Protein AF-A0A1C7NAQ9-F1 (afdb_monomer)

Nearest PDB structures (foldseek):
  7ekw-assembly1_B  TM=9.244E-01  e=1.077E-103  Nakaseomyces glabratus CBS 138
  7ekw-assembly1_A  TM=8.991E-01  e=0.000E+00  Nakaseomyces glabratus CBS 138
  7eku-assembly1_A  TM=9.060E-01  e=5.925E-103  Nakaseomyces glabratus CBS 138
  7ejt-assembly2_B  TM=9.050E-01  e=9.085E-104  Nakaseomyces glabratus CBS 138
  5d0f-assembly2_B  TM=9.076E-01  e=2.237E-102  Nakaseomyces glabratus CBS 138

Solvent-accessible surface area (backbone atoms only — not comparable to full-atom values): 63876 Å² total; per-residue (Å²): 105,74,68,57,46,44,55,68,70,42,53,60,76,63,50,65,54,38,53,68,26,61,59,57,73,63,51,35,50,55,47,39,52,43,57,73,65,58,72,69,74,63,56,18,76,85,32,66,64,48,59,80,43,54,73,67,60,37,37,54,50,43,48,72,67,22,48,43,83,54,61,85,89,32,73,41,27,39,44,73,41,66,46,45,41,51,11,45,50,29,15,48,69,77,35,86,50,64,89,76,57,49,84,85,44,40,62,59,51,32,52,51,48,46,49,52,51,48,63,55,30,43,64,44,50,52,50,43,53,51,41,52,49,45,21,53,51,37,52,51,52,50,45,41,35,39,52,65,38,87,93,32,79,48,68,68,72,82,44,91,92,43,52,89,67,80,53,58,48,52,76,56,85,66,92,75,68,84,63,65,92,76,68,46,56,41,51,32,31,66,50,53,85,94,56,71,52,77,56,59,52,86,38,96,92,40,59,35,75,75,29,42,50,51,54,63,37,68,90,41,73,53,82,77,54,71,96,45,56,84,71,28,52,65,61,48,50,53,52,40,58,49,38,34,52,49,30,70,74,42,69,54,48,77,37,75,61,39,43,62,49,60,63,74,58,55,34,55,40,48,55,49,16,35,73,64,24,81,80,56,42,31,36,30,41,64,76,72,89,40,74,70,55,46,49,52,51,31,68,69,56,59,51,59,25,37,55,40,58,53,63,73,41,89,44,61,67,51,40,47,52,50,40,44,75,44,16,40,44,53,64,51,66,37,37,71,87,71,55,46,50,81,49,83,49,96,50,101,86,51,92,67,51,82,61,59,62,84,77,57,84,82,77,84,44,43,31,38,17,40,37,52,81,86,41,68,23,41,48,70,75,49,30,59,33,21,49,48,22,51,44,49,51,44,38,60,26,51,49,48,67,48,71,32,94,45,60,46,33,39,30,64,58,60,70,50,91,84,76,64,77,62,45,71,53,91,74,80,57,63,66,35,27,41,37,54,62,49,52,56,42,48,56,49,31,54,49,37,59,77,74,51,34,39,21,25,46,69,49,76,37,58,30,33,42,34,44,36,35,20,21,84,56,52,48,37,30,39,38,38,43,22,26,43,30,55,83,91,61,57,80,64,73,77,86,47,70,39,61,60,38,49,79,43,84,74,54,31,39,32,44,43,72,79,39,94,66,65,72,92,60,81,40,54,65,33,31,48,34,37,65,44,79,52,75,75,58,48,77,45,84,48,73,57,99,92,42,49,26,31,37,56,43,74,55,92,82,70,47,63,3,11,38,38,37,29,42,32,36,57,52,84,60,40,49,55,50,51,55,57,38,71,52,80,62,68,78,41,54,67,63,51,52,58,54,50,41,20,61,53,34,28,42,36,43,68,48,32,29,59,69,33,82,90,56,46,36,59,65,38,64,97,76,46,64,36,71,17,49,16,44,46,21,54,46,52,56,42,54,58,33,36,69,66,53,44,72,82,38,48,62,33,51,47,39,44,72,42,64,60,68,65,49,50,63,48,54,58,53,58,73,43,31,86,84,37,63,48,47,51,49,45,45,52,54,48,52,65,46,50,60,55,50,69,71,48,52,48,75,43,31,38,34,56,50,51,41,38,48,48,44,51,40,56,50,50,52,53,51,49,41,70,74,38,21,69,68,36,58,72,36,56,73,60,49,34,45,40,48,51,40,30,35,69,33,31,42,67,34,72,68,28,26,58,38,71,87,46,68,30,70,34,58,25,39,22,37,80,79,17,54,50,39,56,56,11,40,33,33,44,47,43,27,59,14,36,51,22,43,18,47,64,32,60,38,48,68,64,41,50,51,52,53,39,36,48,62,12,48,41,47,77,52,32,23,30,29,36,30,33,15,67,62,70,54,37,79,62,29,67,40,21,38,36,38,41,49,49,40,52,52,51,42,38,73,68,36,98,68,14,71,54,52,46,67,36,79,22,60,23,44,45,59,94,85,55,53,87,64,57,75,90,72,25,55,83,52,67,45,32,42,49,53,52,54,48,45,30,54,46,31,44,63,57,43,32,79,51,62,50,86,72,65,49,62,89,76,39,77,41,59,37,84,72,27,40,47,45,41,34,35,54,43,84,92,36,49,42,53,35,25,55,38,78,38,23,37,38,44,94,50,41,44,63,8,58,26,68,79,24,69,23,47,23,38,33,52,43,45,65,19,17,22,36,37,35,52,44,16,34,47,46,31,47,32,54,49,50,50,53,31,37,76,70,68,75,41,90,71,70,53,38,74,73,23,85,93,43,93,89,23,61,48,37,41,65,54,48,38,47,37,32,59,72,29,42,48,33,56,32,44,38,56,72,50,78,88,50,36,88,76,29,73,61,66,79,92,53,57,76,67,60,40,39,58,33,39,25,39,78,25,89,58,67,54,61,17,40,40,55,46,55,55,50,24,50,11,43,53,61,28,48,86,49,51,57,64,67,60,49,25,50,29,53,50,52,37,56,78,60,26,54,43,55,63,14,28,19,36,28,34,77,86,44,93,72,44,39,28,69,54,39,59,83,40,84,47,66,46,53,59,44,18,38,19,15,18,60,57,22,18,18,12,31,22,35,51,36,18,31,39,53,40,24,26,54,75,51,69,52,51,53,73,70,54,53,54,58,54,46,47,50,49,54,52,45,31,72,71,37,68,75,45,30,40,36,42,39,24,16,56,82,53,34,88,35,86,84,35,35,52,23,21,39,32,28,34,7,25,44,41,45,36,51,43,48,71,71,64,48,74,82,78,124

Secondary structure (DSSP, 8-state):
-HHHHHIIIIIHHHTGGGGTS--HHHHHHHHHHHHHH--S---GGGGTTGGGS-HHHHHHHHHHHHEEE--TTSTT-EEE-HHHHHHHHHHHTT---GGG--HHHHHHHHHHHHHHHHHHHHHHHHHHHHHHHHHHHHHHHHHHHHHT-TTS----S--SSS-SS--SEEE---TT--S-TTTTEEEEEEEETT--TTS-TTSTT--TTTTT-EEEEEEEEPP---SSGGGSHHHHHHHHHHHHHHHHH-SEEEETTGGGS-HHHHHHHHHHHHHH-TT-EEEE----S-HHHHHHHHHHHT--EEEEEGGG-SSHHHHHHHHHHTT-EETT--HHHHT--EE----TT-S-EE---SS-PPPPPEEEESS-TTSPPHHHHS-GGGHHHHHHHHHTSSSEEE--TTTTTT-SS---TTT--PEEPSS--TTSTTHHHHHHHHHHHHHHHHTT--EEEEEEETTEEEEEEE-TTT--EEEEEEE---TT-------EEEET-EEEEEEEEEEEES-SSPP--SEE---SEEEEEPPPPEEEEEEETTEEEEEEE--TT--TTEEEEEEEE--THHHHHHHHHS---HHHHTT--HHHHHHHH---HHHHHHHSTT----EETTTEE-S-SSHHHHHHHHHHHHHHT-TTSHHHHHHHH-SHHHHHHHHHHHHHTTT-TTHHHHHHHHHHHHHHHHHS-GGGHHHHHHHHHHHHHHHHHHHHHHTS-HHHHHS-HHHHHHHHHHHHHEEE-SS--SSSSS--EEE-SEETTB-SGGGS-BHHHHHHHHIIIIITTT-HHHHHHHHHHHHHT-BTTB--SB-GGGTS-B---SSHHHHHHHHHHHHHHHSTTGGGGGG-EEE-SS-TT-----GGG--S-EEEHHHHHHHHHHHHHH-EEEEPTT-STTT-SSS-GGGGEEEEEEETTTTEEEE--TT---SS---B---TTTT-TT-BSS---BEEHHHHHHHHHHHHHHHHHHHTT-----EEE--TTSTTSEEEHHHHHHHHHHHHHHHHEE-SSGGGGGGTT--GGG-S-SSEE-SEES-SSTTGGG---TTHHHHHHH-GGGS-HHHHHHHHHHHHHHTB-SSSEESS-TTSTT------TT---S-TTTGGGTTTTSS-EESHHHHHHHHHHHHTT-S-HHHHHHHTHHHHHHHHHSTT-S--SEESGGG---TTS-SEEHHHHHHHHHHHHHHHTGGG--

Mean predicted aligned error: 11.7 Å

Structure (mmCIF, N/CA/C/O backbone):
data_AF-A0A1C7NAQ9-F1
#
_entry.id   AF-A0A1C7NAQ9-F1
#
loop_
_atom_site.group_PDB
_atom_site.id
_atom_site.type_symbol
_atom_site.label_atom_id
_atom_site.label_alt_id
_atom_site.label_comp_id
_atom_site.label_asym_id
_atom_site.label_entity_id
_atom_site.label_seq_id
_atom_site.pdbx_PDB_ins_code
_atom_site.Cartn_x
_atom_site.Cartn_y
_atom_site.Cartn_z
_atom_site.occupancy
_atom_site.B_iso_or_equiv
_atom_site.auth_seq_id
_atom_site.auth_comp_id
_atom_site.auth_asym_id
_atom_site.auth_atom_id
_atom_site.pdbx_PDB_model_num
ATOM 1 N N . LYS A 1 1 ? -1.066 -25.299 -63.319 1.00 85.12 1 LYS A N 1
ATOM 2 C CA . LYS A 1 1 ? -0.375 -26.464 -63.927 1.00 85.12 1 LYS A CA 1
ATOM 3 C C . LYS A 1 1 ? 0.331 -27.367 -62.909 1.00 85.12 1 LYS A C 1
ATOM 5 O O . LYS A 1 1 ? -0.214 -28.422 -62.642 1.00 85.12 1 LYS A O 1
ATOM 10 N N . VAL A 1 2 ? 1.477 -27.005 -62.300 1.00 88.88 2 VAL A N 1
ATOM 11 C CA . VAL A 1 2 ? 2.178 -27.903 -61.335 1.00 88.88 2 VAL A CA 1
ATOM 12 C C . VAL A 1 2 ? 1.311 -28.236 -60.111 1.00 88.88 2 VAL A C 1
ATOM 14 O O . VAL A 1 2 ? 1.132 -29.403 -59.788 1.00 88.88 2 VAL A O 1
ATOM 17 N N . ILE A 1 3 ? 0.702 -27.227 -59.480 1.00 92.00 3 ILE A N 1
ATOM 18 C CA . ILE A 1 3 ? -0.188 -27.429 -58.320 1.00 92.00 3 ILE A CA 1
ATOM 19 C C . ILE A 1 3 ? -1.430 -28.252 -58.690 1.00 92.00 3 ILE A C 1
ATOM 21 O O . ILE A 1 3 ? -1.800 -29.175 -57.972 1.00 92.00 3 ILE A O 1
ATOM 25 N N . GLU A 1 4 ? -2.040 -27.979 -59.847 1.00 90.62 4 GLU A N 1
ATOM 26 C CA . GLU A 1 4 ? -3.172 -28.770 -60.352 1.00 90.62 4 GLU A CA 1
ATOM 27 C C . GLU A 1 4 ? -2.780 -30.226 -60.615 1.00 90.62 4 GLU A C 1
ATOM 29 O O . GLU A 1 4 ? -3.566 -31.124 -60.328 1.00 90.62 4 GLU A O 1
ATOM 34 N N . TYR A 1 5 ? -1.567 -30.472 -61.119 1.00 91.06 5 TYR A N 1
ATOM 35 C CA . TYR A 1 5 ? -1.054 -31.824 -61.307 1.00 91.06 5 TYR A CA 1
ATOM 36 C C . TYR A 1 5 ? -0.926 -32.557 -59.967 1.00 91.06 5 TYR A C 1
ATOM 38 O O . TYR A 1 5 ? -1.415 -33.678 -59.855 1.00 91.06 5 TYR A O 1
ATOM 46 N N . ILE A 1 6 ? -0.344 -31.917 -58.944 1.00 91.44 6 ILE A N 1
ATOM 47 C CA . ILE A 1 6 ? -0.217 -32.486 -57.590 1.00 91.44 6 ILE A CA 1
ATOM 48 C C . ILE A 1 6 ? -1.599 -32.801 -56.999 1.00 91.44 6 ILE A C 1
ATOM 50 O O . ILE A 1 6 ? -1.815 -33.900 -56.486 1.00 91.44 6 ILE A O 1
ATOM 54 N N . LYS A 1 7 ? -2.558 -31.876 -57.123 1.00 90.56 7 LYS A N 1
ATOM 55 C CA . LYS A 1 7 ? -3.928 -32.066 -56.627 1.00 90.56 7 LYS A CA 1
ATOM 56 C C . LYS A 1 7 ? -4.593 -33.309 -57.235 1.00 90.56 7 LYS A C 1
ATOM 58 O O . LYS A 1 7 ? -5.139 -34.126 -56.501 1.00 90.56 7 LYS A O 1
ATOM 63 N N . HIS A 1 8 ? -4.534 -33.470 -58.558 1.00 90.44 8 HIS A N 1
ATOM 64 C CA . HIS A 1 8 ? -5.289 -34.522 -59.251 1.00 90.44 8 HIS A CA 1
ATOM 65 C C . HIS A 1 8 ? -4.555 -35.864 -59.379 1.00 90.44 8 HIS A C 1
ATOM 67 O O . HIS A 1 8 ? -5.232 -36.879 -59.498 1.00 90.44 8 HIS A O 1
ATOM 73 N N . ASN A 1 9 ? -3.215 -35.881 -59.353 1.00 90.06 9 ASN A N 1
ATOM 74 C CA . ASN A 1 9 ? -2.400 -37.083 -59.611 1.00 90.06 9 ASN A CA 1
ATOM 75 C C . ASN A 1 9 ? -1.552 -37.536 -58.410 1.00 90.06 9 ASN A C 1
ATOM 77 O O . ASN A 1 9 ? -0.847 -38.529 -58.510 1.00 90.06 9 ASN A O 1
ATOM 81 N N . VAL A 1 10 ? -1.540 -36.793 -57.297 1.00 90.00 10 VAL A N 1
ATOM 82 C CA . VAL A 1 10 ? -0.815 -37.201 -56.080 1.00 90.00 10 VAL A CA 1
ATOM 83 C C . VAL A 1 10 ? -1.780 -37.305 -54.908 1.00 90.00 10 VAL A C 1
ATOM 85 O O . VAL A 1 10 ? -1.942 -38.378 -54.341 1.00 90.00 10 VAL A O 1
ATOM 88 N N . PHE A 1 11 ? -2.470 -36.217 -54.554 1.00 88.50 11 PHE A N 1
ATOM 89 C CA . PHE A 1 11 ? -3.344 -36.199 -53.370 1.00 88.50 11 PHE A CA 1
ATOM 90 C C . PHE A 1 11 ? -4.510 -37.183 -53.501 1.00 88.50 11 PHE A C 1
ATOM 92 O O . PHE A 1 11 ? -4.816 -37.905 -52.551 1.00 88.50 11 PHE A O 1
ATOM 99 N N . LYS A 1 12 ? -5.103 -37.250 -54.698 1.00 84.88 12 LYS A N 1
ATOM 100 C CA . LYS A 1 12 ? -6.169 -38.198 -55.032 1.00 84.88 12 LYS A CA 1
ATOM 101 C C . LYS A 1 12 ? -5.742 -39.657 -54.813 1.00 84.88 12 LYS A C 1
ATOM 103 O O . LYS A 1 12 ? -6.486 -40.418 -54.203 1.00 84.88 12 LYS A O 1
ATOM 108 N N . ASP A 1 13 ? -4.540 -40.022 -55.253 1.00 89.88 13 ASP A N 1
ATOM 109 C CA . ASP A 1 13 ? -4.046 -41.405 -55.197 1.00 89.88 13 ASP A CA 1
ATOM 110 C C . ASP A 1 13 ? -3.583 -41.808 -53.790 1.00 89.88 13 ASP A C 1
ATOM 112 O O . ASP A 1 13 ? -3.651 -42.978 -53.416 1.00 89.88 13 ASP A O 1
ATOM 116 N N . LEU A 1 14 ? -3.150 -40.839 -52.974 1.00 89.50 14 LEU A N 1
ATOM 117 C CA . LEU A 1 14 ? -2.731 -41.083 -51.594 1.00 89.50 14 LEU A CA 1
ATOM 118 C C . LEU A 1 14 ? -3.899 -41.396 -50.652 1.00 89.50 14 LEU A C 1
ATOM 120 O O . LEU A 1 14 ? -3.657 -41.987 -49.599 1.00 89.50 14 LEU A O 1
ATOM 124 N N . LYS A 1 15 ? -5.136 -41.005 -50.993 1.00 90.62 15 LYS A N 1
ATOM 125 C CA . LYS A 1 15 ? -6.344 -41.214 -50.173 1.00 90.62 15 LYS A CA 1
ATOM 126 C C . LYS A 1 15 ? -6.127 -40.876 -48.689 1.00 90.62 15 LYS A C 1
ATOM 128 O O . LYS A 1 15 ? -6.330 -41.711 -47.812 1.00 90.62 15 LYS A O 1
ATOM 133 N N . LEU A 1 16 ? -5.618 -39.677 -48.396 1.00 89.62 16 LEU A N 1
ATOM 134 C CA . LEU A 1 16 ? -5.225 -39.316 -47.024 1.00 89.62 16 LEU A CA 1
ATOM 135 C C . LEU A 1 16 ? -6.424 -39.184 -46.067 1.00 89.62 16 LEU A C 1
ATOM 137 O O . LEU A 1 16 ? -6.244 -39.332 -44.862 1.00 89.62 16 LEU A O 1
ATOM 141 N N . TYR A 1 17 ? -7.639 -38.984 -46.589 1.00 90.88 17 TYR A N 1
ATOM 142 C CA . TYR A 1 17 ? -8.873 -38.970 -45.797 1.00 90.88 17 TYR A CA 1
ATOM 143 C C . TYR A 1 17 ? -9.083 -40.277 -45.014 1.00 90.88 17 TYR A C 1
ATOM 145 O O . TYR A 1 17 ? -9.626 -40.245 -43.912 1.00 90.88 17 TYR A O 1
ATOM 153 N N . GLU A 1 18 ? -8.580 -41.414 -45.521 1.00 93.81 18 GLU A N 1
ATOM 154 C CA . GLU A 1 18 ? -8.672 -42.717 -44.848 1.00 93.81 18 GLU A CA 1
ATOM 155 C C . GLU A 1 18 ? -7.995 -42.694 -43.469 1.00 93.81 18 GLU A C 1
ATOM 157 O O . GLU A 1 18 ? -8.361 -43.466 -42.598 1.00 93.81 18 GLU A O 1
ATOM 162 N N . PHE A 1 19 ? -7.041 -41.794 -43.209 1.00 90.88 19 PHE A N 1
ATOM 163 C CA . PHE A 1 19 ? -6.423 -41.661 -41.884 1.00 90.88 19 PHE A CA 1
ATOM 164 C C . PHE A 1 19 ? -7.305 -40.932 -40.859 1.00 90.88 19 PHE A C 1
ATOM 166 O O . PHE A 1 19 ? -6.960 -40.946 -39.681 1.00 90.88 19 PHE A O 1
ATOM 173 N N . LYS A 1 20 ? -8.422 -40.312 -41.268 1.00 89.44 20 LYS A N 1
ATOM 174 C CA . LYS A 1 20 ? -9.328 -39.559 -40.380 1.00 89.44 20 LYS A CA 1
ATOM 175 C C . LYS A 1 20 ? -10.726 -40.171 -40.262 1.00 89.44 20 LYS A C 1
ATOM 177 O O . LYS A 1 20 ? -11.314 -40.093 -39.182 1.00 89.44 20 LYS A O 1
ATOM 182 N N . VAL A 1 21 ? -11.253 -40.746 -41.343 1.00 93.56 21 VAL A N 1
ATOM 183 C CA . VAL A 1 21 ? -12.646 -41.220 -41.424 1.00 93.56 21 VAL A CA 1
ATOM 184 C C . VAL A 1 21 ? -12.797 -42.703 -41.068 1.00 93.56 21 VAL A C 1
ATOM 186 O O . VAL A 1 21 ? -11.819 -43.451 -41.023 1.00 93.56 21 VAL A O 1
ATOM 189 N N . ILE A 1 22 ? -14.041 -43.130 -40.848 1.00 93.81 22 ILE A N 1
ATOM 190 C CA . ILE A 1 22 ? -14.442 -44.540 -40.750 1.00 93.81 22 ILE A CA 1
ATOM 191 C C . ILE A 1 22 ? -14.696 -45.111 -42.154 1.00 93.81 22 ILE A C 1
ATOM 193 O O . ILE A 1 22 ? -15.258 -44.423 -43.008 1.00 93.81 22 ILE A O 1
ATOM 197 N N . ASP A 1 23 ? -14.326 -46.376 -42.376 1.00 94.50 23 ASP A N 1
ATOM 198 C CA . ASP A 1 23 ? -14.634 -47.123 -43.605 1.00 94.50 23 ASP A CA 1
ATOM 199 C C . ASP A 1 23 ? -16.137 -47.447 -43.685 1.00 94.50 23 ASP A C 1
ATOM 201 O O . ASP A 1 23 ? -16.631 -48.378 -43.042 1.00 94.50 23 ASP A O 1
ATOM 205 N N . VAL A 1 24 ? -16.872 -46.634 -44.448 1.00 93.75 24 VAL A N 1
ATOM 206 C CA . VAL A 1 24 ? -18.333 -46.725 -44.553 1.00 93.75 24 VAL A CA 1
ATOM 207 C C . VAL A 1 24 ? -18.761 -48.040 -45.198 1.00 93.75 24 VAL A C 1
ATOM 209 O O . VAL A 1 24 ? -19.607 -48.732 -44.637 1.00 93.75 24 VAL A O 1
ATOM 212 N N . ASP A 1 25 ? -18.170 -48.417 -46.332 1.00 92.50 25 ASP A N 1
ATOM 213 C CA . ASP A 1 25 ? -18.601 -49.592 -47.099 1.00 92.50 25 ASP A CA 1
ATOM 214 C C . ASP A 1 25 ? -18.408 -50.878 -46.293 1.00 92.50 25 ASP A C 1
ATOM 216 O O . ASP A 1 25 ? -19.312 -51.716 -46.214 1.00 92.50 25 ASP A O 1
ATOM 220 N N . LYS A 1 26 ? -17.254 -51.000 -45.625 1.00 93.94 26 LYS A N 1
ATOM 221 C CA . LYS A 1 26 ? -16.957 -52.135 -44.750 1.00 93.94 26 LYS A CA 1
ATOM 222 C C . LYS A 1 26 ? -17.977 -52.256 -43.618 1.00 93.94 26 LYS A C 1
ATOM 224 O O . LYS A 1 26 ? -18.533 -53.332 -43.406 1.00 93.94 26 LYS A O 1
ATOM 229 N N . HIS A 1 27 ? -18.224 -51.173 -42.883 1.00 94.25 27 HIS A N 1
ATOM 230 C CA . HIS A 1 27 ? -19.084 -51.235 -41.702 1.00 94.25 27 HIS A CA 1
ATOM 231 C C . HIS A 1 27 ? -20.578 -51.299 -42.049 1.00 94.25 27 HIS A C 1
ATOM 233 O O . HIS A 1 27 ? -21.340 -51.926 -41.317 1.00 94.25 27 HIS A O 1
ATOM 239 N N . VAL A 1 28 ? -21.012 -50.738 -43.182 1.00 93.06 28 VAL A N 1
ATOM 240 C CA . VAL A 1 28 ? -22.377 -50.937 -43.699 1.00 93.06 28 VAL A CA 1
ATOM 241 C C . VAL A 1 28 ? -22.607 -52.406 -44.046 1.00 93.06 28 VAL A C 1
ATOM 243 O O . VAL A 1 28 ? -23.659 -52.946 -43.712 1.00 93.06 28 VAL A O 1
ATOM 246 N N . GLU A 1 29 ? -21.626 -53.081 -44.650 1.00 92.25 29 GLU A N 1
ATOM 247 C CA . GLU A 1 29 ? -21.720 -54.514 -44.941 1.00 92.25 29 GLU A CA 1
ATOM 248 C C . GLU A 1 29 ? -21.736 -55.364 -43.659 1.00 92.25 29 GLU A C 1
ATOM 250 O O . GLU A 1 29 ? -22.528 -56.299 -43.539 1.00 92.25 29 GLU A O 1
ATOM 255 N N . GLU A 1 30 ? -20.929 -55.020 -42.653 1.00 92.62 30 GLU A N 1
ATOM 256 C CA . GLU A 1 30 ? -20.971 -55.677 -41.338 1.00 92.62 30 GLU A CA 1
ATOM 257 C C . GLU A 1 30 ? -22.348 -55.531 -40.664 1.00 92.62 30 GLU A C 1
ATOM 259 O O . GLU A 1 30 ? -22.886 -56.508 -40.135 1.00 92.62 30 GLU A O 1
ATOM 264 N N . ILE A 1 31 ? -22.958 -54.343 -40.735 1.00 92.69 31 ILE A N 1
ATOM 265 C CA . ILE A 1 31 ? -24.303 -54.091 -40.199 1.00 92.69 31 ILE A CA 1
ATOM 266 C C . ILE A 1 31 ? -25.378 -54.806 -41.014 1.00 92.69 31 ILE A C 1
ATOM 268 O O . ILE A 1 31 ? -26.271 -55.415 -40.427 1.00 92.69 31 ILE A O 1
ATOM 272 N N . ARG A 1 32 ? -25.281 -54.810 -42.348 1.00 91.75 32 ARG A N 1
ATOM 273 C CA . ARG A 1 32 ? -26.192 -55.554 -43.231 1.00 91.75 32 ARG A CA 1
ATOM 274 C C . ARG A 1 32 ? -26.200 -57.038 -42.863 1.00 91.75 32 ARG A C 1
ATOM 276 O O . ARG A 1 32 ? -27.267 -57.602 -42.624 1.00 91.75 32 ARG A O 1
ATOM 283 N N . ASN A 1 33 ? -25.023 -57.643 -42.715 1.00 90.62 33 ASN A N 1
ATOM 284 C CA . ASN A 1 33 ? -24.880 -59.038 -42.293 1.00 90.62 33 ASN A CA 1
ATOM 285 C C . ASN A 1 33 ? -25.435 -59.280 -40.878 1.00 90.62 33 ASN A C 1
ATOM 287 O O . ASN A 1 33 ? -26.120 -60.279 -40.634 1.00 90.62 33 ASN A O 1
ATOM 291 N N . ALA A 1 34 ? -25.199 -58.354 -39.944 1.00 89.19 34 ALA A N 1
ATOM 292 C CA . ALA A 1 34 ? -25.739 -58.444 -38.591 1.00 89.19 34 ALA A CA 1
ATOM 293 C C . ALA A 1 34 ? -27.278 -58.410 -38.570 1.00 89.19 34 ALA A C 1
ATOM 295 O O . ALA A 1 34 ? -27.893 -59.269 -37.927 1.00 89.19 34 ALA A O 1
ATOM 296 N N . LEU A 1 35 ? -27.891 -57.485 -39.317 1.00 88.81 35 LEU A N 1
ATOM 297 C CA . LEU A 1 35 ? -29.344 -57.343 -39.456 1.00 88.81 35 LEU A CA 1
ATOM 298 C C . LEU A 1 35 ? -29.980 -58.576 -40.120 1.00 88.81 35 LEU A C 1
ATOM 300 O O . LEU A 1 35 ? -30.990 -59.069 -39.624 1.00 88.81 35 LEU A O 1
ATOM 304 N N . GLN A 1 36 ? -29.367 -59.128 -41.178 1.00 87.44 36 GLN A N 1
ATOM 305 C CA . GLN A 1 36 ? -29.843 -60.354 -41.845 1.00 87.44 36 GLN A CA 1
ATOM 306 C C . GLN A 1 36 ? -29.771 -61.581 -40.936 1.00 87.44 36 GLN A C 1
ATOM 308 O O . GLN A 1 36 ? -30.671 -62.420 -40.932 1.00 87.44 36 GLN A O 1
ATOM 313 N N . SER A 1 37 ? -28.697 -61.699 -40.149 1.00 85.56 37 SER A N 1
ATOM 314 C CA . SER A 1 37 ? -28.503 -62.854 -39.273 1.00 85.56 37 SER A CA 1
ATOM 315 C C . SER A 1 37 ? -29.524 -62.918 -38.133 1.00 85.56 37 SER A C 1
ATOM 317 O O . SER A 1 37 ? -29.806 -64.015 -37.651 1.00 85.56 37 SER A O 1
ATOM 319 N N . ARG A 1 38 ? -30.029 -61.757 -37.673 1.00 82.75 38 ARG A N 1
ATOM 320 C CA . ARG A 1 38 ? -30.905 -61.573 -36.495 1.00 82.75 38 ARG A CA 1
ATOM 321 C C . ARG A 1 38 ? -30.403 -62.251 -35.206 1.00 82.75 38 ARG A C 1
ATOM 323 O O . ARG A 1 38 ? -31.178 -62.506 -34.291 1.00 82.75 38 ARG A O 1
ATOM 330 N N . LYS A 1 39 ? -29.107 -62.570 -35.130 1.00 81.75 39 LYS A N 1
ATOM 331 C CA . LYS A 1 39 ? -28.481 -63.299 -34.007 1.00 81.75 39 LYS A CA 1
ATOM 332 C C . LYS A 1 39 ? -27.676 -62.402 -33.071 1.00 81.75 39 LYS A C 1
ATOM 334 O O . LYS A 1 39 ? -27.201 -62.873 -32.039 1.00 81.75 39 LYS A O 1
ATOM 339 N N . LEU A 1 40 ? -27.473 -61.140 -33.442 1.00 86.75 40 LEU A N 1
ATOM 340 C CA . LEU A 1 40 ? -26.683 -60.204 -32.655 1.00 86.75 40 LEU A CA 1
ATOM 341 C C . LEU A 1 40 ? -27.434 -59.819 -31.375 1.00 86.75 40 LEU A C 1
ATOM 343 O O . LEU A 1 40 ? -28.630 -59.550 -31.405 1.00 86.75 40 LEU A O 1
ATOM 347 N N . LYS A 1 41 ? -26.729 -59.752 -30.246 1.00 85.31 41 LYS A N 1
ATOM 348 C CA . LYS A 1 41 ? -27.289 -59.182 -29.019 1.00 85.31 41 LYS A CA 1
ATOM 349 C C . LYS A 1 41 ? -27.289 -57.655 -29.148 1.00 85.31 41 LYS A C 1
ATOM 351 O O . LYS A 1 41 ? -26.224 -57.067 -29.332 1.00 85.31 41 LYS A O 1
ATOM 356 N N . CYS A 1 42 ? -28.460 -57.037 -29.055 1.00 85.69 42 CYS A N 1
ATOM 357 C CA . CYS A 1 42 ? -28.648 -55.587 -29.100 1.00 85.69 42 CYS A CA 1
ATOM 358 C C . CYS A 1 42 ? -29.655 -55.147 -28.031 1.00 85.69 42 CYS A C 1
ATOM 360 O O . CYS A 1 42 ? -30.513 -55.935 -27.633 1.00 85.69 42 CYS A O 1
ATOM 362 N N . ASP A 1 43 ? -29.566 -53.893 -27.603 1.00 88.75 43 ASP A N 1
ATOM 363 C CA . ASP A 1 43 ? -30.478 -53.281 -26.638 1.00 88.75 43 ASP A CA 1
ATOM 364 C C . ASP A 1 43 ? -30.875 -51.864 -27.094 1.00 88.75 43 ASP A C 1
ATOM 366 O O . ASP A 1 43 ? -30.238 -50.882 -26.708 1.00 88.75 43 ASP A O 1
ATOM 370 N N . PRO A 1 44 ? -31.920 -51.730 -27.934 1.00 86.19 44 PRO A N 1
ATOM 371 C CA . PRO A 1 44 ? -32.413 -50.425 -28.381 1.00 86.19 44 PRO A CA 1
ATOM 372 C C . PRO A 1 44 ? -32.926 -49.548 -27.230 1.00 86.19 44 PRO A C 1
ATOM 374 O O . PRO A 1 44 ? -33.005 -48.329 -27.377 1.00 86.19 44 PRO A O 1
ATOM 377 N N . SER A 1 45 ? -33.251 -50.133 -26.067 1.00 85.00 45 SER A N 1
ATOM 378 C CA . SER A 1 45 ? -33.756 -49.365 -24.925 1.00 85.00 45 SER A CA 1
ATOM 379 C C . SER A 1 45 ? -32.712 -48.414 -24.330 1.00 85.00 45 SER A C 1
ATOM 381 O O . SER A 1 45 ? -33.072 -47.388 -23.759 1.00 85.00 45 SER A O 1
ATOM 383 N N . ALA A 1 46 ? -31.425 -48.691 -24.555 1.00 85.88 46 ALA A N 1
ATOM 384 C CA . ALA A 1 46 ? -30.323 -47.821 -24.160 1.00 85.88 46 ALA A CA 1
ATOM 385 C C . ALA A 1 46 ? -30.304 -46.466 -24.903 1.00 85.88 46 ALA A C 1
ATOM 387 O O . ALA A 1 46 ? -29.588 -45.559 -24.484 1.00 85.88 46 ALA A O 1
ATOM 388 N N . TYR A 1 47 ? -31.082 -46.313 -25.986 1.00 88.62 47 TYR A N 1
ATOM 389 C CA . TYR A 1 47 ? -31.055 -45.145 -26.876 1.00 88.62 47 TYR A CA 1
ATOM 390 C C . TYR A 1 47 ? -32.454 -44.569 -27.187 1.00 88.62 47 TYR A C 1
ATOM 392 O O . TYR A 1 47 ? -32.633 -43.954 -28.235 1.00 88.62 47 TYR A O 1
ATOM 400 N N . GLN A 1 48 ? -33.455 -44.755 -26.314 1.00 76.44 48 GLN A N 1
ATOM 401 C CA . GLN A 1 48 ? -34.872 -44.424 -26.595 1.00 76.44 48 GLN A CA 1
ATOM 402 C C . GLN A 1 48 ? -35.124 -42.986 -27.088 1.00 76.44 48 GLN A C 1
ATOM 404 O O . GLN A 1 48 ? -36.008 -42.776 -27.917 1.00 76.44 48 GLN A O 1
ATOM 409 N N . ASP A 1 49 ? -34.317 -42.015 -26.658 1.00 81.12 49 ASP A N 1
ATOM 410 C CA . ASP A 1 49 ? -34.503 -40.601 -27.006 1.00 81.12 49 ASP A CA 1
ATOM 411 C C . ASP A 1 49 ? -33.771 -40.163 -28.295 1.00 81.12 49 ASP A C 1
ATOM 413 O O . ASP A 1 49 ? -33.938 -39.028 -28.748 1.00 81.12 49 ASP A O 1
ATOM 417 N N . VAL A 1 50 ? -32.988 -41.044 -28.941 1.00 86.75 50 VAL A N 1
ATOM 418 C CA . VAL A 1 50 ? -32.123 -40.707 -30.099 1.00 86.75 50 VAL A CA 1
ATOM 419 C C . VAL A 1 50 ? -32.880 -40.108 -31.286 1.00 86.75 50 VAL A C 1
ATOM 421 O O . VAL A 1 50 ? -32.337 -39.273 -32.018 1.00 86.75 50 VAL A O 1
ATOM 424 N N . HIS A 1 51 ? -34.131 -40.517 -31.492 1.00 81.19 51 HIS A N 1
ATOM 425 C CA . HIS A 1 51 ? -34.951 -39.999 -32.583 1.00 81.19 51 HIS A CA 1
ATOM 426 C C . HIS A 1 51 ? -35.282 -38.507 -32.413 1.00 81.19 51 HIS A C 1
ATOM 428 O O . HIS A 1 51 ? -35.369 -37.782 -33.404 1.00 81.19 51 HIS A O 1
ATOM 434 N N . GLY A 1 52 ? -35.459 -38.042 -31.170 1.00 81.25 52 GLY A N 1
ATOM 435 C CA . GLY A 1 52 ? -35.787 -36.647 -30.860 1.00 81.25 52 GLY A CA 1
ATOM 436 C C . GLY A 1 52 ? -34.590 -35.694 -30.913 1.00 81.25 52 GLY A C 1
ATOM 437 O O . GLY A 1 52 ? -34.786 -34.482 -30.932 1.00 81.25 52 GLY A O 1
ATOM 438 N N . LEU A 1 53 ? -33.366 -36.229 -30.957 1.00 89.31 53 LEU A N 1
ATOM 439 C CA . LEU A 1 53 ? -32.138 -35.438 -30.986 1.00 89.31 53 LEU A CA 1
ATOM 440 C C . LEU A 1 53 ? -31.955 -34.722 -32.326 1.00 89.31 53 LEU A C 1
ATOM 442 O O . LEU A 1 53 ? -32.265 -35.273 -33.391 1.00 89.31 53 LEU A O 1
ATOM 446 N N . SER A 1 54 ? -31.369 -33.522 -32.281 1.00 90.19 54 SER A N 1
ATOM 447 C CA . SER A 1 54 ? -30.855 -32.864 -33.485 1.00 90.19 54 SER A CA 1
ATOM 448 C C . SER A 1 54 ? -29.765 -33.717 -34.150 1.00 90.19 54 SER A C 1
ATOM 450 O O . SER A 1 54 ? -29.155 -34.578 -33.514 1.00 90.19 54 SER A O 1
ATOM 452 N N . VAL A 1 55 ? -29.477 -33.473 -35.436 1.00 86.31 55 VAL A N 1
ATOM 453 C CA . VAL A 1 55 ? -28.420 -34.206 -36.170 1.00 86.31 55 VAL A CA 1
ATOM 454 C C . VAL A 1 55 ? -27.087 -34.144 -35.420 1.00 86.31 55 VAL A C 1
ATOM 456 O O . VAL A 1 55 ? -26.422 -35.163 -35.263 1.00 86.31 55 VAL A O 1
ATOM 459 N N . LYS A 1 56 ? -26.736 -32.973 -34.878 1.00 87.56 56 LYS A N 1
ATOM 460 C CA . LYS A 1 56 ? -25.492 -32.769 -34.133 1.00 87.56 56 LYS A CA 1
ATOM 461 C C . LYS A 1 56 ? -25.437 -33.603 -32.849 1.00 87.56 56 LYS A C 1
ATOM 463 O O . LYS A 1 56 ? -24.499 -34.368 -32.663 1.00 87.56 56 LYS A O 1
ATOM 468 N N . GLU A 1 57 ? -26.457 -33.504 -31.998 1.00 89.81 57 GLU A N 1
ATOM 469 C CA . GLU A 1 57 ? -26.519 -34.261 -30.735 1.00 89.81 57 GLU A CA 1
ATOM 470 C C . GLU A 1 57 ? -26.530 -35.774 -30.980 1.00 89.81 57 GLU A C 1
ATOM 472 O O . GLU A 1 57 ? -25.927 -36.543 -30.229 1.00 89.81 57 GLU A O 1
ATOM 477 N N . ARG A 1 58 ? -27.179 -36.204 -32.067 1.00 92.31 58 ARG A N 1
ATOM 478 C CA . ARG A 1 58 ? -27.218 -37.604 -32.485 1.00 92.31 58 ARG A CA 1
ATOM 479 C C . ARG A 1 58 ? -25.848 -38.111 -32.919 1.00 92.31 58 ARG A C 1
ATOM 481 O O . ARG A 1 58 ? -25.457 -39.191 -32.490 1.00 92.31 58 ARG A O 1
ATOM 488 N N . VAL A 1 59 ? -25.128 -37.352 -33.744 1.00 90.25 59 VAL A N 1
ATOM 489 C CA . VAL A 1 59 ? -23.774 -37.702 -34.202 1.00 90.25 59 VAL A CA 1
ATOM 490 C C . VAL A 1 59 ? -22.785 -37.722 -33.034 1.00 90.25 59 VAL A C 1
ATOM 492 O O . VAL A 1 59 ? -21.965 -38.635 -32.956 1.00 90.25 59 VAL A O 1
ATOM 495 N N . ASP A 1 60 ? -22.898 -36.785 -32.089 1.00 89.69 60 ASP A N 1
ATOM 496 C CA . ASP A 1 60 ? -22.056 -36.750 -30.887 1.00 89.69 60 ASP A CA 1
ATOM 497 C C . ASP A 1 60 ? -22.278 -37.986 -30.001 1.00 89.69 60 ASP A C 1
ATOM 499 O O . ASP A 1 60 ? -21.320 -38.608 -29.529 1.00 89.69 60 ASP A O 1
ATOM 503 N N . LEU A 1 61 ? -23.540 -38.374 -29.787 1.00 91.25 61 LEU A N 1
ATOM 504 C CA . LEU A 1 61 ? -23.876 -39.584 -29.039 1.00 91.25 61 LEU A CA 1
ATOM 505 C C . LEU A 1 61 ? -23.432 -40.846 -29.790 1.00 91.25 61 LEU A C 1
ATOM 507 O O . LEU A 1 61 ? -22.846 -41.743 -29.188 1.00 91.25 61 LEU A O 1
ATOM 511 N N . PHE A 1 62 ? -23.644 -40.892 -31.107 1.00 91.62 62 PHE A N 1
ATOM 512 C CA . PHE A 1 62 ? -23.185 -41.982 -31.965 1.00 91.62 62 PHE A CA 1
ATOM 513 C C . PHE A 1 62 ? -21.662 -42.151 -31.879 1.00 91.62 62 PHE A C 1
ATOM 515 O O . PHE A 1 62 ? -21.174 -43.249 -31.629 1.00 91.62 62 PHE A O 1
ATOM 522 N N . GLY A 1 63 ? -20.900 -41.061 -31.977 1.00 91.19 63 GLY A N 1
ATOM 523 C CA . GLY A 1 63 ? -19.448 -41.076 -31.816 1.00 91.19 63 GLY A CA 1
ATOM 524 C C . GLY A 1 63 ? -18.999 -41.645 -30.470 1.00 91.19 63 GLY A C 1
ATOM 525 O O . GLY A 1 63 ? -18.125 -42.503 -30.432 1.00 91.19 63 GLY A O 1
ATOM 526 N N . LYS A 1 64 ? -19.623 -41.217 -29.366 1.00 91.44 64 LYS A N 1
ATOM 527 C CA . LYS A 1 64 ? -19.266 -41.672 -28.009 1.00 91.44 64 LYS A CA 1
ATOM 528 C C . LYS A 1 64 ? -19.629 -43.129 -27.733 1.00 91.44 64 LYS A C 1
ATOM 530 O O . LYS A 1 64 ? -18.904 -43.812 -27.016 1.00 91.44 64 LYS A O 1
ATOM 535 N N . SER A 1 65 ? -20.774 -43.575 -28.238 1.00 89.31 65 SER A N 1
ATOM 536 C CA . SER A 1 65 ? -21.359 -44.866 -27.868 1.00 89.31 65 SER A CA 1
ATOM 537 C C . SER A 1 65 ? -21.051 -45.986 -28.861 1.00 89.31 65 SER A C 1
ATOM 539 O O . SER A 1 65 ? -21.068 -47.157 -28.482 1.00 89.31 65 SER A O 1
ATOM 541 N N . VAL A 1 66 ? -20.781 -45.648 -30.125 1.00 92.44 66 VAL A N 1
ATOM 542 C CA . VAL A 1 66 ? -20.666 -46.616 -31.227 1.00 92.44 66 VAL A CA 1
ATOM 543 C C . VAL A 1 66 ? -19.250 -46.687 -31.804 1.00 92.44 66 VAL A C 1
ATOM 545 O O . VAL A 1 66 ? -18.824 -47.765 -32.225 1.00 92.44 66 VAL A O 1
ATOM 548 N N . VAL A 1 67 ? -18.501 -45.583 -31.828 1.00 93.25 67 VAL A N 1
ATOM 549 C CA . VAL A 1 67 ? -17.173 -45.529 -32.461 1.00 93.25 67 VAL A CA 1
ATOM 550 C C . VAL A 1 67 ? -16.068 -45.871 -31.458 1.00 93.25 67 VAL A C 1
ATOM 552 O O . VAL A 1 67 ? -16.099 -45.460 -30.302 1.00 93.25 67 VAL A O 1
ATOM 555 N N . LYS A 1 68 ? -15.066 -46.632 -31.911 1.00 90.69 68 LYS A N 1
ATOM 556 C CA . LYS A 1 68 ? -13.845 -46.959 -31.163 1.00 90.69 68 LYS A CA 1
ATOM 557 C C . LYS A 1 68 ? -12.617 -46.472 -31.919 1.00 90.69 68 LYS A C 1
ATOM 559 O O . LYS A 1 68 ? -12.384 -46.893 -33.057 1.00 90.69 68 LYS A O 1
ATOM 564 N N . ASP A 1 69 ? -11.814 -45.647 -31.259 1.00 87.44 69 ASP A N 1
ATOM 565 C CA . ASP A 1 69 ? -10.544 -45.166 -31.796 1.00 87.44 69 ASP A CA 1
ATOM 566 C C . ASP A 1 69 ? -9.453 -46.246 -31.713 1.00 87.44 69 ASP A C 1
ATOM 568 O O . ASP A 1 69 ? -9.269 -46.909 -30.691 1.00 87.44 69 ASP A O 1
ATOM 572 N N . GLY A 1 70 ? -8.723 -46.426 -32.811 1.00 85.50 70 GLY A N 1
ATOM 573 C CA . GLY A 1 70 ? -7.541 -47.280 -32.914 1.00 85.50 70 GLY A CA 1
ATOM 574 C C . GLY A 1 70 ? -6.236 -46.480 -32.915 1.00 85.50 70 GLY A C 1
ATOM 575 O O . GLY A 1 70 ? -6.148 -45.379 -32.377 1.00 85.50 70 GLY A O 1
ATOM 576 N N . HIS A 1 71 ? -5.183 -47.036 -33.521 1.00 81.56 71 HIS A N 1
ATOM 577 C CA . HIS A 1 71 ? -3.864 -46.398 -33.520 1.00 81.56 71 HIS A CA 1
ATOM 578 C C . HIS A 1 71 ? -3.783 -45.237 -34.524 1.00 81.56 71 HIS A C 1
ATOM 580 O O . HIS A 1 71 ? -3.838 -45.451 -35.741 1.00 81.56 71 HIS A O 1
ATOM 586 N N . LEU A 1 72 ? -3.611 -44.017 -34.007 1.00 78.00 72 LEU A N 1
ATOM 587 C CA . LEU A 1 72 ? -3.416 -42.803 -34.801 1.00 78.00 72 LEU A CA 1
ATOM 588 C C . LEU A 1 72 ? -2.255 -42.984 -35.798 1.00 78.00 72 LEU A C 1
ATOM 590 O O . LEU A 1 72 ? -1.197 -43.502 -35.446 1.00 78.00 72 LEU A O 1
ATOM 594 N N . GLY A 1 73 ? -2.449 -42.565 -37.051 1.00 78.38 73 GLY A N 1
ATOM 595 C CA . GLY A 1 73 ? -1.454 -42.739 -38.118 1.00 78.38 73 GLY A CA 1
ATOM 596 C C . GLY A 1 73 ? -1.593 -44.035 -38.925 1.00 78.38 73 GLY A C 1
ATOM 597 O O . GLY A 1 73 ? -0.751 -44.309 -39.777 1.00 78.38 73 GLY A O 1
ATOM 598 N N . THR A 1 74 ? -2.663 -44.809 -38.717 1.00 85.88 74 THR A N 1
ATOM 599 C CA . THR A 1 74 ? -3.061 -45.927 -39.591 1.00 85.88 74 THR A CA 1
ATOM 600 C C . THR A 1 74 ? -4.311 -45.580 -40.413 1.00 85.88 74 THR A C 1
ATOM 602 O O . THR A 1 74 ? -5.116 -44.737 -40.010 1.00 85.88 74 THR A O 1
ATOM 605 N N . ARG A 1 75 ? -4.461 -46.185 -41.602 1.00 90.69 75 ARG A N 1
ATOM 606 C CA . ARG A 1 75 ? -5.667 -46.021 -42.437 1.00 90.69 75 ARG A CA 1
ATOM 607 C C . ARG A 1 75 ? -6.854 -46.689 -41.746 1.00 90.69 75 ARG A C 1
ATOM 609 O O . ARG A 1 75 ? -6.716 -47.809 -41.263 1.00 90.69 75 ARG A O 1
ATOM 616 N N . PHE A 1 76 ? -7.986 -45.997 -41.727 1.00 92.50 76 PHE A N 1
ATOM 617 C CA . PHE A 1 76 ? -9.228 -46.363 -41.052 1.00 92.50 76 PHE A CA 1
ATOM 618 C C . PHE A 1 76 ? -8.991 -46.798 -39.604 1.00 92.50 76 PHE A C 1
ATOM 620 O O . PHE A 1 76 ? -9.437 -47.857 -39.170 1.00 92.50 76 PHE A O 1
ATOM 627 N N . HIS A 1 77 ? -8.244 -45.981 -38.853 1.00 90.38 77 HIS A N 1
ATOM 628 C CA . HIS A 1 77 ? -7.943 -46.277 -37.453 1.00 90.38 77 HIS A CA 1
ATOM 629 C C . HIS A 1 77 ? -9.196 -46.276 -36.566 1.00 90.38 77 HIS A C 1
ATOM 631 O O . HIS A 1 77 ? -9.171 -46.878 -35.501 1.00 90.38 77 HIS A O 1
ATOM 637 N N . LYS A 1 78 ? -10.285 -45.624 -36.987 1.00 92.12 78 LYS A N 1
ATOM 638 C CA . LYS A 1 78 ? -11.577 -45.641 -36.293 1.00 92.12 78 LYS A CA 1
ATOM 639 C C . LYS A 1 78 ? -12.411 -46.834 -36.750 1.00 92.12 78 LYS A C 1
ATOM 641 O O . LYS A 1 78 ? -12.492 -47.119 -37.943 1.00 92.12 78 LYS A O 1
ATOM 646 N N . SER A 1 79 ? -13.055 -47.501 -35.800 1.00 91.50 79 SER A N 1
ATOM 647 C CA . SER A 1 79 ? -13.893 -48.682 -36.034 1.00 91.50 79 SER A CA 1
ATOM 648 C C . SER A 1 79 ? -15.257 -48.552 -35.358 1.00 91.50 79 SER A C 1
ATOM 650 O O . SER A 1 79 ? -15.445 -47.703 -34.489 1.00 91.50 79 SER A O 1
ATOM 652 N N . VAL A 1 80 ? -16.211 -49.391 -35.756 1.00 93.19 80 VAL A N 1
ATOM 653 C CA . VAL A 1 80 ? -17.578 -49.412 -35.217 1.00 93.19 80 VAL A CA 1
ATOM 654 C C . VAL A 1 80 ? -17.788 -50.629 -34.315 1.00 93.19 80 VAL A C 1
ATOM 656 O O . VAL A 1 80 ? -17.468 -51.756 -34.691 1.00 93.19 80 VAL A O 1
ATOM 659 N N . ASP A 1 81 ? -18.388 -50.427 -33.141 1.00 93.19 81 ASP A N 1
ATOM 660 C CA . ASP A 1 81 ? -18.966 -51.517 -32.356 1.00 93.19 81 ASP A CA 1
ATOM 661 C C . ASP A 1 81 ? -20.317 -51.928 -32.951 1.00 93.19 81 ASP A C 1
ATOM 663 O O . ASP A 1 81 ? -21.328 -51.247 -32.782 1.00 93.19 81 ASP A O 1
ATOM 667 N N . VAL A 1 82 ? -20.335 -53.066 -33.646 1.00 91.19 82 VAL A N 1
ATOM 668 C CA . VAL A 1 82 ? -21.513 -53.580 -34.360 1.00 91.19 82 VAL A CA 1
ATOM 669 C C . VAL A 1 82 ? -22.724 -53.770 -33.429 1.00 91.19 82 VAL A C 1
ATOM 671 O O . VAL A 1 82 ? -23.854 -53.522 -33.843 1.00 91.19 82 VAL A O 1
ATOM 674 N N . SER A 1 83 ? -22.524 -54.165 -32.164 1.00 91.38 83 SER A N 1
ATOM 675 C CA . SER A 1 83 ? -23.627 -54.364 -31.203 1.00 91.38 83 SER A CA 1
ATOM 676 C C . SER A 1 83 ? -24.277 -53.039 -30.813 1.00 91.38 83 SER A C 1
ATOM 678 O O . SER A 1 83 ? -25.508 -52.909 -30.840 1.00 91.38 83 SER A O 1
ATOM 680 N N . GLN A 1 84 ? -23.454 -52.038 -30.503 1.00 93.31 84 GLN A N 1
ATOM 681 C CA . GLN A 1 84 ? -23.939 -50.705 -30.150 1.00 93.31 84 GLN A CA 1
ATOM 682 C C . GLN A 1 84 ? -24.539 -49.995 -31.364 1.00 93.31 84 GLN A C 1
ATOM 684 O O . GLN A 1 84 ? -25.607 -49.404 -31.251 1.00 93.31 84 GLN A O 1
ATOM 689 N N . ALA A 1 85 ? -23.924 -50.139 -32.540 1.00 92.25 85 ALA A N 1
ATOM 690 C CA . ALA A 1 85 ? -24.421 -49.598 -33.800 1.00 92.25 85 ALA A CA 1
ATOM 691 C C . ALA A 1 85 ? -25.826 -50.103 -34.142 1.00 92.25 85 ALA A C 1
ATOM 693 O O . ALA A 1 85 ? -26.698 -49.296 -34.448 1.00 92.25 85 ALA A O 1
ATOM 694 N N . VAL A 1 86 ? -26.070 -51.418 -34.055 1.00 91.81 86 VAL A N 1
ATOM 695 C CA . VAL A 1 86 ? -27.406 -51.988 -34.299 1.00 91.81 86 VAL A CA 1
ATOM 696 C C . VAL A 1 86 ? -28.405 -51.498 -33.250 1.00 91.81 86 VAL A C 1
ATOM 698 O O . VAL A 1 86 ? -29.512 -51.112 -33.606 1.00 91.81 86 VAL A O 1
ATOM 701 N N . SER A 1 87 ? -28.020 -51.452 -31.972 1.00 92.38 87 SER A N 1
ATOM 702 C CA . SER A 1 87 ? -28.889 -50.950 -30.895 1.00 92.38 87 SER A CA 1
ATOM 703 C C . SER A 1 87 ? -29.308 -49.493 -31.134 1.00 92.38 87 SER A C 1
ATOM 705 O O . SER A 1 87 ? -30.493 -49.167 -31.074 1.00 92.38 87 SER A O 1
ATOM 707 N N . PHE A 1 88 ? -28.341 -48.641 -31.484 1.00 93.38 88 PHE A N 1
ATOM 708 C CA . PHE A 1 88 ? -28.547 -47.234 -31.813 1.00 93.38 88 PHE A CA 1
ATOM 709 C C . PHE A 1 88 ? -29.414 -47.068 -33.068 1.00 93.38 88 PHE A C 1
ATOM 711 O O . PHE A 1 88 ? -30.349 -46.273 -33.078 1.00 93.38 88 PHE A O 1
ATOM 718 N N . LEU A 1 89 ? -29.136 -47.845 -34.120 1.00 92.25 89 LEU A N 1
ATOM 719 C CA . LEU A 1 89 ? -29.858 -47.811 -35.393 1.00 92.25 89 LEU A CA 1
ATOM 720 C C . LEU A 1 89 ? -31.329 -48.210 -35.238 1.00 92.25 89 LEU A C 1
ATOM 722 O O . LEU A 1 89 ? -32.201 -47.576 -35.830 1.00 92.25 89 LEU A O 1
ATOM 726 N N . LEU A 1 90 ? -31.611 -49.249 -34.449 1.00 90.88 90 LEU A N 1
ATOM 727 C CA . LEU A 1 90 ? -32.977 -49.697 -34.185 1.00 90.88 90 LEU A CA 1
ATOM 728 C C . LEU A 1 90 ? -33.755 -48.650 -33.387 1.00 90.88 90 LEU A C 1
ATOM 730 O O . LEU A 1 90 ? -34.857 -48.288 -33.793 1.00 90.88 90 LEU A O 1
ATOM 734 N N . ALA A 1 91 ? -33.159 -48.095 -32.328 1.00 89.88 91 ALA A N 1
ATOM 735 C CA . ALA A 1 91 ? -33.776 -47.025 -31.548 1.00 89.88 91 ALA A CA 1
ATOM 736 C C . ALA A 1 91 ? -34.040 -45.772 -32.399 1.00 89.88 91 ALA A C 1
ATOM 738 O O . ALA A 1 91 ? -35.129 -45.204 -32.353 1.00 89.88 91 ALA A O 1
ATOM 739 N N . PHE A 1 92 ? -33.081 -45.394 -33.251 1.00 90.25 92 PHE A N 1
ATOM 740 C CA . PHE A 1 92 ? -33.218 -44.274 -34.182 1.00 90.25 92 PHE A CA 1
ATOM 741 C C . PHE A 1 92 ? -34.387 -44.444 -35.164 1.00 90.25 92 PHE A C 1
ATOM 743 O O . PHE A 1 92 ? -35.025 -43.461 -35.532 1.00 90.25 92 PHE A O 1
ATOM 750 N N . ASN A 1 93 ? -34.702 -45.684 -35.545 1.00 88.44 93 ASN A N 1
ATOM 751 C CA . ASN A 1 93 ? -35.789 -46.014 -36.467 1.00 88.44 93 ASN A CA 1
ATOM 752 C C . ASN A 1 93 ? -37.081 -46.485 -35.759 1.00 88.44 93 ASN A C 1
ATOM 754 O O . ASN A 1 93 ? -37.960 -47.035 -36.423 1.00 88.44 93 ASN A O 1
ATOM 758 N N . HIS A 1 94 ? -37.222 -46.274 -34.440 1.00 87.38 94 HIS A N 1
ATOM 759 C CA . HIS A 1 94 ? -38.373 -46.712 -33.619 1.00 87.38 94 HIS A CA 1
ATOM 760 C C . HIS A 1 94 ? -38.650 -48.222 -33.649 1.00 87.38 94 HIS A C 1
ATOM 762 O O . HIS A 1 94 ? -39.800 -48.664 -33.639 1.00 87.38 94 HIS A O 1
ATOM 768 N N . ILE A 1 95 ? -37.597 -49.034 -33.692 1.00 86.69 95 ILE A N 1
ATOM 769 C CA . ILE A 1 95 ? -37.687 -50.494 -33.684 1.00 86.69 95 ILE A CA 1
ATOM 770 C C . ILE A 1 95 ? -37.224 -51.008 -32.320 1.00 86.69 95 ILE A C 1
ATOM 772 O O . ILE A 1 95 ? -36.101 -50.742 -31.896 1.00 86.69 95 ILE A O 1
ATOM 776 N N . SER A 1 96 ? -38.076 -51.765 -31.623 1.00 82.25 96 SER A N 1
ATOM 777 C CA . SER A 1 96 ? -37.793 -52.196 -30.245 1.00 82.25 96 SER A CA 1
ATOM 778 C C . SER A 1 96 ? -36.916 -53.452 -30.147 1.00 82.25 96 SER A C 1
ATOM 780 O O . SER A 1 96 ? -36.470 -53.792 -29.055 1.00 82.25 96 SER A O 1
ATOM 782 N N . GLY A 1 97 ? -36.655 -54.142 -31.262 1.00 83.00 97 GLY A N 1
ATOM 783 C CA . GLY A 1 97 ? -35.837 -55.357 -31.297 1.00 83.00 97 GLY A CA 1
ATOM 784 C C . GLY A 1 97 ? -35.567 -55.883 -32.711 1.00 83.00 97 GLY A C 1
ATOM 785 O O . GLY A 1 97 ? -36.263 -55.542 -33.667 1.00 83.00 97 GLY A O 1
ATOM 786 N N . LEU A 1 98 ? -34.532 -56.720 -32.856 1.00 83.81 98 LEU A N 1
ATOM 787 C CA . LEU A 1 98 ? -34.134 -57.330 -34.139 1.00 83.81 98 LEU A CA 1
ATOM 788 C C . LEU A 1 98 ? -35.204 -58.259 -34.736 1.00 83.81 98 LEU A C 1
ATOM 790 O O . LEU A 1 98 ? -35.232 -58.467 -35.947 1.00 83.81 98 LEU A O 1
ATOM 794 N N . ASP A 1 99 ? -36.089 -58.804 -33.905 1.00 80.25 99 ASP A N 1
ATOM 795 C CA . ASP A 1 99 ? -37.226 -59.640 -34.300 1.00 80.25 99 ASP A CA 1
ATOM 796 C C . ASP A 1 99 ? -38.248 -58.889 -35.172 1.00 80.25 99 ASP A C 1
ATOM 798 O O . ASP A 1 99 ? -38.953 -59.508 -35.967 1.00 80.25 99 ASP A O 1
ATOM 802 N N . GLN A 1 100 ? -38.282 -57.556 -35.087 1.00 80.69 100 GLN A N 1
ATOM 803 C CA . GLN A 1 100 ? -39.169 -56.691 -35.874 1.00 80.69 100 GLN A CA 1
ATOM 804 C C . GLN A 1 100 ? -38.562 -56.236 -37.213 1.00 80.69 100 GLN A C 1
ATOM 806 O O . GLN A 1 100 ? -39.210 -55.517 -37.985 1.00 80.69 100 GLN A O 1
ATOM 811 N N . VAL A 1 101 ? -37.319 -56.635 -37.505 1.00 85.12 101 VAL A N 1
ATOM 812 C CA . VAL A 1 101 ? -36.629 -56.314 -38.760 1.00 85.12 101 VAL A CA 1
ATOM 813 C C . VAL A 1 101 ? -36.921 -57.399 -39.793 1.00 85.12 101 VAL A C 1
ATOM 815 O O . VAL A 1 101 ? -36.315 -58.471 -39.781 1.00 85.12 101 VAL A O 1
ATOM 818 N N . SER A 1 102 ? -37.848 -57.129 -40.708 1.00 83.19 102 SER A N 1
ATOM 819 C CA . SER A 1 102 ? -38.159 -57.986 -41.857 1.00 83.19 102 SER A CA 1
ATOM 820 C C . SER A 1 102 ? -37.110 -57.850 -42.976 1.00 83.19 102 SER A C 1
ATOM 822 O O . SER A 1 102 ? -36.356 -56.877 -43.008 1.00 83.19 102 SER A O 1
ATOM 824 N N . ASP A 1 103 ? -37.014 -58.839 -43.874 1.00 81.38 103 ASP A N 1
ATOM 825 C CA . ASP A 1 103 ? -35.965 -58.879 -44.915 1.00 81.38 103 ASP A CA 1
ATOM 826 C C . ASP A 1 103 ? -36.022 -57.660 -45.856 1.00 81.38 103 ASP A C 1
ATOM 828 O O . ASP A 1 103 ? -34.988 -57.162 -46.296 1.00 81.38 103 ASP A O 1
ATOM 832 N N . ASP A 1 104 ? -37.217 -57.117 -46.097 1.00 82.75 104 ASP A N 1
ATOM 833 C CA . ASP A 1 104 ? -37.461 -55.893 -46.868 1.00 82.75 104 ASP A CA 1
ATOM 834 C C . ASP A 1 104 ? -36.973 -54.609 -46.166 1.00 82.75 104 ASP A C 1
ATOM 836 O O . ASP A 1 104 ? -36.700 -53.614 -46.837 1.00 82.75 104 ASP A O 1
ATOM 840 N N . LYS A 1 105 ? -36.800 -54.620 -44.834 1.00 84.00 105 LYS A N 1
ATOM 841 C CA . LYS A 1 105 ? -36.306 -53.468 -44.053 1.00 84.00 105 LYS A CA 1
ATOM 842 C C . LYS A 1 105 ? -34.791 -53.428 -43.893 1.00 84.00 105 LYS A C 1
ATOM 844 O O . LYS A 1 105 ? -34.254 -52.366 -43.582 1.00 84.00 105 LYS A O 1
ATOM 849 N N . VAL A 1 106 ? -34.099 -54.552 -44.092 1.00 87.56 106 VAL A N 1
ATOM 850 C CA . VAL A 1 106 ? -32.643 -54.655 -43.894 1.00 87.56 106 VAL A CA 1
ATOM 851 C C . VAL A 1 106 ? -31.901 -53.601 -44.710 1.00 87.56 106 VAL A C 1
ATOM 853 O O . VAL A 1 106 ? -31.060 -52.890 -44.165 1.00 87.56 106 VAL A O 1
ATOM 856 N N . GLU A 1 107 ? -32.237 -53.459 -45.993 1.00 88.94 107 GLU A N 1
ATOM 857 C CA . GLU A 1 107 ? -31.530 -52.519 -46.866 1.00 88.94 107 GLU A CA 1
ATOM 858 C C . GLU A 1 107 ? -31.840 -51.059 -46.505 1.00 88.94 107 GLU A C 1
ATOM 860 O O . GLU A 1 107 ? -30.943 -50.221 -46.496 1.00 88.94 107 GLU A O 1
ATOM 865 N N . SER A 1 108 ? -33.080 -50.758 -46.101 1.00 89.19 108 SER A N 1
ATOM 866 C CA . SER A 1 108 ? -33.452 -49.423 -45.613 1.00 89.19 108 SER A CA 1
ATOM 867 C C . SER A 1 108 ? -32.706 -49.048 -44.327 1.00 89.19 108 SER A C 1
ATOM 869 O O . SER A 1 108 ? -32.312 -47.895 -44.159 1.00 89.19 108 SER A O 1
ATOM 871 N N . LEU A 1 109 ? -32.499 -50.002 -43.415 1.00 90.12 109 LEU A N 1
ATOM 872 C CA . LEU A 1 109 ? -31.740 -49.782 -42.182 1.00 90.12 109 LEU A CA 1
ATOM 873 C C . LEU A 1 109 ? -30.235 -49.670 -42.457 1.00 90.12 109 LEU A C 1
ATOM 875 O O . LEU A 1 109 ? -29.580 -48.815 -41.868 1.00 90.12 109 LEU A O 1
ATOM 879 N N . ALA A 1 110 ? -29.693 -50.460 -43.387 1.00 90.19 110 ALA A N 1
ATOM 880 C CA . ALA A 1 110 ? -28.308 -50.324 -43.836 1.00 90.19 110 ALA A CA 1
ATOM 881 C C . ALA A 1 110 ? -28.049 -48.939 -44.462 1.00 90.19 110 ALA A C 1
ATOM 883 O O . ALA A 1 110 ? -27.043 -48.307 -44.147 1.00 90.19 110 ALA A O 1
ATOM 884 N N . GLN A 1 111 ? -28.988 -48.419 -45.262 1.00 90.25 111 GLN A N 1
ATOM 885 C CA . GLN A 1 111 ? -28.935 -47.052 -45.800 1.00 90.25 111 GLN A CA 1
ATOM 886 C C . GLN A 1 111 ? -29.057 -45.982 -44.704 1.00 90.25 111 GLN A C 1
ATOM 888 O O . GLN A 1 111 ? -28.340 -44.983 -44.734 1.00 90.25 111 GLN A O 1
ATOM 893 N N . SER A 1 112 ? -29.917 -46.191 -43.701 1.00 90.88 112 SER A N 1
ATOM 894 C CA . SER A 1 112 ? -30.026 -45.297 -42.537 1.00 90.88 112 SER A CA 1
ATOM 895 C C . SER A 1 112 ? -28.716 -45.249 -41.735 1.00 90.88 112 SER A C 1
ATOM 897 O O . SER A 1 112 ? -28.244 -44.169 -41.377 1.00 90.88 112 SER A O 1
ATOM 899 N N . PHE A 1 113 ? -28.068 -46.399 -41.532 1.00 93.31 113 PHE A N 1
ATOM 900 C CA . PHE A 1 113 ? -26.757 -46.490 -40.888 1.00 93.31 113 PHE A CA 1
ATOM 901 C C . PHE A 1 113 ? -25.646 -45.835 -41.716 1.00 93.31 113 PHE A C 1
ATOM 903 O O . PHE A 1 113 ? -24.807 -45.123 -41.167 1.00 93.31 113 PHE A O 1
ATOM 910 N N . GLN A 1 114 ? -25.669 -46.017 -43.039 1.00 94.00 114 GLN A N 1
ATOM 911 C CA . GLN A 1 114 ? -24.776 -45.311 -43.955 1.00 94.00 114 GLN A CA 1
ATOM 912 C C . GLN A 1 114 ? -24.924 -43.788 -43.807 1.00 94.00 114 GLN A C 1
ATOM 914 O O . GLN A 1 114 ? -23.918 -43.085 -43.764 1.00 94.00 114 GLN A O 1
ATOM 919 N N . GLY A 1 115 ? -26.156 -43.286 -43.666 1.00 91.31 115 GLY A N 1
ATOM 920 C CA . GLY A 1 115 ? -26.436 -41.880 -43.359 1.00 91.31 115 GLY A CA 1
ATOM 921 C C . GLY A 1 115 ? -25.771 -41.410 -42.062 1.00 91.31 115 GLY A C 1
ATOM 922 O O . GLY A 1 115 ? -25.043 -40.424 -42.083 1.00 91.31 115 GLY A O 1
ATOM 923 N N . LEU A 1 116 ? -25.925 -42.160 -40.965 1.00 91.50 116 LEU A N 1
ATOM 924 C CA . LEU A 1 116 ? -25.297 -41.836 -39.673 1.00 91.50 116 LEU A CA 1
ATOM 925 C C . LEU A 1 116 ? -23.762 -41.816 -39.744 1.00 91.50 116 LEU A C 1
ATOM 927 O O . LEU A 1 116 ? -23.128 -40.921 -39.185 1.00 91.50 116 LEU A O 1
ATOM 931 N N . LEU A 1 117 ? -23.153 -42.778 -40.446 1.00 93.12 117 LEU A N 1
ATOM 932 C CA . LEU A 1 117 ? -21.703 -42.795 -40.655 1.00 93.12 117 LEU A CA 1
ATOM 933 C C . LEU A 1 117 ? -21.226 -41.642 -41.541 1.00 93.12 117 LEU A C 1
ATOM 935 O O . LEU A 1 117 ? -20.156 -41.094 -41.287 1.00 93.12 117 LEU A O 1
ATOM 939 N N . ASN A 1 118 ? -21.999 -41.264 -42.560 1.00 93.94 118 ASN A N 1
ATOM 940 C CA . ASN A 1 118 ? -21.689 -40.110 -43.399 1.00 93.94 118 ASN A CA 1
ATOM 941 C C . ASN A 1 118 ? -21.764 -38.807 -42.595 1.00 93.94 118 ASN A C 1
ATOM 943 O O . ASN A 1 118 ? -20.839 -38.005 -42.687 1.00 93.94 118 ASN A O 1
ATOM 947 N N . ASP A 1 119 ? -22.796 -38.636 -41.764 1.00 92.75 119 ASP A N 1
ATOM 948 C CA . ASP A 1 119 ? -22.943 -37.471 -40.884 1.00 92.75 119 ASP A CA 1
ATOM 949 C C . ASP A 1 119 ? -21.796 -37.392 -39.858 1.00 92.75 119 ASP A C 1
ATOM 951 O O . ASP A 1 119 ? -21.260 -36.313 -39.610 1.00 92.75 119 ASP A O 1
ATOM 955 N N . TYR A 1 120 ? -21.352 -38.533 -39.311 1.00 93.44 120 TYR A N 1
ATOM 956 C CA . TYR A 1 120 ? -20.180 -38.603 -38.427 1.00 93.44 120 TYR A CA 1
ATOM 957 C C . TYR A 1 120 ? -18.859 -38.314 -39.155 1.00 93.44 120 TYR A C 1
ATOM 959 O O . TYR A 1 120 ? -17.977 -37.649 -38.610 1.00 93.44 120 TYR A O 1
ATOM 967 N N . ASN A 1 121 ? -18.703 -38.798 -40.389 1.00 94.94 121 ASN A N 1
ATOM 968 C CA . ASN A 1 121 ? -17.498 -38.585 -41.190 1.00 94.94 121 ASN A CA 1
ATOM 969 C C . ASN A 1 121 ? -17.405 -37.171 -41.783 1.00 94.94 121 ASN A C 1
ATOM 971 O O . ASN A 1 121 ? -16.296 -36.726 -42.078 1.00 94.94 121 ASN A O 1
ATOM 975 N N . LEU A 1 122 ? -18.528 -36.467 -41.961 1.00 93.94 122 LEU A N 1
ATOM 976 C CA . LEU A 1 122 ? -18.590 -35.136 -42.568 1.00 93.94 122 LEU A CA 1
ATOM 977 C C . LEU A 1 122 ? -17.580 -34.134 -41.974 1.00 93.94 122 LEU A C 1
ATOM 979 O O . LEU A 1 122 ? -16.773 -33.622 -42.751 1.00 93.94 122 LEU A O 1
ATOM 983 N N . PRO A 1 123 ? -17.520 -33.894 -40.646 1.00 92.94 123 PRO A N 1
ATOM 984 C CA . PRO A 1 123 ? -16.539 -32.964 -40.080 1.00 92.94 123 PRO A CA 1
ATOM 985 C C . PRO A 1 123 ? -15.085 -33.383 -40.355 1.00 92.94 123 PRO A C 1
ATOM 987 O O . PRO A 1 123 ? -14.221 -32.531 -40.540 1.00 92.94 123 PRO A O 1
ATOM 990 N N . PHE A 1 124 ? -14.797 -34.686 -40.444 1.00 92.94 124 PHE A N 1
ATOM 991 C CA . PHE A 1 124 ? -13.455 -35.186 -40.761 1.00 92.94 124 PHE A CA 1
ATOM 992 C C . PHE A 1 124 ? -13.102 -35.040 -42.248 1.00 92.94 124 PHE A C 1
ATOM 994 O O . PHE A 1 124 ? -11.928 -34.862 -42.581 1.00 92.94 124 PHE A O 1
ATOM 1001 N N . TYR A 1 125 ? -14.092 -35.099 -43.144 1.00 93.81 125 TYR A N 1
ATOM 1002 C CA . TYR A 1 125 ? -13.908 -34.749 -44.553 1.00 93.81 125 TYR A CA 1
ATOM 1003 C C . TYR A 1 125 ? -13.662 -33.250 -44.727 1.00 93.81 125 TYR A C 1
ATOM 1005 O O . TYR A 1 125 ? -12.739 -32.878 -45.448 1.00 93.81 125 TYR A O 1
ATOM 1013 N N . GLU A 1 126 ? -14.415 -32.399 -44.026 1.00 93.81 126 GLU A N 1
ATOM 1014 C CA . GLU A 1 126 ? -14.191 -30.947 -44.023 1.00 93.81 126 GLU A CA 1
ATOM 1015 C C . GLU A 1 126 ? -12.790 -30.596 -43.500 1.00 93.81 126 GLU A C 1
ATOM 1017 O O . GLU A 1 126 ? -12.075 -29.794 -44.106 1.00 93.81 126 GLU A O 1
ATOM 1022 N N . GLU A 1 127 ? -12.356 -31.246 -42.415 1.00 92.38 127 GLU A N 1
ATOM 1023 C CA . GLU A 1 127 ? -11.004 -31.110 -41.871 1.00 92.38 127 GLU A CA 1
ATOM 1024 C C . GLU A 1 127 ? -9.937 -31.552 -42.888 1.00 92.38 127 GLU A C 1
ATOM 1026 O O . GLU A 1 127 ? -8.963 -30.835 -43.124 1.00 92.38 127 GLU A O 1
ATOM 1031 N N . TYR A 1 128 ? -10.127 -32.707 -43.533 1.00 92.25 128 TYR A N 1
ATOM 1032 C CA . TYR A 1 128 ? -9.242 -33.207 -44.588 1.00 92.25 128 TYR A CA 1
ATOM 1033 C C . TYR A 1 128 ? -9.137 -32.236 -45.775 1.00 92.25 128 TYR A C 1
ATOM 1035 O O . TYR A 1 128 ? -8.029 -31.966 -46.255 1.00 92.25 128 TYR A O 1
ATOM 1043 N N . ASP A 1 129 ? -10.264 -31.699 -46.243 1.00 92.06 129 ASP A N 1
ATOM 1044 C CA . ASP A 1 129 ? -10.309 -30.755 -47.359 1.00 92.06 129 ASP A CA 1
ATOM 1045 C C . ASP A 1 129 ? -9.587 -29.451 -47.005 1.00 92.06 129 ASP A C 1
ATOM 1047 O O . ASP A 1 129 ? -8.807 -28.925 -47.812 1.00 92.06 129 ASP A O 1
ATOM 1051 N N . ALA A 1 130 ? -9.787 -28.956 -45.780 1.00 94.12 130 ALA A N 1
ATOM 1052 C CA . ALA A 1 130 ? -9.086 -27.791 -45.260 1.00 94.12 130 ALA A CA 1
ATOM 1053 C C . ALA A 1 130 ? -7.567 -28.027 -45.183 1.00 94.12 130 ALA A C 1
ATOM 1055 O O . ALA A 1 130 ? -6.795 -27.216 -45.699 1.00 94.12 130 ALA A O 1
ATOM 1056 N N . GLU A 1 131 ? -7.119 -29.151 -44.618 1.00 93.25 131 GLU A N 1
ATOM 1057 C CA . GLU A 1 131 ? -5.695 -29.505 -44.540 1.00 93.25 131 GLU A CA 1
ATOM 1058 C C . GLU A 1 131 ? -5.056 -29.653 -45.925 1.00 93.25 131 GLU A C 1
ATOM 1060 O O . GLU A 1 131 ? -3.947 -29.164 -46.158 1.00 93.25 131 GLU A O 1
ATOM 1065 N N . CYS A 1 132 ? -5.755 -30.287 -46.870 1.00 92.38 132 CYS A N 1
ATOM 1066 C CA . CYS A 1 132 ? -5.267 -30.436 -48.237 1.00 92.38 132 CYS A CA 1
ATOM 1067 C C . CYS A 1 132 ? -5.124 -29.090 -48.941 1.00 92.38 132 CYS A C 1
ATOM 1069 O O . CYS A 1 132 ? -4.140 -28.869 -49.653 1.00 92.38 132 CYS A O 1
ATOM 1071 N N . LYS A 1 133 ? -6.091 -28.190 -48.742 1.00 93.94 133 LYS A N 1
ATOM 1072 C CA . LYS A 1 133 ? -6.031 -26.827 -49.269 1.00 93.94 133 LYS A CA 1
ATOM 1073 C C . LYS A 1 133 ? -4.813 -26.087 -48.713 1.00 93.94 133 LYS A C 1
ATOM 1075 O O . LYS A 1 133 ? -4.022 -25.582 -49.505 1.00 93.94 133 LYS A O 1
ATOM 1080 N N . ILE A 1 134 ? -4.614 -26.114 -47.393 1.00 95.12 134 ILE A N 1
ATOM 1081 C CA . ILE A 1 134 ? -3.459 -25.487 -46.727 1.00 95.12 134 ILE A CA 1
ATOM 1082 C C . ILE A 1 134 ? -2.141 -26.050 -47.278 1.00 95.12 134 ILE A C 1
ATOM 1084 O O . ILE A 1 134 ? -1.256 -25.288 -47.664 1.00 95.12 134 ILE A O 1
ATOM 1088 N N . ALA A 1 135 ? -2.023 -27.375 -47.406 1.00 94.06 135 ALA A N 1
ATOM 1089 C CA . ALA A 1 135 ? -0.824 -28.008 -47.952 1.00 94.06 135 ALA A CA 1
ATOM 1090 C C . ALA A 1 135 ? -0.519 -27.566 -49.390 1.00 94.06 135 ALA A C 1
ATOM 1092 O O . ALA A 1 135 ? 0.635 -27.282 -49.722 1.00 94.06 135 ALA A O 1
ATOM 1093 N N . LEU A 1 136 ? -1.536 -27.488 -50.252 1.00 94.06 136 LEU A N 1
ATOM 1094 C CA . LEU A 1 136 ? -1.375 -27.030 -51.634 1.00 94.06 136 LEU A CA 1
ATOM 1095 C C . LEU A 1 136 ? -0.988 -25.548 -51.707 1.00 94.06 136 LEU A C 1
ATOM 1097 O O . LEU A 1 136 ? -0.130 -25.188 -52.520 1.00 94.06 136 LEU A O 1
ATOM 1101 N N . ASP A 1 137 ? -1.582 -24.708 -50.860 1.00 94.69 137 ASP A N 1
ATOM 1102 C CA . ASP A 1 137 ? -1.281 -23.278 -50.785 1.00 94.69 137 ASP A CA 1
ATOM 1103 C C . ASP A 1 137 ? 0.156 -23.038 -50.297 1.00 94.69 137 ASP A C 1
ATOM 1105 O O . ASP A 1 137 ? 0.890 -22.266 -50.920 1.00 94.69 137 ASP A O 1
ATOM 1109 N N . ASN A 1 138 ? 0.614 -23.779 -49.286 1.00 94.06 138 ASN A N 1
ATOM 1110 C CA . ASN A 1 138 ? 1.994 -23.715 -48.798 1.00 94.06 138 ASN A CA 1
ATOM 1111 C C . ASN A 1 138 ? 3.011 -24.186 -49.849 1.00 94.06 138 ASN A C 1
ATOM 1113 O O . ASN A 1 138 ? 4.011 -23.507 -50.092 1.00 94.06 138 ASN A O 1
ATOM 1117 N N . ILE A 1 139 ? 2.741 -25.297 -50.551 1.00 93.44 139 ILE A N 1
ATOM 1118 C CA . ILE A 1 139 ? 3.594 -25.759 -51.663 1.00 93.44 139 ILE A CA 1
ATOM 1119 C C . ILE A 1 139 ? 3.673 -24.685 -52.756 1.00 93.44 139 ILE A C 1
ATOM 1121 O O . ILE A 1 139 ? 4.753 -24.403 -53.283 1.00 93.44 139 ILE A O 1
ATOM 1125 N N . LYS A 1 140 ? 2.540 -24.060 -53.100 1.00 93.62 140 LYS A N 1
ATOM 1126 C CA . LYS A 1 140 ? 2.487 -22.975 -54.086 1.00 93.62 140 LYS A CA 1
ATOM 1127 C C . LYS A 1 140 ? 3.311 -21.771 -53.633 1.00 93.62 140 LYS A C 1
ATOM 1129 O O . LYS A 1 140 ? 4.130 -21.291 -54.416 1.00 93.62 140 LYS A O 1
ATOM 1134 N N . GLY A 1 141 ? 3.116 -21.304 -52.401 1.00 91.94 141 GLY A N 1
ATOM 1135 C CA . GLY A 1 141 ? 3.858 -20.182 -51.827 1.00 91.94 141 GLY A CA 1
ATOM 1136 C C . GLY A 1 141 ? 5.365 -20.436 -51.822 1.00 91.94 141 GLY A C 1
ATOM 1137 O O . GLY A 1 141 ? 6.133 -19.615 -52.324 1.00 91.94 141 GLY A O 1
ATOM 1138 N N . ARG A 1 142 ? 5.793 -21.621 -51.370 1.00 90.75 142 ARG A N 1
ATOM 1139 C CA . ARG A 1 142 ? 7.212 -22.003 -51.334 1.00 90.75 142 ARG A CA 1
ATOM 1140 C C . ARG A 1 142 ? 7.837 -22.091 -52.727 1.00 90.75 142 ARG A C 1
ATOM 1142 O O . ARG A 1 142 ? 8.968 -21.646 -52.914 1.00 90.75 142 ARG A O 1
ATOM 1149 N N . LEU A 1 143 ? 7.123 -22.613 -53.725 1.00 91.00 143 LEU A N 1
ATOM 1150 C CA . LEU A 1 143 ? 7.603 -22.647 -55.113 1.00 91.00 143 LEU A CA 1
ATOM 1151 C C . LEU A 1 143 ? 7.733 -21.252 -55.724 1.00 91.00 143 LEU A C 1
ATOM 1153 O O . LEU A 1 143 ? 8.711 -20.976 -56.420 1.00 91.00 143 LEU A O 1
ATOM 1157 N N . LEU A 1 144 ? 6.759 -20.374 -55.463 1.00 91.44 144 LEU A N 1
ATOM 1158 C CA . LEU A 1 144 ? 6.823 -18.978 -55.889 1.00 91.44 144 LEU A CA 1
ATOM 1159 C C . LEU A 1 144 ? 8.051 -18.302 -55.279 1.00 91.44 144 LEU A C 1
ATOM 1161 O O . LEU A 1 144 ? 8.834 -17.711 -56.017 1.00 91.44 144 LEU A O 1
ATOM 1165 N N . PHE A 1 145 ? 8.271 -18.465 -53.974 1.00 88.81 145 PHE A N 1
ATOM 1166 C CA . PHE A 1 145 ? 9.435 -17.912 -53.288 1.00 88.81 145 PHE A CA 1
ATOM 1167 C C . PHE A 1 145 ? 10.756 -18.465 -53.842 1.00 88.81 145 PHE A C 1
ATOM 1169 O O . PHE A 1 145 ? 11.589 -17.715 -54.334 1.00 88.81 145 PHE A O 1
ATOM 1176 N N . THR A 1 146 ? 10.936 -19.786 -53.851 1.00 88.25 146 THR A N 1
ATOM 1177 C CA . THR A 1 146 ? 12.228 -20.412 -54.193 1.00 88.25 146 THR A CA 1
ATOM 1178 C C . THR A 1 146 ? 12.652 -20.252 -55.652 1.00 88.25 146 THR A C 1
ATOM 1180 O O . THR A 1 146 ? 13.837 -20.393 -55.965 1.00 88.25 146 THR A O 1
ATOM 1183 N N . ARG A 1 147 ? 11.713 -19.972 -56.566 1.00 88.38 147 ARG A N 1
ATOM 1184 C CA . ARG A 1 147 ? 11.983 -19.927 -58.013 1.00 88.38 147 ARG A CA 1
ATOM 1185 C C . ARG A 1 147 ? 11.717 -18.569 -58.654 1.00 88.38 147 ARG A C 1
ATOM 1187 O O . ARG A 1 147 ? 12.431 -18.216 -59.589 1.00 88.38 147 ARG A O 1
ATOM 1194 N N . LEU A 1 148 ? 10.699 -17.833 -58.203 1.00 88.94 148 LEU A N 1
ATOM 1195 C CA . LEU A 1 148 ? 10.171 -16.666 -58.920 1.00 88.94 148 LEU A CA 1
ATOM 1196 C C . LEU A 1 148 ? 10.288 -15.350 -58.148 1.00 88.94 148 LEU A C 1
ATOM 1198 O O . LEU A 1 148 ? 10.563 -14.337 -58.785 1.00 88.94 148 LEU A O 1
ATOM 1202 N N . ALA A 1 149 ? 10.141 -15.337 -56.823 1.00 86.94 149 ALA A N 1
ATOM 1203 C CA . ALA A 1 149 ? 10.220 -14.112 -56.023 1.00 86.94 149 ALA A CA 1
ATOM 1204 C C . ALA A 1 149 ? 11.596 -13.449 -56.161 1.00 86.94 149 ALA A C 1
ATOM 1206 O O . ALA A 1 149 ? 12.606 -14.150 -56.216 1.00 86.94 149 ALA A O 1
ATOM 1207 N N . GLU A 1 150 ? 11.648 -12.122 -56.298 1.00 81.62 150 GLU A N 1
ATOM 1208 C CA . GLU A 1 150 ? 12.902 -11.370 -56.485 1.00 81.62 150 GLU A CA 1
ATOM 1209 C C . GLU A 1 150 ? 13.876 -11.564 -55.325 1.00 81.62 150 GLU A C 1
ATOM 1211 O O . GLU A 1 150 ? 15.054 -11.807 -55.563 1.00 81.62 150 GLU A O 1
ATOM 1216 N N . ASN A 1 151 ? 13.354 -11.582 -54.101 1.00 77.94 151 ASN A N 1
ATOM 1217 C CA . ASN A 1 151 ? 14.079 -11.839 -52.858 1.00 77.94 151 ASN A CA 1
ATOM 1218 C C . ASN A 1 151 ? 14.240 -13.337 -52.518 1.00 77.94 151 ASN A C 1
ATOM 1220 O O . ASN A 1 151 ? 14.629 -13.678 -51.405 1.00 77.94 151 ASN A O 1
ATOM 1224 N N . GLY A 1 152 ? 13.891 -14.243 -53.432 1.00 80.94 152 GLY A N 1
ATOM 1225 C CA . GLY A 1 152 ? 14.020 -15.684 -53.231 1.00 80.94 152 GLY A CA 1
ATOM 1226 C C . GLY A 1 152 ? 15.323 -16.263 -53.798 1.00 80.94 152 GLY A C 1
ATOM 1227 O O . GLY A 1 152 ? 15.960 -15.636 -54.639 1.00 80.94 152 GLY A O 1
ATOM 1228 N N . PRO A 1 153 ? 15.700 -17.505 -53.439 1.00 80.56 153 PRO A N 1
ATOM 1229 C CA . PRO A 1 153 ? 16.984 -18.125 -53.809 1.00 80.56 153 PRO A CA 1
ATOM 1230 C C . PRO A 1 153 ? 17.166 -18.462 -55.302 1.00 80.56 153 PRO A C 1
ATOM 1232 O O . PRO A 1 153 ? 18.216 -18.964 -55.690 1.00 80.56 153 PRO A O 1
ATOM 1235 N N . LYS A 1 154 ? 16.154 -18.233 -56.151 1.00 85.56 154 LYS A N 1
ATOM 1236 C CA . LYS A 1 154 ? 16.190 -18.468 -57.609 1.00 85.56 154 LYS A CA 1
ATOM 1237 C C . LYS A 1 154 ? 16.818 -19.812 -58.006 1.00 85.56 154 LYS A C 1
ATOM 1239 O O . LYS A 1 154 ? 17.651 -19.869 -58.908 1.00 85.56 154 LYS A O 1
ATOM 1244 N N . LEU A 1 155 ? 16.371 -20.917 -57.404 1.00 82.56 155 LEU A N 1
ATOM 1245 C CA . LEU A 1 155 ? 17.020 -22.236 -57.527 1.00 82.56 155 LEU A CA 1
ATOM 1246 C C . LEU A 1 155 ? 17.070 -22.822 -58.963 1.00 82.56 155 LEU A C 1
ATOM 1248 O O . LEU A 1 155 ? 17.557 -23.928 -59.162 1.00 82.56 155 LEU A O 1
ATOM 1252 N N . GLY A 1 156 ? 16.569 -22.142 -59.996 1.00 84.50 156 GLY A N 1
ATOM 1253 C CA . GLY A 1 156 ? 16.692 -22.585 -61.388 1.00 84.50 156 GLY A CA 1
ATOM 1254 C C . GLY A 1 156 ? 15.695 -23.683 -61.772 1.00 84.50 156 GLY A C 1
ATOM 1255 O O . GLY A 1 156 ? 14.532 -23.638 -61.367 1.00 84.50 156 GLY A O 1
ATOM 1256 N N . LYS A 1 157 ? 16.114 -24.657 -62.596 1.00 87.94 157 LYS A N 1
ATOM 1257 C CA . LYS A 1 157 ? 15.250 -25.745 -63.108 1.00 87.94 157 LYS A CA 1
ATOM 1258 C C . LYS A 1 157 ? 14.950 -26.801 -62.033 1.00 87.94 157 LYS A C 1
ATOM 1260 O O . LYS A 1 157 ? 15.727 -26.987 -61.101 1.00 87.94 157 LYS A O 1
ATOM 1265 N N . ILE A 1 158 ? 13.821 -27.498 -62.171 1.00 89.38 158 ILE A N 1
ATOM 1266 C CA . ILE A 1 158 ? 13.439 -28.614 -61.291 1.00 89.38 158 ILE A CA 1
ATOM 1267 C C . ILE A 1 158 ? 14.224 -29.864 -61.715 1.00 89.38 158 ILE A C 1
ATOM 1269 O O . ILE A 1 158 ? 14.105 -30.298 -62.861 1.00 89.38 158 ILE A O 1
ATOM 1273 N N . THR A 1 159 ? 15.006 -30.435 -60.797 1.00 88.81 159 THR A N 1
ATOM 1274 C CA . THR A 1 159 ? 15.785 -31.674 -60.996 1.00 88.81 159 THR A CA 1
ATOM 1275 C C . THR A 1 159 ? 15.618 -32.610 -59.796 1.00 88.81 159 THR A C 1
ATOM 1277 O O . THR A 1 159 ? 14.839 -32.325 -58.885 1.00 88.81 159 THR A O 1
ATOM 1280 N N . ARG A 1 160 ? 16.325 -33.747 -59.782 1.00 83.56 160 ARG A N 1
ATOM 1281 C CA . ARG A 1 160 ? 16.314 -34.667 -58.636 1.00 83.56 160 ARG A CA 1
ATOM 1282 C C . ARG A 1 160 ? 17.019 -34.064 -57.417 1.00 83.56 160 ARG A C 1
ATOM 1284 O O . ARG A 1 160 ? 16.574 -34.272 -56.296 1.00 83.56 160 ARG A O 1
ATOM 1291 N N . GLU A 1 161 ? 18.084 -33.311 -57.656 1.00 81.38 161 GLU A N 1
ATOM 1292 C CA . GLU A 1 161 ? 18.888 -32.604 -56.655 1.00 81.38 161 GLU A CA 1
ATOM 1293 C C . GLU A 1 161 ? 18.191 -31.323 -56.182 1.00 81.38 161 GLU A C 1
ATOM 1295 O O . GLU A 1 161 ? 18.429 -30.860 -55.073 1.00 81.38 161 GLU A O 1
ATOM 1300 N N . ASN A 1 162 ? 17.299 -30.772 -57.009 1.00 85.06 162 ASN A N 1
ATOM 1301 C CA . ASN A 1 162 ? 16.550 -29.558 -56.721 1.00 85.06 162 ASN A CA 1
ATOM 1302 C C . ASN A 1 162 ? 15.045 -29.746 -57.003 1.00 85.06 162 ASN A C 1
ATOM 1304 O O . ASN A 1 162 ? 14.524 -29.242 -58.016 1.00 85.06 162 ASN A O 1
ATOM 1308 N N . PRO A 1 163 ? 14.353 -30.519 -56.145 1.00 89.44 163 PRO A N 1
ATOM 1309 C CA . PRO A 1 163 ? 12.979 -30.955 -56.366 1.00 89.44 163 PRO A CA 1
ATOM 1310 C C . PRO A 1 163 ? 11.945 -29.828 -56.204 1.00 89.44 163 PRO A C 1
ATOM 1312 O O . PRO A 1 163 ? 12.243 -28.699 -55.819 1.00 89.44 163 PRO A O 1
ATOM 1315 N N . VAL A 1 164 ? 10.686 -30.158 -56.514 1.00 87.38 164 VAL A N 1
ATOM 1316 C CA . VAL A 1 164 ? 9.516 -29.279 -56.314 1.00 87.38 164 VAL A CA 1
ATOM 1317 C C . VAL A 1 164 ? 9.247 -29.027 -54.826 1.00 87.38 164 VAL A C 1
ATOM 1319 O O . VAL A 1 164 ? 8.801 -27.948 -54.453 1.00 87.38 164 VAL A O 1
ATOM 1322 N N . ILE A 1 165 ? 9.495 -30.033 -53.987 1.00 88.19 165 ILE A N 1
ATOM 1323 C CA . ILE A 1 165 ? 9.284 -29.999 -52.538 1.00 88.19 165 ILE A CA 1
ATOM 1324 C C . ILE A 1 165 ? 10.594 -30.440 -51.892 1.00 88.19 165 ILE A C 1
ATOM 1326 O O . ILE A 1 165 ? 11.133 -31.484 -52.263 1.00 88.19 165 ILE A O 1
ATOM 1330 N N . GLU A 1 166 ? 11.088 -29.644 -50.948 1.00 87.44 166 GLU A N 1
ATOM 1331 C CA . GLU A 1 166 ? 12.311 -29.911 -50.185 1.00 87.44 166 GLU A CA 1
ATOM 1332 C C . GLU A 1 166 ? 12.191 -31.195 -49.339 1.00 87.44 166 GLU A C 1
ATOM 1334 O O . GLU A 1 166 ? 11.111 -31.767 -49.160 1.00 87.44 166 GLU A O 1
ATOM 1339 N N . THR A 1 167 ? 13.311 -31.698 -48.826 1.00 90.62 167 THR A N 1
ATOM 1340 C CA . THR A 1 167 ? 13.335 -32.957 -48.069 1.00 90.62 167 THR A CA 1
ATOM 1341 C C . THR A 1 167 ? 12.828 -32.744 -46.639 1.00 90.62 167 THR A C 1
ATOM 1343 O O . THR A 1 167 ? 13.583 -32.333 -45.768 1.00 90.62 167 THR A O 1
ATOM 1346 N N . TYR A 1 168 ? 11.554 -33.075 -46.390 1.00 93.12 168 TYR A N 1
ATOM 1347 C CA . TYR A 1 168 ? 10.942 -33.065 -45.044 1.00 93.12 168 TYR A CA 1
ATOM 1348 C C . TYR A 1 168 ? 11.368 -34.239 -44.160 1.00 93.12 168 TYR A C 1
ATOM 1350 O O . TYR A 1 168 ? 11.283 -34.152 -42.939 1.00 93.12 168 TYR A O 1
ATOM 1358 N N . PHE A 1 169 ? 11.786 -35.346 -44.776 1.00 93.00 169 PHE A N 1
ATOM 1359 C CA . PHE A 1 169 ? 12.201 -36.546 -44.063 1.00 93.00 169 PHE A CA 1
ATOM 1360 C C . PHE A 1 169 ? 13.485 -37.098 -44.665 1.00 93.00 169 PHE A C 1
ATOM 1362 O O . PHE A 1 169 ? 13.513 -37.445 -45.853 1.00 93.00 169 PHE A O 1
ATOM 1369 N N . THR A 1 170 ? 14.519 -37.232 -43.842 1.00 92.25 170 THR A N 1
ATOM 1370 C CA . THR A 1 170 ? 15.740 -37.950 -44.198 1.00 92.25 170 THR A CA 1
ATOM 1371 C C . THR A 1 170 ? 15.448 -39.445 -44.220 1.00 92.25 170 THR A C 1
ATOM 1373 O O . THR A 1 170 ? 14.969 -40.021 -43.242 1.00 92.25 170 THR A O 1
ATOM 1376 N N . ARG A 1 171 ? 15.706 -40.080 -45.367 1.00 90.00 171 ARG A N 1
ATOM 1377 C CA . ARG A 1 171 ? 15.423 -41.500 -45.600 1.00 90.00 171 ARG A CA 1
ATOM 1378 C C . ARG A 1 171 ? 16.715 -42.296 -45.512 1.00 90.00 171 ARG A C 1
ATOM 1380 O O . ARG A 1 171 ? 17.607 -42.101 -46.333 1.00 90.00 171 ARG A O 1
ATOM 1387 N N . LEU A 1 172 ? 16.792 -43.187 -44.534 1.00 89.12 172 LEU A N 1
ATOM 1388 C CA . LEU A 1 172 ? 17.948 -44.042 -44.292 1.00 89.12 172 LEU A CA 1
ATOM 1389 C C . LEU A 1 172 ? 17.667 -45.479 -44.746 1.00 89.12 172 LEU A C 1
ATOM 1391 O O . LEU A 1 172 ? 16.527 -45.947 -44.730 1.00 89.12 172 LEU A O 1
ATOM 1395 N N . GLU A 1 173 ? 18.718 -46.194 -45.136 1.00 84.31 173 GLU A N 1
ATOM 1396 C CA . GLU A 1 173 ? 18.634 -47.621 -45.447 1.00 84.31 173 GLU A CA 1
ATOM 1397 C C . GLU A 1 173 ? 18.846 -48.446 -44.170 1.00 84.31 173 GLU A C 1
ATOM 1399 O O . GLU A 1 173 ? 19.889 -48.334 -43.529 1.00 84.31 173 GLU A O 1
ATOM 1404 N N . ASP A 1 174 ? 17.903 -49.325 -43.819 1.00 81.50 174 ASP A N 1
ATOM 1405 C CA . ASP A 1 174 ? 18.119 -50.362 -42.800 1.00 81.50 174 ASP A CA 1
ATOM 1406 C C . ASP A 1 174 ? 18.424 -51.696 -43.476 1.00 81.50 174 ASP A C 1
ATOM 1408 O O . ASP A 1 174 ? 17.586 -52.592 -43.576 1.00 81.50 174 ASP A O 1
ATOM 1412 N N . LYS A 1 175 ? 19.662 -51.829 -43.961 1.00 77.62 175 LYS A N 1
ATOM 1413 C CA . LYS A 1 175 ? 20.136 -53.053 -44.630 1.00 77.62 175 LYS A CA 1
ATOM 1414 C C . LYS A 1 175 ? 20.066 -54.294 -43.735 1.00 77.62 175 LYS A C 1
ATOM 1416 O O . LYS A 1 175 ? 20.148 -55.409 -44.240 1.00 77.62 175 LYS A O 1
ATOM 1421 N N . SER A 1 176 ? 19.952 -54.107 -42.421 1.00 79.81 176 SER A N 1
ATOM 1422 C CA . SER A 1 176 ? 19.958 -55.173 -41.422 1.00 79.81 176 SER A CA 1
ATOM 1423 C C . SER A 1 176 ? 18.575 -55.543 -40.875 1.00 79.81 176 SER A C 1
ATOM 1425 O O . SER A 1 176 ? 18.507 -56.457 -40.057 1.00 79.81 176 SER A O 1
ATOM 1427 N N . ASN A 1 177 ? 17.500 -54.864 -41.307 1.00 77.69 177 ASN A N 1
ATOM 1428 C CA . ASN A 1 177 ? 16.138 -54.994 -40.765 1.00 77.69 177 ASN A CA 1
ATOM 1429 C C . ASN A 1 177 ? 16.095 -54.974 -39.221 1.00 77.69 177 ASN A C 1
ATOM 1431 O O . ASN A 1 177 ? 15.337 -55.718 -38.597 1.00 77.69 177 ASN A O 1
ATOM 1435 N N . LYS A 1 178 ? 16.949 -54.155 -38.594 1.00 82.06 178 LYS A N 1
ATOM 1436 C CA . LYS A 1 178 ? 17.031 -54.021 -37.130 1.00 82.06 178 LYS A CA 1
ATOM 1437 C C . LYS A 1 178 ? 15.954 -53.099 -36.567 1.00 82.06 178 LYS A C 1
ATOM 1439 O O . LYS A 1 178 ? 15.734 -53.107 -35.358 1.00 82.06 178 LYS A O 1
ATOM 1444 N N . HIS A 1 179 ? 15.298 -52.314 -37.416 1.00 79.94 179 HIS A N 1
ATOM 1445 C CA . HIS A 1 179 ? 14.320 -51.318 -37.018 1.00 79.94 179 HIS A CA 1
ATOM 1446 C C . HIS A 1 179 ? 12.915 -51.632 -37.563 1.00 79.94 179 HIS A C 1
ATOM 1448 O O . HIS A 1 179 ? 12.774 -52.276 -38.608 1.00 79.94 179 HIS A O 1
ATOM 1454 N N . PRO A 1 180 ? 11.845 -51.189 -36.873 1.00 78.81 180 PRO A N 1
ATOM 1455 C CA . PRO A 1 180 ? 10.483 -51.340 -37.367 1.00 78.81 180 PRO A CA 1
ATOM 1456 C C . PRO A 1 180 ? 10.293 -50.762 -38.776 1.00 78.81 180 PRO A C 1
ATOM 1458 O O . PRO A 1 180 ? 10.821 -49.707 -39.132 1.00 78.81 180 PRO A O 1
ATOM 1461 N N . LYS A 1 181 ? 9.481 -51.434 -39.595 1.00 73.06 181 LYS A N 1
ATOM 1462 C CA . LYS A 1 181 ? 9.208 -50.998 -40.968 1.00 73.06 181 LYS A CA 1
ATOM 1463 C C . LYS A 1 181 ? 8.645 -49.570 -40.966 1.00 73.06 181 LYS A C 1
ATOM 1465 O O . LYS A 1 181 ? 7.603 -49.317 -40.374 1.00 73.06 181 LYS A O 1
ATOM 1470 N N . GLY A 1 182 ? 9.332 -48.657 -41.653 1.00 71.81 182 GLY A N 1
ATOM 1471 C CA . GLY A 1 182 ? 8.950 -47.242 -41.754 1.00 71.81 182 GLY A CA 1
ATOM 1472 C C . GLY A 1 182 ? 9.659 -46.298 -40.775 1.00 71.81 182 GLY A C 1
ATOM 1473 O O . GLY A 1 182 ? 9.605 -45.091 -40.985 1.00 71.81 182 GLY A O 1
ATOM 1474 N N . SER A 1 183 ? 10.396 -46.799 -39.774 1.00 77.44 183 SER A N 1
ATOM 1475 C CA . SER A 1 183 ? 11.074 -45.944 -38.782 1.00 77.44 183 SER A CA 1
ATOM 1476 C C . SER A 1 183 ? 12.351 -45.262 -39.289 1.00 77.44 183 SER A C 1
ATOM 1478 O O . SER A 1 183 ? 12.920 -44.432 -38.589 1.00 77.44 183 SER A O 1
ATOM 1480 N N . MET A 1 184 ? 12.816 -45.598 -40.495 1.00 88.06 184 MET A N 1
ATOM 1481 C CA . MET A 1 184 ? 14.016 -45.010 -41.114 1.00 88.06 184 MET A CA 1
ATOM 1482 C C . MET A 1 184 ? 13.722 -43.723 -41.901 1.00 88.06 184 MET A C 1
ATOM 1484 O O . MET A 1 184 ? 14.514 -43.310 -42.748 1.00 88.06 184 MET A O 1
ATOM 1488 N N . MET A 1 185 ? 12.562 -43.111 -41.660 1.00 90.06 185 MET A N 1
ATOM 1489 C CA . MET A 1 185 ? 12.166 -41.818 -42.214 1.00 90.06 185 MET A CA 1
ATOM 1490 C C . MET A 1 185 ? 12.161 -40.796 -41.079 1.00 90.06 185 MET A C 1
ATOM 1492 O O . MET A 1 185 ? 11.168 -40.642 -40.373 1.00 90.06 185 MET A O 1
ATOM 1496 N N . LEU A 1 186 ? 13.298 -40.139 -40.871 1.00 91.31 186 LEU A N 1
ATOM 1497 C CA . LEU A 1 186 ? 13.490 -39.204 -39.766 1.00 91.31 186 LEU A CA 1
ATOM 1498 C C . LEU A 1 186 ? 13.018 -37.814 -40.183 1.00 91.31 186 LEU A C 1
ATOM 1500 O O . LEU A 1 186 ? 13.383 -37.352 -41.261 1.00 91.31 186 LEU A O 1
ATOM 1504 N N . ALA A 1 187 ? 12.211 -37.153 -39.355 1.00 92.94 187 ALA A N 1
ATOM 1505 C CA . ALA A 1 187 ? 11.753 -35.795 -39.632 1.00 92.94 187 ALA A CA 1
ATOM 1506 C C . ALA A 1 187 ? 12.927 -34.806 -39.574 1.00 92.94 187 ALA A C 1
ATOM 1508 O O . ALA A 1 187 ? 13.716 -34.818 -38.626 1.00 92.94 187 ALA A O 1
ATOM 1509 N N . ASN A 1 188 ? 13.030 -33.948 -40.584 1.00 94.31 188 ASN A N 1
ATOM 1510 C CA . ASN A 1 188 ? 14.006 -32.864 -40.607 1.00 94.31 188 ASN A CA 1
ATOM 1511 C C . ASN A 1 188 ? 13.473 -31.658 -39.834 1.00 94.31 188 ASN A C 1
ATOM 1513 O O . ASN A 1 188 ? 12.266 -31.444 -39.809 1.00 94.31 188 ASN A O 1
ATOM 1517 N N . ASN A 1 189 ? 14.343 -30.893 -39.176 1.00 91.62 189 ASN A N 1
ATOM 1518 C CA . ASN A 1 189 ? 13.899 -29.738 -38.395 1.00 91.62 189 ASN A CA 1
ATOM 1519 C C . ASN A 1 189 ? 13.576 -28.532 -39.296 1.00 91.62 189 ASN A C 1
ATOM 1521 O O . ASN A 1 189 ? 13.800 -28.553 -40.506 1.00 91.62 189 ASN A O 1
ATOM 1525 N N . GLY A 1 190 ? 13.036 -27.477 -38.700 1.00 90.56 190 GLY A N 1
ATOM 1526 C CA . GLY A 1 190 ? 12.713 -26.229 -39.375 1.00 90.56 190 GLY A CA 1
ATOM 1527 C C . GLY A 1 190 ? 12.015 -25.275 -38.420 1.00 90.56 190 GLY A C 1
ATOM 1528 O O . GLY A 1 190 ? 12.136 -25.407 -37.203 1.00 90.56 190 GLY A O 1
ATOM 1529 N N . TRP A 1 191 ? 11.226 -24.364 -38.973 1.00 88.00 191 TRP A N 1
ATOM 1530 C CA . TRP A 1 191 ? 10.387 -23.447 -38.204 1.00 88.00 191 TRP A CA 1
ATOM 1531 C C . TRP A 1 191 ? 9.056 -23.206 -38.919 1.00 88.00 191 TRP A C 1
ATOM 1533 O O . TRP A 1 191 ? 8.890 -23.556 -40.090 1.00 88.00 191 TRP A O 1
ATOM 1543 N N . ILE A 1 192 ? 8.085 -22.638 -38.206 1.00 87.81 192 ILE A N 1
ATOM 1544 C CA . ILE A 1 192 ? 6.762 -22.314 -38.747 1.00 87.81 192 ILE A CA 1
ATOM 1545 C C . ILE A 1 192 ? 6.552 -20.809 -38.659 1.00 87.81 192 ILE A C 1
ATOM 1547 O O . ILE A 1 192 ? 6.820 -20.191 -37.629 1.00 87.81 192 ILE A O 1
ATOM 1551 N N . TRP A 1 193 ? 6.044 -20.225 -39.742 1.00 80.12 193 TRP A N 1
ATOM 1552 C CA . TRP A 1 193 ? 5.695 -18.811 -39.777 1.00 80.12 193 TRP A CA 1
ATOM 1553 C C . TRP A 1 193 ? 4.603 -18.485 -38.749 1.00 80.12 193 TRP A C 1
ATOM 1555 O O . TRP A 1 193 ? 3.509 -19.042 -38.816 1.00 80.12 193 TRP A O 1
ATOM 1565 N N . ASN A 1 194 ? 4.890 -17.549 -37.836 1.00 77.06 194 ASN A N 1
ATOM 1566 C CA . ASN A 1 194 ? 3.943 -17.016 -36.848 1.00 77.06 194 ASN A CA 1
ATOM 1567 C C . ASN A 1 194 ? 3.274 -18.083 -35.947 1.00 77.06 194 ASN A C 1
ATOM 1569 O O . ASN A 1 194 ? 2.093 -17.972 -35.615 1.00 77.06 194 ASN A O 1
ATOM 1573 N N . ALA A 1 195 ? 4.009 -19.136 -35.579 1.00 77.50 195 ALA A N 1
ATOM 1574 C CA . ALA A 1 195 ? 3.546 -20.165 -34.647 1.00 77.50 195 ALA A CA 1
ATOM 1575 C C . ALA A 1 195 ? 4.118 -19.962 -33.238 1.00 77.50 195 ALA A C 1
ATOM 1577 O O . ALA A 1 195 ? 5.185 -19.375 -33.079 1.00 77.50 195 ALA A O 1
ATOM 1578 N N . ASP A 1 196 ? 3.430 -20.500 -32.224 1.00 78.25 196 ASP A N 1
ATOM 1579 C CA . ASP A 1 196 ? 3.990 -20.607 -30.873 1.00 78.25 196 ASP A CA 1
ATOM 1580 C C . ASP A 1 196 ? 5.176 -21.592 -30.899 1.00 78.25 196 ASP A C 1
ATOM 1582 O O . ASP A 1 196 ? 4.957 -22.785 -31.148 1.00 78.25 196 ASP A O 1
ATOM 1586 N N . PRO A 1 197 ? 6.418 -21.132 -30.660 1.00 72.62 197 PRO A N 1
ATOM 1587 C CA . PRO A 1 197 ? 7.602 -21.975 -30.787 1.00 72.62 197 PRO A CA 1
ATOM 1588 C C . PRO A 1 197 ? 7.714 -23.051 -29.703 1.00 72.62 197 PRO A C 1
ATOM 1590 O O . PRO A 1 197 ? 8.486 -23.996 -29.856 1.00 72.62 197 PRO A O 1
ATOM 1593 N N . LEU A 1 198 ? 6.933 -22.940 -28.622 1.00 74.94 198 LEU A N 1
ATOM 1594 C CA . LEU A 1 198 ? 6.904 -23.933 -27.547 1.00 74.94 198 LEU A CA 1
ATOM 1595 C C . LEU A 1 198 ? 6.160 -25.205 -27.947 1.00 74.94 198 LEU A C 1
ATOM 1597 O O . LEU A 1 198 ? 6.362 -26.261 -27.343 1.00 74.94 198 LEU A O 1
ATOM 1601 N N . ASN A 1 199 ? 5.301 -25.118 -28.962 1.00 81.56 199 ASN A N 1
ATOM 1602 C CA . ASN A 1 199 ? 4.620 -26.282 -29.490 1.00 81.56 199 ASN A CA 1
ATOM 1603 C C . ASN A 1 199 ? 5.590 -27.065 -30.370 1.00 81.56 199 ASN A C 1
ATOM 1605 O O . ASN A 1 199 ? 5.949 -26.627 -31.465 1.00 81.56 199 ASN A O 1
ATOM 1609 N N . ASP A 1 200 ? 5.975 -28.260 -29.915 1.00 84.19 200 ASP A N 1
ATOM 1610 C CA . ASP A 1 200 ? 6.729 -29.180 -30.757 1.00 84.19 200 ASP A CA 1
ATOM 1611 C C . ASP A 1 200 ? 5.879 -29.567 -31.971 1.00 84.19 200 ASP A C 1
ATOM 1613 O O . ASP A 1 200 ? 5.003 -30.433 -31.918 1.00 84.19 200 ASP A O 1
ATOM 1617 N N . PHE A 1 201 ? 6.161 -28.920 -33.098 1.00 88.12 201 PHE A N 1
ATOM 1618 C CA . PHE A 1 201 ? 5.435 -29.120 -34.341 1.00 88.12 201 PHE A CA 1
ATOM 1619 C C . PHE A 1 201 ? 5.676 -30.496 -34.979 1.00 88.12 201 PHE A C 1
ATOM 1621 O O . PHE A 1 201 ? 4.982 -30.838 -35.939 1.00 88.12 201 PHE A O 1
ATOM 1628 N N . ALA A 1 202 ? 6.633 -31.281 -34.469 1.00 88.44 202 ALA A N 1
ATOM 1629 C CA . ALA A 1 202 ? 6.810 -32.693 -34.812 1.00 88.44 202 ALA A CA 1
ATOM 1630 C C . ALA A 1 202 ? 6.129 -33.647 -33.813 1.00 88.44 202 ALA A C 1
ATOM 1632 O O . ALA A 1 202 ? 6.123 -34.861 -34.034 1.00 88.44 202 ALA A O 1
ATOM 1633 N N . GLY A 1 203 ? 5.578 -33.118 -32.718 1.00 85.06 203 GLY A N 1
ATOM 1634 C CA . GLY A 1 203 ? 4.858 -33.880 -31.710 1.00 85.06 203 GLY A CA 1
ATOM 1635 C C . GLY A 1 203 ? 3.510 -34.412 -32.217 1.00 85.06 203 GLY A C 1
ATOM 1636 O O . GLY A 1 203 ? 2.972 -33.927 -33.214 1.00 85.06 203 GLY A O 1
ATOM 1637 N N . PRO A 1 204 ? 2.913 -35.392 -31.514 1.00 79.12 204 PRO A N 1
ATOM 1638 C CA . PRO A 1 204 ? 1.686 -36.067 -31.952 1.00 79.12 204 PRO A CA 1
ATOM 1639 C C . PRO A 1 204 ? 0.452 -35.150 -32.033 1.00 79.12 204 PRO A C 1
ATOM 1641 O O . PRO A 1 204 ? -0.515 -35.502 -32.699 1.00 79.12 204 PRO A O 1
ATOM 1644 N N . GLY A 1 205 ? 0.476 -33.985 -31.377 1.00 79.62 205 GLY A N 1
ATOM 1645 C CA . GLY A 1 205 ? -0.598 -32.985 -31.428 1.00 79.62 205 GLY A CA 1
ATOM 1646 C C . GLY A 1 205 ? -0.528 -32.021 -32.619 1.00 79.62 205 GLY A C 1
ATOM 1647 O O . GLY A 1 205 ? -1.356 -31.121 -32.706 1.00 79.62 205 GLY A O 1
ATOM 1648 N N . SER A 1 206 ? 0.451 -32.169 -33.518 1.00 87.62 206 SER A N 1
ATOM 1649 C CA . SER A 1 206 ? 0.677 -31.260 -34.645 1.00 87.62 206 SER A CA 1
ATOM 1650 C C . SER A 1 206 ? 0.505 -31.960 -35.992 1.00 87.62 206 SER A C 1
ATOM 1652 O O . SER A 1 206 ? 1.051 -33.037 -36.229 1.00 87.62 206 SER A O 1
ATOM 1654 N N . THR A 1 207 ? -0.184 -31.301 -36.928 1.00 90.19 207 THR A N 1
ATOM 1655 C CA . THR A 1 207 ? -0.271 -31.725 -38.335 1.00 90.19 207 THR A CA 1
ATOM 1656 C C . THR A 1 207 ? 0.589 -30.864 -39.268 1.00 90.19 207 THR A C 1
ATOM 1658 O O . THR A 1 207 ? 0.472 -30.970 -40.488 1.00 90.19 207 THR A O 1
ATOM 1661 N N . ALA A 1 208 ? 1.517 -30.055 -38.740 1.00 92.38 208 ALA A N 1
ATOM 1662 C CA . ALA A 1 208 ? 2.317 -29.099 -39.520 1.00 92.38 208 ALA A CA 1
ATOM 1663 C C . ALA A 1 208 ? 3.095 -29.729 -40.694 1.00 92.38 208 ALA A C 1
ATOM 1665 O O . ALA A 1 208 ? 3.148 -29.162 -41.789 1.00 92.38 208 ALA A O 1
ATOM 1666 N N . TYR A 1 209 ? 3.659 -30.932 -40.513 1.00 92.25 209 TYR A N 1
ATOM 1667 C CA . TYR A 1 209 ? 4.340 -31.665 -41.593 1.00 92.25 209 TYR A CA 1
ATOM 1668 C C . TYR A 1 209 ? 3.374 -32.127 -42.692 1.00 92.25 209 TYR A C 1
ATOM 1670 O O . TYR A 1 209 ? 3.737 -32.123 -43.871 1.00 92.25 209 TYR A O 1
ATOM 1678 N N . LEU A 1 210 ? 2.146 -32.505 -42.320 1.00 90.38 210 LEU A N 1
ATOM 1679 C CA . LEU A 1 210 ? 1.092 -32.901 -43.254 1.00 90.38 210 LEU A CA 1
ATOM 1680 C C . LEU A 1 210 ? 0.586 -31.682 -44.039 1.00 90.38 210 LEU A C 1
ATOM 1682 O O . LEU A 1 210 ? 0.511 -31.726 -45.266 1.00 90.38 210 LEU A O 1
ATOM 1686 N N . ARG A 1 211 ? 0.341 -30.573 -43.328 1.00 93.00 211 ARG A N 1
ATOM 1687 C CA . ARG A 1 211 ? -0.111 -29.279 -43.864 1.00 93.00 211 ARG A CA 1
ATOM 1688 C C . ARG A 1 211 ? 0.980 -28.480 -44.586 1.00 93.00 211 ARG A C 1
ATOM 1690 O O . ARG A 1 211 ? 0.696 -27.421 -45.137 1.00 93.00 211 ARG A O 1
ATOM 1697 N N . ARG A 1 212 ? 2.224 -28.975 -44.614 1.00 93.19 212 ARG A N 1
ATOM 1698 C CA . ARG A 1 212 ? 3.386 -28.320 -45.251 1.00 93.19 212 ARG A CA 1
ATOM 1699 C C . ARG A 1 212 ? 3.682 -26.916 -44.721 1.00 93.19 212 ARG A C 1
ATOM 1701 O O . ARG A 1 212 ? 4.177 -26.075 -45.457 1.00 93.19 212 ARG A O 1
ATOM 1708 N N . GLU A 1 213 ? 3.411 -26.684 -43.444 1.00 92.69 213 GLU A N 1
ATOM 1709 C CA . GLU A 1 213 ? 3.625 -25.384 -42.788 1.00 92.69 213 GLU A CA 1
ATOM 1710 C C . GLU A 1 213 ? 5.075 -25.173 -42.341 1.00 92.69 213 GLU A C 1
ATOM 1712 O O . GLU A 1 213 ? 5.497 -24.043 -42.115 1.00 92.69 213 GLU A O 1
ATOM 1717 N N . VAL A 1 214 ? 5.843 -26.260 -42.219 1.00 92.75 214 VAL A N 1
ATOM 1718 C CA . VAL A 1 214 ? 7.247 -26.203 -41.805 1.00 92.75 214 VAL A CA 1
ATOM 1719 C C . VAL A 1 214 ? 8.106 -25.699 -42.964 1.00 92.75 214 VAL A C 1
ATOM 1721 O O . VAL A 1 214 ? 8.155 -26.329 -44.028 1.00 92.75 214 VAL A O 1
ATOM 1724 N N . ILE A 1 215 ? 8.813 -24.594 -42.731 1.00 90.94 215 ILE A N 1
ATOM 1725 C CA . ILE A 1 215 ? 9.938 -24.136 -43.546 1.00 90.94 215 ILE A CA 1
ATOM 1726 C C . ILE A 1 215 ? 11.133 -24.993 -43.138 1.00 90.94 215 ILE A C 1
ATOM 1728 O O . ILE A 1 215 ? 11.655 -24.867 -42.032 1.00 90.94 215 ILE A O 1
ATOM 1732 N N . ILE A 1 216 ? 11.488 -25.937 -44.006 1.00 91.00 216 ILE A N 1
ATOM 1733 C CA . ILE A 1 216 ? 12.328 -27.079 -43.649 1.00 91.00 216 ILE A CA 1
ATOM 1734 C C . ILE A 1 216 ? 13.820 -26.806 -43.863 1.00 91.00 216 ILE A C 1
ATOM 1736 O O . ILE A 1 216 ? 14.223 -26.257 -44.889 1.00 91.00 216 ILE A O 1
ATOM 1740 N N . TRP A 1 217 ? 14.640 -27.285 -42.934 1.00 89.06 217 TRP A N 1
ATOM 1741 C CA . TRP A 1 217 ? 16.089 -27.387 -43.069 1.00 89.06 217 TRP A CA 1
ATOM 1742 C C . TRP A 1 217 ? 16.448 -28.813 -43.487 1.00 89.06 217 TRP A C 1
ATOM 1744 O O . TRP A 1 217 ? 16.486 -29.739 -42.679 1.00 89.06 217 TRP A O 1
ATOM 1754 N N . GLY A 1 218 ? 16.624 -29.020 -44.794 1.00 85.19 218 GLY A N 1
ATOM 1755 C CA . GLY A 1 218 ? 16.846 -30.353 -45.370 1.00 85.19 218 GLY A CA 1
ATOM 1756 C C . GLY A 1 218 ? 18.175 -31.013 -44.977 1.00 85.19 218 GLY A C 1
ATOM 1757 O O . GLY A 1 218 ? 18.342 -32.210 -45.202 1.00 85.19 218 GLY A O 1
ATOM 1758 N N . ASP A 1 219 ? 19.096 -30.240 -44.414 1.00 85.44 219 ASP A N 1
ATOM 1759 C CA . ASP A 1 219 ? 20.419 -30.624 -43.924 1.00 85.44 219 ASP A CA 1
ATOM 1760 C C . ASP A 1 219 ? 20.409 -31.141 -42.471 1.00 85.44 219 ASP A C 1
ATOM 1762 O O . ASP A 1 219 ? 21.318 -31.877 -42.086 1.00 85.44 219 ASP A O 1
ATOM 1766 N N . CYS A 1 220 ? 19.374 -30.820 -41.683 1.00 90.00 220 CYS A N 1
ATOM 1767 C CA . CYS A 1 220 ? 19.307 -31.119 -40.251 1.00 90.00 220 CYS A CA 1
ATOM 1768 C C . CYS A 1 220 ? 18.147 -32.061 -39.885 1.00 90.00 220 CYS A C 1
ATOM 1770 O O . CYS A 1 220 ? 16.976 -31.779 -40.145 1.00 90.00 220 CYS A O 1
ATOM 1772 N N . VAL A 1 221 ? 18.448 -33.158 -39.180 1.00 92.75 221 VAL A N 1
ATOM 1773 C CA . VAL A 1 221 ? 17.435 -34.061 -38.598 1.00 92.75 221 VAL A CA 1
ATOM 1774 C C . VAL A 1 221 ? 17.000 -33.549 -37.220 1.00 92.75 221 VAL A C 1
ATOM 1776 O O . VAL A 1 221 ? 17.844 -33.236 -36.382 1.00 92.75 221 VAL A O 1
ATOM 1779 N N . LYS A 1 222 ? 15.688 -33.500 -36.946 1.00 92.31 222 LYS A N 1
ATOM 1780 C CA . LYS A 1 222 ? 15.157 -33.085 -35.638 1.00 92.31 222 LYS A CA 1
ATOM 1781 C C . LYS A 1 222 ? 15.381 -34.174 -34.584 1.00 92.31 222 LYS A C 1
ATOM 1783 O O . LYS A 1 222 ? 15.014 -35.333 -34.778 1.00 92.31 222 LYS A O 1
ATOM 1788 N N . LEU A 1 223 ? 15.937 -33.793 -33.436 1.00 93.50 223 LEU A N 1
ATOM 1789 C CA . LEU A 1 223 ? 16.206 -34.702 -32.321 1.00 93.50 223 LEU A CA 1
ATOM 1790 C C . LEU A 1 223 ? 14.964 -34.864 -31.428 1.00 93.50 223 LEU A C 1
ATOM 1792 O O . LEU A 1 223 ? 14.433 -33.891 -30.899 1.00 93.50 223 LEU A O 1
ATOM 1796 N N . ARG A 1 224 ? 14.503 -36.109 -31.243 1.00 92.19 224 ARG A N 1
ATOM 1797 C CA . ARG A 1 224 ? 13.340 -36.442 -30.402 1.00 92.19 224 ARG A CA 1
ATOM 1798 C C . ARG A 1 224 ? 13.790 -36.886 -29.009 1.00 92.19 224 ARG A C 1
ATOM 1800 O O . ARG A 1 224 ? 14.081 -38.069 -28.808 1.00 92.19 224 ARG A O 1
ATOM 1807 N N . TYR A 1 225 ? 13.834 -35.946 -28.066 1.00 91.62 225 TYR A N 1
ATOM 1808 C CA . TYR A 1 225 ? 14.221 -36.202 -26.673 1.00 91.62 225 TYR A CA 1
ATOM 1809 C C . TYR A 1 225 ? 13.147 -36.964 -25.881 1.00 91.62 225 TYR A C 1
ATOM 1811 O O . TYR A 1 225 ? 13.492 -37.860 -25.116 1.00 91.62 225 TYR A O 1
ATOM 1819 N N . GLY A 1 226 ? 11.863 -36.668 -26.102 1.00 90.25 226 GLY A N 1
ATOM 1820 C CA . GLY A 1 226 ? 10.773 -37.146 -25.240 1.00 90.25 226 GLY A CA 1
ATOM 1821 C C . GLY A 1 226 ? 10.603 -36.264 -24.002 1.00 90.25 226 GLY A C 1
ATOM 1822 O O . GLY A 1 226 ? 11.167 -35.177 -23.953 1.00 90.25 226 GLY A O 1
ATOM 1823 N N . ASN A 1 227 ? 9.833 -36.725 -23.020 1.00 89.50 227 ASN A N 1
ATOM 1824 C CA . ASN A 1 227 ? 9.573 -36.004 -21.772 1.00 89.50 227 ASN A CA 1
ATOM 1825 C C . ASN A 1 227 ? 10.684 -36.227 -20.735 1.00 89.50 227 ASN A C 1
ATOM 1827 O O . ASN A 1 227 ? 10.895 -35.385 -19.864 1.00 89.50 227 ASN A O 1
ATOM 1831 N N . ALA A 1 228 ? 11.402 -37.350 -20.820 1.00 93.06 228 ALA A N 1
ATOM 1832 C CA . ALA A 1 228 ? 12.463 -37.698 -19.882 1.00 93.06 228 ALA A CA 1
ATOM 1833 C C . ALA A 1 228 ? 13.577 -38.535 -20.543 1.00 93.06 228 ALA A C 1
ATOM 1835 O O . ALA A 1 228 ? 13.367 -39.103 -21.620 1.00 93.06 228 ALA A O 1
ATOM 1836 N N . PRO A 1 229 ? 14.757 -38.680 -19.902 1.00 94.19 229 PRO A N 1
ATOM 1837 C CA . PRO A 1 229 ? 15.856 -39.484 -20.435 1.00 94.19 229 PRO A CA 1
ATOM 1838 C C . PRO A 1 229 ? 15.480 -40.917 -20.830 1.00 94.19 229 PRO A C 1
ATOM 1840 O O . PRO A 1 229 ? 16.084 -41.482 -21.736 1.00 94.19 229 PRO A O 1
ATOM 1843 N N . GLN A 1 230 ? 14.473 -41.508 -20.185 1.00 95.62 230 GLN A N 1
ATOM 1844 C CA . GLN A 1 230 ? 14.007 -42.870 -20.449 1.00 95.62 230 GLN A CA 1
ATOM 1845 C C . GLN A 1 230 ? 13.356 -43.029 -21.833 1.00 95.62 230 GLN A C 1
ATOM 1847 O O . GLN A 1 230 ? 13.389 -44.128 -22.384 1.00 95.62 230 GLN A O 1
ATOM 1852 N N . ASP A 1 231 ? 12.817 -41.956 -22.416 1.00 92.62 231 ASP A N 1
ATOM 1853 C CA . ASP A 1 231 ? 12.144 -41.998 -23.720 1.00 92.62 231 ASP A CA 1
ATOM 1854 C C . ASP A 1 231 ? 13.135 -42.137 -24.888 1.00 92.62 231 ASP A C 1
ATOM 1856 O O . ASP A 1 231 ? 12.790 -42.665 -25.952 1.00 92.62 231 ASP A O 1
ATOM 1860 N N . ASN A 1 232 ? 14.375 -41.665 -24.698 1.00 94.12 232 ASN A N 1
ATOM 1861 C CA . ASN A 1 232 ? 15.470 -41.827 -25.655 1.00 94.12 232 ASN A CA 1
ATOM 1862 C C . ASN A 1 232 ? 16.857 -41.854 -24.968 1.00 94.12 232 ASN A C 1
ATOM 1864 O O . ASN A 1 232 ? 17.652 -40.922 -25.129 1.00 94.12 232 ASN A O 1
ATOM 1868 N N . PRO A 1 233 ? 17.196 -42.925 -24.224 1.00 94.88 233 PRO A N 1
ATOM 1869 C CA . PRO A 1 233 ? 18.357 -42.935 -23.325 1.00 94.88 233 PRO A CA 1
ATOM 1870 C C . PRO A 1 233 ? 19.690 -42.650 -24.014 1.00 94.88 233 PRO A C 1
ATOM 1872 O O . PRO A 1 233 ? 20.564 -41.993 -23.448 1.00 94.88 233 PRO A O 1
ATOM 1875 N N . TRP A 1 234 ? 19.844 -43.124 -25.252 1.00 95.94 234 TRP A N 1
ATOM 1876 C CA . TRP A 1 234 ? 21.060 -42.901 -26.025 1.00 95.94 234 TRP A CA 1
ATOM 1877 C C . TRP A 1 234 ? 21.251 -41.422 -26.367 1.00 95.94 234 TRP A C 1
ATOM 1879 O O . TRP A 1 234 ? 22.335 -40.889 -26.140 1.00 95.94 234 TRP A O 1
ATOM 1889 N N . LEU A 1 235 ? 20.202 -40.753 -26.861 1.00 96.50 235 LEU A N 1
ATOM 1890 C CA . LEU A 1 235 ? 20.273 -39.348 -27.261 1.00 96.50 235 LEU A CA 1
ATOM 1891 C C . LEU A 1 235 ? 20.607 -38.447 -26.071 1.00 96.50 235 LEU A C 1
ATOM 1893 O O . LEU A 1 235 ? 21.499 -37.609 -26.169 1.00 96.50 235 LEU A O 1
ATOM 1897 N N . TRP A 1 236 ? 19.922 -38.647 -24.943 1.00 97.44 236 TRP A N 1
ATOM 1898 C CA . TRP A 1 236 ? 20.166 -37.867 -23.730 1.00 97.44 236 TRP A CA 1
ATOM 1899 C C . TRP A 1 236 ? 21.590 -38.050 -23.212 1.00 97.44 236 TRP A C 1
ATOM 1901 O O . TRP A 1 236 ? 22.249 -37.066 -22.891 1.00 97.44 236 TRP A O 1
ATOM 1911 N N . LYS A 1 237 ? 22.098 -39.288 -23.185 1.00 97.50 237 LYS A N 1
ATOM 1912 C CA . LYS A 1 237 ? 23.489 -39.544 -22.800 1.00 97.50 237 LYS A CA 1
ATOM 1913 C C . LYS A 1 237 ? 24.468 -38.874 -23.765 1.00 97.50 237 LYS A C 1
ATOM 1915 O O . LYS A 1 237 ? 25.385 -38.198 -23.322 1.00 97.50 237 LYS A O 1
ATOM 1920 N N . HIS A 1 238 ? 24.267 -39.044 -25.070 1.00 97.75 238 HIS A N 1
ATOM 1921 C CA . HIS A 1 238 ? 25.161 -38.492 -26.083 1.00 97.75 238 HIS A CA 1
ATOM 1922 C C . HIS A 1 238 ? 25.237 -36.960 -26.017 1.00 97.75 238 HIS A C 1
ATOM 1924 O O . HIS A 1 238 ? 26.328 -36.398 -26.050 1.00 97.75 238 HIS A O 1
ATOM 1930 N N . MET A 1 239 ? 24.089 -36.293 -25.870 1.00 97.69 239 MET A N 1
ATOM 1931 C CA . MET A 1 239 ? 24.021 -34.836 -25.751 1.00 97.69 239 MET A CA 1
ATOM 1932 C C . MET A 1 239 ? 24.569 -34.337 -24.417 1.00 97.69 239 MET A C 1
ATOM 1934 O O . MET A 1 239 ? 25.224 -33.305 -24.390 1.00 97.69 239 MET A O 1
ATOM 1938 N N . ARG A 1 240 ? 24.389 -35.092 -23.327 1.00 97.31 240 ARG A N 1
ATOM 1939 C CA . ARG A 1 240 ? 25.023 -34.771 -22.047 1.00 97.31 240 ARG A CA 1
ATOM 1940 C C . ARG A 1 240 ? 26.545 -34.819 -22.147 1.00 97.31 240 ARG A C 1
ATOM 1942 O O . ARG A 1 240 ? 27.187 -33.848 -21.768 1.00 97.31 240 ARG A O 1
ATOM 1949 N N . ASP A 1 241 ? 27.096 -35.908 -22.685 1.00 97.69 241 ASP A N 1
ATOM 1950 C CA . ASP A 1 241 ? 28.544 -36.072 -22.864 1.00 97.69 241 ASP A CA 1
ATOM 1951 C C . ASP A 1 241 ? 29.107 -34.926 -23.740 1.00 97.69 241 ASP A C 1
ATOM 1953 O O . ASP A 1 241 ? 30.153 -34.355 -23.432 1.00 97.69 241 ASP A O 1
ATOM 1957 N N . TYR A 1 242 ? 28.378 -34.535 -24.796 1.00 97.50 242 TYR A N 1
ATOM 1958 C CA . TYR A 1 242 ? 28.705 -33.377 -25.637 1.00 97.50 242 TYR A CA 1
ATOM 1959 C C . TYR A 1 242 ? 28.693 -32.059 -24.851 1.00 97.50 242 TYR A C 1
ATOM 1961 O O . TYR A 1 242 ? 29.672 -31.314 -24.878 1.00 97.50 242 TYR A O 1
ATOM 1969 N N . THR A 1 243 ? 27.613 -31.762 -24.129 1.00 96.44 243 THR A N 1
ATOM 1970 C CA . THR A 1 243 ? 27.485 -30.510 -23.378 1.00 96.44 243 THR A CA 1
ATOM 1971 C C . THR A 1 243 ? 28.524 -30.404 -22.257 1.00 96.44 243 THR A C 1
ATOM 1973 O O . THR A 1 243 ? 29.119 -29.341 -22.084 1.00 96.44 243 THR A O 1
ATOM 1976 N N . GLU A 1 244 ? 28.797 -31.493 -21.533 1.00 97.25 244 GLU A N 1
ATOM 1977 C CA . GLU A 1 244 ? 29.848 -31.550 -20.509 1.00 97.25 244 GLU A CA 1
ATOM 1978 C C . GLU A 1 244 ? 31.241 -31.314 -21.126 1.00 97.25 244 GLU A C 1
ATOM 1980 O O . GLU A 1 244 ? 32.043 -30.559 -20.573 1.00 97.25 244 GLU A O 1
ATOM 1985 N N . GLN A 1 245 ? 31.514 -31.877 -22.311 1.00 97.12 245 GLN A N 1
ATOM 1986 C CA . GLN A 1 245 ? 32.760 -31.626 -23.041 1.00 97.12 245 GLN A CA 1
ATOM 1987 C C . GLN A 1 245 ? 32.908 -30.151 -23.448 1.00 97.12 245 GLN A C 1
ATOM 1989 O O . GLN A 1 245 ? 33.975 -29.569 -23.242 1.00 97.12 245 GLN A O 1
ATOM 1994 N N . ILE A 1 246 ? 31.853 -29.534 -23.992 1.00 96.69 246 ILE A N 1
ATOM 1995 C CA . ILE A 1 246 ? 31.850 -28.109 -24.359 1.00 96.69 246 ILE A CA 1
ATOM 1996 C C . ILE A 1 246 ? 32.081 -27.228 -23.126 1.00 96.69 246 ILE A C 1
ATOM 1998 O O . ILE A 1 246 ? 32.925 -26.333 -23.170 1.00 96.69 246 ILE A O 1
ATOM 2002 N N . ALA A 1 247 ? 31.408 -27.511 -22.010 1.00 95.50 247 ALA A N 1
ATOM 2003 C CA . ALA A 1 247 ? 31.596 -26.775 -20.760 1.00 95.50 247 ALA A CA 1
ATOM 2004 C C . ALA A 1 247 ? 33.034 -26.888 -20.220 1.00 95.50 247 ALA A C 1
ATOM 2006 O O . ALA A 1 247 ? 33.578 -25.924 -19.677 1.00 95.50 247 ALA A O 1
ATOM 2007 N N . GLY A 1 248 ? 33.691 -28.034 -20.424 1.00 95.50 248 GLY A N 1
ATOM 2008 C CA . GLY A 1 248 ? 35.107 -28.212 -20.099 1.00 95.50 248 GLY A CA 1
ATOM 2009 C C . GLY A 1 248 ? 36.051 -27.337 -20.935 1.00 95.50 248 GLY A C 1
ATOM 2010 O O . GLY A 1 248 ? 37.121 -26.969 -20.457 1.00 95.50 248 GLY A O 1
ATOM 2011 N N . MET A 1 249 ? 35.658 -26.953 -22.155 1.00 96.69 249 MET A N 1
ATOM 2012 C CA . MET A 1 249 ? 36.507 -26.210 -23.099 1.00 96.69 249 MET A CA 1
ATOM 2013 C C . MET A 1 249 ? 36.253 -24.695 -23.114 1.00 96.69 249 MET A C 1
ATOM 2015 O O . MET A 1 249 ? 37.196 -23.929 -23.308 1.00 96.69 249 MET A O 1
ATOM 2019 N N . PHE A 1 250 ? 35.011 -24.245 -22.911 1.00 96.69 250 PHE A N 1
ATOM 2020 C CA . PHE A 1 250 ? 34.603 -22.851 -23.132 1.00 96.69 250 PHE A CA 1
ATOM 2021 C C . PHE A 1 250 ? 34.032 -22.187 -21.878 1.00 96.69 250 PHE A C 1
ATOM 2023 O O . PHE A 1 250 ? 33.355 -22.827 -21.083 1.00 96.69 250 PHE A O 1
ATOM 2030 N N . HIS A 1 251 ? 34.249 -20.874 -21.740 1.00 95.62 251 HIS A N 1
ATOM 2031 C CA . HIS A 1 251 ? 33.701 -20.056 -20.645 1.00 95.62 251 HIS A CA 1
ATOM 2032 C C . HIS A 1 251 ? 32.189 -19.832 -20.744 1.00 95.62 251 HIS A C 1
ATOM 2034 O O . HIS A 1 251 ? 31.549 -19.483 -19.756 1.00 95.62 251 HIS A O 1
ATOM 2040 N N . GLY A 1 252 ? 31.607 -20.034 -21.925 1.00 94.69 252 GLY A N 1
ATOM 2041 C CA . GLY A 1 252 ? 30.185 -19.843 -22.124 1.00 94.69 252 GLY A CA 1
ATOM 2042 C C . GLY A 1 252 ? 29.636 -20.549 -23.351 1.00 94.69 252 GLY A C 1
ATOM 2043 O O . GLY A 1 252 ? 30.386 -21.035 -24.198 1.00 94.69 252 GLY A O 1
ATOM 2044 N N . ILE A 1 253 ? 28.309 -20.605 -23.423 1.00 95.38 253 ILE A N 1
ATOM 2045 C CA . ILE A 1 253 ? 27.547 -21.257 -24.490 1.00 95.38 253 ILE A CA 1
ATOM 2046 C C . ILE A 1 253 ? 26.506 -20.272 -25.027 1.00 95.38 253 ILE A C 1
ATOM 2048 O O . ILE A 1 253 ? 25.768 -19.662 -24.253 1.00 95.38 253 ILE A O 1
ATOM 2052 N N . ARG A 1 254 ? 26.426 -20.149 -26.358 1.00 95.50 254 ARG A N 1
ATOM 2053 C CA . ARG A 1 254 ? 25.300 -19.525 -27.067 1.00 95.50 254 ARG A CA 1
ATOM 2054 C C . ARG A 1 254 ? 24.297 -20.611 -27.440 1.00 95.50 254 ARG A C 1
ATOM 2056 O O . ARG A 1 254 ? 24.644 -21.532 -28.173 1.00 95.50 254 ARG A O 1
ATOM 2063 N N . ILE A 1 255 ? 23.068 -20.487 -26.955 1.00 94.81 255 ILE A N 1
ATOM 2064 C CA . ILE A 1 255 ? 21.955 -21.362 -27.312 1.00 94.81 255 ILE A CA 1
ATOM 2065 C C . ILE A 1 255 ? 21.223 -20.733 -28.487 1.00 94.81 255 ILE A C 1
ATOM 2067 O O . ILE A 1 255 ? 20.534 -19.718 -28.346 1.00 94.81 255 ILE A O 1
ATOM 2071 N N . ASP A 1 256 ? 21.411 -21.353 -29.641 1.00 91.06 256 ASP A N 1
ATOM 2072 C CA . ASP A 1 256 ? 20.698 -21.028 -30.863 1.00 91.06 256 ASP A CA 1
ATOM 2073 C C . ASP A 1 256 ? 19.223 -21.428 -30.750 1.00 91.06 256 ASP A C 1
ATOM 2075 O O . ASP A 1 256 ? 18.915 -22.492 -30.205 1.00 91.06 256 ASP A O 1
ATOM 2079 N N . ASN A 1 257 ? 18.313 -20.575 -31.232 1.00 88.38 257 ASN A N 1
ATOM 2080 C CA . ASN A 1 257 ? 16.872 -20.852 -31.255 1.00 88.38 257 ASN A CA 1
ATOM 2081 C C . ASN A 1 257 ? 16.314 -21.430 -29.931 1.00 88.38 257 ASN A C 1
ATOM 2083 O O . ASN A 1 257 ? 15.506 -22.366 -29.917 1.00 88.38 257 ASN A O 1
ATOM 2087 N N . CYS A 1 258 ? 16.736 -20.866 -28.793 1.00 91.75 258 CYS A N 1
ATOM 2088 C CA . CYS A 1 258 ? 16.443 -21.385 -27.450 1.00 91.75 258 CYS A CA 1
ATOM 2089 C C . CYS A 1 258 ? 14.934 -21.547 -27.194 1.00 91.75 258 CYS A C 1
ATOM 2091 O O . CYS A 1 258 ? 14.497 -22.522 -26.589 1.00 91.75 258 CYS A O 1
ATOM 2093 N N . HIS A 1 259 ? 14.131 -20.636 -27.746 1.00 87.69 259 HIS A N 1
ATOM 2094 C CA . HIS A 1 259 ? 12.670 -20.624 -27.650 1.00 87.69 259 HIS A CA 1
ATOM 2095 C C . HIS A 1 259 ? 12.000 -21.874 -28.252 1.00 87.69 259 HIS A C 1
ATOM 2097 O O . HIS A 1 259 ? 10.888 -22.207 -27.857 1.00 87.69 259 HIS A O 1
ATOM 2103 N N . SER A 1 260 ? 12.671 -22.574 -29.173 1.00 86.81 260 SER A N 1
ATOM 2104 C CA . SER A 1 260 ? 12.193 -23.820 -29.790 1.00 86.81 260 SER A CA 1
ATOM 2105 C C . SER A 1 260 ? 12.746 -25.083 -29.109 1.00 86.81 260 SER A C 1
ATOM 2107 O O . SER A 1 260 ? 12.450 -26.206 -29.530 1.00 86.81 260 SER A O 1
ATOM 2109 N N . THR A 1 261 ? 13.568 -24.924 -28.067 1.00 89.56 261 THR A N 1
ATOM 2110 C CA . THR A 1 261 ? 14.082 -26.034 -27.258 1.00 89.56 261 THR A CA 1
ATOM 2111 C C . THR A 1 261 ? 13.167 -26.244 -26.051 1.00 89.56 261 THR A C 1
ATOM 2113 O O . THR A 1 261 ? 12.961 -25.304 -25.281 1.00 89.56 261 THR A O 1
ATOM 2116 N N . PRO A 1 262 ? 12.632 -27.459 -25.821 1.00 89.75 262 PRO A N 1
ATOM 2117 C CA . PRO A 1 262 ? 11.829 -27.722 -24.633 1.00 89.75 262 PRO A CA 1
ATOM 2118 C C . PRO A 1 262 ? 12.613 -27.392 -23.358 1.00 89.75 262 PRO A C 1
ATOM 2120 O O . PRO A 1 262 ? 13.729 -27.881 -23.170 1.00 89.75 262 PRO A O 1
ATOM 2123 N N . ILE A 1 263 ? 12.022 -26.589 -22.466 1.00 91.56 263 ILE A N 1
ATOM 2124 C CA . ILE A 1 263 ? 12.718 -26.042 -21.286 1.00 91.56 263 ILE A CA 1
ATOM 2125 C C . ILE A 1 263 ? 13.388 -27.150 -20.464 1.00 91.56 263 ILE A C 1
ATOM 2127 O O . ILE A 1 263 ? 14.555 -27.029 -20.117 1.00 91.56 263 ILE A O 1
ATOM 2131 N N . HIS A 1 264 ? 12.687 -28.258 -20.212 1.00 92.31 264 HIS A N 1
ATOM 2132 C CA . HIS A 1 264 ? 13.213 -29.367 -19.406 1.00 92.31 264 HIS A CA 1
ATOM 2133 C C . HIS A 1 264 ? 14.440 -30.061 -20.033 1.00 92.31 264 HIS A C 1
ATOM 2135 O O . HIS A 1 264 ? 15.251 -30.648 -19.320 1.00 92.31 264 HIS A O 1
ATOM 2141 N N . VAL A 1 265 ? 14.587 -30.002 -21.361 1.00 94.62 265 VAL A N 1
ATOM 2142 C CA . VAL A 1 265 ? 15.755 -30.534 -22.075 1.00 94.62 265 VAL A CA 1
ATOM 2143 C C . VAL A 1 265 ? 16.947 -29.602 -21.874 1.00 94.62 265 VAL A C 1
ATOM 2145 O O . VAL A 1 265 ? 18.018 -30.054 -21.473 1.00 94.62 265 VAL A O 1
ATOM 2148 N N . ALA A 1 266 ? 16.754 -28.301 -22.114 1.00 95.19 266 ALA A N 1
ATOM 2149 C CA . ALA A 1 266 ? 17.803 -27.300 -21.929 1.00 95.19 266 ALA A CA 1
ATOM 2150 C C . ALA A 1 266 ? 18.276 -27.237 -20.467 1.00 95.19 266 ALA A C 1
ATOM 2152 O O . ALA A 1 266 ? 19.477 -27.217 -20.217 1.00 95.19 266 ALA A O 1
ATOM 2153 N N . GLU A 1 267 ? 17.344 -27.274 -19.514 1.00 96.38 267 GLU A N 1
ATOM 2154 C CA . GLU A 1 267 ? 17.607 -27.250 -18.070 1.00 96.38 267 GLU A CA 1
ATOM 2155 C C . GLU A 1 267 ? 18.531 -28.402 -17.662 1.00 96.38 267 GLU A C 1
ATOM 2157 O O . GLU A 1 267 ? 19.603 -28.172 -17.108 1.00 96.38 267 GLU A O 1
ATOM 2162 N N . TYR A 1 268 ? 18.201 -29.635 -18.059 1.00 96.94 268 TYR A N 1
ATOM 2163 C CA . TYR A 1 268 ? 19.018 -30.811 -17.754 1.00 96.94 268 TYR A CA 1
ATOM 2164 C C . TYR A 1 268 ? 20.459 -30.699 -18.277 1.00 96.94 268 TYR A C 1
ATOM 2166 O O . TYR A 1 268 ? 21.409 -31.054 -17.573 1.00 96.94 268 TYR A O 1
ATOM 2174 N N . PHE A 1 269 ? 20.637 -30.235 -19.518 1.00 97.38 269 PHE A N 1
ATOM 2175 C CA . PHE A 1 269 ? 21.968 -30.135 -20.117 1.00 97.38 269 PHE A CA 1
ATOM 2176 C C . PHE A 1 269 ? 22.775 -28.972 -19.550 1.00 97.38 269 PHE A C 1
ATOM 2178 O O . PHE A 1 269 ? 23.967 -29.141 -19.305 1.00 97.38 269 PHE A O 1
ATOM 2185 N N . LEU A 1 270 ? 22.150 -27.824 -19.285 1.00 97.31 270 LEU A N 1
ATOM 2186 C CA . LEU A 1 270 ? 22.823 -26.695 -18.646 1.00 97.31 270 LEU A CA 1
ATOM 2187 C C . LEU A 1 270 ? 23.217 -27.014 -17.202 1.00 97.31 270 LEU A C 1
ATOM 2189 O O . LEU A 1 270 ? 24.312 -26.647 -16.785 1.00 97.31 270 LEU A O 1
ATOM 2193 N N . ASP A 1 271 ? 22.401 -27.765 -16.465 1.00 96.75 271 ASP A N 1
ATOM 2194 C CA . ASP A 1 271 ? 22.758 -28.235 -15.126 1.00 96.75 271 ASP A CA 1
ATOM 2195 C C . ASP A 1 271 ? 23.941 -29.208 -15.157 1.00 96.75 271 ASP A C 1
ATOM 2197 O O . ASP A 1 271 ? 24.822 -29.155 -14.296 1.00 96.75 271 ASP A O 1
ATOM 2201 N N . ALA A 1 272 ? 23.999 -30.093 -16.156 1.00 96.56 272 ALA A N 1
ATOM 2202 C CA . ALA A 1 272 ? 25.164 -30.947 -16.371 1.00 96.56 272 ALA A CA 1
ATOM 2203 C C . ALA A 1 272 ? 26.411 -30.116 -16.726 1.00 96.56 272 ALA A C 1
ATOM 2205 O O . ALA A 1 272 ? 27.474 -30.323 -16.142 1.00 96.56 272 ALA A O 1
ATOM 2206 N N . ALA A 1 273 ? 26.265 -29.123 -17.607 1.00 97.06 273 ALA A N 1
ATOM 2207 C CA . ALA A 1 273 ? 27.324 -28.192 -17.984 1.00 97.06 273 ALA A CA 1
ATOM 2208 C C . ALA A 1 273 ? 27.884 -27.440 -16.764 1.00 97.06 273 ALA A C 1
ATOM 2210 O O . ALA A 1 273 ? 29.097 -27.376 -16.572 1.00 97.06 273 ALA A O 1
ATOM 2211 N N . ARG A 1 274 ? 27.000 -26.927 -15.899 1.00 97.19 274 ARG A N 1
ATOM 2212 C CA . ARG A 1 274 ? 27.369 -26.166 -14.697 1.00 97.19 274 ARG A CA 1
ATOM 2213 C C . ARG A 1 274 ? 28.060 -26.996 -13.626 1.00 97.19 274 ARG A C 1
ATOM 2215 O O . ARG A 1 274 ? 28.827 -26.454 -12.840 1.00 97.19 274 ARG A O 1
ATOM 2222 N N . LYS A 1 275 ? 27.847 -28.314 -13.604 1.00 96.31 275 LYS A N 1
ATOM 2223 C CA . LYS A 1 275 ? 28.633 -29.217 -12.745 1.00 96.31 275 LYS A CA 1
ATOM 2224 C C . LYS A 1 275 ? 30.091 -29.310 -13.188 1.00 96.31 275 LYS A C 1
ATOM 2226 O O . LYS A 1 275 ? 30.955 -29.524 -12.346 1.00 96.31 275 LYS A O 1
ATOM 2231 N N . ILE A 1 276 ? 30.355 -29.165 -14.486 1.00 96.75 276 ILE A N 1
ATOM 2232 C CA . ILE A 1 276 ? 31.716 -29.120 -15.033 1.00 96.75 276 ILE A CA 1
ATOM 2233 C C . ILE A 1 276 ? 32.314 -27.720 -14.879 1.00 96.75 276 ILE A C 1
ATOM 2235 O O . ILE A 1 276 ? 33.479 -27.592 -14.509 1.00 96.75 276 ILE A O 1
ATOM 2239 N N . ARG A 1 277 ? 31.516 -26.678 -15.138 1.00 95.06 277 ARG A N 1
ATOM 2240 C CA . ARG A 1 277 ? 31.917 -25.273 -15.043 1.00 95.06 277 ARG A CA 1
ATOM 2241 C C . ARG A 1 277 ? 30.887 -24.458 -14.248 1.00 95.06 277 ARG A C 1
ATOM 2243 O O . ARG A 1 277 ? 29.905 -24.001 -14.835 1.00 95.06 277 ARG A O 1
ATOM 2250 N N . PRO A 1 278 ? 31.087 -24.259 -12.935 1.00 94.19 278 PRO A N 1
ATOM 2251 C CA . PRO A 1 278 ? 30.133 -23.530 -12.096 1.00 94.19 278 PRO A CA 1
ATOM 2252 C C . PRO A 1 278 ? 29.870 -22.081 -12.537 1.00 94.19 278 PRO A C 1
ATOM 2254 O O . PRO A 1 278 ? 28.762 -21.586 -12.358 1.00 94.19 278 PRO A O 1
ATOM 2257 N N . ASP A 1 279 ? 30.853 -21.426 -13.160 1.00 92.31 279 ASP A N 1
ATOM 2258 C CA . ASP A 1 279 ? 30.812 -20.050 -13.676 1.00 92.31 279 ASP A CA 1
ATOM 2259 C C . ASP A 1 279 ? 30.417 -19.960 -15.167 1.00 92.31 279 ASP A C 1
ATOM 2261 O O . ASP A 1 279 ? 30.726 -18.983 -15.848 1.00 92.31 279 ASP A O 1
ATOM 2265 N N . LEU A 1 280 ? 29.745 -20.984 -15.708 1.00 95.62 280 LEU A N 1
ATOM 2266 C CA . LEU A 1 280 ? 29.368 -21.041 -17.123 1.00 95.62 280 LEU A CA 1
ATOM 2267 C C . LEU A 1 280 ? 28.441 -19.883 -17.531 1.00 95.62 280 LEU A C 1
ATOM 2269 O O . LEU A 1 280 ? 27.278 -19.823 -17.119 1.00 95.62 280 LEU A O 1
ATOM 2273 N N . TYR A 1 281 ? 28.919 -19.034 -18.443 1.00 95.56 281 TYR A N 1
ATOM 2274 C CA . TYR A 1 281 ? 28.147 -17.928 -19.004 1.00 95.56 281 TYR A CA 1
ATOM 2275 C C . TYR A 1 281 ? 27.208 -18.406 -20.122 1.00 95.56 281 TYR A C 1
ATOM 2277 O O . TYR A 1 281 ? 27.633 -19.044 -21.084 1.00 95.56 281 TYR A O 1
ATOM 2285 N N . VAL A 1 282 ? 25.913 -18.100 -20.027 1.00 96.06 282 VAL A N 1
ATOM 2286 C CA . VAL A 1 282 ? 24.902 -18.601 -20.978 1.00 96.06 282 VAL A CA 1
ATOM 2287 C C . VAL A 1 282 ? 24.249 -17.446 -21.725 1.00 96.06 282 VAL A C 1
ATOM 2289 O O . VAL A 1 282 ? 23.615 -16.585 -21.116 1.00 96.06 282 VAL A O 1
ATOM 2292 N N . LEU A 1 283 ? 24.372 -17.472 -23.049 1.00 95.19 283 LEU A N 1
ATOM 2293 C CA . LEU A 1 283 ? 23.731 -16.558 -23.988 1.00 95.19 283 LEU A CA 1
ATOM 2294 C C . LEU A 1 283 ? 22.599 -17.287 -24.704 1.00 95.19 283 LEU A C 1
ATOM 2296 O O . LEU A 1 283 ? 22.774 -18.438 -25.097 1.00 95.19 283 LEU A O 1
ATOM 2300 N N . ALA A 1 284 ? 21.464 -16.631 -24.923 1.00 94.94 284 ALA A N 1
ATOM 2301 C CA . ALA A 1 284 ? 20.368 -17.243 -25.667 1.00 94.94 284 ALA A CA 1
ATOM 2302 C C . ALA A 1 284 ? 19.797 -16.311 -26.729 1.00 94.94 284 ALA A C 1
ATOM 2304 O O . ALA A 1 284 ? 19.481 -15.148 -26.467 1.00 94.94 284 ALA A O 1
ATOM 2305 N N . GLU A 1 285 ? 19.597 -16.868 -27.917 1.00 91.88 285 GLU A N 1
ATOM 2306 C CA . GLU A 1 285 ? 18.685 -16.303 -28.897 1.00 91.88 285 GLU A CA 1
ATOM 2307 C C . GLU A 1 285 ? 17.253 -16.725 -28.541 1.00 91.88 285 GLU A C 1
ATOM 2309 O O . GLU A 1 285 ? 16.832 -17.872 -28.738 1.00 91.88 285 GLU A O 1
ATOM 2314 N N . LEU A 1 286 ? 16.512 -15.798 -27.935 1.00 90.06 286 LEU A N 1
ATOM 2315 C CA . LEU A 1 286 ? 15.209 -16.063 -27.341 1.00 90.06 286 LEU A CA 1
ATOM 2316 C C . LEU A 1 286 ? 14.212 -14.968 -27.723 1.00 90.06 286 LEU A C 1
ATOM 2318 O O . LEU A 1 286 ? 14.387 -13.802 -27.351 1.00 90.06 286 LEU A O 1
ATOM 2322 N N . PHE A 1 287 ? 13.164 -15.390 -28.433 1.00 84.56 287 PHE A N 1
ATOM 2323 C CA . PHE A 1 287 ? 12.053 -14.559 -28.880 1.00 84.56 287 PHE A CA 1
ATOM 2324 C C . PHE A 1 287 ? 10.744 -15.330 -28.683 1.00 84.56 287 PHE A C 1
ATOM 2326 O O . PHE A 1 287 ? 10.250 -15.991 -29.592 1.00 84.56 287 PHE A O 1
ATOM 2333 N N . THR A 1 288 ? 10.186 -15.298 -27.473 1.00 81.19 288 THR A N 1
ATOM 2334 C CA . THR A 1 288 ? 8.937 -16.030 -27.179 1.00 81.19 288 THR A CA 1
ATOM 2335 C C . THR A 1 288 ? 7.668 -15.242 -27.525 1.00 81.19 288 THR A C 1
ATOM 2337 O O . THR A 1 288 ? 6.566 -15.783 -27.443 1.00 81.19 288 THR A O 1
ATOM 2340 N N . GLY A 1 289 ? 7.807 -13.957 -27.876 1.00 76.25 289 GLY A N 1
ATOM 2341 C CA . GLY A 1 289 ? 6.692 -13.031 -28.099 1.00 76.25 289 GLY A CA 1
ATOM 2342 C C . GLY A 1 289 ? 6.055 -12.478 -26.815 1.00 76.25 289 GLY A C 1
ATOM 2343 O O . GLY A 1 289 ? 5.163 -11.640 -26.912 1.00 76.25 289 GLY A O 1
ATOM 2344 N N . SER A 1 290 ? 6.511 -12.899 -25.626 1.00 81.25 290 SER A N 1
ATOM 2345 C CA . SER A 1 290 ? 6.019 -12.428 -24.320 1.00 81.25 290 SER A CA 1
ATOM 2346 C C . SER A 1 290 ? 7.186 -12.227 -23.338 1.00 81.25 290 SER A C 1
ATOM 2348 O O . SER A 1 290 ? 7.948 -13.166 -23.101 1.00 81.25 290 SER A O 1
ATOM 2350 N N . PRO A 1 291 ? 7.330 -11.039 -22.719 1.00 82.50 291 PRO A N 1
ATOM 2351 C CA . PRO A 1 291 ? 8.336 -10.807 -21.679 1.00 82.50 291 PRO A CA 1
ATOM 2352 C C . PRO A 1 291 ? 8.228 -11.781 -20.495 1.00 82.50 291 PRO A C 1
ATOM 2354 O O . PRO A 1 291 ? 9.238 -12.211 -19.944 1.00 82.50 291 PRO A O 1
ATOM 2357 N N . GLU A 1 292 ? 7.010 -12.177 -20.122 1.00 84.12 292 GLU A N 1
ATOM 2358 C CA . GLU A 1 292 ? 6.750 -13.127 -19.036 1.00 84.12 292 GLU A CA 1
ATOM 2359 C C . GLU A 1 292 ? 7.307 -14.515 -19.367 1.00 84.12 292 GLU A C 1
ATOM 2361 O O . GLU A 1 292 ? 7.906 -15.178 -18.516 1.00 84.12 292 GLU A O 1
ATOM 2366 N N . ARG A 1 293 ? 7.149 -14.949 -20.622 1.00 84.94 293 ARG A N 1
ATOM 2367 C CA . ARG A 1 293 ? 7.717 -16.210 -21.110 1.00 84.94 293 ARG A CA 1
ATOM 2368 C C . ARG A 1 293 ? 9.238 -16.136 -21.209 1.00 84.94 293 ARG A C 1
ATOM 2370 O O . ARG A 1 293 ? 9.905 -17.078 -20.785 1.00 84.94 293 ARG A O 1
ATOM 2377 N N . ASP A 1 294 ? 9.795 -15.023 -21.683 1.00 88.19 294 ASP A N 1
ATOM 2378 C CA . ASP A 1 294 ? 11.248 -14.810 -21.672 1.00 88.19 294 ASP A CA 1
ATOM 2379 C C . ASP A 1 294 ? 11.808 -14.936 -20.241 1.00 88.19 294 ASP A C 1
ATOM 2381 O O . ASP A 1 294 ? 12.791 -15.646 -20.018 1.00 88.19 294 ASP A O 1
ATOM 2385 N N . ASN A 1 295 ? 11.128 -14.350 -19.248 1.00 87.25 295 ASN A N 1
ATOM 2386 C CA . ASN A 1 295 ? 11.492 -14.469 -17.832 1.00 87.25 295 ASN A CA 1
ATOM 2387 C C . ASN A 1 295 ? 11.427 -15.914 -17.317 1.00 87.25 295 ASN A C 1
ATOM 2389 O O . ASN A 1 295 ? 12.267 -16.322 -16.509 1.00 87.25 295 ASN A O 1
ATOM 2393 N N . GLN A 1 296 ? 10.470 -16.718 -17.785 1.00 88.00 296 GLN A N 1
ATOM 2394 C CA . GLN A 1 296 ? 10.381 -18.133 -17.420 1.00 88.00 296 GLN A CA 1
ATOM 2395 C C . GLN A 1 296 ? 11.597 -18.926 -17.921 1.00 88.00 296 GLN A C 1
ATOM 2397 O O . GLN A 1 296 ? 12.161 -19.723 -17.172 1.00 88.00 296 GLN A O 1
ATOM 2402 N N . PHE A 1 297 ? 12.025 -18.699 -19.165 1.00 92.06 297 PHE A N 1
ATOM 2403 C CA . PHE A 1 297 ? 13.237 -19.320 -19.709 1.00 92.06 297 PHE A CA 1
ATOM 2404 C C . PHE A 1 297 ? 14.480 -18.849 -18.960 1.00 92.06 297 PHE A C 1
ATOM 2406 O O . PHE A 1 297 ? 15.293 -19.669 -18.546 1.00 92.06 297 PHE A O 1
ATOM 2413 N N . VAL A 1 298 ? 14.616 -17.540 -18.749 1.00 92.19 298 VAL A N 1
ATOM 2414 C CA . VAL A 1 298 ? 15.785 -16.950 -18.086 1.00 92.19 298 VAL A CA 1
ATOM 2415 C C . VAL A 1 298 ? 15.938 -17.473 -16.660 1.00 92.19 298 VAL A C 1
ATOM 2417 O O . VAL A 1 298 ? 17.023 -17.926 -16.300 1.00 92.19 298 VAL A O 1
ATOM 2420 N N . SER A 1 299 ? 14.855 -17.477 -15.878 1.00 89.75 299 SER A N 1
ATOM 2421 C CA . SER A 1 299 ? 14.871 -17.919 -14.478 1.00 89.75 299 SER A CA 1
ATOM 2422 C C . SER A 1 299 ? 15.142 -19.414 -14.326 1.00 89.75 299 SER A C 1
ATOM 2424 O O . SER A 1 299 ? 15.935 -19.798 -13.471 1.00 89.75 299 SER A O 1
ATOM 2426 N N . ARG A 1 300 ? 14.536 -20.264 -15.166 1.00 93.19 300 ARG A N 1
ATOM 2427 C CA . ARG A 1 300 ? 14.735 -21.721 -15.089 1.00 93.19 300 ARG A CA 1
ATOM 2428 C C . ARG A 1 300 ? 16.076 -22.171 -15.645 1.00 93.19 300 ARG A C 1
ATOM 2430 O O . ARG A 1 300 ? 16.740 -23.011 -15.055 1.00 93.19 300 ARG A O 1
ATOM 2437 N N . LEU A 1 301 ? 16.487 -21.613 -16.780 1.00 94.88 301 LEU A N 1
ATOM 2438 C CA . LEU A 1 301 ? 17.715 -22.026 -17.458 1.00 94.88 301 LEU A CA 1
ATOM 2439 C C . LEU A 1 301 ? 18.952 -21.292 -16.925 1.00 94.88 301 LEU A C 1
ATOM 2441 O O . LEU A 1 301 ? 20.076 -21.668 -17.249 1.00 94.88 301 LEU A O 1
ATOM 2445 N N . GLY A 1 302 ? 18.785 -20.244 -16.113 1.00 92.81 302 GLY A N 1
ATOM 2446 C CA . GLY A 1 302 ? 19.869 -19.370 -15.654 1.00 92.81 302 GLY A CA 1
ATOM 2447 C C . GLY A 1 302 ? 20.596 -18.685 -16.819 1.00 92.81 302 GLY A C 1
ATOM 2448 O O . GLY A 1 302 ? 21.827 -18.687 -16.894 1.00 92.81 302 GLY A O 1
ATOM 2449 N N . ILE A 1 303 ? 19.838 -18.171 -17.788 1.00 94.56 303 ILE A N 1
ATOM 2450 C CA . ILE A 1 303 ? 20.419 -17.440 -18.921 1.00 94.56 303 ILE A CA 1
ATOM 2451 C C . ILE A 1 303 ? 20.962 -16.103 -18.414 1.00 94.56 303 ILE A C 1
ATOM 2453 O O . ILE A 1 303 ? 20.274 -15.381 -17.698 1.00 94.56 303 ILE A O 1
ATOM 2457 N N . HIS A 1 304 ? 22.192 -15.765 -18.798 1.00 93.62 304 HIS A N 1
ATOM 2458 C CA . HIS A 1 304 ? 22.855 -14.553 -18.327 1.00 93.62 304 HIS A CA 1
ATOM 2459 C C . HIS A 1 304 ? 22.551 -13.343 -19.200 1.00 93.62 304 HIS A C 1
ATOM 2461 O O . HIS A 1 304 ? 22.433 -12.243 -18.668 1.00 93.62 304 HIS A O 1
ATOM 2467 N N . ALA A 1 305 ? 22.435 -13.525 -20.518 1.00 93.12 305 ALA A N 1
ATOM 2468 C CA . ALA A 1 305 ? 22.007 -12.457 -21.408 1.00 93.12 305 ALA A CA 1
ATOM 2469 C C . ALA A 1 305 ? 21.251 -12.975 -22.637 1.00 93.12 305 ALA A C 1
ATOM 2471 O O . ALA A 1 305 ? 21.569 -14.020 -23.212 1.00 93.12 305 ALA A O 1
ATOM 2472 N N . LEU A 1 306 ? 20.239 -12.210 -23.038 1.00 94.25 306 LEU A N 1
ATOM 2473 C CA . LEU A 1 306 ? 19.458 -12.441 -24.244 1.00 94.25 306 LEU A CA 1
ATOM 2474 C C . LEU A 1 306 ? 20.051 -11.652 -25.406 1.00 94.25 306 LEU A C 1
ATOM 2476 O O . LEU A 1 306 ? 20.341 -10.465 -25.272 1.00 94.25 306 LEU A O 1
ATOM 2480 N N . ILE A 1 307 ? 20.205 -12.299 -26.555 1.00 94.44 307 ILE A N 1
ATOM 2481 C CA . ILE A 1 307 ? 20.729 -11.647 -27.755 1.00 94.44 307 ILE A CA 1
ATOM 2482 C C . ILE A 1 307 ? 19.689 -10.655 -28.286 1.00 94.44 307 ILE A C 1
ATOM 2484 O O . ILE A 1 307 ? 18.497 -10.968 -28.387 1.00 94.44 307 ILE A O 1
ATOM 2488 N N . ARG A 1 308 ? 20.139 -9.437 -28.588 1.00 93.38 308 ARG A N 1
ATOM 2489 C CA . ARG A 1 308 ? 19.347 -8.341 -29.156 1.00 93.38 308 ARG A CA 1
ATOM 2490 C C . ARG A 1 308 ? 20.104 -7.759 -30.338 1.00 93.38 308 ARG A C 1
ATOM 2492 O O . ARG A 1 308 ? 21.327 -7.719 -30.313 1.00 93.38 308 ARG A O 1
ATOM 2499 N N . GLU A 1 309 ? 19.391 -7.315 -31.364 1.00 95.00 309 GLU A N 1
ATOM 2500 C CA . GLU A 1 309 ? 19.992 -7.008 -32.665 1.00 95.00 309 GLU A CA 1
ATOM 2501 C C . GLU A 1 309 ? 19.672 -5.576 -33.099 1.00 95.00 309 GLU A C 1
ATOM 2503 O O . GLU A 1 309 ? 18.516 -5.246 -33.372 1.00 95.00 309 GLU A O 1
ATOM 2508 N N . ALA A 1 310 ? 20.688 -4.717 -33.200 1.00 96.31 310 ALA A N 1
ATOM 2509 C CA . ALA A 1 310 ? 20.505 -3.329 -33.626 1.00 96.31 310 ALA A CA 1
ATOM 2510 C C . ALA A 1 310 ? 20.119 -3.232 -35.108 1.00 96.31 310 ALA A C 1
ATOM 2512 O O . ALA A 1 310 ? 19.342 -2.352 -35.491 1.00 96.31 310 ALA A O 1
ATOM 2513 N N . MET A 1 311 ? 20.579 -4.177 -35.940 1.00 96.31 311 MET A N 1
ATOM 2514 C CA . MET A 1 311 ? 20.187 -4.248 -37.348 1.00 96.31 311 MET A CA 1
ATOM 2515 C C . MET A 1 311 ? 18.684 -4.452 -37.555 1.00 96.31 311 MET A C 1
ATOM 2517 O O . MET A 1 311 ? 18.209 -4.189 -38.657 1.00 96.31 311 MET A O 1
ATOM 2521 N N . GLN A 1 312 ? 17.903 -4.877 -36.554 1.00 94.44 312 GLN A N 1
ATOM 2522 C CA . GLN A 1 312 ? 16.447 -5.017 -36.702 1.00 94.44 312 GLN A CA 1
ATOM 2523 C C . GLN A 1 312 ? 15.689 -3.687 -36.696 1.00 94.44 312 GLN A C 1
ATOM 2525 O O . GLN A 1 312 ? 14.566 -3.643 -37.194 1.00 94.44 312 GLN A O 1
ATOM 2530 N N . ALA A 1 313 ? 16.308 -2.595 -36.237 1.00 94.69 313 ALA A N 1
ATOM 2531 C CA . ALA A 1 313 ? 15.715 -1.269 -36.360 1.00 94.69 313 ALA A CA 1
ATOM 2532 C C . ALA A 1 313 ? 15.558 -0.868 -37.837 1.00 94.69 313 ALA A C 1
ATOM 2534 O O . ALA A 1 313 ? 16.515 -0.959 -38.619 1.00 94.69 313 ALA A O 1
ATOM 2535 N N . TRP A 1 314 ? 14.352 -0.430 -38.206 1.00 92.75 314 TRP A N 1
ATOM 2536 C CA . TRP A 1 314 ? 14.006 0.004 -39.565 1.00 92.75 314 TRP A CA 1
ATOM 2537 C C . TRP A 1 314 ? 14.189 1.513 -39.786 1.00 92.75 314 TRP A C 1
ATOM 2539 O O . TRP A 1 314 ? 14.284 1.945 -40.932 1.00 92.75 314 TRP A O 1
ATOM 2549 N N . ASP A 1 315 ? 14.279 2.304 -38.716 1.00 93.94 315 ASP A N 1
ATOM 2550 C CA . ASP A 1 315 ? 14.571 3.737 -38.738 1.00 93.94 315 ASP A CA 1
ATOM 2551 C C . ASP A 1 315 ? 15.345 4.188 -37.479 1.00 93.94 315 ASP A C 1
ATOM 2553 O O . ASP A 1 315 ? 15.620 3.401 -36.566 1.00 93.94 315 ASP A O 1
ATOM 2557 N N . THR A 1 316 ? 15.709 5.473 -37.439 1.00 94.31 316 THR A N 1
ATOM 2558 C CA . THR A 1 316 ? 16.429 6.107 -36.324 1.00 94.31 316 THR A CA 1
ATOM 2559 C C . THR A 1 316 ? 15.632 6.074 -35.017 1.00 94.31 316 THR A C 1
ATOM 2561 O O . THR A 1 316 ? 16.217 5.930 -33.943 1.00 94.31 316 THR A O 1
ATOM 2564 N N . HIS A 1 317 ? 14.303 6.176 -35.089 1.00 94.56 317 HIS A N 1
ATOM 2565 C CA . HIS A 1 317 ? 13.427 6.137 -33.920 1.00 94.56 317 HIS A CA 1
ATOM 2566 C C . HIS A 1 317 ? 13.385 4.735 -33.292 1.00 94.56 317 HIS A C 1
ATOM 2568 O O . HIS A 1 317 ? 13.507 4.581 -32.080 1.00 94.56 317 HIS A O 1
ATOM 2574 N N . GLU A 1 318 ? 13.282 3.678 -34.091 1.00 95.44 318 GLU A N 1
ATOM 2575 C CA . GLU A 1 318 ? 13.316 2.312 -33.577 1.00 95.44 318 GLU A CA 1
ATOM 2576 C C . GLU A 1 318 ? 14.695 1.962 -32.996 1.00 95.44 318 GLU A C 1
ATOM 2578 O O . GLU A 1 318 ? 14.786 1.303 -31.956 1.00 95.44 318 GLU A O 1
ATOM 2583 N N . LEU A 1 319 ? 15.778 2.464 -33.602 1.00 95.75 319 LEU A N 1
ATOM 2584 C CA . LEU A 1 319 ? 17.122 2.326 -33.039 1.00 95.75 319 LEU A CA 1
ATOM 2585 C C . LEU A 1 319 ? 17.240 3.048 -31.687 1.00 95.75 319 LEU A C 1
ATOM 2587 O O . LEU A 1 319 ? 17.816 2.490 -30.752 1.00 95.75 319 LEU A O 1
ATOM 2591 N N . SER A 1 320 ? 16.654 4.244 -31.548 1.00 95.38 320 SER A N 1
ATOM 2592 C CA . SER A 1 320 ? 16.634 4.977 -30.275 1.00 95.38 320 SER A CA 1
ATOM 2593 C C . SER A 1 320 ? 15.832 4.237 -29.200 1.00 95.38 320 SER A C 1
ATOM 2595 O O . SER A 1 320 ? 16.263 4.168 -28.051 1.00 95.38 320 SER A O 1
ATOM 2597 N N . ARG A 1 321 ? 14.722 3.586 -29.569 1.00 95.00 321 ARG A N 1
ATOM 2598 C CA . ARG A 1 321 ? 13.920 2.753 -28.662 1.00 95.00 321 ARG A CA 1
ATOM 2599 C C . ARG A 1 321 ? 14.706 1.548 -28.140 1.00 95.00 321 ARG A C 1
ATOM 2601 O O . ARG A 1 321 ? 14.612 1.223 -26.953 1.00 95.00 321 ARG A O 1
ATOM 2608 N N . LEU A 1 322 ? 15.482 0.884 -29.001 1.00 93.50 322 LEU A N 1
ATOM 2609 C CA . LEU A 1 322 ? 16.377 -0.207 -28.595 1.00 93.50 322 LEU A CA 1
ATOM 2610 C C . LEU A 1 322 ? 17.510 0.305 -27.700 1.00 93.50 322 LEU A C 1
ATOM 2612 O O . LEU A 1 322 ? 17.780 -0.295 -26.660 1.00 93.50 322 LEU A O 1
ATOM 2616 N N . ALA A 1 323 ? 18.114 1.439 -28.062 1.00 92.12 323 ALA A N 1
ATOM 2617 C CA . ALA A 1 323 ? 19.142 2.097 -27.264 1.00 92.12 323 ALA A CA 1
ATOM 2618 C C . ALA A 1 323 ? 18.624 2.508 -25.884 1.00 92.12 323 ALA A C 1
ATOM 2620 O O . ALA A 1 323 ? 19.340 2.358 -24.910 1.00 92.12 323 ALA A O 1
ATOM 2621 N N . HIS A 1 324 ? 17.379 2.973 -25.772 1.00 91.62 324 HIS A N 1
ATOM 2622 C CA . HIS A 1 324 ? 16.759 3.299 -24.491 1.00 91.62 324 HIS A CA 1
ATOM 2623 C C . HIS A 1 324 ? 16.504 2.040 -23.656 1.00 91.62 324 HIS A C 1
ATOM 2625 O O . HIS A 1 324 ? 16.900 1.972 -22.497 1.00 91.62 324 HIS A O 1
ATOM 2631 N N . ARG A 1 325 ? 15.912 0.999 -24.258 1.00 89.19 325 ARG A N 1
ATOM 2632 C CA . ARG A 1 325 ? 15.596 -0.265 -23.570 1.00 89.19 325 ARG A CA 1
ATOM 2633 C C . ARG A 1 325 ? 16.833 -0.985 -23.026 1.00 89.19 325 ARG A C 1
ATOM 2635 O O . ARG A 1 325 ? 16.742 -1.646 -21.997 1.00 89.19 325 ARG A O 1
ATOM 2642 N N . HIS A 1 326 ? 17.948 -0.916 -23.746 1.00 89.75 326 HIS A N 1
ATOM 2643 C CA . HIS A 1 326 ? 19.211 -1.562 -23.373 1.00 89.75 326 HIS A CA 1
ATOM 2644 C C . HIS A 1 326 ? 20.241 -0.567 -22.827 1.00 89.75 326 HIS A C 1
ATOM 2646 O O . HIS A 1 326 ? 21.362 -0.952 -22.514 1.00 89.75 326 HIS A O 1
ATOM 2652 N N . GLY A 1 327 ? 19.863 0.708 -22.729 1.00 83.69 327 GLY A N 1
ATOM 2653 C CA . GLY A 1 327 ? 20.748 1.814 -22.397 1.00 83.69 327 GLY A CA 1
ATOM 2654 C C . GLY A 1 327 ? 21.155 1.814 -20.943 1.00 83.69 327 GLY A C 1
ATOM 2655 O O . GLY A 1 327 ? 22.299 2.119 -20.663 1.00 83.69 327 GLY A O 1
ATOM 2656 N N . GLY A 1 328 ? 20.254 1.430 -20.047 1.00 86.38 328 GLY A N 1
ATOM 2657 C CA . GLY A 1 328 ? 20.452 1.501 -18.606 1.00 86.38 328 GLY A CA 1
ATOM 2658 C C . GLY A 1 328 ? 19.217 2.093 -17.943 1.00 86.38 328 GLY A C 1
ATOM 2659 O O . GLY A 1 328 ? 18.122 2.085 -18.514 1.00 86.38 328 GLY A O 1
ATOM 2660 N N . LYS A 1 329 ? 19.386 2.614 -16.733 1.00 87.69 329 LYS A N 1
ATOM 2661 C CA . LYS A 1 329 ? 18.313 3.300 -16.010 1.00 87.69 329 LYS A CA 1
ATOM 2662 C C . LYS A 1 329 ? 18.194 4.756 -16.454 1.00 87.69 329 LYS A C 1
ATOM 2664 O O . LYS A 1 329 ? 19.191 5.324 -16.871 1.00 87.69 329 LYS A O 1
ATOM 2669 N N . PRO A 1 330 ? 17.027 5.406 -16.356 1.00 89.94 330 PRO A N 1
ATOM 2670 C CA . PRO A 1 330 ? 16.933 6.846 -16.582 1.00 89.94 330 PRO A CA 1
ATOM 2671 C C . PRO A 1 330 ? 17.894 7.653 -15.693 1.00 89.94 330 PRO A C 1
ATOM 2673 O O . PRO A 1 330 ? 18.147 7.284 -14.547 1.00 89.94 330 PRO A O 1
ATOM 2676 N N . VAL A 1 331 ? 18.396 8.781 -16.190 1.00 88.81 331 VAL A N 1
ATOM 2677 C CA . VAL A 1 331 ? 19.179 9.723 -15.372 1.00 88.81 331 VAL A CA 1
ATOM 2678 C C . VAL A 1 331 ? 18.333 10.270 -14.223 1.00 88.81 331 VAL A C 1
ATOM 2680 O O . VAL A 1 331 ? 17.196 10.696 -14.438 1.00 88.81 331 VAL A O 1
ATOM 2683 N N . GLY A 1 332 ? 18.892 10.275 -13.011 1.00 86.50 332 GLY A N 1
ATOM 2684 C CA . GLY A 1 332 ? 18.189 10.679 -11.795 1.00 86.50 332 GLY A CA 1
ATOM 2685 C C . GLY A 1 332 ? 17.287 9.587 -11.215 1.00 86.50 332 GLY A C 1
ATOM 2686 O O . GLY A 1 332 ? 16.301 9.909 -10.550 1.00 86.50 332 GLY A O 1
ATOM 2687 N N . SER A 1 333 ? 17.607 8.311 -11.451 1.00 88.31 333 SER A N 1
ATOM 2688 C CA . SER A 1 333 ? 16.823 7.191 -10.921 1.00 88.31 333 SER A CA 1
ATOM 2689 C C . SER A 1 333 ? 16.924 7.091 -9.397 1.00 88.31 333 SER A C 1
ATOM 2691 O O . SER A 1 333 ? 17.967 7.382 -8.807 1.00 88.31 333 SER A O 1
ATOM 2693 N N . MET A 1 334 ? 15.824 6.695 -8.750 1.00 85.44 334 MET A N 1
ATOM 2694 C CA . MET A 1 334 ? 15.682 6.743 -7.284 1.00 85.44 334 MET A CA 1
ATOM 2695 C C . MET A 1 334 ? 15.815 5.386 -6.581 1.00 85.44 334 MET A C 1
ATOM 2697 O O . MET A 1 334 ? 16.085 5.341 -5.383 1.00 85.44 334 MET A O 1
ATOM 2701 N N . ASP A 1 335 ? 15.580 4.286 -7.290 1.00 71.81 335 ASP A N 1
ATOM 2702 C CA . ASP A 1 335 ? 15.311 2.977 -6.693 1.00 71.81 335 ASP A CA 1
ATOM 2703 C C . ASP A 1 335 ? 16.526 2.360 -5.981 1.00 71.81 335 ASP A C 1
ATOM 2705 O O . ASP A 1 335 ? 16.394 1.900 -4.847 1.00 71.81 335 ASP A O 1
ATOM 2709 N N . GLU A 1 336 ? 17.712 2.389 -6.593 1.00 73.69 336 GLU A N 1
ATOM 2710 C CA . GLU A 1 336 ? 18.942 1.823 -6.010 1.00 73.69 336 GLU A CA 1
ATOM 2711 C C . GLU A 1 336 ? 19.338 2.460 -4.682 1.00 73.69 336 GLU A C 1
ATOM 2713 O O . GLU A 1 336 ? 19.708 1.754 -3.748 1.00 73.69 336 GLU A O 1
ATOM 2718 N N . ASP A 1 337 ? 19.195 3.776 -4.561 1.00 75.75 337 ASP A N 1
ATOM 2719 C CA . ASP A 1 337 ? 19.604 4.492 -3.353 1.00 75.75 337 ASP A CA 1
ATOM 2720 C C . ASP A 1 337 ? 18.585 4.370 -2.208 1.00 75.75 337 ASP A C 1
ATOM 2722 O O . ASP A 1 337 ? 18.901 4.681 -1.059 1.00 75.75 337 ASP A O 1
ATOM 2726 N N . MET A 1 338 ? 17.346 3.958 -2.504 1.00 77.88 338 MET A N 1
ATOM 2727 C CA . MET A 1 338 ? 16.227 4.045 -1.556 1.00 77.88 338 MET A CA 1
ATOM 2728 C C . MET A 1 338 ? 15.559 2.713 -1.220 1.00 77.88 338 MET A C 1
ATOM 2730 O O . MET A 1 338 ? 14.969 2.603 -0.144 1.00 77.88 338 MET A O 1
ATOM 2734 N N . ILE A 1 339 ? 15.601 1.733 -2.121 1.00 74.25 339 ILE A N 1
ATOM 2735 C CA . ILE A 1 339 ? 14.897 0.447 -1.976 1.00 74.25 339 ILE A CA 1
ATOM 2736 C C . ILE A 1 339 ? 15.875 -0.691 -1.705 1.00 74.25 339 ILE A C 1
ATOM 2738 O O . ILE A 1 339 ? 15.517 -1.669 -1.052 1.00 74.25 339 ILE A O 1
ATOM 2742 N N . TRP A 1 340 ? 17.096 -0.594 -2.223 1.00 67.38 340 TRP A N 1
ATOM 2743 C CA . TRP A 1 340 ? 18.056 -1.678 -2.118 1.00 67.38 340 TRP A CA 1
ATOM 2744 C C . TRP A 1 340 ? 18.697 -1.670 -0.734 1.00 67.38 340 TRP A C 1
ATOM 2746 O O . TRP A 1 340 ? 19.276 -0.675 -0.301 1.00 67.38 340 TRP A O 1
ATOM 2756 N N . GLU A 1 341 ? 18.617 -2.803 -0.045 1.00 60.94 341 GLU A N 1
ATOM 2757 C CA . GLU A 1 341 ? 19.341 -3.020 1.199 1.00 60.94 341 GLU A CA 1
ATOM 2758 C C . GLU A 1 341 ? 20.720 -3.613 0.883 1.00 60.94 341 GLU A C 1
ATOM 2760 O O . GLU A 1 341 ? 20.844 -4.588 0.136 1.00 60.94 341 GLU A O 1
ATOM 2765 N N . LYS A 1 342 ? 21.778 -3.007 1.432 1.00 56.25 342 LYS A N 1
ATOM 2766 C CA . LYS A 1 342 ? 23.123 -3.589 1.405 1.00 56.25 342 LYS A CA 1
ATOM 2767 C C . LYS A 1 342 ? 23.291 -4.409 2.676 1.00 56.25 342 LYS A C 1
ATOM 2769 O O . LYS A 1 342 ? 23.336 -3.834 3.759 1.00 56.25 342 LYS A O 1
ATOM 2774 N N . VAL A 1 343 ? 23.361 -5.729 2.543 1.00 56.66 343 VAL A N 1
ATOM 2775 C CA . VAL A 1 343 ? 23.652 -6.630 3.662 1.00 56.66 343 VAL A CA 1
ATOM 2776 C C . VAL A 1 343 ? 25.064 -7.163 3.474 1.00 56.66 343 VAL A C 1
ATOM 2778 O O . VAL A 1 343 ? 25.383 -7.714 2.419 1.00 56.66 343 VAL A O 1
ATOM 2781 N N . ASP A 1 344 ? 25.905 -6.986 4.488 1.00 49.97 344 ASP A N 1
ATOM 2782 C CA . ASP A 1 344 ? 27.252 -7.546 4.491 1.00 49.97 344 ASP A CA 1
ATOM 2783 C C . ASP A 1 344 ? 27.157 -9.080 4.469 1.00 49.97 344 ASP A C 1
ATOM 2785 O O . ASP A 1 344 ? 26.441 -9.692 5.265 1.00 49.97 344 ASP A O 1
ATOM 2789 N N . TYR A 1 345 ? 27.839 -9.712 3.514 1.00 48.50 345 TYR A N 1
ATOM 2790 C CA . TYR A 1 345 ? 27.900 -11.166 3.418 1.00 48.50 345 TYR A CA 1
ATOM 2791 C C . TYR A 1 345 ? 29.111 -11.662 4.211 1.00 48.50 345 TYR A C 1
ATOM 2793 O O . TYR A 1 345 ? 30.246 -11.337 3.875 1.00 48.50 345 TYR A O 1
ATOM 2801 N N . GLU A 1 346 ? 28.883 -12.465 5.251 1.00 47.31 346 GLU A N 1
ATOM 2802 C CA . GLU A 1 346 ? 29.953 -13.143 5.992 1.00 47.31 346 GLU A CA 1
ATOM 2803 C C . GLU A 1 346 ? 30.522 -14.302 5.149 1.00 47.31 346 GLU A C 1
ATOM 2805 O O . GLU A 1 346 ? 30.146 -15.464 5.307 1.00 47.31 346 GLU A O 1
ATOM 2810 N N . GLY A 1 347 ? 31.411 -13.994 4.205 1.00 49.72 347 GLY A N 1
ATOM 2811 C CA . GLY A 1 347 ? 32.170 -14.994 3.457 1.00 49.72 347 GLY A CA 1
ATOM 2812 C C . GLY A 1 347 ? 33.457 -14.415 2.879 1.00 49.72 347 GLY A C 1
ATOM 2813 O O . GLY A 1 347 ? 33.417 -13.422 2.161 1.00 49.72 347 GLY A O 1
ATOM 2814 N N . ASP A 1 348 ? 34.582 -15.072 3.162 1.00 47.69 348 ASP A N 1
ATOM 2815 C CA . ASP A 1 348 ? 35.964 -14.589 2.971 1.00 47.69 348 ASP A CA 1
ATOM 2816 C C . ASP A 1 348 ? 36.406 -14.269 1.518 1.00 47.69 348 ASP A C 1
ATOM 2818 O O . ASP A 1 348 ? 37.563 -13.910 1.307 1.00 47.69 348 ASP A O 1
ATOM 2822 N N . GLU A 1 349 ? 35.544 -14.391 0.501 1.00 51.41 349 GLU A N 1
ATOM 2823 C CA . GLU A 1 349 ? 35.943 -14.253 -0.917 1.00 51.41 349 GLU A CA 1
ATOM 2824 C C . GLU A 1 349 ? 35.233 -13.146 -1.716 1.00 51.41 349 GLU A C 1
ATOM 2826 O O . GLU A 1 349 ? 35.683 -12.829 -2.817 1.00 51.41 349 GLU A O 1
ATOM 2831 N N . TYR A 1 350 ? 34.169 -12.515 -1.201 1.00 45.78 350 TYR A N 1
ATOM 2832 C CA . TYR A 1 350 ? 33.455 -11.456 -1.930 1.00 45.78 350 TYR A CA 1
ATOM 2833 C C . TYR A 1 350 ? 32.987 -10.353 -0.978 1.00 45.78 350 TYR A C 1
ATOM 2835 O O . TYR A 1 350 ? 32.102 -10.584 -0.161 1.00 45.78 350 TYR A O 1
ATOM 2843 N N . ASP A 1 351 ? 33.546 -9.147 -1.120 1.00 46.34 351 ASP A N 1
ATOM 2844 C CA . ASP A 1 351 ? 33.361 -8.073 -0.133 1.00 46.34 351 ASP A CA 1
ATOM 2845 C C . ASP A 1 351 ? 31.922 -7.548 -0.006 1.00 46.34 351 ASP A C 1
ATOM 2847 O O . ASP A 1 351 ? 31.599 -6.999 1.039 1.00 46.34 351 ASP A O 1
ATOM 2851 N N . GLN A 1 352 ? 31.030 -7.694 -0.996 1.00 47.19 352 GLN A N 1
ATOM 2852 C CA . GLN A 1 352 ? 29.630 -7.248 -0.874 1.00 47.19 352 GLN A CA 1
ATOM 2853 C C . GLN A 1 352 ? 28.702 -8.053 -1.793 1.00 47.19 352 GLN A C 1
ATOM 2855 O O . GLN A 1 352 ? 28.938 -8.144 -2.999 1.00 47.19 352 GLN A O 1
ATOM 2860 N N . VAL A 1 353 ? 27.596 -8.578 -1.257 1.00 45.00 353 VAL A N 1
ATOM 2861 C CA . VAL A 1 353 ? 26.478 -9.091 -2.065 1.00 45.00 353 VAL A CA 1
ATOM 2862 C C . VAL A 1 353 ? 25.298 -8.128 -1.927 1.00 45.00 353 VAL A C 1
ATOM 2864 O O . VAL A 1 353 ? 24.626 -8.100 -0.904 1.00 45.00 353 VAL A O 1
ATOM 2867 N N . LEU A 1 354 ? 25.002 -7.360 -2.978 1.00 48.47 354 LEU A N 1
ATOM 2868 C CA . LEU A 1 354 ? 23.747 -6.605 -3.091 1.00 48.47 354 LEU A CA 1
ATOM 2869 C C . LEU A 1 354 ? 22.602 -7.582 -3.418 1.00 48.47 354 LEU A C 1
ATOM 2871 O O . LEU A 1 354 ? 22.634 -8.241 -4.459 1.00 48.47 354 LEU A O 1
ATOM 2875 N N . ARG A 1 355 ? 21.586 -7.695 -2.559 1.00 52.94 355 ARG A N 1
ATOM 2876 C CA . ARG A 1 355 ? 20.353 -8.482 -2.786 1.00 52.94 355 ARG A CA 1
ATOM 2877 C C . ARG A 1 355 ? 19.223 -7.784 -2.027 1.00 52.94 355 ARG A C 1
ATOM 2879 O O . ARG A 1 355 ? 19.432 -7.461 -0.874 1.00 52.94 355 ARG A O 1
ATOM 2886 N N . ILE A 1 356 ? 18.010 -7.524 -2.512 1.00 50.75 356 ILE A N 1
ATOM 2887 C CA . ILE A 1 356 ? 17.206 -7.800 -3.715 1.00 50.75 356 ILE A CA 1
ATOM 2888 C C . ILE A 1 356 ? 16.306 -6.549 -3.847 1.00 50.75 356 ILE A C 1
ATOM 2890 O O . ILE A 1 356 ? 15.851 -6.065 -2.809 1.00 50.75 356 ILE A O 1
ATOM 2894 N N . PRO A 1 357 ? 16.002 -6.010 -5.043 1.00 48.72 357 PRO A N 1
ATOM 2895 C CA . PRO A 1 357 ? 14.959 -4.989 -5.165 1.00 48.72 357 PRO A CA 1
ATOM 2896 C C . PRO A 1 357 ? 13.647 -5.528 -4.573 1.00 48.72 357 PRO A C 1
ATOM 2898 O O . PRO A 1 357 ? 13.090 -6.506 -5.069 1.00 48.72 357 PRO A O 1
ATOM 2901 N N . ILE A 1 358 ? 13.160 -4.909 -3.493 1.00 53.50 358 ILE A N 1
ATOM 2902 C CA . ILE A 1 358 ? 11.993 -5.378 -2.720 1.00 53.50 358 ILE A CA 1
ATOM 2903 C C . ILE A 1 358 ? 10.701 -5.351 -3.567 1.00 53.50 358 ILE A C 1
ATOM 2905 O O . ILE A 1 358 ? 9.715 -6.000 -3.223 1.00 53.50 358 ILE A O 1
ATOM 2909 N N . THR A 1 359 ? 10.694 -4.635 -4.696 1.00 52.62 359 THR A N 1
ATOM 2910 C CA . THR A 1 359 ? 9.462 -4.237 -5.390 1.00 52.62 359 THR A CA 1
ATOM 2911 C C . THR A 1 359 ? 9.315 -4.735 -6.835 1.00 52.62 359 THR A C 1
ATOM 2913 O O . THR A 1 359 ? 8.186 -4.791 -7.316 1.00 52.62 359 THR A O 1
ATOM 2916 N N . SER A 1 360 ? 10.378 -5.161 -7.535 1.00 53.00 360 SER A N 1
ATOM 2917 C CA . SER A 1 360 ? 10.265 -5.783 -8.871 1.00 53.00 360 SER A CA 1
ATOM 2918 C C . SER A 1 360 ? 11.511 -6.598 -9.251 1.00 53.00 360 SER A C 1
ATOM 2920 O O . SER A 1 360 ? 12.640 -6.207 -8.964 1.00 53.00 360 SER A O 1
ATOM 2922 N N . GLY A 1 361 ? 11.322 -7.765 -9.879 1.00 57.84 361 GLY A N 1
ATOM 2923 C CA . GLY A 1 361 ? 12.436 -8.552 -10.424 1.00 57.84 361 GLY A CA 1
ATOM 2924 C C . GLY A 1 361 ? 13.155 -7.796 -11.548 1.00 57.84 361 GLY A C 1
ATOM 2925 O O . GLY A 1 361 ? 12.529 -7.026 -12.275 1.00 57.84 361 GLY A O 1
ATOM 2926 N N . SER A 1 362 ? 14.464 -8.005 -11.709 1.00 64.75 362 SER A N 1
ATOM 2927 C CA . SER A 1 362 ? 15.224 -7.361 -12.784 1.00 64.75 362 SER A CA 1
ATOM 2928 C C . SER A 1 362 ? 14.823 -7.894 -14.164 1.00 64.75 362 SER A C 1
ATOM 2930 O O . SER A 1 362 ? 14.540 -9.080 -14.339 1.00 64.75 362 SER A O 1
ATOM 2932 N N . MET A 1 363 ? 14.831 -7.011 -15.167 1.00 73.31 363 MET A N 1
ATOM 2933 C CA . MET A 1 363 ? 14.686 -7.421 -16.564 1.00 73.31 363 MET A CA 1
ATOM 2934 C C . MET A 1 363 ? 15.863 -8.322 -16.977 1.00 73.31 363 MET A C 1
ATOM 2936 O O . MET A 1 363 ? 16.995 -8.081 -16.538 1.00 73.31 363 MET A O 1
ATOM 2940 N N . PRO A 1 364 ? 15.648 -9.322 -17.854 1.00 82.69 364 PRO A N 1
ATOM 2941 C CA . PRO A 1 364 ? 16.739 -10.111 -18.404 1.00 82.69 364 PRO A CA 1
ATOM 2942 C C . PRO A 1 364 ? 17.782 -9.209 -19.059 1.00 82.69 364 PRO A C 1
ATOM 2944 O O . PRO A 1 364 ? 17.445 -8.354 -19.884 1.00 82.69 364 PRO A O 1
ATOM 2947 N N . ARG A 1 365 ? 19.057 -9.407 -18.709 1.00 87.69 365 ARG A N 1
ATOM 2948 C CA . ARG A 1 365 ? 20.154 -8.644 -19.314 1.00 87.69 365 ARG A CA 1
ATOM 2949 C C . ARG A 1 365 ? 20.245 -8.942 -20.811 1.00 87.69 365 ARG A C 1
ATOM 2951 O O . ARG A 1 365 ? 19.851 -10.014 -21.272 1.00 87.69 365 ARG A O 1
ATOM 2958 N N . ALA A 1 366 ? 20.786 -7.994 -21.567 1.00 91.88 366 ALA A N 1
ATOM 2959 C CA . ALA A 1 366 ? 20.960 -8.113 -23.010 1.00 91.88 366 ALA A CA 1
ATOM 2960 C C . ALA A 1 366 ? 22.434 -8.304 -23.401 1.00 91.88 366 ALA A C 1
ATOM 2962 O O . ALA A 1 366 ? 23.336 -7.797 -22.733 1.00 91.88 366 ALA A O 1
ATOM 2963 N N . LEU A 1 367 ? 22.651 -9.030 -24.500 1.00 95.25 367 LEU A N 1
ATOM 2964 C CA . LEU A 1 367 ? 23.825 -8.915 -25.357 1.00 95.25 367 LEU A CA 1
ATOM 2965 C C . LEU A 1 367 ? 23.368 -8.156 -26.605 1.00 95.25 367 LEU A C 1
ATOM 2967 O O . LEU A 1 367 ? 22.708 -8.740 -27.469 1.00 95.25 367 LEU A O 1
ATOM 2971 N N . PHE A 1 368 ? 23.661 -6.863 -26.677 1.00 95.94 368 PHE A N 1
ATOM 2972 C CA . PHE A 1 368 ? 23.247 -6.019 -27.785 1.00 95.94 368 PHE A CA 1
ATOM 2973 C C . PHE A 1 368 ? 24.286 -6.070 -28.905 1.00 95.94 368 PHE A C 1
ATOM 2975 O O . PHE A 1 368 ? 25.399 -5.558 -28.798 1.00 95.94 368 PHE A O 1
ATOM 2982 N N . MET A 1 369 ? 23.923 -6.760 -29.977 1.00 97.12 369 MET A N 1
ATOM 2983 C CA . MET A 1 369 ? 24.747 -6.952 -31.158 1.00 97.12 369 MET A CA 1
ATOM 2984 C C . MET A 1 369 ? 24.476 -5.818 -32.141 1.00 97.12 369 MET A C 1
ATOM 2986 O O . MET A 1 369 ? 23.316 -5.575 -32.486 1.00 97.12 369 MET A O 1
ATOM 2990 N N . ASP A 1 370 ? 25.519 -5.146 -32.628 1.00 96.19 370 ASP A N 1
ATOM 2991 C CA . ASP A 1 370 ? 25.347 -4.183 -33.722 1.00 96.19 370 ASP A CA 1
ATOM 2992 C C . ASP A 1 370 ? 24.856 -4.871 -34.997 1.00 96.19 370 ASP A C 1
ATOM 2994 O O . ASP A 1 370 ? 23.931 -4.369 -35.634 1.00 96.19 370 ASP A O 1
ATOM 2998 N N . CYS A 1 371 ? 25.411 -6.043 -35.296 1.00 96.88 371 CYS A N 1
ATOM 2999 C CA . CYS A 1 371 ? 25.053 -6.935 -36.380 1.00 96.88 371 CYS A CA 1
ATOM 3000 C C . CYS A 1 371 ? 25.393 -8.380 -35.984 1.00 96.88 371 CYS A C 1
ATOM 3002 O O . CYS A 1 371 ? 26.504 -8.676 -35.532 1.00 96.88 371 CYS A O 1
ATOM 3004 N N . THR A 1 372 ? 24.435 -9.295 -36.132 1.00 95.81 372 THR A N 1
ATOM 3005 C CA . THR A 1 372 ? 24.667 -10.734 -35.941 1.00 95.81 372 THR A CA 1
ATOM 3006 C C . THR A 1 372 ? 25.142 -11.394 -37.230 1.00 95.81 372 THR A C 1
ATOM 3008 O O . THR A 1 372 ? 25.138 -10.795 -38.303 1.00 95.81 372 THR A O 1
ATOM 3011 N N . HIS A 1 373 ? 25.562 -12.656 -37.135 1.00 94.00 373 HIS A N 1
ATOM 3012 C CA . HIS A 1 373 ? 25.984 -13.430 -38.303 1.00 94.00 373 HIS A CA 1
ATOM 3013 C C . HIS A 1 373 ? 24.833 -13.856 -39.219 1.00 94.00 373 HIS A C 1
ATOM 3015 O O . HIS A 1 373 ? 25.119 -14.360 -40.297 1.00 94.00 373 HIS A O 1
ATOM 3021 N N . ASP A 1 374 ? 23.580 -13.620 -38.824 1.00 91.12 374 ASP A N 1
ATOM 3022 C CA . ASP A 1 374 ? 22.383 -13.866 -39.638 1.00 91.12 374 ASP A CA 1
ATOM 3023 C C . ASP A 1 374 ? 21.766 -12.567 -40.182 1.00 91.12 374 ASP A C 1
ATOM 3025 O O . ASP A 1 374 ? 20.770 -12.585 -40.907 1.00 91.12 374 ASP A O 1
ATOM 3029 N N . ASN A 1 375 ? 22.328 -11.409 -39.826 1.00 93.94 375 ASN A N 1
ATOM 3030 C CA . ASN A 1 375 ? 21.806 -10.119 -40.248 1.00 93.94 375 ASN A CA 1
ATOM 3031 C C . ASN A 1 375 ? 22.327 -9.710 -41.630 1.00 93.94 375 ASN A C 1
ATOM 3033 O O . ASN A 1 375 ? 23.515 -9.798 -41.937 1.00 93.94 375 ASN A O 1
ATOM 3037 N N . GLU A 1 376 ? 21.430 -9.165 -42.452 1.00 94.00 376 GLU A N 1
ATOM 3038 C CA . GLU A 1 376 ? 21.822 -8.377 -43.619 1.00 94.00 376 GLU A CA 1
ATOM 3039 C C . GLU A 1 376 ? 22.736 -7.215 -43.202 1.00 94.00 376 GLU A C 1
ATOM 3041 O O . GLU A 1 376 ? 22.506 -6.561 -42.180 1.00 94.00 376 GLU A O 1
ATOM 3046 N N . THR A 1 377 ? 23.768 -6.942 -44.005 1.00 93.94 377 THR A N 1
ATOM 3047 C CA . THR A 1 377 ? 24.745 -5.888 -43.693 1.00 93.94 377 THR A CA 1
ATOM 3048 C C . THR A 1 377 ? 24.126 -4.489 -43.814 1.00 93.94 377 THR A C 1
ATOM 3050 O O . THR A 1 377 ? 23.097 -4.316 -44.478 1.00 93.94 377 THR A O 1
ATOM 3053 N N . PRO A 1 378 ? 24.766 -3.442 -43.256 1.00 94.25 378 PRO A N 1
ATOM 3054 C CA . PRO A 1 378 ? 24.303 -2.064 -43.423 1.00 94.25 378 PRO A CA 1
ATOM 3055 C C . PRO A 1 378 ? 24.089 -1.648 -44.885 1.00 94.25 378 PRO A C 1
ATOM 3057 O O . PRO A 1 378 ? 23.118 -0.957 -45.170 1.00 94.25 378 PRO A O 1
ATOM 3060 N N . LEU A 1 379 ? 24.915 -2.121 -45.832 1.00 92.75 379 LEU A N 1
ATOM 3061 C CA . LEU A 1 379 ? 24.700 -1.864 -47.265 1.00 92.75 379 LEU A CA 1
ATOM 3062 C C . LEU A 1 379 ? 23.394 -2.487 -47.784 1.00 92.75 379 LEU A C 1
ATOM 3064 O O . LEU A 1 379 ? 22.732 -1.901 -48.634 1.00 92.75 379 LEU A O 1
ATOM 3068 N N . GLN A 1 380 ? 23.038 -3.682 -47.310 1.00 91.88 380 GLN A N 1
ATOM 3069 C CA . GLN A 1 380 ? 21.838 -4.385 -47.764 1.00 91.88 380 GLN A CA 1
ATOM 3070 C C . GLN A 1 380 ? 20.557 -3.786 -47.176 1.00 91.88 380 GLN A C 1
ATOM 3072 O O . GLN A 1 380 ? 19.544 -3.734 -47.870 1.00 91.88 380 GLN A O 1
ATOM 3077 N N . LYS A 1 381 ? 20.602 -3.337 -45.915 1.00 91.56 381 LYS A N 1
ATOM 3078 C CA . LYS A 1 381 ? 19.408 -2.916 -45.166 1.00 91.56 381 LYS A CA 1
ATOM 3079 C C . LYS A 1 381 ? 19.229 -1.397 -45.067 1.00 91.56 381 LYS A C 1
ATOM 3081 O O . LYS A 1 381 ? 18.110 -0.924 -44.885 1.00 91.56 381 LYS A O 1
ATOM 3086 N N . ARG A 1 382 ? 20.321 -0.632 -45.131 1.00 91.69 382 ARG A N 1
ATOM 3087 C CA . ARG A 1 382 ? 20.378 0.821 -44.890 1.00 91.69 382 ARG A CA 1
ATOM 3088 C C . ARG A 1 382 ? 21.370 1.464 -45.872 1.00 91.69 382 ARG A C 1
ATOM 3090 O O . ARG A 1 382 ? 21.233 1.306 -47.081 1.00 91.69 382 ARG A O 1
ATOM 3097 N N . THR A 1 383 ? 22.364 2.186 -45.360 1.00 92.88 383 THR A N 1
ATOM 3098 C CA . THR A 1 383 ? 23.556 2.608 -46.094 1.00 92.88 383 THR A CA 1
ATOM 3099 C C . THR A 1 383 ? 24.799 2.083 -45.369 1.00 92.88 383 THR A C 1
ATOM 3101 O O . THR A 1 383 ? 24.766 1.895 -44.149 1.00 92.88 383 THR A O 1
ATOM 3104 N N . PRO A 1 384 ? 25.914 1.837 -46.075 1.00 93.81 384 PRO A N 1
ATOM 3105 C CA . PRO A 1 384 ? 27.131 1.335 -45.441 1.00 93.81 384 PRO A CA 1
ATOM 3106 C C . PRO A 1 384 ? 27.722 2.316 -44.413 1.00 93.81 384 PRO A C 1
ATOM 3108 O O . PRO A 1 384 ? 28.322 1.881 -43.433 1.00 93.81 384 PRO A O 1
ATOM 3111 N N . GLN A 1 385 ? 27.503 3.624 -44.581 1.00 95.75 385 GLN A N 1
ATOM 3112 C CA . GLN A 1 385 ? 27.951 4.663 -43.651 1.00 95.75 385 GLN A CA 1
ATOM 3113 C C . GLN A 1 385 ? 27.271 4.563 -42.275 1.00 95.75 385 GLN A C 1
ATOM 3115 O O . GLN A 1 385 ? 27.866 4.965 -41.276 1.00 95.75 385 GLN A O 1
ATOM 3120 N N . ASP A 1 386 ? 26.060 3.992 -42.197 1.00 96.69 386 ASP A N 1
ATOM 3121 C CA . ASP A 1 386 ? 25.329 3.805 -40.934 1.00 96.69 386 ASP A CA 1
ATOM 3122 C C . ASP A 1 386 ? 26.021 2.817 -39.978 1.00 96.69 386 ASP A C 1
ATOM 3124 O O . ASP A 1 386 ? 25.734 2.804 -38.782 1.00 96.69 386 ASP A O 1
ATOM 3128 N N . ALA A 1 387 ? 26.984 2.029 -40.471 1.00 96.88 387 ALA A N 1
ATOM 3129 C CA . ALA A 1 387 ? 27.732 1.088 -39.644 1.00 96.88 387 ALA A CA 1
ATOM 3130 C C . ALA A 1 387 ? 28.403 1.774 -38.435 1.00 96.88 387 ALA A C 1
ATOM 3132 O O . ALA A 1 387 ? 28.413 1.224 -37.330 1.00 96.88 387 ALA A O 1
ATOM 3133 N N . LEU A 1 388 ? 28.914 2.997 -38.622 1.00 97.88 388 LEU A N 1
ATOM 3134 C CA . LEU A 1 388 ? 29.562 3.785 -37.573 1.00 97.88 388 LEU A CA 1
ATOM 3135 C C . LEU A 1 388 ? 28.588 4.288 -36.486 1.00 97.88 388 LEU A C 1
ATOM 3137 O O . LEU A 1 388 ? 28.805 3.955 -35.317 1.00 97.88 388 LEU A O 1
ATOM 3141 N N . PRO A 1 389 ? 27.523 5.055 -36.799 1.00 97.44 389 PRO A N 1
ATOM 3142 C CA . PRO A 1 389 ? 26.571 5.509 -35.787 1.00 97.44 389 PRO A CA 1
ATOM 3143 C C . PRO A 1 389 ? 25.842 4.344 -35.099 1.00 97.44 389 PRO A C 1
ATOM 3145 O O . PRO A 1 389 ? 25.720 4.360 -33.876 1.00 97.44 389 PRO A O 1
ATOM 3148 N N . ASN A 1 390 ? 25.457 3.286 -35.826 1.00 97.81 390 ASN A N 1
ATOM 3149 C CA . ASN A 1 390 ? 24.850 2.086 -35.234 1.00 97.81 390 ASN A CA 1
ATOM 3150 C C . ASN A 1 390 ? 25.789 1.412 -34.213 1.00 97.81 390 ASN A C 1
ATOM 3152 O O . ASN A 1 390 ? 25.379 1.096 -33.096 1.00 97.81 390 ASN A O 1
ATOM 3156 N N . ALA A 1 391 ? 27.078 1.270 -34.546 1.00 97.75 391 ALA A N 1
ATOM 3157 C CA . ALA A 1 391 ? 28.082 0.719 -33.635 1.00 97.75 391 ALA A CA 1
ATOM 3158 C C . ALA A 1 391 ? 28.296 1.573 -32.378 1.00 97.75 391 ALA A C 1
ATOM 3160 O O . ALA A 1 391 ? 28.536 1.018 -31.302 1.00 97.75 391 ALA A O 1
ATOM 3161 N N . ALA A 1 392 ? 28.245 2.901 -32.515 1.00 97.81 392 ALA A N 1
ATOM 3162 C CA . ALA A 1 392 ? 28.416 3.836 -31.408 1.00 97.81 392 ALA A CA 1
ATOM 3163 C C . ALA A 1 392 ? 27.230 3.799 -30.440 1.00 97.81 392 ALA A C 1
ATOM 3165 O O . ALA A 1 392 ? 27.441 3.743 -29.231 1.00 97.81 392 ALA A O 1
ATOM 3166 N N . VAL A 1 393 ? 26.001 3.745 -30.962 1.00 96.94 393 VAL A N 1
ATOM 3167 C CA . VAL A 1 393 ? 24.780 3.575 -30.158 1.00 96.94 393 VAL A CA 1
ATOM 3168 C C . VAL A 1 393 ? 24.856 2.304 -29.316 1.00 96.94 393 VAL A C 1
ATOM 3170 O O . VAL A 1 393 ? 24.634 2.352 -28.109 1.00 96.94 393 VAL A O 1
ATOM 3173 N N . VAL A 1 394 ? 25.237 1.180 -29.930 1.00 97.00 394 VAL A N 1
ATOM 3174 C CA . VAL A 1 394 ? 25.396 -0.094 -29.216 1.00 97.00 394 VAL A CA 1
ATOM 3175 C C . VAL A 1 394 ? 26.486 0.003 -28.147 1.00 97.00 394 VAL A C 1
ATOM 3177 O O . VAL A 1 394 ? 26.255 -0.394 -27.008 1.00 97.00 394 VAL A O 1
ATOM 3180 N N . ALA A 1 395 ? 27.644 0.594 -28.455 1.00 97.06 395 ALA A N 1
ATOM 3181 C CA . ALA A 1 395 ? 28.731 0.761 -27.485 1.00 97.06 395 ALA A CA 1
ATOM 3182 C C . ALA A 1 395 ? 28.363 1.665 -26.291 1.00 97.06 395 ALA A C 1
ATOM 3184 O O . ALA A 1 395 ? 28.940 1.529 -25.215 1.00 97.06 395 ALA A O 1
ATOM 3185 N N . PHE A 1 396 ? 27.400 2.573 -26.446 1.00 96.62 396 PHE A N 1
ATOM 3186 C CA . PHE A 1 396 ? 26.926 3.436 -25.361 1.00 96.62 396 PHE A CA 1
ATOM 3187 C C . PHE A 1 396 ? 25.815 2.811 -24.505 1.00 96.62 396 PHE A C 1
ATOM 3189 O O . PHE A 1 396 ? 25.395 3.424 -23.528 1.00 96.62 396 PHE A O 1
ATOM 3196 N N . SER A 1 397 ? 25.375 1.589 -24.811 1.00 93.94 397 SER A N 1
ATOM 3197 C CA . SER A 1 397 ? 24.398 0.858 -23.995 1.00 93.94 397 SER A CA 1
ATOM 3198 C C . SER A 1 397 ? 25.011 0.289 -22.706 1.00 93.94 397 SER A C 1
ATOM 3200 O O . SER A 1 397 ? 26.180 -0.103 -22.698 1.00 93.94 397 SER A O 1
ATOM 3202 N N . ASP A 1 398 ? 24.241 0.222 -21.617 1.00 92.44 398 ASP A N 1
ATOM 3203 C CA . ASP A 1 398 ? 24.608 -0.449 -20.360 1.00 92.44 398 ASP A CA 1
ATOM 3204 C C . ASP A 1 398 ? 24.245 -1.941 -20.384 1.00 92.44 398 ASP A C 1
ATOM 3206 O O . ASP A 1 398 ? 23.446 -2.459 -19.603 1.00 92.44 398 ASP A O 1
ATOM 3210 N N . CYS A 1 399 ? 24.817 -2.655 -21.349 1.00 92.75 399 CYS A N 1
ATOM 3211 C CA . CYS A 1 399 ? 24.695 -4.102 -21.441 1.00 92.75 399 CYS A CA 1
ATOM 3212 C C . CYS A 1 399 ? 25.919 -4.705 -22.138 1.00 92.75 399 CYS A C 1
ATOM 3214 O O . CYS A 1 399 ? 26.810 -3.981 -22.578 1.00 92.75 399 CYS A O 1
ATOM 3216 N N . ALA A 1 400 ? 25.991 -6.035 -22.225 1.00 93.50 400 ALA A N 1
ATOM 3217 C CA . ALA A 1 400 ? 27.058 -6.663 -22.996 1.00 93.50 400 ALA A CA 1
ATOM 3218 C C . ALA A 1 400 ? 26.873 -6.324 -24.483 1.00 93.50 400 ALA A C 1
ATOM 3220 O O . ALA A 1 400 ? 25.747 -6.309 -24.972 1.00 93.50 400 ALA A O 1
ATOM 3221 N N . VAL A 1 401 ? 27.961 -6.091 -25.214 1.00 95.81 401 VAL A N 1
ATOM 3222 C CA . VAL A 1 401 ? 27.911 -5.748 -26.643 1.00 95.81 401 VAL A CA 1
ATOM 3223 C C . VAL A 1 401 ? 28.650 -6.775 -27.491 1.00 95.81 401 VAL A C 1
ATOM 3225 O O . VAL A 1 401 ? 29.581 -7.428 -27.018 1.00 95.81 401 VAL A O 1
ATOM 3228 N N . GLY A 1 402 ? 28.267 -6.906 -28.759 1.00 94.94 402 GLY A N 1
ATOM 3229 C CA . GLY A 1 402 ? 28.981 -7.760 -29.705 1.00 94.94 402 GLY A CA 1
ATOM 3230 C C . GLY A 1 402 ? 28.814 -7.331 -31.160 1.00 94.94 402 GLY A C 1
ATOM 3231 O O . GLY A 1 402 ? 27.994 -6.471 -31.471 1.00 94.94 402 GLY A O 1
ATOM 3232 N N . SER A 1 403 ? 29.638 -7.921 -32.026 1.00 96.12 403 SER A N 1
ATOM 3233 C CA . SER A 1 403 ? 29.664 -7.694 -33.476 1.00 96.12 403 SER A CA 1
ATOM 3234 C C . SER A 1 403 ? 30.097 -8.967 -34.194 1.00 96.12 403 SER A C 1
ATOM 3236 O O . SER A 1 403 ? 30.885 -9.756 -33.659 1.00 96.12 403 SER A O 1
ATOM 3238 N N . VAL A 1 404 ? 29.585 -9.179 -35.404 1.00 96.06 404 VAL A N 1
ATOM 3239 C CA . VAL A 1 404 ? 30.082 -10.211 -36.316 1.00 96.06 404 VAL A CA 1
ATOM 3240 C C . VAL A 1 404 ? 31.315 -9.721 -37.083 1.00 96.06 404 VAL A C 1
ATOM 3242 O O . VAL A 1 404 ? 31.381 -8.584 -37.547 1.00 96.06 404 VAL A O 1
ATOM 3245 N N . LYS A 1 405 ? 32.286 -10.613 -37.308 1.00 92.69 405 LYS A N 1
ATOM 3246 C CA . LYS A 1 405 ? 33.421 -10.340 -38.201 1.00 92.69 405 LYS A CA 1
ATOM 3247 C C . LYS A 1 405 ? 32.929 -9.957 -39.604 1.00 92.69 405 LYS A C 1
ATOM 3249 O O . LYS A 1 405 ? 32.134 -10.686 -40.194 1.00 92.69 405 LYS A O 1
ATOM 3254 N N . GLY A 1 406 ? 33.446 -8.860 -40.154 1.00 92.31 406 GLY A N 1
ATOM 3255 C CA . GLY A 1 406 ? 33.030 -8.303 -41.440 1.00 92.31 406 GLY A CA 1
ATOM 3256 C C . GLY A 1 406 ? 32.143 -7.065 -41.310 1.00 92.31 406 GLY A C 1
ATOM 3257 O O . GLY A 1 406 ? 32.113 -6.262 -42.239 1.00 92.31 406 GLY A O 1
ATOM 3258 N N . TYR A 1 407 ? 31.456 -6.861 -40.179 1.00 95.69 407 TYR A N 1
ATOM 3259 C CA . TYR A 1 407 ? 30.691 -5.633 -39.948 1.00 95.69 407 TYR A CA 1
ATOM 3260 C C . TYR A 1 407 ? 31.624 -4.420 -39.838 1.00 95.69 407 TYR A C 1
ATOM 3262 O O . TYR A 1 407 ? 31.476 -3.449 -40.581 1.00 95.69 407 TYR A O 1
ATOM 3270 N N . ASP A 1 408 ? 32.638 -4.520 -38.976 1.00 94.94 408 ASP A N 1
ATOM 3271 C CA . ASP A 1 408 ? 33.642 -3.481 -38.728 1.00 94.94 408 ASP A CA 1
ATOM 3272 C C . ASP A 1 408 ? 34.472 -3.150 -39.976 1.00 94.94 408 ASP A C 1
ATOM 3274 O O . ASP A 1 408 ? 34.856 -2.003 -40.202 1.00 94.94 408 ASP A O 1
ATOM 3278 N N . GLU A 1 409 ? 34.708 -4.150 -40.824 1.00 92.88 409 GLU A N 1
ATOM 3279 C CA . GLU A 1 409 ? 35.384 -3.996 -42.109 1.00 92.88 409 GLU A CA 1
ATOM 3280 C C . GLU A 1 409 ? 34.446 -3.561 -43.245 1.00 92.88 409 GLU A C 1
ATOM 3282 O O . GLU A 1 409 ? 34.906 -3.416 -44.372 1.00 92.88 409 GLU A O 1
ATOM 3287 N N . THR A 1 410 ? 33.153 -3.326 -42.995 1.00 93.44 410 THR A N 1
ATOM 3288 C CA . THR A 1 410 ? 32.142 -2.905 -43.989 1.00 93.44 410 THR A CA 1
ATOM 3289 C C . THR A 1 410 ? 31.928 -3.901 -45.135 1.00 93.44 410 THR A C 1
ATOM 3291 O O . THR A 1 410 ? 31.927 -3.549 -46.318 1.00 93.44 410 THR A O 1
ATOM 3294 N N . TYR A 1 411 ? 31.747 -5.181 -44.813 1.00 93.44 411 TYR A N 1
ATOM 3295 C CA . TYR A 1 411 ? 31.460 -6.201 -45.820 1.00 93.44 411 TYR A CA 1
ATOM 3296 C C . TYR A 1 411 ? 30.157 -5.882 -46.573 1.00 93.44 411 TYR A C 1
ATOM 3298 O O . TYR A 1 411 ? 29.143 -5.520 -45.968 1.00 93.44 411 TYR A O 1
ATOM 3306 N N . PRO A 1 412 ? 30.149 -6.025 -47.910 1.00 91.19 412 PRO A N 1
ATOM 3307 C CA . PRO A 1 412 ? 29.035 -5.572 -48.738 1.00 91.19 412 PRO A CA 1
ATOM 3308 C C . PRO A 1 412 ? 27.786 -6.443 -48.585 1.00 91.19 412 PRO A C 1
ATOM 3310 O O . PRO A 1 412 ? 26.683 -5.993 -48.885 1.00 91.19 412 PRO A O 1
ATOM 3313 N N . ARG A 1 413 ? 27.941 -7.704 -48.169 1.00 90.69 413 ARG A N 1
ATOM 3314 C CA . ARG A 1 413 ? 26.850 -8.675 -48.072 1.00 90.69 413 ARG A CA 1
ATOM 3315 C C . ARG A 1 413 ? 27.060 -9.627 -46.907 1.00 90.69 413 ARG A C 1
ATOM 3317 O O . ARG A 1 413 ? 28.199 -9.956 -46.580 1.00 90.69 413 ARG A O 1
ATOM 3324 N N . LEU A 1 414 ? 25.946 -10.093 -46.357 1.00 92.75 414 LEU A N 1
ATOM 3325 C CA . LEU A 1 414 ? 25.866 -11.222 -45.446 1.00 92.75 414 LEU A CA 1
ATOM 3326 C C . LEU A 1 414 ? 26.574 -12.429 -46.069 1.00 92.75 414 LEU A C 1
ATOM 3328 O O . LEU A 1 414 ? 26.387 -12.739 -47.250 1.00 92.75 414 LEU A O 1
ATOM 3332 N N . LEU A 1 415 ? 27.409 -13.083 -45.269 1.00 91.44 415 LEU A N 1
ATOM 3333 C CA . LEU A 1 415 ? 28.131 -14.275 -45.679 1.00 91.44 415 LEU A CA 1
ATOM 3334 C C . LEU A 1 415 ? 27.188 -15.478 -45.625 1.00 91.44 415 LEU A C 1
ATOM 3336 O O . LEU A 1 415 ? 26.601 -15.770 -44.588 1.00 91.44 415 LEU A O 1
ATOM 3340 N N . ASP A 1 416 ? 27.057 -16.184 -46.746 1.00 87.00 416 ASP A N 1
ATOM 3341 C CA . ASP A 1 416 ? 26.291 -17.427 -46.810 1.00 87.00 416 ASP A CA 1
ATOM 3342 C C . ASP A 1 416 ? 27.042 -18.524 -46.040 1.00 87.00 416 ASP A C 1
ATOM 3344 O O . ASP A 1 416 ? 28.065 -19.031 -46.506 1.00 87.00 416 ASP A O 1
ATOM 3348 N N . ILE A 1 417 ? 26.514 -18.886 -44.867 1.00 86.31 417 ILE A N 1
ATOM 3349 C CA . ILE A 1 417 ? 27.112 -19.846 -43.923 1.00 86.31 417 ILE A CA 1
ATOM 3350 C C . ILE A 1 417 ? 27.331 -21.231 -44.565 1.00 86.31 417 ILE A C 1
ATOM 3352 O O . ILE A 1 417 ? 28.197 -21.986 -44.125 1.00 86.31 417 ILE A O 1
ATOM 3356 N N . VAL A 1 418 ? 26.587 -21.573 -45.624 1.00 82.38 418 VAL A N 1
ATOM 3357 C CA . VAL A 1 418 ? 26.667 -22.876 -46.298 1.00 82.38 418 VAL A CA 1
ATOM 3358 C C . VAL A 1 418 ? 27.617 -22.839 -47.495 1.00 82.38 418 VAL A C 1
ATOM 3360 O O . VAL A 1 418 ? 28.392 -23.776 -47.704 1.00 82.38 418 VAL A O 1
ATOM 3363 N N . ASN A 1 419 ? 27.542 -21.788 -48.316 1.00 83.81 419 ASN A N 1
ATOM 3364 C CA . ASN A 1 419 ? 28.194 -21.769 -49.630 1.00 83.81 419 ASN A CA 1
ATOM 3365 C C . ASN A 1 419 ? 29.477 -20.934 -49.703 1.00 83.81 419 ASN A C 1
ATOM 3367 O O . ASN A 1 419 ? 30.243 -21.104 -50.658 1.00 83.81 419 ASN A O 1
ATOM 3371 N N . GLU A 1 420 ? 29.730 -20.043 -48.743 1.00 88.19 420 GLU A N 1
ATOM 3372 C CA . GLU A 1 420 ? 30.942 -19.227 -48.736 1.00 88.19 420 GLU A CA 1
ATOM 3373 C C . GLU A 1 420 ? 32.183 -20.082 -48.433 1.00 88.19 420 GLU A C 1
ATOM 3375 O O . GLU A 1 420 ? 32.214 -20.876 -47.496 1.00 88.19 420 GLU A O 1
ATOM 3380 N N . LYS A 1 421 ? 33.229 -19.932 -49.251 1.00 89.56 421 LYS A N 1
ATOM 3381 C CA . LYS A 1 421 ? 34.475 -20.717 -49.141 1.00 89.56 421 LYS A CA 1
ATOM 3382 C C . LYS A 1 421 ? 35.725 -19.854 -49.040 1.00 89.56 421 LYS A C 1
ATOM 3384 O O . LYS A 1 421 ? 36.808 -20.383 -48.783 1.00 89.56 421 LYS A O 1
ATOM 3389 N N . ARG A 1 422 ? 35.598 -18.549 -49.284 1.00 90.88 422 ARG A N 1
ATOM 3390 C CA . ARG A 1 422 ? 36.701 -17.599 -49.152 1.00 90.88 422 ARG A CA 1
ATOM 3391 C C . ARG A 1 422 ? 37.070 -17.452 -47.681 1.00 90.88 422 ARG A C 1
ATOM 3393 O O . ARG A 1 422 ? 36.233 -17.599 -46.794 1.00 90.88 422 ARG A O 1
ATOM 3400 N N . LYS A 1 423 ? 38.344 -17.172 -47.416 1.00 91.38 423 LYS A N 1
ATOM 3401 C CA . LYS A 1 423 ? 38.843 -16.954 -46.054 1.00 91.38 423 LYS A CA 1
ATOM 3402 C C . LYS A 1 423 ? 38.733 -15.481 -45.690 1.00 91.38 423 LYS A C 1
ATOM 3404 O O . LYS A 1 423 ? 38.792 -14.623 -46.567 1.00 91.38 423 LYS A O 1
ATOM 3409 N N . TYR A 1 424 ? 38.625 -15.180 -44.398 1.00 91.44 424 TYR A N 1
ATOM 3410 C CA . TYR A 1 424 ? 38.867 -13.818 -43.930 1.00 91.44 424 TYR A CA 1
ATOM 3411 C C . TYR A 1 424 ? 40.276 -13.375 -44.316 1.00 91.44 424 TYR A C 1
ATOM 3413 O O . TYR A 1 424 ? 41.197 -14.196 -44.344 1.00 91.44 424 TYR A O 1
ATOM 3421 N N . ASN A 1 425 ? 40.432 -12.082 -44.595 1.00 85.19 425 ASN A N 1
ATOM 3422 C CA . ASN A 1 425 ? 41.738 -11.507 -44.871 1.00 85.19 425 ASN A CA 1
ATOM 3423 C C . ASN A 1 425 ? 42.716 -11.835 -43.713 1.00 85.19 425 ASN A C 1
ATOM 3425 O O . ASN A 1 425 ? 42.430 -11.470 -42.568 1.00 85.19 425 ASN A O 1
ATOM 3429 N N . PRO A 1 426 ? 43.837 -12.539 -43.981 1.00 82.25 426 PRO A N 1
ATOM 3430 C CA . PRO A 1 426 ? 44.816 -12.899 -42.956 1.00 82.25 426 PRO A CA 1
ATOM 3431 C C . PRO A 1 426 ? 45.619 -11.698 -42.434 1.00 82.25 426 PRO A C 1
ATOM 3433 O O . PRO A 1 426 ? 46.239 -11.809 -41.378 1.00 82.25 426 PRO A O 1
ATOM 3436 N N . GLU A 1 427 ? 45.595 -10.564 -43.141 1.00 82.44 427 GLU A N 1
ATOM 3437 C CA . GLU A 1 427 ? 46.271 -9.317 -42.776 1.00 82.44 427 GLU A CA 1
ATOM 3438 C C . GLU A 1 427 ? 45.229 -8.232 -42.440 1.00 82.44 427 GLU A C 1
ATOM 3440 O O . GLU A 1 427 ? 44.874 -7.410 -43.286 1.00 82.44 427 GLU A O 1
ATOM 3445 N N . PRO A 1 428 ? 44.665 -8.224 -41.218 1.00 75.38 428 PRO A N 1
ATOM 3446 C CA . PRO A 1 428 ? 43.700 -7.204 -40.826 1.00 75.38 428 PRO A CA 1
ATOM 3447 C C . PRO A 1 428 ? 44.374 -5.829 -40.712 1.00 75.38 428 PRO A C 1
ATOM 3449 O O . PRO A 1 428 ? 45.391 -5.675 -40.034 1.00 75.38 428 PRO A O 1
ATOM 3452 N N . HIS A 1 429 ? 43.772 -4.809 -41.324 1.00 81.38 429 HIS A N 1
ATOM 3453 C CA . HIS A 1 429 ? 44.236 -3.425 -41.231 1.00 81.38 429 HIS A CA 1
ATOM 3454 C C . HIS A 1 429 ? 43.375 -2.630 -40.254 1.00 81.38 429 HIS A C 1
ATOM 3456 O O . HIS A 1 429 ? 42.149 -2.661 -40.319 1.00 81.38 429 HIS A O 1
ATOM 3462 N N . ARG A 1 430 ? 44.024 -1.861 -39.377 1.00 84.88 430 ARG A N 1
ATOM 3463 C CA . ARG A 1 430 ? 43.346 -1.003 -38.393 1.00 84.88 430 ARG A CA 1
ATOM 3464 C C . ARG A 1 430 ? 42.559 0.149 -39.035 1.00 84.88 430 ARG A C 1
ATOM 3466 O O . ARG A 1 430 ? 41.607 0.644 -38.446 1.00 84.88 430 ARG A O 1
ATOM 3473 N N . GLU A 1 431 ? 42.951 0.539 -40.244 1.00 84.62 431 GLU A N 1
ATOM 3474 C CA . GLU A 1 431 ? 42.335 1.604 -41.047 1.00 84.62 431 GLU A CA 1
ATOM 3475 C C . GLU A 1 431 ? 41.126 1.121 -41.869 1.00 84.62 431 GLU A C 1
ATOM 3477 O O . GLU A 1 431 ? 40.464 1.932 -42.508 1.00 84.62 431 GLU A O 1
ATOM 3482 N N . ALA A 1 432 ? 40.834 -0.185 -41.876 1.00 87.25 432 ALA A N 1
ATOM 3483 C CA . ALA A 1 432 ? 39.718 -0.727 -42.642 1.00 87.25 432 ALA A CA 1
ATOM 3484 C C . ALA A 1 432 ? 38.372 -0.348 -42.010 1.00 87.25 432 ALA A C 1
ATOM 3486 O O . ALA A 1 432 ? 38.158 -0.582 -40.818 1.00 87.25 432 ALA A O 1
ATOM 3487 N N . GLY A 1 433 ? 37.447 0.172 -42.822 1.00 91.25 433 GLY A N 1
ATOM 3488 C CA . GLY A 1 433 ? 36.077 0.444 -42.395 1.00 91.25 433 GLY A CA 1
ATOM 3489 C C . GLY A 1 433 ? 36.024 1.324 -41.150 1.00 91.25 433 GLY A C 1
ATOM 3490 O O . GLY A 1 433 ? 36.583 2.415 -41.131 1.00 91.25 433 GLY A O 1
ATOM 3491 N N . LEU A 1 434 ? 35.360 0.836 -40.099 1.00 95.19 434 LEU A N 1
ATOM 3492 C CA . LEU A 1 434 ? 35.231 1.524 -38.812 1.00 95.19 434 LEU A CA 1
ATOM 3493 C C . LEU A 1 434 ? 36.093 0.926 -37.687 1.00 95.19 434 LEU A C 1
ATOM 3495 O O . LEU A 1 434 ? 35.890 1.291 -36.529 1.00 95.19 434 LEU A O 1
ATOM 3499 N N . VAL A 1 435 ? 37.041 0.032 -37.991 1.00 94.25 435 VAL A N 1
ATOM 3500 C CA . VAL A 1 435 ? 37.813 -0.727 -36.984 1.00 94.25 435 VAL A CA 1
ATOM 3501 C C . VAL A 1 435 ? 38.470 0.187 -35.938 1.00 94.25 435 VAL A C 1
ATOM 3503 O O . VAL A 1 435 ? 38.353 -0.069 -34.737 1.00 94.25 435 VAL A O 1
ATOM 3506 N N . GLU A 1 436 ? 39.108 1.287 -36.355 1.00 94.50 436 GLU A N 1
ATOM 3507 C CA . GLU A 1 436 ? 39.730 2.239 -35.420 1.00 94.50 436 GLU A CA 1
ATOM 3508 C C . GLU A 1 436 ? 38.707 2.951 -34.520 1.00 94.50 436 GLU A C 1
ATOM 3510 O O . GLU A 1 436 ? 38.909 3.066 -33.307 1.00 94.50 436 GLU A O 1
ATOM 3515 N N . ALA A 1 437 ? 37.581 3.398 -35.083 1.00 95.75 437 ALA A N 1
ATOM 3516 C CA . ALA A 1 437 ? 36.521 4.029 -34.302 1.00 95.75 437 ALA A CA 1
ATOM 3517 C C . ALA A 1 437 ? 35.892 3.032 -33.316 1.00 95.75 437 ALA A C 1
ATOM 3519 O O . ALA A 1 437 ? 35.686 3.371 -32.148 1.00 95.75 437 ALA A O 1
ATOM 3520 N N . LYS A 1 438 ? 35.656 1.784 -33.746 1.00 95.38 438 LYS A N 1
ATOM 3521 C CA . LYS A 1 438 ? 35.126 0.718 -32.890 1.00 95.38 438 LYS A CA 1
ATOM 3522 C C . LYS A 1 438 ? 36.060 0.419 -31.722 1.00 95.38 438 LYS A C 1
ATOM 3524 O O . LYS A 1 438 ? 35.591 0.306 -30.594 1.00 95.38 438 LYS A O 1
ATOM 3529 N N . HIS A 1 439 ? 37.370 0.353 -31.959 1.00 94.81 439 HIS A N 1
ATOM 3530 C CA . HIS A 1 439 ? 38.352 0.153 -30.894 1.00 94.81 439 HIS A CA 1
ATOM 3531 C C . HIS A 1 439 ? 38.243 1.231 -29.802 1.00 94.81 439 HIS A C 1
ATOM 3533 O O . HIS A 1 439 ? 38.177 0.906 -28.616 1.00 94.81 439 HIS A O 1
ATOM 3539 N N . LYS A 1 440 ? 38.156 2.513 -30.189 1.00 96.31 440 LYS A N 1
ATOM 3540 C CA . LYS A 1 440 ? 37.978 3.621 -29.234 1.00 96.31 440 LYS A CA 1
ATOM 3541 C C . LYS A 1 440 ? 36.651 3.536 -28.479 1.00 96.31 440 LYS A C 1
ATOM 3543 O O . LYS A 1 440 ? 36.639 3.706 -27.261 1.00 96.31 440 LYS A O 1
ATOM 3548 N N . LEU A 1 441 ? 35.560 3.241 -29.185 1.00 97.56 441 LEU A N 1
ATOM 3549 C CA . LEU A 1 441 ? 34.229 3.081 -28.596 1.00 97.56 441 LEU A CA 1
ATOM 3550 C C . LEU A 1 441 ? 34.180 1.927 -27.587 1.00 97.56 441 LEU A C 1
ATOM 3552 O O . LEU A 1 441 ? 33.633 2.099 -26.504 1.00 97.56 441 LEU A O 1
ATOM 3556 N N . LEU A 1 442 ? 34.780 0.774 -27.899 1.00 96.50 442 LEU A N 1
ATOM 3557 C CA . LEU A 1 442 ? 34.793 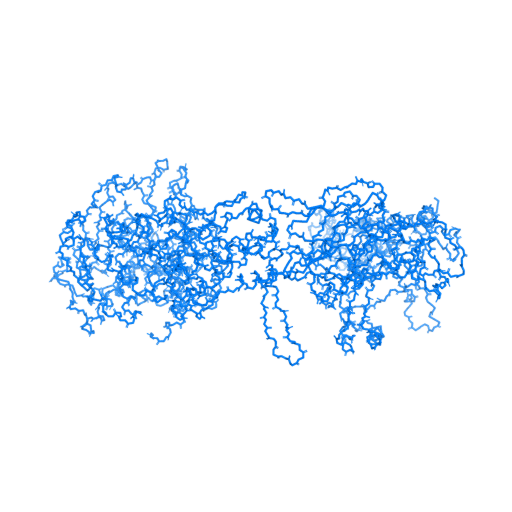-0.389 -27.007 1.00 96.50 442 LEU A CA 1
ATOM 3558 C C . LEU A 1 442 ? 35.684 -0.182 -25.779 1.00 96.50 442 LEU A C 1
ATOM 3560 O O . LEU A 1 442 ? 35.293 -0.569 -24.683 1.00 96.50 442 LEU A O 1
ATOM 3564 N N . ASN A 1 443 ? 36.840 0.474 -25.922 1.00 96.94 443 ASN A N 1
ATOM 3565 C CA . ASN A 1 443 ? 37.653 0.853 -24.761 1.00 96.94 443 ASN A CA 1
ATOM 3566 C C . ASN A 1 443 ? 36.874 1.783 -23.822 1.00 96.94 443 ASN A C 1
ATOM 3568 O O . ASN A 1 443 ? 36.930 1.624 -22.603 1.00 96.94 443 ASN A O 1
ATOM 3572 N N . LEU A 1 444 ? 36.124 2.735 -24.390 1.00 96.81 444 LEU A N 1
ATOM 3573 C CA . LEU A 1 444 ? 35.266 3.620 -23.613 1.00 96.81 444 LEU A CA 1
ATOM 3574 C C . LEU A 1 444 ? 34.099 2.861 -22.967 1.00 96.81 444 LEU A C 1
ATOM 3576 O O . LEU A 1 444 ? 33.822 3.083 -21.795 1.00 96.81 444 LEU A O 1
ATOM 3580 N N . HIS A 1 445 ? 33.461 1.935 -23.685 1.00 96.94 445 HIS A N 1
ATOM 3581 C CA . HIS A 1 445 ? 32.415 1.064 -23.147 1.00 96.94 445 HIS A CA 1
ATOM 3582 C C . HIS A 1 445 ? 32.913 0.260 -21.939 1.00 96.94 445 HIS A C 1
ATOM 3584 O O . HIS A 1 445 ? 32.304 0.317 -20.875 1.00 96.94 445 HIS A O 1
ATOM 3590 N N . ILE A 1 446 ? 34.060 -0.417 -22.068 1.00 96.06 446 ILE A N 1
ATOM 3591 C CA . ILE A 1 446 ? 34.683 -1.179 -20.975 1.00 96.06 446 ILE A CA 1
ATOM 3592 C C . ILE A 1 446 ? 34.946 -0.269 -19.775 1.00 96.06 446 ILE A C 1
ATOM 3594 O O . ILE A 1 446 ? 34.617 -0.633 -18.649 1.00 96.06 446 ILE A O 1
ATOM 3598 N N . LYS A 1 447 ? 35.495 0.928 -20.014 1.00 95.44 447 LYS A N 1
ATOM 3599 C CA . LYS A 1 447 ? 35.735 1.915 -18.959 1.00 95.44 447 LYS A CA 1
ATOM 3600 C C . LYS A 1 447 ? 34.436 2.310 -18.249 1.00 95.44 447 LYS A C 1
ATOM 3602 O O . LYS A 1 447 ? 34.373 2.222 -17.030 1.00 95.44 447 LYS A O 1
ATOM 3607 N N . MET A 1 448 ? 33.400 2.690 -19.000 1.00 95.12 448 MET A N 1
ATOM 3608 C CA . MET A 1 448 ? 32.091 3.062 -18.451 1.00 95.12 448 MET A CA 1
ATOM 3609 C C . MET A 1 448 ? 31.465 1.922 -17.635 1.00 95.12 448 MET A C 1
ATOM 3611 O O . MET A 1 448 ? 30.917 2.174 -16.567 1.00 95.12 448 MET A O 1
ATOM 3615 N N . CYS A 1 449 ? 31.582 0.673 -18.090 1.00 91.06 449 CYS A N 1
ATOM 3616 C CA . CYS A 1 449 ? 31.087 -0.492 -17.356 1.00 91.06 449 CYS A CA 1
ATOM 3617 C C . CYS A 1 449 ? 31.864 -0.747 -16.056 1.00 91.06 449 CYS A C 1
ATOM 3619 O O . CYS A 1 449 ? 31.247 -0.967 -15.019 1.00 91.06 449 CYS A O 1
ATOM 3621 N N . LEU A 1 450 ? 33.202 -0.714 -16.095 1.00 90.75 450 LEU A N 1
ATOM 3622 C CA . LEU A 1 450 ? 34.049 -0.971 -14.921 1.00 90.75 450 LEU A CA 1
ATOM 3623 C C . LEU A 1 450 ? 33.947 0.134 -13.866 1.00 90.75 450 LEU A C 1
ATOM 3625 O O . LEU A 1 450 ? 34.019 -0.149 -12.675 1.00 90.75 450 LEU A O 1
ATOM 3629 N N . GLU A 1 451 ? 33.784 1.380 -14.302 1.00 91.25 451 GLU A N 1
ATOM 3630 C CA . GLU A 1 451 ? 33.629 2.530 -13.412 1.00 91.25 451 GLU A CA 1
ATOM 3631 C C . GLU A 1 451 ? 32.173 2.737 -12.956 1.00 91.25 451 GLU A C 1
ATOM 3633 O O . GLU A 1 451 ? 31.937 3.594 -12.118 1.00 91.25 451 GLU A O 1
ATOM 3638 N N . GLY A 1 452 ? 31.200 1.963 -13.461 1.00 89.25 452 GLY A N 1
ATOM 3639 C CA . GLY A 1 452 ? 29.823 1.957 -12.948 1.00 89.25 452 GLY A CA 1
ATOM 3640 C C . GLY A 1 452 ? 28.886 3.021 -13.531 1.00 89.25 452 GLY A C 1
ATOM 3641 O O . GLY A 1 452 ? 27.983 3.481 -12.841 1.00 89.25 452 GLY A O 1
ATOM 3642 N N . TYR A 1 453 ? 29.050 3.418 -14.791 1.00 92.00 453 TYR A N 1
ATOM 3643 C CA . TYR A 1 453 ? 28.143 4.351 -15.468 1.00 92.00 453 TYR A CA 1
ATOM 3644 C C . TYR A 1 453 ? 26.912 3.590 -15.966 1.00 92.00 453 TYR A C 1
ATOM 3646 O O . TYR A 1 453 ? 27.031 2.850 -16.934 1.00 92.00 453 TYR A O 1
ATOM 3654 N N . HIS A 1 454 ? 25.744 3.736 -15.351 1.00 89.75 454 HIS A N 1
ATOM 3655 C CA . HIS A 1 454 ? 24.549 2.940 -15.700 1.00 89.75 454 HIS A CA 1
ATOM 3656 C C . HIS A 1 454 ? 23.259 3.761 -15.820 1.00 89.75 454 HIS A C 1
ATOM 3658 O O . HIS A 1 454 ? 22.209 3.220 -16.172 1.00 89.75 454 HIS A O 1
ATOM 3664 N N . GLU A 1 455 ? 23.325 5.072 -15.577 1.00 91.12 455 GLU A N 1
ATOM 3665 C CA . GLU A 1 455 ? 22.229 5.980 -15.898 1.00 91.12 455 GLU A CA 1
ATOM 3666 C C . GLU A 1 455 ? 22.373 6.475 -17.344 1.00 91.12 455 GLU A C 1
ATOM 3668 O O . GLU A 1 455 ? 23.462 6.850 -17.777 1.00 91.12 455 GLU A O 1
ATOM 3673 N N . VAL A 1 456 ? 21.290 6.463 -18.117 1.00 93.00 456 VAL A N 1
ATOM 3674 C CA . VAL A 1 456 ? 21.270 6.810 -19.534 1.00 93.00 456 VAL A CA 1
ATOM 3675 C C . VAL A 1 456 ? 20.084 7.696 -19.886 1.00 93.00 456 VAL A C 1
ATOM 3677 O O . VAL A 1 456 ? 18.934 7.446 -19.519 1.00 93.00 456 VAL A O 1
ATOM 3680 N N . HIS A 1 457 ? 20.376 8.726 -20.675 1.00 93.50 457 HIS A N 1
ATOM 3681 C CA . HIS A 1 457 ? 19.398 9.538 -21.377 1.00 93.50 457 HIS A CA 1
ATOM 3682 C C . HIS A 1 457 ? 19.557 9.336 -22.887 1.00 93.50 457 HIS A C 1
ATOM 3684 O O . HIS A 1 457 ? 20.656 9.457 -23.430 1.00 93.50 457 HIS A O 1
ATOM 3690 N N . VAL A 1 458 ? 18.452 9.023 -23.566 1.00 94.50 458 VAL A N 1
ATOM 3691 C CA . VAL A 1 458 ? 18.409 8.858 -25.022 1.00 94.50 458 VAL A CA 1
ATOM 3692 C C . VAL A 1 458 ? 17.478 9.910 -25.598 1.00 94.50 458 VAL A C 1
ATOM 3694 O O . VAL A 1 458 ? 16.336 10.035 -25.157 1.00 94.50 458 VAL A O 1
ATOM 3697 N N . HIS A 1 459 ? 17.960 10.641 -26.596 1.00 94.94 459 HIS A N 1
ATOM 3698 C CA . HIS A 1 459 ? 17.181 11.639 -27.311 1.00 94.94 459 HIS A CA 1
ATOM 3699 C C . HIS A 1 459 ? 17.329 11.438 -28.816 1.00 94.94 459 HIS A C 1
ATOM 3701 O O . HIS A 1 459 ? 18.431 11.212 -29.313 1.00 94.94 459 HIS A O 1
ATOM 3707 N N . GLN A 1 460 ? 16.219 11.518 -29.541 1.00 95.12 460 GLN A N 1
ATOM 3708 C CA . GLN A 1 460 ? 16.188 11.362 -30.988 1.00 95.12 460 GLN A CA 1
ATOM 3709 C C . GLN A 1 460 ? 15.389 12.500 -31.609 1.00 95.12 460 GLN A C 1
ATOM 3711 O O . GLN A 1 460 ? 14.281 12.800 -31.168 1.00 95.12 460 GLN A O 1
ATOM 3716 N N . GLU A 1 461 ? 15.951 13.089 -32.657 1.00 94.56 461 GLU A N 1
ATOM 3717 C CA . GLU A 1 461 ? 15.287 14.077 -33.495 1.00 94.56 461 GLU A CA 1
ATOM 3718 C C . GLU A 1 461 ? 15.769 13.887 -34.934 1.00 94.56 461 GLU A C 1
ATOM 3720 O O . GLU A 1 461 ? 16.965 13.967 -35.209 1.00 94.56 461 GLU A O 1
ATOM 3725 N N . ASN A 1 462 ? 14.845 13.610 -35.858 1.00 93.81 462 ASN A N 1
ATOM 3726 C CA . ASN A 1 462 ? 15.169 13.306 -37.254 1.00 93.81 462 ASN A CA 1
ATOM 3727 C C . ASN A 1 462 ? 16.268 12.221 -37.377 1.00 93.81 462 ASN A C 1
ATOM 3729 O O . ASN A 1 462 ? 16.152 11.149 -36.783 1.00 93.81 462 ASN A O 1
ATOM 3733 N N . ASP A 1 463 ? 17.336 12.495 -38.129 1.00 93.88 463 ASP A N 1
ATOM 3734 C CA . ASP A 1 463 ? 18.495 11.623 -38.314 1.00 93.88 463 ASP A CA 1
ATOM 3735 C C . ASP A 1 463 ? 19.508 11.668 -37.151 1.00 93.88 463 ASP A C 1
ATOM 3737 O O . ASP A 1 463 ? 20.457 10.876 -37.152 1.00 93.88 463 ASP A O 1
ATOM 3741 N N . PHE A 1 464 ? 19.312 12.531 -36.148 1.00 96.31 464 PHE A N 1
ATOM 3742 C CA . PHE A 1 464 ? 20.178 12.646 -34.975 1.00 96.31 464 PHE A CA 1
ATOM 3743 C C . PHE A 1 464 ? 19.706 11.761 -33.819 1.00 96.31 464 PHE A C 1
ATOM 3745 O O . PHE A 1 464 ? 18.534 11.752 -33.438 1.00 96.31 464 PHE A O 1
ATOM 3752 N N . LEU A 1 465 ? 20.658 11.046 -33.223 1.00 96.44 465 LEU A N 1
ATOM 3753 C CA . LEU A 1 465 ? 20.460 10.209 -32.046 1.00 96.44 465 LEU A CA 1
ATOM 3754 C C . LEU A 1 465 ? 21.572 10.479 -31.033 1.00 96.44 465 LEU A C 1
ATOM 3756 O O . LEU A 1 465 ? 22.759 10.288 -31.313 1.00 96.44 465 LEU A O 1
ATOM 3760 N N . LEU A 1 466 ? 21.168 10.938 -29.854 1.00 96.94 466 LEU A N 1
ATOM 3761 C CA . LEU A 1 466 ? 22.029 11.256 -28.729 1.00 96.94 466 LEU A CA 1
ATOM 3762 C C . LEU A 1 466 ? 21.859 10.191 -27.649 1.00 96.94 466 LEU A C 1
ATOM 3764 O O . LEU A 1 466 ? 20.736 9.880 -27.251 1.00 96.94 466 LEU A O 1
ATOM 3768 N N . VAL A 1 467 ? 22.976 9.666 -27.152 1.00 97.00 467 VAL A N 1
ATOM 3769 C CA . VAL A 1 467 ? 23.009 8.765 -25.996 1.00 97.00 467 VAL A CA 1
ATOM 3770 C C . VAL A 1 467 ? 23.984 9.339 -24.979 1.00 97.00 467 VAL A C 1
ATOM 3772 O O . VAL A 1 467 ? 25.188 9.412 -25.226 1.00 97.00 467 VAL A O 1
ATOM 3775 N N . HIS A 1 468 ? 23.458 9.772 -23.838 1.00 95.75 468 HIS A N 1
ATOM 3776 C CA . HIS A 1 468 ? 24.234 10.290 -22.718 1.00 95.75 468 HIS A CA 1
ATOM 3777 C C . HIS A 1 468 ? 24.265 9.240 -21.617 1.00 95.75 468 HIS A C 1
ATOM 3779 O O . HIS A 1 468 ? 23.218 8.922 -21.064 1.00 95.75 468 HIS A O 1
ATOM 3785 N N . ARG A 1 469 ? 25.445 8.696 -21.316 1.00 95.06 469 ARG A N 1
ATOM 3786 C CA . ARG A 1 469 ? 25.646 7.686 -20.271 1.00 95.06 469 ARG A CA 1
ATOM 3787 C C . ARG A 1 469 ? 26.423 8.278 -19.100 1.00 95.06 469 ARG A C 1
ATOM 3789 O O . ARG A 1 469 ? 27.500 8.832 -19.310 1.00 95.06 469 ARG A O 1
ATOM 3796 N N . GLN A 1 470 ? 25.873 8.179 -17.893 1.00 92.25 470 GLN A N 1
ATOM 3797 C CA . GLN A 1 470 ? 26.324 8.867 -16.684 1.00 92.25 470 GLN A CA 1
ATOM 3798 C C . GLN A 1 470 ? 26.513 7.905 -15.504 1.00 92.25 470 GLN A C 1
ATOM 3800 O O . GLN A 1 470 ? 25.856 6.867 -15.391 1.00 92.25 470 GLN A O 1
ATOM 3805 N N . HIS A 1 471 ? 27.438 8.266 -14.622 1.00 90.25 471 HIS A N 1
ATOM 3806 C CA . HIS A 1 471 ? 27.654 7.615 -13.338 1.00 90.25 471 HIS A CA 1
ATOM 3807 C C . HIS A 1 471 ? 26.662 8.169 -12.300 1.00 90.25 471 HIS A C 1
ATOM 3809 O O . HIS A 1 471 ? 26.634 9.378 -12.109 1.00 90.25 471 HIS A O 1
ATOM 3815 N N . PRO A 1 472 ? 25.875 7.353 -11.576 1.00 84.19 472 PRO A N 1
ATOM 3816 C CA . PRO A 1 472 ? 24.791 7.853 -10.706 1.00 84.19 472 PRO A CA 1
ATOM 3817 C C . PRO A 1 472 ? 25.256 8.689 -9.496 1.00 84.19 472 PRO A C 1
ATOM 3819 O O . PRO A 1 472 ? 24.447 9.397 -8.895 1.00 84.19 472 PRO A O 1
ATOM 3822 N N . GLY A 1 473 ? 26.524 8.545 -9.085 1.00 80.31 473 GLY A N 1
ATOM 3823 C CA . GLY A 1 473 ? 27.124 9.241 -7.938 1.00 80.31 473 GLY A CA 1
ATOM 3824 C C . GLY A 1 473 ? 27.715 10.593 -8.336 1.00 80.31 473 GLY A C 1
ATOM 3825 O O . GLY A 1 473 ? 27.130 11.639 -8.062 1.00 80.31 473 GLY A O 1
ATOM 3826 N N . SER A 1 474 ? 28.854 10.560 -9.036 1.00 83.62 474 SER A N 1
ATOM 3827 C CA . SER A 1 474 ? 29.529 11.759 -9.549 1.00 83.62 474 SER A CA 1
ATOM 3828 C C . SER A 1 474 ? 28.779 12.494 -10.662 1.00 83.62 474 SER A C 1
ATOM 3830 O O . SER A 1 474 ? 29.023 13.681 -10.856 1.00 83.62 474 SER A O 1
ATOM 3832 N N . HIS A 1 475 ? 27.895 11.811 -11.405 1.00 86.31 475 HIS A N 1
ATOM 3833 C CA . HIS A 1 475 ? 27.211 12.306 -12.614 1.00 86.31 475 HIS A CA 1
ATOM 3834 C C . HIS A 1 475 ? 28.129 12.740 -13.759 1.00 86.31 475 HIS A C 1
ATOM 3836 O O . HIS A 1 475 ? 27.664 13.300 -14.761 1.00 86.31 475 HIS A O 1
ATOM 3842 N N . ASP A 1 476 ? 29.417 12.413 -13.660 1.00 90.88 476 ASP A N 1
ATOM 3843 C CA . ASP A 1 476 ? 30.294 12.373 -14.819 1.00 90.88 476 ASP A CA 1
ATOM 3844 C C . ASP A 1 476 ? 29.688 11.447 -15.870 1.00 90.88 476 ASP A C 1
ATOM 3846 O O . ASP A 1 476 ? 29.023 10.454 -15.565 1.00 90.88 476 ASP A O 1
ATOM 3850 N N . GLY A 1 477 ? 29.911 11.774 -17.134 1.00 93.94 477 GLY A N 1
ATOM 3851 C CA . GLY A 1 477 ? 29.302 11.037 -18.220 1.00 93.94 477 GLY A CA 1
ATOM 3852 C C . GLY A 1 477 ? 30.018 11.188 -19.538 1.00 93.94 477 GLY A C 1
ATOM 3853 O O . GLY A 1 477 ? 30.971 11.953 -19.691 1.00 93.94 477 GLY A O 1
ATOM 3854 N N . TYR A 1 478 ? 29.510 10.452 -20.510 1.00 97.06 478 TYR A N 1
ATOM 3855 C CA . TYR A 1 478 ? 29.911 10.557 -21.896 1.00 97.06 478 TYR A CA 1
ATOM 3856 C C . TYR A 1 478 ? 28.660 10.751 -22.742 1.00 97.06 478 TYR A C 1
ATOM 3858 O O . TYR A 1 478 ? 27.696 9.991 -22.633 1.00 97.06 478 TYR A O 1
ATOM 3866 N N . LEU A 1 479 ? 28.676 11.781 -23.581 1.00 97.44 479 LEU A N 1
ATOM 3867 C CA . LEU A 1 479 ? 27.617 12.073 -24.534 1.00 97.44 479 LEU A CA 1
ATOM 3868 C C . LEU A 1 479 ? 28.086 11.663 -25.927 1.00 97.44 479 LEU A C 1
ATOM 3870 O O . LEU A 1 479 ? 29.043 12.224 -26.462 1.00 97.44 479 LEU A O 1
ATOM 3874 N N . MET A 1 480 ? 27.394 10.693 -26.512 1.00 97.25 480 MET A N 1
ATOM 3875 C CA . MET A 1 480 ? 27.543 10.305 -27.907 1.00 97.25 480 MET A CA 1
ATOM 3876 C C . MET A 1 480 ? 26.463 10.997 -28.726 1.00 97.25 480 MET A C 1
ATOM 3878 O O . MET A 1 480 ? 25.274 10.837 -28.461 1.00 97.25 480 MET A O 1
ATOM 3882 N N . ILE A 1 481 ? 26.890 11.764 -29.721 1.00 97.62 481 ILE A N 1
ATOM 3883 C CA . ILE A 1 481 ? 26.039 12.425 -30.703 1.00 97.62 481 ILE A CA 1
ATOM 3884 C C . ILE A 1 481 ? 26.271 11.698 -32.020 1.00 97.62 481 ILE A C 1
ATOM 3886 O O . ILE A 1 481 ? 27.389 11.700 -32.535 1.00 97.62 481 ILE A O 1
ATOM 3890 N N . SER A 1 482 ? 25.239 11.070 -32.571 1.00 96.69 482 SER A N 1
ATOM 3891 C CA . SER A 1 482 ? 25.312 10.389 -33.864 1.00 96.69 482 SER A CA 1
ATOM 3892 C C . SER A 1 482 ? 24.347 11.003 -34.860 1.00 96.69 482 SER A C 1
ATOM 3894 O O . SER A 1 482 ? 23.237 11.389 -34.500 1.00 96.69 482 SER A O 1
ATOM 3896 N N . ARG A 1 483 ? 24.766 11.052 -36.125 1.00 96.81 483 ARG A N 1
ATOM 3897 C CA . ARG A 1 483 ? 23.879 11.293 -37.261 1.00 96.81 483 ARG A CA 1
ATOM 3898 C C . ARG A 1 483 ? 23.784 10.007 -38.063 1.00 96.81 483 ARG A C 1
ATOM 3900 O O . ARG A 1 483 ? 24.722 9.627 -38.767 1.00 96.81 483 ARG A O 1
ATOM 3907 N N . THR A 1 484 ? 22.671 9.316 -37.890 1.00 96.50 484 THR A N 1
ATOM 3908 C CA . THR A 1 484 ? 22.378 8.035 -38.539 1.00 96.50 484 THR A CA 1
ATOM 3909 C C . THR A 1 484 ? 22.204 8.201 -40.049 1.00 96.50 484 THR A C 1
ATOM 3911 O O . THR A 1 484 ? 21.933 9.298 -40.536 1.00 96.50 484 THR A O 1
ATOM 3914 N N . ALA A 1 485 ? 22.387 7.122 -40.809 1.00 95.31 485 ALA A N 1
ATOM 3915 C CA . ALA A 1 485 ? 22.309 7.132 -42.270 1.00 95.31 485 ALA A CA 1
ATOM 3916 C C . ALA A 1 485 ? 21.238 6.159 -42.794 1.00 95.31 485 ALA A C 1
ATOM 3918 O O . ALA A 1 485 ? 21.477 5.347 -43.694 1.00 95.31 485 ALA A O 1
ATOM 3919 N N . PHE A 1 486 ? 20.034 6.258 -42.226 1.00 94.56 486 PHE A N 1
ATOM 3920 C CA . PHE A 1 486 ? 18.847 5.570 -42.731 1.00 94.56 486 PHE A CA 1
ATOM 3921 C C . PHE A 1 486 ? 18.281 6.284 -43.971 1.00 94.56 486 PHE A C 1
ATOM 3923 O O . PHE A 1 486 ? 18.228 7.517 -44.000 1.00 94.56 486 PHE A O 1
ATOM 3930 N N . PRO A 1 487 ? 17.806 5.548 -44.990 1.00 88.62 487 PRO A N 1
ATOM 3931 C CA . PRO A 1 487 ? 17.135 6.154 -46.136 1.00 88.62 487 PRO A CA 1
ATOM 3932 C C . PRO A 1 487 ? 15.850 6.900 -45.734 1.00 88.62 487 PRO A C 1
ATOM 3934 O O . PRO A 1 487 ? 15.065 6.405 -44.930 1.00 88.62 487 PRO A O 1
ATOM 3937 N N . GLY A 1 488 ? 15.599 8.065 -46.342 1.00 83.06 488 GLY A N 1
ATOM 3938 C CA . GLY A 1 488 ? 14.301 8.755 -46.269 1.00 83.06 488 GLY A CA 1
ATOM 3939 C C . GLY A 1 488 ? 13.975 9.484 -44.957 1.00 83.06 488 GLY A C 1
ATOM 3940 O O . GLY A 1 488 ? 12.832 9.897 -44.784 1.00 83.06 488 GLY A O 1
ATOM 3941 N N . GLN A 1 489 ? 14.941 9.657 -44.050 1.00 79.75 489 GLN A N 1
ATOM 3942 C CA . GLN A 1 489 ? 14.749 10.409 -42.805 1.00 79.75 489 GLN A CA 1
ATOM 3943 C C . GLN A 1 489 ? 14.755 11.930 -43.027 1.00 79.75 489 GLN A C 1
ATOM 3945 O O . GLN A 1 489 ? 15.404 12.439 -43.945 1.00 79.75 489 GLN A O 1
ATOM 3950 N N . GLY A 1 490 ? 14.039 12.657 -42.159 1.00 83.31 490 GLY A N 1
ATOM 3951 C CA . GLY A 1 490 ? 14.184 14.110 -42.030 1.00 83.31 490 GLY A CA 1
ATOM 3952 C C . GLY A 1 490 ? 15.595 14.488 -41.572 1.00 83.31 490 GLY A C 1
ATOM 3953 O O . GLY A 1 490 ? 16.380 13.618 -41.196 1.00 83.31 490 GLY A O 1
ATOM 3954 N N . THR A 1 491 ? 15.931 15.780 -41.575 1.00 87.81 491 THR A N 1
ATOM 3955 C CA . THR A 1 491 ? 17.253 16.227 -41.118 1.00 87.81 491 THR A CA 1
ATOM 3956 C C . THR A 1 491 ? 17.199 17.460 -40.231 1.00 87.81 491 THR A C 1
ATOM 3958 O O . THR A 1 491 ? 16.344 18.325 -40.419 1.00 87.81 491 THR A O 1
ATOM 3961 N N . GLY A 1 492 ? 18.141 17.537 -39.292 1.00 85.94 492 GLY A N 1
ATOM 3962 C CA . GLY A 1 492 ? 18.297 18.648 -38.355 1.00 85.94 492 GLY A CA 1
ATOM 3963 C C . GLY A 1 492 ? 18.009 18.240 -36.915 1.00 85.94 492 GLY A C 1
ATOM 3964 O O . GLY A 1 492 ? 17.381 17.215 -36.662 1.00 85.94 492 GLY A O 1
ATOM 3965 N N . HIS A 1 493 ? 18.476 19.057 -35.979 1.00 92.12 493 HIS A N 1
ATOM 3966 C CA . HIS A 1 493 ? 18.281 18.858 -34.550 1.00 92.12 493 HIS A CA 1
ATOM 3967 C C . HIS A 1 493 ? 18.073 20.204 -33.851 1.00 92.12 493 HIS A C 1
ATOM 3969 O O . HIS A 1 493 ? 18.553 21.246 -34.310 1.00 92.12 493 HIS A O 1
ATOM 3975 N N . SER A 1 494 ? 17.400 20.173 -32.711 1.00 92.56 494 SER A N 1
ATOM 3976 C CA . SER A 1 494 ? 17.291 21.289 -31.783 1.00 92.56 494 SER A CA 1
ATOM 3977 C C . SER A 1 494 ? 18.638 21.551 -31.091 1.00 92.56 494 SER A C 1
ATOM 3979 O O . SER A 1 494 ? 19.464 20.639 -30.978 1.00 92.56 494 SER A O 1
ATOM 3981 N N . PRO A 1 495 ? 18.897 22.779 -30.602 1.00 91.44 495 PRO A N 1
ATOM 3982 C CA . PRO A 1 495 ? 20.126 23.099 -29.879 1.00 91.44 495 PRO A CA 1
ATOM 3983 C C . PRO A 1 495 ? 20.427 22.122 -28.736 1.00 91.44 495 PRO A C 1
ATOM 3985 O O . PRO A 1 495 ? 19.597 21.909 -27.849 1.00 91.44 495 PRO A O 1
ATOM 3988 N N . ILE A 1 496 ? 21.636 21.557 -28.729 1.00 94.00 496 ILE A N 1
ATOM 3989 C CA . ILE A 1 496 ? 22.080 20.610 -27.702 1.00 94.00 496 ILE A CA 1
ATOM 3990 C C . ILE A 1 496 ? 22.584 21.417 -26.505 1.00 94.00 496 ILE A C 1
ATOM 3992 O O . ILE A 1 496 ? 23.660 22.013 -26.559 1.00 94.00 496 ILE A O 1
ATOM 3996 N N . ARG A 1 497 ? 21.797 21.452 -25.424 1.00 92.44 497 ARG A N 1
ATOM 3997 C CA . ARG A 1 497 ? 22.076 22.265 -24.231 1.00 92.44 497 ARG A CA 1
ATOM 3998 C C . ARG A 1 497 ? 22.372 21.395 -23.018 1.00 92.44 497 ARG A C 1
ATOM 4000 O O . ARG A 1 497 ? 21.502 20.666 -22.548 1.00 92.44 497 ARG A O 1
ATOM 4007 N N . LEU A 1 498 ? 23.574 21.535 -22.469 1.00 89.94 498 LEU A N 1
ATOM 4008 C CA . LEU A 1 498 ? 24.016 20.850 -21.257 1.00 89.94 498 LEU A CA 1
ATOM 4009 C C . LEU A 1 498 ? 24.007 21.839 -20.088 1.00 89.94 498 LEU A C 1
ATOM 4011 O O . LEU A 1 498 ? 24.860 22.721 -19.983 1.00 89.94 498 LEU A O 1
ATOM 4015 N N . ARG A 1 499 ? 22.995 21.735 -19.223 1.00 86.19 499 ARG A N 1
ATOM 4016 C CA . ARG A 1 499 ? 22.799 22.661 -18.096 1.00 86.19 499 ARG A CA 1
ATOM 4017 C C . ARG A 1 499 ? 23.753 22.347 -16.954 1.00 86.19 499 ARG A C 1
ATOM 4019 O O . ARG A 1 499 ? 23.920 21.178 -16.616 1.00 86.19 499 ARG A O 1
ATOM 4026 N N . LYS A 1 500 ? 24.355 23.388 -16.363 1.00 83.12 500 LYS A N 1
ATOM 4027 C CA . LYS A 1 500 ? 25.311 23.295 -15.240 1.00 83.12 500 LYS A CA 1
ATOM 4028 C C . LYS A 1 500 ? 26.359 22.184 -15.434 1.00 83.12 500 LYS A C 1
ATOM 4030 O O . LYS A 1 500 ? 26.748 21.503 -14.494 1.00 83.12 500 LYS A O 1
ATOM 4035 N N . SER A 1 501 ? 26.764 21.980 -16.684 1.00 86.31 501 SER A N 1
ATOM 4036 C CA . SER A 1 501 ? 27.653 20.906 -17.112 1.00 86.31 501 SER A CA 1
ATOM 4037 C C . SER A 1 501 ? 28.817 21.503 -17.884 1.00 86.31 501 SER A C 1
ATOM 4039 O O . SER A 1 501 ? 28.656 22.482 -18.612 1.00 86.31 501 SER A O 1
ATOM 4041 N N . GLN A 1 502 ? 29.979 20.884 -17.766 1.00 89.25 502 GLN A N 1
ATOM 4042 C CA . GLN A 1 502 ? 31.119 21.096 -18.642 1.00 89.25 502 GLN A CA 1
ATOM 4043 C C . GLN A 1 502 ? 31.159 19.981 -19.684 1.00 89.25 502 GLN A C 1
ATOM 4045 O O . GLN A 1 502 ? 30.758 18.849 -19.406 1.00 89.25 502 GLN A O 1
ATOM 4050 N N . ALA A 1 503 ? 31.647 20.305 -20.879 1.00 93.31 503 ALA A N 1
ATOM 4051 C CA . ALA A 1 503 ? 31.831 19.350 -21.959 1.00 93.31 503 ALA A CA 1
ATOM 4052 C C . ALA A 1 503 ? 33.249 19.464 -22.523 1.00 93.31 503 ALA A C 1
ATOM 4054 O O . ALA A 1 503 ? 33.747 20.561 -22.767 1.00 93.31 503 ALA A O 1
ATOM 4055 N N . GLU A 1 504 ? 33.881 18.317 -22.734 1.00 95.50 504 GLU A N 1
ATOM 4056 C CA . GLU A 1 504 ? 35.212 18.170 -23.310 1.00 95.50 504 GLU A CA 1
ATOM 4057 C C . GLU A 1 504 ? 35.115 17.268 -24.545 1.00 95.50 504 GLU A C 1
ATOM 4059 O O . GLU A 1 504 ? 34.517 16.190 -24.506 1.00 95.50 504 GLU A O 1
ATOM 4064 N N . PHE A 1 505 ? 35.698 17.706 -25.659 1.00 96.94 505 PHE A N 1
ATOM 4065 C CA . PHE A 1 505 ? 35.752 16.920 -26.887 1.00 96.94 505 PHE A CA 1
ATOM 4066 C C . PHE A 1 505 ? 36.755 15.768 -26.768 1.00 96.94 505 PHE A C 1
ATOM 4068 O O . PHE A 1 505 ? 37.918 16.000 -26.445 1.00 96.94 505 PHE A O 1
ATOM 4075 N N . LEU A 1 506 ? 36.328 14.538 -27.080 1.00 97.00 506 LEU A N 1
ATOM 4076 C CA . LEU A 1 506 ? 37.221 13.375 -27.115 1.00 97.00 506 LEU A CA 1
ATOM 4077 C C . LEU A 1 506 ? 37.623 13.004 -28.542 1.00 97.00 506 LEU A C 1
ATOM 4079 O O . LEU A 1 506 ? 38.810 12.923 -28.857 1.00 97.00 506 LEU A O 1
ATOM 4083 N N . PHE A 1 507 ? 36.640 12.724 -29.399 1.00 97.12 507 PHE A N 1
ATOM 4084 C CA . PHE A 1 507 ? 36.863 12.397 -30.807 1.00 97.12 507 PHE A CA 1
ATOM 4085 C C . PHE A 1 507 ? 35.570 12.511 -31.621 1.00 97.12 507 PHE A C 1
ATOM 4087 O O . PHE A 1 507 ? 34.469 12.337 -31.097 1.00 97.12 507 PHE A O 1
ATOM 4094 N N . ALA A 1 508 ? 35.713 12.739 -32.927 1.00 97.44 508 ALA A N 1
ATOM 4095 C CA . ALA A 1 508 ? 34.623 12.672 -33.891 1.00 97.44 508 ALA A CA 1
ATOM 4096 C C . ALA A 1 508 ? 35.109 12.077 -35.215 1.00 97.44 508 ALA A C 1
ATOM 4098 O O . ALA A 1 508 ? 36.232 12.337 -35.654 1.00 97.44 508 ALA A O 1
ATOM 4099 N N . TYR A 1 509 ? 34.249 11.275 -35.837 1.00 97.25 509 TYR A N 1
ATOM 4100 C CA . TYR A 1 509 ? 34.548 10.551 -37.068 1.00 97.25 509 TYR A CA 1
ATOM 4101 C C . TYR A 1 509 ? 33.359 10.571 -38.023 1.00 97.25 509 TYR A C 1
ATOM 4103 O O . TYR A 1 509 ? 32.210 10.540 -37.582 1.00 97.25 509 TYR A O 1
ATOM 4111 N N . SER A 1 510 ? 33.646 10.549 -39.323 1.00 97.00 510 SER A N 1
ATOM 4112 C CA . SER A 1 510 ? 32.686 10.266 -40.391 1.00 97.00 510 SER A CA 1
ATOM 4113 C C . SER A 1 510 ? 33.170 9.061 -41.189 1.00 97.00 510 SER A C 1
ATOM 4115 O O . SER A 1 510 ? 34.315 9.044 -41.641 1.00 97.00 510 SER A O 1
ATOM 4117 N N . LEU A 1 511 ? 32.319 8.049 -41.367 1.00 96.69 511 LEU A N 1
ATOM 4118 C CA . LEU A 1 511 ? 32.640 6.913 -42.231 1.00 96.69 511 LEU A CA 1
ATOM 4119 C C . LEU A 1 511 ? 32.360 7.287 -43.690 1.00 96.69 511 LEU A C 1
ATOM 4121 O O . LEU A 1 511 ? 31.215 7.550 -44.063 1.00 96.69 511 LEU A O 1
ATOM 4125 N N . LYS A 1 512 ? 33.402 7.292 -44.526 1.00 94.81 512 LYS A N 1
ATOM 4126 C CA . LYS A 1 512 ? 33.290 7.517 -45.970 1.00 94.81 512 LYS A CA 1
ATOM 4127 C C . LYS A 1 512 ? 33.443 6.202 -46.716 1.00 94.81 512 LYS A C 1
ATOM 4129 O O . LYS A 1 512 ? 34.317 5.398 -46.412 1.00 94.81 512 LYS A O 1
ATOM 4134 N N . VAL A 1 513 ? 32.577 5.993 -47.703 1.00 92.44 513 VAL A N 1
ATOM 4135 C CA . VAL A 1 513 ? 32.624 4.833 -48.598 1.00 92.44 513 VAL A CA 1
ATOM 4136 C C . VAL A 1 513 ? 33.035 5.338 -49.968 1.00 92.44 513 VAL A C 1
ATOM 4138 O O . VAL A 1 513 ? 32.266 6.031 -50.632 1.00 92.44 513 VAL A O 1
ATOM 4141 N N . ASP A 1 514 ? 34.267 5.014 -50.351 1.00 90.38 514 ASP A N 1
ATOM 4142 C CA . ASP A 1 514 ? 34.918 5.497 -51.569 1.00 90.38 514 ASP A CA 1
ATOM 4143 C C . ASP A 1 514 ? 34.330 4.837 -52.819 1.00 90.38 514 ASP A C 1
ATOM 4145 O O . ASP A 1 514 ? 34.229 5.455 -53.878 1.00 90.38 514 ASP A O 1
ATOM 4149 N N . SER A 1 515 ? 33.919 3.571 -52.695 1.00 87.00 515 SER A N 1
ATOM 4150 C CA . SER A 1 515 ? 33.237 2.824 -53.749 1.00 87.00 515 SER A CA 1
ATOM 4151 C C . SER A 1 515 ? 32.249 1.821 -53.163 1.00 87.00 515 SER A C 1
ATOM 4153 O O . SER A 1 515 ? 32.527 1.170 -52.159 1.00 87.00 515 SER A O 1
ATOM 4155 N N . HIS A 1 516 ? 31.104 1.667 -53.830 1.00 83.19 516 HIS A N 1
ATOM 4156 C CA . HIS A 1 516 ? 30.106 0.643 -53.501 1.00 83.19 516 HIS A CA 1
ATOM 4157 C C . HIS A 1 516 ? 30.374 -0.684 -54.232 1.00 83.19 516 HIS A C 1
ATOM 4159 O O . HIS A 1 516 ? 29.694 -1.678 -53.974 1.00 83.19 516 HIS A O 1
ATOM 4165 N N . ASP A 1 517 ? 31.376 -0.712 -55.116 1.00 81.25 517 ASP A N 1
ATOM 4166 C CA . ASP A 1 517 ? 31.809 -1.917 -55.812 1.00 81.25 517 ASP A CA 1
ATOM 4167 C C . ASP A 1 517 ? 32.865 -2.657 -54.975 1.00 81.25 517 ASP A C 1
ATOM 4169 O O . ASP A 1 517 ? 33.939 -2.105 -54.702 1.00 81.25 517 ASP A O 1
ATOM 4173 N N . PRO A 1 518 ? 32.607 -3.911 -54.564 1.00 76.38 518 PRO A N 1
ATOM 4174 C CA . PRO A 1 518 ? 33.578 -4.686 -53.809 1.00 76.38 518 PRO A CA 1
ATOM 4175 C C . PRO A 1 518 ? 34.775 -5.075 -54.681 1.00 76.38 518 PRO A C 1
ATOM 4177 O O . PRO A 1 518 ? 34.627 -5.421 -55.857 1.00 76.38 518 PRO A O 1
ATOM 4180 N N . LYS A 1 519 ? 35.975 -5.080 -54.091 1.00 74.31 519 LYS A N 1
ATOM 4181 C CA . LYS A 1 519 ? 37.178 -5.584 -54.764 1.00 74.31 519 LYS A CA 1
ATOM 4182 C C . LYS A 1 519 ? 37.052 -7.093 -54.998 1.00 74.31 519 LYS A C 1
ATOM 4184 O O . LYS A 1 519 ? 36.660 -7.842 -54.105 1.00 74.31 519 LYS A O 1
ATOM 4189 N N . GLN A 1 520 ? 37.389 -7.554 -56.204 1.00 74.44 520 GLN A N 1
ATOM 4190 C CA . GLN A 1 520 ? 37.508 -8.988 -56.473 1.00 74.44 520 GLN A CA 1
ATOM 4191 C C . GLN A 1 520 ? 38.803 -9.508 -55.840 1.00 74.44 520 GLN A C 1
ATOM 4193 O O . GLN A 1 520 ? 39.890 -9.123 -56.263 1.00 74.44 520 GLN A O 1
ATOM 4198 N N . SER A 1 521 ? 38.674 -10.372 -54.833 1.00 78.56 521 SER A N 1
ATOM 4199 C CA . SER A 1 521 ? 39.788 -10.954 -54.078 1.00 78.56 521 SER A CA 1
ATOM 4200 C C . SER A 1 521 ? 39.513 -12.428 -53.768 1.00 78.56 521 SER A C 1
ATOM 4202 O O . SER A 1 521 ? 38.356 -12.857 -53.695 1.00 78.56 521 SER A O 1
ATOM 4204 N N . GLU A 1 522 ? 40.582 -13.214 -53.603 1.00 85.19 522 GLU A N 1
ATOM 4205 C CA . GLU A 1 522 ? 40.500 -14.602 -53.123 1.00 85.19 522 GLU A CA 1
ATOM 4206 C C . GLU A 1 522 ? 40.062 -14.669 -51.649 1.00 85.19 522 GLU A C 1
ATOM 4208 O O . GLU A 1 522 ? 39.479 -15.666 -51.215 1.00 85.19 522 GLU A O 1
ATOM 4213 N N . ASN A 1 523 ? 40.300 -13.591 -50.897 1.00 88.88 523 ASN A N 1
ATOM 4214 C CA . ASN A 1 523 ? 39.855 -13.427 -49.519 1.00 88.88 523 ASN A CA 1
ATOM 4215 C C . ASN A 1 523 ? 38.600 -12.548 -49.443 1.00 88.88 523 ASN A C 1
ATOM 4217 O O . ASN A 1 523 ? 38.243 -11.826 -50.375 1.00 88.88 523 ASN A O 1
ATOM 4221 N N . LEU A 1 524 ? 37.918 -12.612 -48.304 1.00 89.94 524 LEU A N 1
ATOM 4222 C CA . LEU A 1 524 ? 36.826 -11.710 -47.973 1.00 89.94 524 LEU A CA 1
ATOM 4223 C C . LEU A 1 524 ? 37.386 -10.321 -47.647 1.00 89.94 524 LEU A C 1
ATOM 4225 O O . LEU A 1 524 ? 38.203 -10.157 -46.736 1.00 89.94 524 LEU A O 1
ATOM 4229 N N . GLU A 1 525 ? 36.912 -9.324 -48.388 1.00 88.00 525 GLU A N 1
ATOM 4230 C CA . GLU A 1 525 ? 37.278 -7.919 -48.239 1.00 88.00 525 GLU A CA 1
ATOM 4231 C C . GLU A 1 525 ? 36.024 -7.050 -48.124 1.00 88.00 525 GLU A C 1
ATOM 4233 O O . GLU A 1 525 ? 34.963 -7.365 -48.673 1.00 88.00 525 GLU A O 1
ATOM 4238 N N . GLY A 1 526 ? 36.165 -5.956 -47.383 1.00 89.25 526 GLY A N 1
ATOM 4239 C CA . GLY A 1 526 ? 35.131 -4.945 -47.234 1.00 89.25 526 GLY A CA 1
ATOM 4240 C C . GLY A 1 526 ? 35.025 -3.999 -48.419 1.00 89.25 526 GLY A C 1
ATOM 4241 O O . GLY A 1 526 ? 35.817 -4.051 -49.365 1.00 89.25 526 GLY A O 1
ATOM 4242 N N . LEU A 1 527 ? 34.047 -3.099 -48.351 1.00 91.19 527 LEU A N 1
ATOM 4243 C CA . LEU A 1 527 ? 33.978 -1.969 -49.269 1.00 91.19 527 LEU A CA 1
ATOM 4244 C C . LEU A 1 527 ? 35.208 -1.062 -49.092 1.00 91.19 527 LEU A C 1
ATOM 4246 O O . LEU A 1 527 ? 35.633 -0.832 -47.955 1.00 91.19 527 LEU A O 1
ATOM 4250 N N . PRO A 1 528 ? 35.763 -0.499 -50.183 1.00 90.25 528 PRO A N 1
ATOM 4251 C CA . PRO A 1 528 ? 36.731 0.587 -50.087 1.00 90.25 528 PRO A CA 1
ATOM 4252 C C . PRO A 1 528 ? 36.123 1.748 -49.292 1.00 90.25 528 PRO A C 1
ATOM 4254 O O . PRO A 1 528 ? 35.176 2.396 -49.739 1.00 90.25 528 PRO A O 1
ATOM 4257 N N . SER A 1 529 ? 36.624 1.948 -48.080 1.00 92.06 529 SER A N 1
ATOM 4258 C CA . SER A 1 529 ? 36.105 2.909 -47.115 1.00 92.06 529 SER A CA 1
ATOM 4259 C C . SER A 1 529 ? 37.221 3.379 -46.191 1.00 92.06 529 SER A C 1
ATOM 4261 O O . SER A 1 529 ? 38.208 2.666 -45.987 1.00 92.06 529 SER A O 1
ATOM 4263 N N . HIS A 1 530 ? 37.057 4.575 -45.633 1.00 92.12 530 HIS A N 1
ATOM 4264 C CA . HIS A 1 530 ? 37.988 5.156 -44.674 1.00 92.12 530 HIS A CA 1
ATOM 4265 C C . HIS A 1 530 ? 37.252 6.022 -43.643 1.00 92.12 530 HIS A C 1
ATOM 4267 O O . HIS A 1 530 ? 36.137 6.501 -43.874 1.00 92.12 530 HIS A O 1
ATOM 4273 N N . LEU A 1 531 ? 37.893 6.237 -42.492 1.00 94.88 531 LEU A N 1
ATOM 4274 C CA . LEU A 1 531 ? 37.416 7.166 -41.470 1.00 94.88 531 LEU A CA 1
ATOM 4275 C C . LEU A 1 531 ? 38.022 8.552 -41.686 1.00 94.88 531 LEU A C 1
ATOM 4277 O O . LEU A 1 531 ? 39.238 8.728 -41.628 1.00 94.88 531 LEU A O 1
ATOM 4281 N N . GLU A 1 532 ? 37.164 9.551 -41.859 1.00 95.00 532 GLU A N 1
ATOM 4282 C CA . GLU A 1 532 ? 37.545 10.959 -41.818 1.00 95.00 532 GLU A CA 1
ATOM 4283 C C . GLU A 1 532 ? 37.439 11.464 -40.373 1.00 95.00 532 GLU A C 1
ATOM 4285 O O . GLU A 1 532 ? 36.412 11.281 -39.715 1.00 95.00 532 GLU A O 1
ATOM 4290 N N . THR A 1 533 ? 38.502 12.085 -39.855 1.00 94.94 533 THR A N 1
ATOM 4291 C CA . THR A 1 533 ? 38.467 12.721 -38.527 1.00 94.94 533 THR A CA 1
ATOM 4292 C C . THR A 1 533 ? 37.802 14.085 -38.647 1.00 94.94 533 THR A C 1
ATOM 4294 O O . THR A 1 533 ? 38.198 14.883 -39.492 1.00 94.94 533 THR A O 1
ATOM 4297 N N . LEU A 1 534 ? 36.806 14.355 -37.804 1.00 95.38 534 LEU A N 1
ATOM 4298 C CA . LEU A 1 534 ? 36.071 15.619 -37.815 1.00 95.38 534 LEU A CA 1
ATOM 4299 C C . LEU A 1 534 ? 36.645 16.615 -36.800 1.00 95.38 534 LEU A C 1
ATOM 4301 O O . LEU A 1 534 ? 37.296 16.233 -35.825 1.00 95.38 534 LEU A O 1
ATOM 4305 N N . GLU A 1 535 ? 36.383 17.901 -37.033 1.00 93.12 535 GLU A N 1
ATOM 4306 C CA . GLU A 1 535 ? 36.782 18.981 -36.128 1.00 93.12 535 GLU A CA 1
ATOM 4307 C C . GLU A 1 535 ? 36.009 18.925 -34.800 1.00 93.12 535 GLU A C 1
ATOM 4309 O O . GLU A 1 535 ? 34.893 18.404 -34.723 1.00 93.12 535 GLU A O 1
ATOM 4314 N N . SER A 1 536 ? 36.604 19.491 -33.744 1.00 93.06 536 SER A N 1
ATOM 4315 C CA . SER A 1 536 ? 35.925 19.650 -32.454 1.00 93.06 536 SER A CA 1
ATOM 4316 C C . SER A 1 536 ? 34.664 20.506 -32.621 1.00 93.06 536 SER A C 1
ATOM 4318 O O . SER A 1 536 ? 34.731 21.548 -33.281 1.00 93.06 536 SER A O 1
ATOM 4320 N N . PRO A 1 537 ? 33.536 20.152 -31.976 1.00 94.44 537 PRO A N 1
ATOM 4321 C CA . PRO A 1 537 ? 32.400 21.056 -31.892 1.00 94.44 537 PRO A CA 1
ATOM 4322 C C . PRO A 1 537 ? 32.790 22.335 -31.145 1.00 94.44 537 PRO A C 1
ATOM 4324 O O . PRO A 1 537 ? 33.735 22.353 -30.345 1.00 94.44 537 PRO A O 1
ATOM 4327 N N . ARG A 1 538 ? 32.050 23.412 -31.413 1.00 95.00 538 ARG A N 1
ATOM 4328 C CA . ARG A 1 538 ? 32.183 24.668 -30.668 1.00 95.00 538 ARG A CA 1
ATOM 4329 C C . ARG A 1 538 ? 31.305 24.604 -29.423 1.00 95.00 538 ARG A C 1
ATOM 4331 O O . ARG A 1 538 ? 30.173 24.131 -29.487 1.00 95.00 538 ARG A O 1
ATOM 4338 N N . PHE A 1 539 ? 31.835 25.099 -28.311 1.00 94.50 539 PHE A N 1
ATOM 4339 C CA . PHE A 1 539 ? 31.125 25.187 -27.039 1.00 94.50 539 PHE A CA 1
ATOM 4340 C C . PHE A 1 539 ? 30.859 26.652 -26.723 1.00 94.50 539 PHE A C 1
ATOM 4342 O O . PHE A 1 539 ? 31.802 27.428 -26.555 1.00 94.50 539 PHE A O 1
ATOM 4349 N N . GLU A 1 540 ? 29.589 27.029 -26.641 1.00 94.50 540 GLU A N 1
ATOM 4350 C CA . GLU A 1 540 ? 29.190 28.384 -26.270 1.00 94.50 540 GLU A CA 1
ATOM 4351 C C . GLU A 1 540 ? 28.550 28.383 -24.883 1.00 94.50 540 GLU A C 1
ATOM 4353 O O . GLU A 1 540 ? 27.657 27.589 -24.594 1.00 94.50 540 GLU A O 1
ATOM 4358 N N . GLN A 1 541 ? 29.040 29.259 -24.007 1.00 92.44 541 GLN A N 1
ATOM 4359 C CA . GLN A 1 541 ? 28.524 29.418 -22.651 1.00 92.44 541 GLN A CA 1
ATOM 4360 C C . GLN A 1 541 ? 27.403 30.449 -22.653 1.00 92.44 541 GLN A C 1
ATOM 4362 O O . GLN A 1 541 ? 27.606 31.594 -23.061 1.00 92.44 541 GLN A O 1
ATOM 4367 N N . HIS A 1 542 ? 26.246 30.052 -22.143 1.00 92.50 542 HIS A N 1
ATOM 4368 C CA . HIS A 1 542 ? 25.052 30.881 -22.072 1.00 92.50 542 HIS A CA 1
ATOM 4369 C C . HIS A 1 542 ? 24.453 30.832 -20.665 1.00 92.50 542 HIS A C 1
ATOM 4371 O O . HIS A 1 542 ? 24.794 29.976 -19.845 1.00 92.50 542 HIS A O 1
ATOM 4377 N N . GLN A 1 543 ? 23.545 31.759 -20.374 1.00 90.06 543 GLN A N 1
ATOM 4378 C CA . GLN A 1 543 ? 22.814 31.795 -19.112 1.00 90.06 543 GLN A CA 1
ATOM 4379 C C . GLN A 1 543 ? 21.357 32.172 -19.369 1.00 90.06 543 GLN A C 1
ATOM 4381 O O . GLN A 1 543 ? 21.078 33.129 -20.088 1.00 90.06 543 GLN A O 1
ATOM 4386 N N . ASP A 1 544 ? 20.438 31.426 -18.762 1.00 85.44 544 ASP A N 1
ATOM 4387 C CA . ASP A 1 544 ? 19.011 31.742 -18.736 1.00 85.44 544 ASP A CA 1
ATOM 4388 C C . ASP A 1 544 ? 18.473 31.746 -17.294 1.00 85.44 544 ASP A C 1
ATOM 4390 O O . ASP A 1 544 ? 19.235 31.688 -16.324 1.00 85.44 544 ASP A O 1
ATOM 4394 N N . GLU A 1 545 ? 17.150 31.833 -17.142 1.00 80.62 545 GLU A N 1
ATOM 4395 C CA . GLU A 1 545 ? 16.464 31.831 -15.841 1.00 80.62 545 GLU A CA 1
ATOM 4396 C C . GLU A 1 545 ? 16.734 30.562 -15.009 1.00 80.62 545 GLU A C 1
ATOM 4398 O O . GLU A 1 545 ? 16.579 30.583 -13.791 1.00 80.62 545 GLU A O 1
ATOM 4403 N N . LYS A 1 546 ? 17.179 29.470 -15.647 1.00 71.25 546 LYS A N 1
ATOM 4404 C CA . LYS A 1 546 ? 17.514 28.185 -15.015 1.00 71.25 546 LYS A CA 1
ATOM 4405 C C . LYS A 1 546 ? 19.019 28.015 -14.769 1.00 71.25 546 LYS A C 1
ATOM 4407 O O . LYS A 1 546 ? 19.473 26.946 -14.358 1.00 71.25 546 LYS A O 1
ATOM 4412 N N . GLY A 1 547 ? 19.806 29.062 -15.005 1.00 78.88 547 GLY A N 1
ATOM 4413 C CA . GLY A 1 547 ? 21.241 29.099 -14.745 1.00 78.88 547 GLY A CA 1
ATOM 4414 C C . GLY A 1 547 ? 22.101 28.941 -15.996 1.00 78.88 547 GLY A C 1
ATOM 4415 O O . GLY A 1 547 ? 21.665 29.167 -17.124 1.00 78.88 547 GLY A O 1
ATOM 4416 N N . GLN A 1 548 ? 23.374 28.613 -15.779 1.00 87.38 548 GLN A N 1
ATOM 4417 C CA . GLN A 1 548 ? 24.359 28.481 -16.851 1.00 87.38 548 GLN A CA 1
ATOM 4418 C C . GLN A 1 548 ? 24.167 27.177 -17.632 1.00 87.38 548 GLN A C 1
ATOM 4420 O O . GLN A 1 548 ? 23.863 26.127 -17.056 1.00 87.38 548 GLN A O 1
ATOM 4425 N N . PHE A 1 549 ? 24.379 27.229 -18.944 1.00 90.81 549 PHE A N 1
ATOM 4426 C CA . PHE A 1 549 ? 24.398 26.051 -19.804 1.00 90.81 549 PHE A CA 1
ATOM 4427 C C . PHE A 1 549 ? 25.435 26.186 -20.916 1.00 90.81 549 PHE A C 1
ATOM 4429 O O . PHE A 1 549 ? 25.720 27.283 -21.394 1.00 90.81 549 PHE A O 1
ATOM 4436 N N . VAL A 1 550 ? 25.960 25.041 -21.344 1.00 93.44 550 VAL A N 1
ATOM 4437 C CA . VAL A 1 550 ? 26.821 24.927 -22.520 1.00 93.44 550 VAL A CA 1
ATOM 4438 C C . VAL A 1 550 ? 25.968 24.507 -23.704 1.00 93.44 550 VAL A C 1
ATOM 4440 O O . VAL A 1 550 ? 25.296 23.476 -23.651 1.00 93.44 550 VAL A O 1
ATOM 4443 N N . GLU A 1 551 ? 26.001 25.289 -24.776 1.00 95.19 551 GLU A N 1
ATOM 4444 C CA . GLU A 1 551 ? 25.458 24.898 -26.071 1.00 95.19 551 GLU A CA 1
ATOM 4445 C C . GLU A 1 551 ? 26.551 24.223 -26.907 1.00 95.19 551 GLU A C 1
ATOM 4447 O O . GLU A 1 551 ? 27.639 24.775 -27.095 1.00 95.19 551 GLU A O 1
ATOM 4452 N N . VAL A 1 552 ? 26.270 23.006 -27.379 1.00 95.62 552 VAL A N 1
ATOM 4453 C CA . VAL A 1 552 ? 27.173 22.224 -28.231 1.00 95.62 552 VAL A CA 1
ATOM 4454 C C . VAL A 1 552 ? 26.796 22.453 -29.692 1.00 95.62 552 VAL A C 1
ATOM 4456 O O . VAL A 1 552 ? 25.750 21.994 -30.153 1.00 95.62 552 VAL A O 1
ATOM 4459 N N . ILE A 1 553 ? 27.670 23.134 -30.433 1.00 94.56 553 ILE A N 1
ATOM 4460 C CA . ILE A 1 553 ? 27.476 23.447 -31.850 1.00 94.56 553 ILE A CA 1
ATOM 4461 C C . ILE A 1 553 ? 28.311 22.486 -32.694 1.00 94.56 553 ILE A C 1
ATOM 4463 O O . ILE A 1 553 ? 29.542 22.568 -32.743 1.00 94.56 553 ILE A O 1
ATOM 4467 N N . ILE A 1 554 ? 27.615 21.574 -33.368 1.00 92.69 554 ILE A N 1
ATOM 4468 C CA . ILE A 1 554 ? 28.194 20.565 -34.259 1.00 92.69 554 ILE A CA 1
ATOM 4469 C C . ILE A 1 554 ? 28.729 21.231 -35.542 1.00 92.69 554 ILE A C 1
ATOM 4471 O O . ILE A 1 554 ? 28.090 22.153 -36.057 1.00 92.69 554 ILE A O 1
ATOM 4475 N N . PRO A 1 555 ? 29.897 20.808 -36.066 1.00 89.25 555 PRO A N 1
ATOM 4476 C CA . PRO A 1 555 ? 30.457 21.380 -37.287 1.00 89.25 555 PRO A CA 1
ATOM 4477 C C . PRO A 1 555 ? 29.607 21.053 -38.527 1.00 89.25 555 PRO A C 1
ATOM 4479 O O . PRO A 1 555 ? 28.941 20.021 -38.599 1.00 89.25 555 PRO A O 1
ATOM 4482 N N . GLU A 1 556 ? 29.657 21.919 -39.544 1.00 86.25 556 GLU A N 1
ATOM 4483 C CA . GLU A 1 556 ? 28.824 21.790 -40.755 1.00 86.25 556 GLU A CA 1
ATOM 4484 C C . GLU A 1 556 ? 29.118 20.516 -41.571 1.00 86.25 556 GLU A C 1
ATOM 4486 O O . GLU A 1 556 ? 28.240 20.000 -42.261 1.00 86.25 556 GLU A O 1
ATOM 4491 N N . ASN A 1 557 ? 30.333 19.963 -41.469 1.00 87.81 557 ASN A N 1
ATOM 4492 C CA . ASN A 1 557 ? 30.747 18.736 -42.159 1.00 87.81 557 ASN A CA 1
ATOM 4493 C C . ASN A 1 557 ? 30.268 17.433 -41.478 1.00 87.81 557 ASN A C 1
ATOM 4495 O O . ASN A 1 557 ? 30.664 16.341 -41.895 1.00 87.81 557 ASN A O 1
ATOM 4499 N N . PHE A 1 558 ? 29.392 17.513 -40.469 1.00 94.12 558 PHE A N 1
ATOM 4500 C CA . PHE A 1 558 ? 28.813 16.360 -39.771 1.00 94.12 558 PHE A CA 1
ATOM 4501 C C . PHE A 1 558 ? 27.739 15.646 -40.615 1.00 94.12 558 PHE A C 1
ATOM 4503 O O . PHE A 1 558 ? 26.537 15.769 -40.380 1.00 94.12 558 PHE A O 1
ATOM 4510 N N . ALA A 1 559 ? 28.169 14.924 -41.652 1.00 94.06 559 ALA A N 1
ATOM 4511 C CA . ALA A 1 559 ? 27.311 14.208 -42.603 1.00 94.06 559 ALA A CA 1
ATOM 4512 C C . ALA A 1 559 ? 26.640 12.953 -41.993 1.00 94.06 559 ALA A C 1
ATOM 4514 O O . ALA A 1 559 ? 27.110 12.458 -40.968 1.00 94.06 559 ALA A O 1
ATOM 4515 N N . PRO A 1 560 ? 25.579 12.387 -42.603 1.00 94.81 560 PRO A N 1
ATOM 4516 C CA . PRO A 1 560 ? 25.058 11.077 -42.203 1.00 94.81 560 PRO A CA 1
ATOM 4517 C C . PRO A 1 560 ? 26.162 10.009 -42.184 1.00 94.81 560 PRO A C 1
ATOM 4519 O O . PRO A 1 560 ? 27.000 9.970 -43.086 1.00 94.81 560 PRO A O 1
ATOM 4522 N N . GLY A 1 561 ? 26.173 9.167 -41.149 1.00 95.81 561 GLY A N 1
ATOM 4523 C CA . GLY A 1 561 ? 27.263 8.225 -40.880 1.00 95.81 561 GLY A CA 1
ATOM 4524 C C . GLY A 1 561 ? 28.394 8.813 -40.033 1.00 95.81 561 GLY A C 1
ATOM 4525 O O . GLY A 1 561 ? 29.532 8.353 -40.134 1.00 95.81 561 GLY A O 1
ATOM 4526 N N . SER A 1 562 ? 28.102 9.840 -39.228 1.00 97.69 562 SER A N 1
ATOM 4527 C CA . SER A 1 562 ? 29.083 10.514 -38.364 1.00 97.69 562 SER A CA 1
ATOM 4528 C C . SER A 1 562 ? 28.733 10.398 -36.884 1.00 97.69 562 SER A C 1
ATOM 4530 O O . SER A 1 562 ? 27.561 10.295 -36.510 1.00 97.69 562 SER A O 1
ATOM 4532 N N . ILE A 1 563 ? 29.765 10.444 -36.043 1.00 98.06 563 ILE A N 1
ATOM 4533 C CA . ILE A 1 563 ? 29.660 10.441 -34.582 1.00 98.06 563 ILE A CA 1
ATOM 4534 C C . ILE A 1 563 ? 30.560 11.515 -33.972 1.00 98.06 563 ILE A C 1
ATOM 4536 O O . ILE A 1 563 ? 31.624 11.823 -34.509 1.00 98.06 563 ILE A O 1
ATOM 4540 N N . CYS A 1 564 ? 30.156 12.047 -32.824 1.00 97.81 564 CYS A N 1
ATOM 4541 C CA . CYS A 1 564 ? 30.949 12.913 -31.962 1.00 97.81 564 CYS A CA 1
ATOM 4542 C C . CYS A 1 564 ? 30.782 12.436 -30.520 1.00 97.81 564 CYS A C 1
ATOM 4544 O O . CYS A 1 564 ? 29.658 12.228 -30.064 1.00 97.81 564 CYS A O 1
ATOM 4546 N N . VAL A 1 565 ? 31.893 12.233 -29.815 1.00 98.12 565 VAL A N 1
ATOM 4547 C CA . VAL A 1 565 ? 31.890 11.788 -28.423 1.00 98.12 565 VAL A CA 1
ATOM 4548 C C . VAL A 1 565 ? 32.496 12.867 -27.543 1.00 98.12 565 VAL A C 1
ATOM 4550 O O . VAL A 1 565 ? 33.623 13.320 -27.762 1.00 98.12 565 VAL A O 1
ATOM 4553 N N . LEU A 1 566 ? 31.735 13.242 -26.521 1.00 97.81 566 LEU A N 1
ATOM 4554 C CA . LEU A 1 566 ? 32.099 14.235 -25.526 1.00 97.81 566 LEU A CA 1
ATOM 4555 C C . LEU A 1 566 ? 32.188 13.578 -24.155 1.00 97.81 566 LEU A C 1
ATOM 4557 O O . LEU A 1 566 ? 31.355 12.740 -23.813 1.00 97.81 566 LEU A O 1
ATOM 4561 N N . LYS A 1 567 ? 33.159 13.994 -23.347 1.00 96.62 567 LYS A N 1
ATOM 4562 C CA . LYS A 1 567 ? 33.116 13.782 -21.903 1.00 96.62 567 LYS A CA 1
ATOM 4563 C C . LYS A 1 567 ? 32.326 14.930 -21.289 1.00 96.62 567 LYS A C 1
ATOM 4565 O O . LYS A 1 567 ? 32.570 16.090 -21.606 1.00 96.62 567 LYS A O 1
ATOM 4570 N N . THR A 1 568 ? 31.385 14.612 -20.419 1.00 94.44 568 THR A N 1
ATOM 4571 C CA . THR A 1 568 ? 30.591 15.585 -19.672 1.00 94.44 568 THR A CA 1
ATOM 4572 C C . THR A 1 568 ? 30.896 15.449 -18.192 1.00 94.44 568 THR A C 1
ATOM 4574 O O . THR A 1 568 ? 31.016 14.331 -17.698 1.00 94.44 568 THR A O 1
ATOM 4577 N N . SER A 1 569 ? 30.965 16.560 -17.477 1.00 90.00 569 SER A N 1
ATOM 4578 C CA . SER A 1 569 ? 31.054 16.557 -16.018 1.00 90.00 569 SER A CA 1
ATOM 4579 C C . SER A 1 569 ? 30.146 17.634 -15.465 1.00 90.00 569 SER A C 1
ATOM 4581 O O . SER A 1 569 ? 30.048 18.715 -16.046 1.00 90.00 569 SER A O 1
ATOM 4583 N N . ILE A 1 570 ? 29.496 17.354 -14.344 1.00 82.31 570 ILE A N 1
ATOM 4584 C CA . ILE A 1 570 ? 28.764 18.377 -13.598 1.00 82.31 570 ILE A CA 1
ATOM 4585 C C . ILE A 1 570 ? 29.548 18.891 -12.379 1.00 82.31 570 ILE A C 1
ATOM 4587 O O . ILE A 1 570 ? 29.096 19.828 -11.724 1.00 82.31 570 ILE A O 1
ATOM 4591 N N . GLY A 1 571 ? 30.762 18.371 -12.139 1.00 77.25 571 GLY A N 1
ATOM 4592 C CA . GLY A 1 571 ? 31.687 18.771 -11.071 1.00 77.25 571 GLY A CA 1
ATOM 4593 C C . GLY A 1 571 ? 31.683 17.838 -9.851 1.00 77.25 571 GLY A C 1
ATOM 4594 O O . GLY A 1 571 ? 30.820 16.983 -9.709 1.00 77.25 571 GLY A O 1
ATOM 4595 N N . ASP A 1 572 ? 32.620 18.036 -8.918 1.00 72.81 572 ASP A N 1
ATOM 4596 C CA . ASP A 1 572 ? 32.878 17.094 -7.806 1.00 72.81 572 ASP A CA 1
ATOM 4597 C C . ASP A 1 572 ? 31.896 17.201 -6.619 1.00 72.81 572 ASP A C 1
ATOM 4599 O O . ASP A 1 572 ? 32.048 16.537 -5.590 1.00 72.81 572 ASP A O 1
ATOM 4603 N N . GLN A 1 573 ? 30.890 18.075 -6.700 1.00 75.50 573 GLN A N 1
ATOM 4604 C CA . GLN A 1 573 ? 30.033 18.375 -5.551 1.00 75.50 573 GLN A CA 1
ATOM 4605 C C . GLN A 1 573 ? 28.976 17.299 -5.258 1.00 75.50 573 GLN A C 1
ATOM 4607 O O . GLN A 1 573 ? 28.524 17.194 -4.119 1.00 75.50 573 GLN A O 1
AT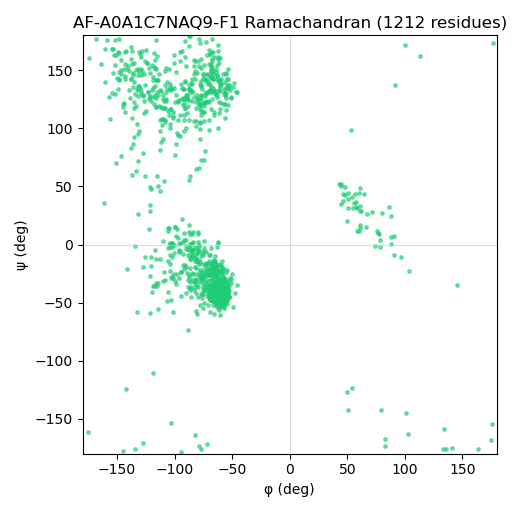OM 4612 N N . TYR A 1 574 ? 28.606 16.464 -6.231 1.00 78.94 574 TYR A N 1
ATOM 4613 C CA . TYR A 1 574 ? 27.448 15.560 -6.129 1.00 78.94 574 TYR A CA 1
ATOM 4614 C 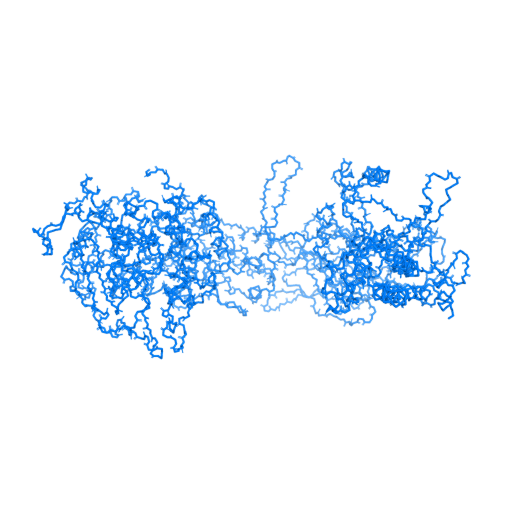C . TYR A 1 574 ? 27.666 14.400 -5.171 1.00 78.94 574 TYR A C 1
ATOM 4616 O O . TYR A 1 574 ? 26.771 14.110 -4.379 1.00 78.94 574 TYR A O 1
ATOM 4624 N N . ASP A 1 575 ? 28.863 13.812 -5.146 1.00 80.44 575 ASP A N 1
ATOM 4625 C CA . ASP A 1 575 ? 29.213 12.780 -4.163 1.00 80.44 575 ASP A CA 1
ATOM 4626 C C . ASP A 1 575 ? 29.092 13.317 -2.731 1.00 80.44 575 ASP A C 1
ATOM 4628 O O . ASP A 1 575 ? 28.627 12.624 -1.819 1.00 80.44 575 ASP A O 1
ATOM 4632 N N . ARG A 1 576 ? 29.476 14.583 -2.525 1.00 84.44 576 ARG A N 1
ATOM 4633 C CA . ARG A 1 576 ? 29.313 15.266 -1.240 1.00 84.44 576 ARG A CA 1
ATOM 4634 C C . ARG A 1 576 ? 27.836 15.509 -0.930 1.00 84.44 576 ARG A C 1
ATOM 4636 O O . ARG A 1 576 ? 27.421 15.213 0.190 1.00 84.44 576 ARG A O 1
ATOM 4643 N N . VAL A 1 577 ? 27.053 16.033 -1.879 1.00 88.94 577 VAL A N 1
ATOM 4644 C CA . VAL A 1 577 ? 25.609 16.277 -1.687 1.00 88.94 577 VAL A CA 1
ATOM 4645 C C . VAL A 1 577 ? 24.885 14.974 -1.362 1.00 88.94 577 VAL A C 1
ATOM 4647 O O . VAL A 1 577 ? 24.139 14.918 -0.391 1.00 88.94 577 VAL A O 1
ATOM 4650 N N . HIS A 1 578 ? 25.165 13.907 -2.104 1.00 87.81 578 HIS A N 1
ATOM 4651 C CA . HIS A 1 578 ? 24.597 12.582 -1.893 1.00 87.81 578 HIS A CA 1
ATOM 4652 C C . HIS A 1 578 ? 24.868 12.054 -0.481 1.00 87.81 578 HIS A C 1
ATOM 4654 O O . HIS A 1 578 ? 23.924 11.784 0.264 1.00 87.81 578 HIS A O 1
ATOM 4660 N N . LYS A 1 579 ? 26.136 12.030 -0.048 1.00 87.44 579 LYS A N 1
ATOM 4661 C CA . LYS A 1 579 ? 26.504 11.624 1.321 1.00 87.44 579 LYS A CA 1
ATOM 4662 C C . LYS A 1 579 ? 25.833 12.490 2.389 1.00 87.44 579 LYS A C 1
ATOM 4664 O O . LYS A 1 579 ? 25.381 11.967 3.405 1.00 87.44 579 LYS A O 1
ATOM 4669 N N . MET A 1 580 ? 25.750 13.804 2.175 1.00 91.38 580 MET A N 1
ATOM 4670 C CA . MET A 1 580 ? 25.108 14.731 3.115 1.00 91.38 580 MET A CA 1
ATOM 4671 C C . MET A 1 580 ? 23.585 14.574 3.214 1.00 91.38 580 MET A C 1
ATOM 4673 O O . MET A 1 580 ? 23.031 14.812 4.286 1.00 91.38 580 MET A O 1
ATOM 4677 N N . VAL A 1 581 ? 22.907 14.219 2.120 1.00 91.81 581 VAL A N 1
ATOM 4678 C CA . VAL A 1 581 ? 21.446 14.028 2.083 1.00 91.81 581 VAL A CA 1
ATOM 4679 C C . VAL A 1 581 ? 21.044 12.660 2.643 1.00 91.81 581 VAL A C 1
ATOM 4681 O O . VAL A 1 581 ? 19.992 12.541 3.266 1.00 91.81 581 VAL A O 1
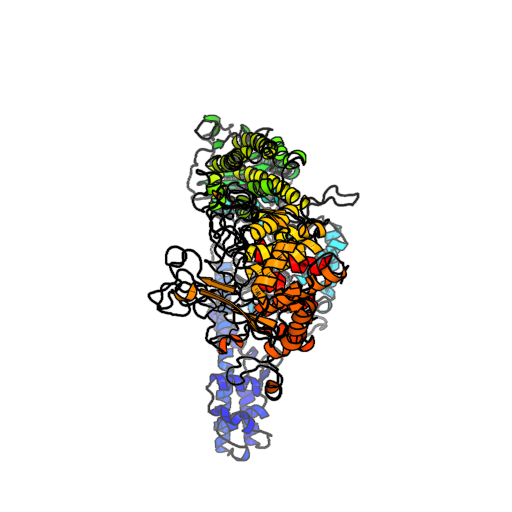ATOM 4684 N N . MET A 1 582 ? 21.889 11.640 2.481 1.00 88.88 582 MET A N 1
ATOM 4685 C CA . MET A 1 582 ? 21.653 10.292 3.017 1.00 88.88 582 MET A CA 1
ATOM 4686 C C . MET A 1 582 ? 22.041 10.127 4.492 1.00 88.88 582 MET A C 1
ATOM 4688 O O . MET A 1 582 ? 21.863 9.051 5.056 1.00 88.88 582 MET A O 1
ATOM 4692 N N . SER A 1 583 ? 22.583 11.165 5.134 1.00 90.12 583 SER A N 1
ATOM 4693 C CA . SER A 1 583 ? 23.043 11.091 6.523 1.00 90.12 583 SER A CA 1
ATOM 4694 C C . SER A 1 583 ? 22.317 12.075 7.436 1.00 90.12 583 SER A C 1
ATOM 4696 O O . SER A 1 583 ? 22.173 13.269 7.158 1.00 90.12 583 SER A O 1
ATOM 4698 N N . ILE A 1 584 ? 21.884 11.554 8.583 1.00 94.75 584 ILE A N 1
ATOM 4699 C CA . ILE A 1 584 ? 21.286 12.327 9.668 1.00 94.75 584 ILE A CA 1
ATOM 4700 C C . ILE A 1 584 ? 21.697 11.735 11.021 1.00 94.75 584 ILE A C 1
ATOM 4702 O O . ILE A 1 584 ? 21.404 10.579 11.345 1.00 94.75 584 ILE A O 1
ATOM 4706 N N . ASP A 1 585 ? 22.397 12.535 11.823 1.00 93.94 585 ASP A N 1
ATOM 4707 C CA . ASP A 1 585 ? 22.852 12.133 13.153 1.00 93.94 585 ASP A CA 1
ATOM 4708 C C . ASP A 1 585 ? 21.678 11.974 14.125 1.00 93.94 585 ASP A C 1
ATOM 4710 O O . ASP A 1 585 ? 20.685 12.699 14.052 1.00 93.94 585 ASP A O 1
ATOM 4714 N N . ASP A 1 586 ? 21.800 11.059 15.092 1.00 93.31 586 ASP A N 1
ATOM 4715 C CA . ASP A 1 586 ? 20.785 10.890 16.147 1.00 93.31 586 ASP A CA 1
ATOM 4716 C C . ASP A 1 586 ? 20.548 12.188 16.934 1.00 93.31 586 ASP A C 1
ATOM 4718 O O . ASP A 1 586 ? 19.421 12.487 17.322 1.00 93.31 586 ASP A O 1
ATOM 4722 N N . ASN A 1 587 ? 21.587 13.012 17.104 1.00 94.75 587 ASN A N 1
ATOM 4723 C CA . ASN A 1 587 ? 21.495 14.287 17.817 1.00 94.75 587 ASN A CA 1
ATOM 4724 C C . ASN A 1 587 ? 20.532 15.292 17.162 1.00 94.75 587 ASN A C 1
ATOM 4726 O O . ASN A 1 587 ? 20.025 16.160 17.867 1.00 94.75 587 ASN A O 1
ATOM 4730 N N . VAL A 1 588 ? 20.251 15.168 15.858 1.00 96.75 588 VAL A N 1
ATOM 4731 C CA . VAL A 1 588 ? 19.315 16.054 15.140 1.00 96.75 588 VAL A CA 1
ATOM 4732 C C . VAL A 1 588 ? 17.877 15.844 15.612 1.00 96.75 588 VAL A C 1
ATOM 4734 O O . VAL A 1 588 ? 17.114 16.801 15.707 1.00 96.75 588 VAL A O 1
ATOM 4737 N N . VAL A 1 589 ? 17.511 14.597 15.927 1.00 97.38 589 VAL A N 1
ATOM 4738 C CA . VAL A 1 589 ? 16.144 14.218 16.323 1.00 97.38 589 VAL A CA 1
ATOM 4739 C C . VAL A 1 589 ? 16.003 13.944 17.819 1.00 97.38 589 VAL A C 1
ATOM 4741 O O . VAL A 1 589 ? 14.890 13.935 18.328 1.00 97.38 589 VAL A O 1
ATOM 4744 N N . LYS A 1 590 ? 17.114 13.785 18.550 1.00 96.06 590 LYS A N 1
ATOM 4745 C CA . LYS A 1 590 ? 17.143 13.413 19.974 1.00 96.06 590 LYS A CA 1
ATOM 4746 C C . LYS A 1 590 ? 16.251 14.277 20.876 1.00 96.06 590 LYS A C 1
ATOM 4748 O O . LYS A 1 590 ? 15.745 13.777 21.875 1.00 96.06 590 LYS A O 1
ATOM 4753 N N . GLY A 1 591 ? 16.097 15.564 20.559 1.00 95.50 591 GLY A N 1
ATOM 4754 C CA . GLY A 1 591 ? 15.276 16.502 21.332 1.00 95.50 591 GLY A CA 1
ATOM 4755 C C . GLY A 1 591 ? 13.784 16.504 20.981 1.00 95.50 591 GLY A C 1
ATOM 4756 O O . GLY A 1 591 ? 13.020 17.211 21.636 1.00 95.50 591 GLY A O 1
ATOM 4757 N N . LEU A 1 592 ? 13.360 15.779 19.943 1.00 97.94 592 LEU A N 1
ATOM 4758 C CA . LEU A 1 592 ? 11.962 15.730 19.522 1.00 97.94 592 LEU A CA 1
ATOM 4759 C C . LEU A 1 592 ? 11.174 14.828 20.473 1.00 97.94 592 LEU A C 1
ATOM 4761 O O . LEU A 1 592 ? 11.525 13.666 20.659 1.00 97.94 592 LEU A O 1
ATOM 4765 N N . ASP A 1 593 ? 10.099 15.345 21.057 1.00 97.62 593 ASP A N 1
ATOM 4766 C CA . ASP A 1 593 ? 9.100 14.518 21.731 1.00 97.62 593 ASP A CA 1
ATOM 4767 C C . ASP A 1 593 ? 8.050 14.015 20.721 1.00 97.62 593 ASP A C 1
ATOM 4769 O O . ASP A 1 593 ? 8.103 14.321 19.524 1.00 97.62 593 ASP A O 1
ATOM 4773 N N . LEU A 1 594 ? 7.076 13.229 21.184 1.00 98.31 594 LEU A N 1
ATOM 4774 C CA . LEU A 1 594 ? 6.029 12.684 20.314 1.00 98.31 594 LEU A CA 1
ATOM 4775 C C . LEU A 1 594 ? 5.141 13.774 19.682 1.00 98.31 594 LEU A C 1
ATOM 4777 O O . LEU A 1 594 ? 4.634 13.576 18.579 1.00 98.31 594 LEU A O 1
ATOM 4781 N N . LEU A 1 595 ? 4.971 14.933 20.328 1.00 97.88 595 LEU A N 1
ATOM 4782 C CA . LEU A 1 595 ? 4.170 16.041 19.793 1.00 97.88 595 LEU A CA 1
ATOM 4783 C C . LEU A 1 595 ? 4.917 16.781 18.677 1.00 97.88 595 LEU A C 1
ATOM 4785 O O . LEU A 1 595 ? 4.331 17.099 17.642 1.00 97.88 595 LEU A O 1
ATOM 4789 N N . ALA A 1 596 ? 6.223 16.991 18.840 1.00 98.06 596 ALA A N 1
ATOM 4790 C CA . ALA A 1 596 ? 7.089 17.492 17.784 1.00 98.06 596 ALA A CA 1
ATOM 4791 C C . ALA A 1 596 ? 7.167 16.488 16.619 1.00 98.06 596 ALA A C 1
ATOM 4793 O O . ALA A 1 596 ? 7.110 16.890 15.457 1.00 98.06 596 ALA A O 1
ATOM 4794 N N . CYS A 1 597 ? 7.202 15.179 16.900 1.00 98.44 597 CYS A N 1
ATOM 4795 C CA . CYS A 1 597 ? 7.129 14.146 15.863 1.00 98.44 597 CYS A CA 1
ATOM 4796 C C . CYS A 1 597 ? 5.806 14.203 15.079 1.00 98.44 597 CYS A C 1
ATOM 4798 O O . CYS A 1 597 ? 5.832 14.070 13.856 1.00 98.44 597 CYS A O 1
ATOM 4800 N N . ASN A 1 598 ? 4.667 14.467 15.735 1.00 98.44 598 ASN A N 1
ATOM 4801 C CA . ASN A 1 598 ? 3.392 14.707 15.046 1.00 98.44 598 ASN A CA 1
ATOM 4802 C C . ASN A 1 598 ? 3.489 15.887 14.065 1.00 98.44 598 ASN A C 1
ATOM 4804 O O . ASN A 1 598 ? 3.073 15.755 12.915 1.00 98.44 598 ASN A O 1
ATOM 4808 N N . VAL A 1 599 ? 4.076 17.012 14.493 1.00 98.19 599 VAL A N 1
ATOM 4809 C CA . VAL A 1 599 ? 4.286 18.186 13.631 1.00 98.19 599 VAL A CA 1
ATOM 4810 C C . VAL A 1 599 ? 5.143 17.836 12.420 1.00 98.19 599 VAL A C 1
ATOM 4812 O O . VAL A 1 599 ? 4.804 18.237 11.309 1.00 98.19 599 VAL A O 1
ATOM 4815 N N . VAL A 1 600 ? 6.236 17.097 12.609 1.00 98.50 600 VAL A N 1
ATOM 4816 C CA . VAL A 1 600 ? 7.164 16.754 11.522 1.00 98.50 600 VAL A CA 1
ATOM 4817 C C . VAL A 1 600 ? 6.551 15.754 10.542 1.00 98.50 600 VAL A C 1
ATOM 4819 O O . VAL A 1 600 ? 6.714 15.915 9.333 1.00 98.50 600 VAL A O 1
ATOM 4822 N N . LEU A 1 601 ? 5.840 14.740 11.035 1.00 98.62 601 LEU A N 1
ATOM 4823 C CA . LEU A 1 601 ? 5.362 13.631 10.210 1.00 98.62 601 LEU A CA 1
ATOM 4824 C C . LEU A 1 601 ? 3.971 13.865 9.613 1.00 98.62 601 LEU A C 1
ATOM 4826 O O . LEU A 1 601 ? 3.784 13.544 8.445 1.00 98.62 601 LEU A O 1
ATOM 4830 N N . TYR A 1 602 ? 3.018 14.422 10.364 1.00 98.38 602 TYR A N 1
ATOM 4831 C CA . TYR A 1 602 ? 1.590 14.336 10.035 1.00 98.38 602 TYR A CA 1
ATOM 4832 C C . TYR A 1 602 ? 0.947 15.711 9.794 1.00 98.38 602 TYR A C 1
ATOM 4834 O O . TYR A 1 602 ? 1.236 16.330 8.775 1.00 98.38 602 TYR A O 1
ATOM 4842 N N . ARG A 1 603 ? 0.071 16.183 10.690 1.00 97.50 603 ARG A N 1
ATOM 4843 C CA . ARG A 1 603 ? -0.800 17.367 10.530 1.00 97.50 603 ARG A CA 1
ATOM 4844 C C . ARG A 1 603 ? -1.645 17.320 9.257 1.00 97.50 603 ARG A C 1
ATOM 4846 O O . ARG A 1 603 ? -1.183 17.653 8.167 1.00 97.50 603 ARG A O 1
ATOM 4853 N N . CYS A 1 604 ? -2.905 16.914 9.387 1.00 96.88 604 CYS A N 1
ATOM 4854 C CA . CYS A 1 604 ? -3.842 17.058 8.272 1.00 96.88 604 CYS A CA 1
ATOM 4855 C C . CYS A 1 604 ? -4.190 18.541 8.041 1.00 96.88 604 CYS A C 1
ATOM 4857 O O . CYS A 1 604 ? -3.872 19.402 8.865 1.00 96.88 604 CYS A O 1
ATOM 4859 N N . GLU A 1 605 ? -4.822 18.862 6.910 1.00 96.88 605 GLU A N 1
ATOM 4860 C CA . GLU A 1 605 ? -5.008 20.257 6.487 1.00 96.88 605 GLU A CA 1
ATOM 4861 C C . GLU A 1 605 ? -5.712 21.134 7.533 1.00 96.88 605 GLU A C 1
ATOM 4863 O O . GLU A 1 605 ? -5.269 22.254 7.793 1.00 96.88 605 GLU A O 1
ATOM 4868 N N . SER A 1 606 ? -6.778 20.630 8.155 1.00 96.12 606 SER A N 1
ATOM 4869 C CA . SER A 1 606 ? -7.522 21.346 9.194 1.00 96.12 606 SER A CA 1
ATOM 4870 C C . SER A 1 606 ? -6.661 21.630 10.428 1.00 96.12 606 SER A C 1
ATOM 4872 O O . SER A 1 606 ? -6.689 22.744 10.944 1.00 96.12 606 SER A O 1
ATOM 4874 N N . GLU A 1 607 ? -5.857 20.665 10.879 1.00 96.94 607 GLU A N 1
ATOM 4875 C CA . GLU A 1 607 ? -4.944 20.836 12.018 1.00 96.94 607 GLU A CA 1
ATOM 4876 C C . GLU A 1 607 ? -3.820 21.832 11.720 1.00 96.94 607 GLU A C 1
ATOM 4878 O O . GLU A 1 607 ? -3.452 22.633 12.585 1.00 96.94 607 GLU A O 1
ATOM 4883 N N . GLU A 1 608 ? -3.275 21.787 10.502 1.00 97.12 608 GLU A N 1
ATOM 4884 C CA . GLU A 1 608 ? -2.221 22.702 10.069 1.00 97.12 608 GLU A CA 1
ATOM 4885 C C . GLU A 1 608 ? -2.753 24.138 10.002 1.00 97.12 608 GLU A C 1
ATOM 4887 O O . GLU A 1 608 ? -2.120 25.049 10.531 1.00 97.12 608 GLU A O 1
ATOM 4892 N N . ARG A 1 609 ? -3.945 24.340 9.423 1.00 96.12 609 ARG A N 1
ATOM 4893 C CA . ARG A 1 609 ? -4.599 25.657 9.342 1.00 96.12 609 ARG A CA 1
ATOM 4894 C C . ARG A 1 609 ? -4.971 26.223 10.711 1.00 96.12 609 ARG A C 1
ATOM 4896 O O . ARG A 1 609 ? -4.932 27.437 10.891 1.00 96.12 609 ARG A O 1
ATOM 4903 N N . ASP A 1 610 ? -5.315 25.364 11.667 1.00 95.06 610 ASP A N 1
ATOM 4904 C CA . ASP A 1 610 ? -5.641 25.787 13.031 1.00 95.06 610 ASP A CA 1
ATOM 4905 C C . ASP A 1 610 ? -4.416 26.325 13.786 1.00 95.06 610 ASP A C 1
ATOM 4907 O O . ASP A 1 610 ? -4.516 27.290 14.541 1.00 95.06 610 ASP A O 1
ATOM 4911 N N . SER A 1 611 ? -3.242 25.732 13.555 1.00 93.88 611 SER A N 1
ATOM 4912 C CA . SER A 1 611 ? -1.987 26.169 14.186 1.00 93.88 611 SER A CA 1
ATOM 4913 C C . SER A 1 611 ? -1.292 27.294 13.410 1.00 93.88 611 SER A C 1
ATOM 4915 O O . SER A 1 611 ? -0.645 28.162 14.005 1.00 93.88 611 SER A O 1
ATOM 4917 N N . VAL A 1 612 ? -1.438 27.292 12.083 1.00 92.25 612 VAL A N 1
ATOM 4918 C CA . VAL A 1 612 ? -0.804 28.215 11.139 1.00 92.25 612 VAL A CA 1
ATOM 4919 C C . VAL A 1 612 ? -1.881 28.757 10.184 1.00 92.25 612 VAL A C 1
ATOM 4921 O O . VAL A 1 612 ? -2.192 28.111 9.185 1.00 92.25 612 VAL A O 1
ATOM 4924 N N . PRO A 1 613 ? -2.445 29.958 10.423 1.00 80.62 613 PRO A N 1
ATOM 4925 C CA . PRO A 1 613 ? -3.602 30.467 9.667 1.00 80.62 613 PRO A CA 1
ATOM 4926 C C . PRO A 1 613 ? -3.415 30.581 8.143 1.00 80.62 613 PRO A C 1
ATOM 4928 O O . PRO A 1 613 ? -4.374 30.441 7.386 1.00 80.62 613 PRO A O 1
ATOM 4931 N N . HIS A 1 614 ? -2.186 30.830 7.677 1.00 84.31 614 HIS A N 1
ATOM 4932 C CA . HIS A 1 614 ? -1.828 30.858 6.248 1.00 84.31 614 HIS A CA 1
ATOM 4933 C C . HIS A 1 614 ? -1.228 29.534 5.747 1.00 84.31 614 HIS A C 1
ATOM 4935 O O . HIS A 1 614 ? -0.763 29.457 4.612 1.00 84.31 614 HIS A O 1
ATOM 4941 N N . GLY A 1 615 ? -1.207 28.515 6.604 1.00 86.69 615 GLY A N 1
ATOM 4942 C CA . GLY A 1 615 ? -0.718 27.179 6.308 1.00 86.69 615 GLY A CA 1
ATOM 4943 C C . GLY A 1 615 ? -1.753 26.316 5.587 1.00 86.69 615 GLY A C 1
ATOM 4944 O O . GLY A 1 615 ? -2.747 26.794 5.031 1.00 86.69 615 GLY A O 1
ATOM 4945 N N . GLY A 1 616 ? -1.493 25.015 5.596 1.00 95.00 616 GLY A N 1
ATOM 4946 C CA . GLY A 1 616 ? -2.259 23.998 4.886 1.00 95.00 616 GLY A CA 1
ATOM 4947 C C . GLY A 1 616 ? -1.329 22.940 4.305 1.00 95.00 616 GLY A C 1
ATOM 4948 O O . GLY A 1 616 ? -0.116 22.971 4.524 1.00 95.00 616 GLY A O 1
ATOM 4949 N N . VAL A 1 617 ? -1.896 22.005 3.553 1.00 97.38 617 VAL A N 1
ATOM 4950 C CA . VAL A 1 617 ? -1.143 20.946 2.869 1.00 97.38 617 VAL A CA 1
ATOM 4951 C C . VAL A 1 617 ? -0.554 21.449 1.552 1.00 97.38 617 VAL A C 1
ATOM 4953 O O . VAL A 1 617 ? -1.128 22.322 0.896 1.00 97.38 617 VAL A O 1
ATOM 4956 N N . TYR A 1 618 ? 0.593 20.903 1.144 1.00 97.94 618 TYR A N 1
ATOM 4957 C CA . TYR A 1 618 ? 1.167 21.225 -0.161 1.00 97.94 618 TYR A CA 1
ATOM 4958 C C . TYR A 1 618 ? 0.250 20.719 -1.279 1.00 97.94 618 TYR A C 1
ATOM 4960 O O . TYR A 1 618 ? -0.158 19.558 -1.267 1.00 97.94 618 TYR A O 1
ATOM 4968 N N . ASN A 1 619 ? -0.065 21.577 -2.248 1.00 97.50 619 ASN A N 1
ATOM 4969 C CA . ASN A 1 619 ? -0.853 21.209 -3.421 1.00 97.50 619 ASN A CA 1
ATOM 4970 C C . ASN A 1 619 ? 0.073 20.998 -4.618 1.00 97.50 619 ASN A C 1
ATOM 4972 O O . ASN A 1 619 ? 0.652 21.955 -5.134 1.00 97.50 619 ASN A O 1
ATOM 4976 N N . ILE A 1 620 ? 0.205 19.749 -5.056 1.00 97.88 620 ILE A N 1
ATOM 4977 C CA . ILE A 1 620 ? 1.022 19.388 -6.211 1.00 97.88 620 ILE A CA 1
ATOM 4978 C C . ILE A 1 620 ? 0.218 19.722 -7.480 1.00 97.88 620 ILE A C 1
ATOM 4980 O O . ILE A 1 620 ? -0.877 19.176 -7.665 1.00 97.88 620 ILE A O 1
ATOM 4984 N N . PRO A 1 621 ? 0.724 20.594 -8.376 1.00 97.38 621 PRO A N 1
ATOM 4985 C CA . PRO A 1 621 ? 0.046 20.911 -9.631 1.00 97.38 621 PRO A CA 1
ATOM 4986 C C . PRO A 1 621 ? -0.266 19.648 -10.440 1.00 97.38 621 PRO A C 1
ATOM 4988 O O . PRO A 1 621 ? 0.575 18.763 -10.545 1.00 97.38 621 PRO A O 1
ATOM 4991 N N . ASN A 1 622 ? -1.467 19.571 -11.020 1.00 96.00 622 ASN A N 1
ATOM 4992 C CA . ASN A 1 622 ? -1.962 18.412 -11.782 1.00 96.00 622 ASN A CA 1
ATOM 4993 C C . ASN A 1 622 ? -2.069 17.092 -10.988 1.00 96.00 622 ASN A C 1
ATOM 4995 O O . ASN A 1 622 ? -2.193 16.032 -11.595 1.00 96.00 622 ASN A O 1
ATOM 4999 N N . PHE A 1 623 ? -2.050 17.147 -9.652 1.00 96.12 623 PHE A N 1
ATOM 5000 C CA . PHE A 1 623 ? -2.242 15.983 -8.782 1.00 96.12 623 PHE A CA 1
ATOM 5001 C C . PHE A 1 623 ? -3.254 16.264 -7.663 1.00 96.12 623 PHE A C 1
ATOM 5003 O O . PHE A 1 623 ? -4.284 15.599 -7.598 1.00 96.12 623 PHE A O 1
ATOM 5010 N N . GLY A 1 624 ? -3.007 17.277 -6.824 1.00 96.56 624 GLY A N 1
ATOM 5011 C CA . GLY A 1 624 ? -3.862 17.627 -5.685 1.00 96.56 624 GLY A CA 1
ATOM 5012 C C . GLY A 1 624 ? -3.098 17.864 -4.379 1.00 96.56 624 GLY A C 1
ATOM 5013 O O . GLY A 1 624 ? -1.864 17.847 -4.338 1.00 96.56 624 GLY A O 1
ATOM 5014 N N . GLY A 1 625 ? -3.854 18.110 -3.306 1.00 96.62 625 GLY A N 1
ATOM 5015 C CA . GLY A 1 625 ? -3.327 18.315 -1.957 1.00 96.62 625 GLY A CA 1
ATOM 5016 C C . GLY A 1 625 ? -2.815 17.022 -1.327 1.00 96.62 625 GLY A C 1
ATOM 5017 O O . GLY A 1 625 ? -3.430 15.966 -1.474 1.00 96.62 625 GLY A O 1
ATOM 5018 N N . LEU A 1 626 ? -1.704 17.107 -0.595 1.00 97.69 626 LEU A N 1
ATOM 5019 C CA . LEU A 1 626 ? -1.262 16.017 0.275 1.00 97.69 626 LEU A CA 1
ATOM 5020 C C . LEU A 1 626 ? -2.275 15.780 1.406 1.00 97.69 626 LEU A C 1
ATOM 5022 O O . LEU A 1 626 ? -2.925 16.711 1.871 1.00 97.69 626 LEU A O 1
ATOM 5026 N N . VAL A 1 627 ? -2.373 14.548 1.906 1.00 97.19 627 VAL A N 1
ATOM 5027 C CA . VAL A 1 627 ? -3.247 14.233 3.058 1.00 97.19 627 VAL A CA 1
ATOM 5028 C C . VAL A 1 627 ? -2.692 14.749 4.391 1.00 97.19 627 VAL A C 1
ATOM 5030 O O . VAL A 1 627 ? -3.443 15.048 5.319 1.00 97.19 627 VAL A O 1
ATOM 5033 N N . TYR A 1 628 ? -1.371 14.912 4.453 1.00 98.44 628 TYR A N 1
ATOM 5034 C CA . TYR A 1 628 ? -0.624 15.455 5.579 1.00 98.44 628 TYR A CA 1
ATOM 5035 C C . TYR A 1 628 ? 0.320 16.557 5.097 1.00 98.44 628 TYR A C 1
ATOM 5037 O O . TYR A 1 628 ? 0.874 16.471 4.001 1.00 98.44 628 TYR A O 1
ATOM 5045 N N . ALA A 1 629 ? 0.529 17.576 5.927 1.00 97.94 629 ALA A N 1
ATOM 5046 C CA . ALA A 1 629 ? 1.482 18.654 5.678 1.00 97.94 629 ALA A CA 1
ATOM 5047 C C . ALA A 1 629 ? 2.935 18.216 5.947 1.00 97.94 629 ALA A C 1
ATOM 5049 O O . ALA A 1 629 ? 3.876 18.745 5.355 1.00 97.94 629 ALA A O 1
ATOM 5050 N N . GLY A 1 630 ? 3.125 17.257 6.857 1.00 97.81 630 GLY A N 1
ATOM 5051 C CA . GLY A 1 630 ? 4.420 16.701 7.231 1.00 97.81 630 GLY A CA 1
ATOM 5052 C C . GLY A 1 630 ? 4.988 15.678 6.241 1.00 97.81 630 GLY A C 1
ATOM 5053 O O . GLY A 1 630 ? 4.449 15.424 5.162 1.00 97.81 630 GLY A O 1
ATOM 5054 N N . LEU A 1 631 ? 6.107 15.063 6.632 1.00 98.50 631 LEU A N 1
ATOM 5055 C CA . LEU A 1 631 ? 6.878 14.146 5.784 1.00 98.50 631 LEU A CA 1
ATOM 5056 C C . LEU A 1 631 ? 6.081 12.909 5.337 1.00 98.50 631 LEU A C 1
ATOM 5058 O O . LEU A 1 631 ? 6.315 12.420 4.234 1.00 98.50 631 LEU A O 1
ATOM 5062 N N . GLN A 1 632 ? 5.113 12.430 6.132 1.00 98.31 632 GLN A N 1
ATOM 5063 C CA . GLN A 1 632 ? 4.228 11.329 5.732 1.00 98.31 632 GLN A CA 1
ATOM 5064 C C . GLN A 1 632 ? 3.444 11.677 4.463 1.00 98.31 632 GLN A C 1
ATOM 5066 O O . GLN A 1 632 ? 3.248 10.809 3.615 1.00 98.31 632 GLN A O 1
ATOM 5071 N N . GLY A 1 633 ? 3.010 12.932 4.306 1.00 97.88 633 GLY A N 1
ATOM 5072 C CA . GLY A 1 633 ? 2.257 13.371 3.132 1.00 97.88 633 GLY A CA 1
ATOM 5073 C C . GLY A 1 633 ? 3.062 13.178 1.852 1.00 97.88 633 GLY A C 1
ATOM 5074 O O . GLY A 1 633 ? 2.581 12.558 0.906 1.00 97.88 633 GLY A O 1
ATOM 5075 N N . PHE A 1 634 ? 4.322 13.621 1.858 1.00 98.19 634 PHE A N 1
ATOM 5076 C CA . PHE A 1 634 ? 5.236 13.400 0.740 1.00 98.19 634 PHE A CA 1
ATOM 5077 C C . PHE A 1 634 ? 5.575 11.920 0.558 1.00 98.19 634 PHE A C 1
ATOM 5079 O O . PHE A 1 634 ? 5.496 11.433 -0.565 1.00 98.19 634 PHE A O 1
ATOM 5086 N N . MET A 1 635 ? 5.900 11.188 1.629 1.00 97.44 635 MET A N 1
ATOM 5087 C CA . MET A 1 635 ? 6.249 9.763 1.537 1.00 97.44 635 MET A CA 1
ATOM 5088 C C . MET A 1 635 ? 5.122 8.906 0.962 1.00 97.44 635 MET A C 1
ATOM 5090 O O . MET A 1 635 ? 5.385 8.004 0.172 1.00 97.44 635 MET A O 1
ATOM 5094 N N . SER A 1 636 ? 3.867 9.225 1.275 1.00 95.94 636 SER A N 1
ATOM 5095 C CA . SER A 1 636 ? 2.705 8.494 0.753 1.00 95.94 636 SER A CA 1
ATOM 5096 C C . SER A 1 636 ? 2.587 8.598 -0.772 1.00 95.94 636 SER A C 1
ATOM 5098 O O . SER A 1 636 ? 2.127 7.662 -1.418 1.00 95.94 636 SER A O 1
ATOM 5100 N N . VAL A 1 637 ? 3.059 9.704 -1.357 1.00 96.44 637 VAL A N 1
ATOM 5101 C CA . VAL A 1 637 ? 3.150 9.892 -2.814 1.00 96.44 637 VAL A CA 1
ATOM 5102 C C . VAL A 1 637 ? 4.465 9.314 -3.357 1.00 96.44 637 VAL A C 1
ATOM 5104 O O . VAL A 1 637 ? 4.471 8.594 -4.355 1.00 96.44 637 VAL A O 1
ATOM 5107 N N . LEU A 1 638 ? 5.584 9.587 -2.679 1.00 95.88 638 LEU A N 1
ATOM 5108 C CA . LEU A 1 638 ? 6.925 9.174 -3.095 1.00 95.88 638 LEU A CA 1
ATOM 5109 C C . LEU A 1 638 ? 7.107 7.655 -3.111 1.00 95.88 638 LEU A C 1
ATOM 5111 O O . LEU A 1 638 ? 7.829 7.170 -3.970 1.00 95.88 638 LEU A O 1
ATOM 5115 N N . ASN A 1 639 ? 6.449 6.893 -2.235 1.00 92.00 639 ASN A N 1
ATOM 5116 C CA . ASN A 1 639 ? 6.597 5.435 -2.180 1.00 92.00 639 ASN A CA 1
ATOM 5117 C C . ASN A 1 639 ? 6.359 4.771 -3.547 1.00 92.00 639 ASN A C 1
ATOM 5119 O O . ASN A 1 639 ? 7.162 3.943 -3.975 1.00 92.00 639 ASN A O 1
ATOM 5123 N N . SER A 1 640 ? 5.300 5.170 -4.261 1.00 90.56 640 SER A N 1
ATOM 5124 C CA . SER A 1 640 ? 5.011 4.643 -5.602 1.00 90.56 640 SER A CA 1
ATOM 5125 C C . SER A 1 640 ? 5.979 5.183 -6.660 1.00 90.56 640 SER A C 1
ATOM 5127 O O . SER A 1 640 ? 6.425 4.430 -7.527 1.00 90.56 640 SER A O 1
ATOM 5129 N N . ILE A 1 641 ? 6.348 6.466 -6.568 1.00 93.06 641 ILE A N 1
ATOM 5130 C CA . ILE A 1 641 ? 7.303 7.105 -7.489 1.00 93.06 641 ILE A CA 1
ATOM 5131 C C . ILE A 1 641 ? 8.659 6.405 -7.422 1.00 93.06 641 ILE A C 1
ATOM 5133 O O . ILE A 1 641 ? 9.225 6.069 -8.455 1.00 93.06 641 ILE A O 1
ATOM 5137 N N . ILE A 1 642 ? 9.159 6.154 -6.213 1.00 90.75 642 ILE A N 1
ATOM 5138 C CA . ILE A 1 642 ? 10.437 5.487 -5.968 1.00 90.75 642 ILE A CA 1
ATOM 5139 C C . ILE A 1 642 ? 10.357 4.032 -6.439 1.00 90.75 642 ILE A C 1
ATOM 5141 O O . ILE A 1 642 ? 11.225 3.591 -7.188 1.00 90.75 642 ILE A O 1
ATOM 5145 N N . ALA A 1 643 ? 9.300 3.300 -6.061 1.00 85.62 643 ALA A N 1
ATOM 5146 C CA . ALA A 1 643 ? 9.134 1.889 -6.419 1.00 85.62 643 ALA A CA 1
ATOM 5147 C C . ALA A 1 643 ? 9.085 1.637 -7.931 1.00 85.62 643 ALA A C 1
ATOM 5149 O O . ALA A 1 643 ? 9.592 0.614 -8.386 1.00 85.62 643 ALA A O 1
ATOM 5150 N N . ASN A 1 644 ? 8.492 2.562 -8.689 1.00 86.38 644 ASN A N 1
ATOM 5151 C CA . ASN A 1 644 ? 8.324 2.450 -10.138 1.00 86.38 644 ASN A CA 1
ATOM 5152 C C . ASN A 1 644 ? 9.305 3.321 -10.935 1.00 86.38 644 ASN A C 1
ATOM 5154 O O . ASN A 1 644 ? 9.243 3.334 -12.163 1.00 86.38 644 ASN A O 1
ATOM 5158 N N . ASN A 1 645 ? 10.183 4.060 -10.251 1.00 87.25 645 ASN A N 1
ATOM 5159 C CA . ASN A 1 645 ? 11.038 5.089 -10.838 1.00 87.25 645 ASN A CA 1
ATOM 5160 C C . ASN A 1 645 ? 10.261 6.053 -11.766 1.00 87.25 645 ASN A C 1
ATOM 5162 O O . ASN A 1 645 ? 10.713 6.385 -12.864 1.00 87.25 645 ASN A O 1
ATOM 5166 N N . ASP A 1 646 ? 9.062 6.471 -11.340 1.00 91.31 646 ASP A N 1
ATOM 5167 C CA . ASP A 1 646 ? 8.142 7.302 -12.126 1.00 91.31 646 ASP A CA 1
ATOM 5168 C C . ASP A 1 646 ? 8.588 8.771 -12.138 1.00 91.31 646 ASP A C 1
ATOM 5170 O O . ASP A 1 646 ? 7.996 9.660 -11.523 1.00 91.31 646 ASP A O 1
ATOM 5174 N N . LEU A 1 647 ? 9.665 9.039 -12.876 1.00 91.25 647 LEU A N 1
ATOM 5175 C CA . LEU A 1 647 ? 10.180 10.391 -13.080 1.00 91.25 647 LEU A CA 1
ATOM 5176 C C . LEU A 1 647 ? 9.200 11.288 -13.855 1.00 91.25 647 LEU A C 1
ATOM 5178 O O . LEU A 1 647 ? 9.455 12.492 -13.934 1.00 91.25 647 LEU A O 1
ATOM 5182 N N . GLY A 1 648 ? 8.119 10.737 -14.422 1.00 93.62 648 GLY A N 1
ATOM 5183 C CA . GLY A 1 648 ? 7.044 11.459 -15.106 1.00 93.62 648 GLY A CA 1
ATOM 5184 C C . GLY A 1 648 ? 5.917 11.929 -14.182 1.00 93.62 648 GLY A C 1
ATOM 5185 O O . GLY A 1 648 ? 4.997 12.598 -14.648 1.00 93.62 648 GLY A O 1
ATOM 5186 N N . HIS A 1 649 ? 5.975 11.615 -12.885 1.00 96.75 649 HIS A N 1
ATOM 5187 C CA . HIS A 1 649 ? 4.941 12.009 -11.935 1.00 96.75 649 HIS A CA 1
ATOM 5188 C C . HIS A 1 649 ? 4.836 13.547 -11.794 1.00 96.75 649 HIS A C 1
ATOM 5190 O O . HIS A 1 649 ? 5.871 14.224 -11.743 1.00 96.75 649 HIS A O 1
ATOM 5196 N N . PRO A 1 650 ? 3.630 14.128 -11.596 1.00 97.94 650 PRO A N 1
ATOM 5197 C CA . PRO A 1 650 ? 3.459 15.579 -11.431 1.00 97.94 650 PRO A CA 1
ATOM 5198 C C . PRO A 1 650 ? 4.290 16.212 -10.301 1.00 97.94 650 PRO A C 1
ATOM 5200 O O . PRO A 1 650 ? 4.701 17.369 -10.389 1.00 97.94 650 PRO A O 1
ATOM 5203 N N . LEU A 1 651 ? 4.589 15.451 -9.241 1.00 97.75 651 LEU A N 1
ATOM 5204 C CA . LEU A 1 651 ? 5.521 15.876 -8.185 1.00 97.75 651 LEU A CA 1
ATOM 5205 C C . LEU A 1 651 ? 6.939 16.095 -8.734 1.00 97.75 651 LEU A C 1
ATOM 5207 O O . LEU A 1 651 ? 7.574 17.093 -8.407 1.00 97.75 651 LEU A O 1
ATOM 5211 N N . CYS A 1 652 ? 7.436 15.194 -9.582 1.00 97.19 652 CYS A N 1
ATOM 5212 C CA . CYS A 1 652 ? 8.749 15.329 -10.207 1.00 97.19 652 CYS A CA 1
ATOM 5213 C C . CYS A 1 652 ? 8.789 16.520 -11.173 1.00 97.19 652 CYS A C 1
ATOM 5215 O O . CYS A 1 652 ? 9.783 17.245 -11.194 1.00 97.19 652 CYS A O 1
ATOM 5217 N N . ASP A 1 653 ? 7.707 16.773 -11.916 1.00 96.38 653 ASP A N 1
ATOM 5218 C CA . ASP A 1 653 ? 7.576 17.976 -12.749 1.00 96.38 653 ASP A CA 1
ATOM 5219 C C . ASP A 1 653 ? 7.616 19.256 -11.917 1.00 96.38 653 ASP A C 1
ATOM 5221 O O . ASP A 1 653 ? 8.344 20.192 -12.248 1.00 96.38 653 ASP A O 1
ATOM 5225 N N . ASN A 1 654 ? 6.882 19.288 -10.806 1.00 97.38 654 ASN A N 1
ATOM 5226 C CA . ASN A 1 654 ? 6.888 20.417 -9.886 1.00 97.38 654 ASN A CA 1
ATOM 5227 C C . ASN A 1 654 ? 8.286 20.673 -9.295 1.00 97.38 654 ASN A C 1
ATOM 5229 O O . ASN A 1 654 ? 8.738 21.816 -9.285 1.00 97.38 654 ASN A O 1
ATOM 5233 N N . LEU A 1 655 ? 8.988 19.613 -8.884 1.00 96.50 655 LEU A N 1
ATOM 5234 C CA . LEU A 1 655 ? 10.351 19.684 -8.347 1.00 96.50 655 LEU A CA 1
ATOM 5235 C C . LEU A 1 655 ? 11.375 20.159 -9.387 1.00 96.50 655 LEU A C 1
ATOM 5237 O O . LEU A 1 655 ? 12.306 20.881 -9.039 1.00 96.50 655 LEU A O 1
ATOM 5241 N N . ARG A 1 656 ? 11.196 19.801 -10.666 1.00 93.88 656 ARG A N 1
ATOM 5242 C CA . ARG A 1 656 ? 11.997 20.339 -11.782 1.00 93.88 656 ARG A CA 1
ATOM 5243 C C . ARG A 1 656 ? 11.661 21.795 -12.101 1.00 93.88 656 ARG A C 1
ATOM 5245 O O . ARG A 1 656 ? 12.511 22.521 -12.609 1.00 93.88 656 ARG A O 1
ATOM 5252 N N . ALA A 1 657 ? 10.418 22.209 -11.871 1.00 93.12 657 ALA A N 1
ATOM 5253 C CA . ALA A 1 657 ? 9.954 23.555 -12.182 1.00 93.12 657 ALA A CA 1
ATOM 5254 C C . ALA A 1 657 ? 10.401 24.594 -11.141 1.00 93.12 657 ALA A C 1
ATOM 5256 O O . ALA A 1 657 ? 10.575 25.758 -11.501 1.00 93.12 657 ALA A O 1
ATOM 5257 N N . GLY A 1 658 ? 10.612 24.201 -9.881 1.00 92.62 658 GLY A N 1
ATOM 5258 C CA . GLY A 1 658 ? 11.108 25.116 -8.857 1.00 92.62 658 GLY A CA 1
ATOM 5259 C C . GLY A 1 658 ? 11.209 24.519 -7.450 1.00 92.62 658 GLY A C 1
ATOM 5260 O O . GLY A 1 658 ? 10.766 23.401 -7.190 1.00 92.62 658 GLY A O 1
ATOM 5261 N N . PRO A 1 659 ? 11.780 25.274 -6.492 1.00 93.88 659 PRO A N 1
ATOM 5262 C CA . PRO A 1 659 ? 12.144 24.760 -5.171 1.00 93.88 659 PRO A CA 1
ATOM 5263 C C . PRO A 1 659 ? 10.991 24.753 -4.155 1.00 93.88 659 PRO A C 1
ATOM 5265 O O . PRO A 1 659 ? 11.224 24.565 -2.961 1.00 93.88 659 PRO A O 1
ATOM 5268 N N . TRP A 1 660 ? 9.752 24.991 -4.583 1.00 96.62 660 TRP A N 1
ATOM 5269 C CA . TRP A 1 660 ? 8.641 25.299 -3.679 1.00 96.62 660 TRP A CA 1
ATOM 5270 C C . TRP A 1 660 ? 8.333 24.177 -2.683 1.00 96.62 660 TRP A C 1
ATOM 5272 O O . TRP A 1 660 ? 8.028 24.468 -1.532 1.00 96.62 660 TRP A O 1
ATOM 5282 N N . ALA A 1 661 ? 8.440 22.907 -3.086 1.00 97.19 661 ALA A N 1
ATOM 5283 C CA . ALA A 1 661 ? 8.228 21.773 -2.182 1.00 97.19 661 ALA A CA 1
ATOM 5284 C C . ALA A 1 661 ? 9.342 21.647 -1.118 1.00 97.19 661 ALA A C 1
ATOM 5286 O O . ALA A 1 661 ? 9.056 21.367 0.049 1.00 97.19 661 ALA A O 1
ATOM 5287 N N . LEU A 1 662 ? 10.604 21.920 -1.490 1.00 96.38 662 LEU A N 1
ATOM 5288 C CA . LEU A 1 662 ? 11.735 21.987 -0.549 1.00 96.38 662 LEU A CA 1
ATOM 5289 C C . LEU A 1 662 ? 11.496 23.091 0.488 1.00 96.38 662 LEU A C 1
ATOM 5291 O O . LEU A 1 662 ? 11.602 22.865 1.691 1.00 96.38 662 LEU A O 1
ATOM 5295 N N . GLU A 1 663 ? 11.135 24.284 0.014 1.00 96.12 663 GLU A N 1
ATOM 5296 C CA . GLU A 1 663 ? 10.885 25.445 0.867 1.00 96.12 663 GLU A CA 1
ATOM 5297 C C . GLU A 1 663 ? 9.673 25.242 1.768 1.00 96.12 663 GLU A C 1
ATOM 5299 O O . GLU A 1 663 ? 9.753 25.529 2.959 1.00 96.12 663 GLU A O 1
ATOM 5304 N N . TYR A 1 664 ? 8.578 24.699 1.235 1.00 97.38 664 TYR A N 1
ATOM 5305 C CA . TYR A 1 664 ? 7.390 24.360 2.010 1.00 97.38 664 TYR A CA 1
ATOM 5306 C C . TYR A 1 664 ? 7.734 23.443 3.188 1.00 97.38 664 TYR A C 1
ATOM 5308 O O . TYR A 1 664 ? 7.354 23.747 4.318 1.00 97.38 664 TYR A O 1
ATOM 5316 N N . THR A 1 665 ? 8.511 22.380 2.937 1.00 95.94 665 THR A N 1
ATOM 5317 C CA . THR A 1 665 ? 8.877 21.365 3.940 1.00 95.94 665 THR A CA 1
ATOM 5318 C C . THR A 1 665 ? 9.544 21.983 5.171 1.00 95.94 665 THR A C 1
ATOM 5320 O O . THR A 1 665 ? 9.188 21.640 6.298 1.00 95.94 665 THR A O 1
ATOM 5323 N N . VAL A 1 666 ? 10.474 22.926 4.983 1.00 96.44 666 VAL A N 1
ATOM 5324 C CA . VAL A 1 666 ? 11.181 23.579 6.099 1.00 96.44 666 VAL A CA 1
ATOM 5325 C C . VAL A 1 666 ? 10.427 24.791 6.653 1.00 96.44 666 VAL A C 1
ATOM 5327 O O . VAL A 1 666 ? 10.396 24.991 7.868 1.00 96.44 666 VAL A O 1
ATOM 5330 N N . ASN A 1 667 ? 9.777 25.589 5.797 1.00 96.12 667 ASN A N 1
ATOM 5331 C CA . ASN A 1 667 ? 9.068 26.802 6.214 1.00 96.12 667 ASN A CA 1
ATOM 5332 C C . ASN A 1 667 ? 7.933 26.484 7.177 1.00 96.12 667 ASN A C 1
ATOM 5334 O O . ASN A 1 667 ? 7.784 27.182 8.177 1.00 96.12 667 ASN A O 1
ATOM 5338 N N . ARG A 1 668 ? 7.195 25.393 6.946 1.00 95.81 668 ARG A N 1
ATOM 5339 C CA . ARG A 1 668 ? 6.144 24.992 7.881 1.00 95.81 668 ARG A CA 1
ATOM 5340 C C . ARG A 1 668 ? 6.686 24.680 9.276 1.00 95.81 668 ARG A C 1
ATOM 5342 O O . ARG A 1 668 ? 6.104 25.107 10.262 1.00 95.81 668 ARG A O 1
ATOM 5349 N N . LEU A 1 669 ? 7.842 24.017 9.389 1.00 97.00 669 LEU A N 1
ATOM 5350 C CA . LEU A 1 669 ? 8.441 23.685 10.690 1.00 97.00 669 LEU A CA 1
ATOM 5351 C C . LEU A 1 669 ? 8.875 24.940 11.459 1.00 97.00 669 LEU A C 1
ATOM 5353 O O . LEU A 1 669 ? 8.807 24.963 12.688 1.00 97.00 669 LEU A O 1
ATOM 5357 N N . ARG A 1 670 ? 9.280 26.002 10.751 1.00 96.31 670 ARG A N 1
ATOM 5358 C CA . ARG A 1 670 ? 9.651 27.286 11.365 1.00 96.31 670 ARG A CA 1
ATOM 5359 C C . ARG A 1 670 ? 8.481 27.943 12.091 1.00 96.31 670 ARG A C 1
ATOM 5361 O O . ARG A 1 670 ? 8.696 28.501 13.164 1.00 96.31 670 ARG A O 1
ATOM 5368 N N . GLU A 1 671 ? 7.263 27.814 11.568 1.00 95.75 671 GLU A N 1
ATOM 5369 C CA . GLU A 1 671 ? 6.048 28.335 12.214 1.00 95.75 671 GLU A CA 1
ATOM 5370 C C . GLU A 1 671 ? 5.773 27.660 13.569 1.00 95.75 671 GLU A C 1
ATOM 5372 O O . GLU A 1 671 ? 5.286 28.300 14.505 1.00 95.75 671 GLU A O 1
ATOM 5377 N N . TYR A 1 672 ? 6.159 26.386 13.705 1.00 95.75 672 TYR A N 1
ATOM 5378 C CA . TYR A 1 672 ? 6.017 25.597 14.932 1.00 95.75 672 TYR A CA 1
ATOM 5379 C C . TYR A 1 672 ? 7.185 25.745 15.912 1.00 95.75 672 TYR A C 1
ATOM 5381 O O . TYR A 1 672 ? 7.061 25.352 17.070 1.00 95.75 672 TYR A O 1
ATOM 5389 N N . LYS A 1 673 ? 8.314 26.334 15.500 1.00 94.75 673 LYS A N 1
ATOM 5390 C CA . LYS A 1 673 ? 9.514 26.482 16.345 1.00 94.75 673 LYS A CA 1
ATOM 5391 C C . LYS A 1 673 ? 9.235 27.218 17.661 1.00 94.75 673 LYS A C 1
ATOM 5393 O O . LYS A 1 673 ? 9.888 26.945 18.665 1.00 94.75 673 LYS A O 1
ATOM 5398 N N . LYS A 1 674 ? 8.274 28.148 17.659 1.00 93.00 674 LYS A N 1
ATOM 5399 C CA . LYS A 1 674 ? 7.855 28.903 18.852 1.00 93.00 674 LYS A CA 1
ATOM 5400 C C . LYS A 1 674 ? 7.287 27.994 19.953 1.00 93.00 674 LYS A C 1
ATOM 5402 O O . LYS A 1 674 ? 7.536 28.249 21.126 1.00 93.00 674 LYS A O 1
ATOM 5407 N N . ASP A 1 675 ? 6.577 26.938 19.557 1.00 92.31 675 ASP A N 1
ATOM 5408 C CA . ASP A 1 675 ? 5.911 25.991 20.454 1.00 92.31 675 ASP A CA 1
ATOM 5409 C C . ASP A 1 675 ? 6.786 24.749 20.697 1.00 92.31 675 ASP A C 1
ATOM 5411 O O . ASP A 1 675 ? 6.759 24.170 21.781 1.00 92.31 675 ASP A O 1
ATOM 5415 N N . TYR A 1 676 ? 7.626 24.388 19.718 1.00 95.94 676 TYR A N 1
ATOM 5416 C CA . TYR A 1 676 ? 8.541 23.246 19.760 1.00 95.94 676 TYR A CA 1
ATOM 5417 C C . TYR A 1 676 ? 9.984 23.669 19.421 1.00 95.94 676 TYR A C 1
ATOM 5419 O O . TYR A 1 676 ? 10.459 23.439 18.304 1.00 95.94 676 TYR A O 1
ATOM 5427 N N . PRO A 1 677 ? 10.732 24.263 20.373 1.00 96.19 677 PRO A N 1
ATOM 5428 C CA . PRO A 1 677 ? 12.099 24.732 20.126 1.00 96.19 677 PRO A CA 1
ATOM 5429 C C . PRO A 1 677 ? 13.079 23.632 19.693 1.00 96.19 677 PRO A C 1
ATOM 5431 O O . PRO A 1 677 ? 14.067 23.921 19.022 1.00 96.19 677 PRO A O 1
ATOM 5434 N N . SER A 1 678 ? 12.801 22.368 20.031 1.00 95.75 678 SER A N 1
ATOM 5435 C CA . SER A 1 678 ? 13.613 21.213 19.626 1.00 95.75 678 SER A CA 1
ATOM 5436 C C . SER A 1 678 ? 13.619 20.950 18.116 1.00 95.75 678 SER A C 1
ATOM 5438 O O . SER A 1 678 ? 14.496 20.236 17.635 1.00 95.75 678 SER A O 1
ATOM 5440 N N . LEU A 1 679 ? 12.710 21.568 17.351 1.00 97.50 679 LEU A N 1
ATOM 5441 C CA . LEU A 1 679 ? 12.720 21.520 15.887 1.00 97.50 679 LEU A CA 1
ATOM 5442 C C . LEU A 1 679 ? 13.934 22.231 15.270 1.00 97.50 679 LEU A C 1
ATOM 5444 O O . LEU A 1 679 ? 14.252 21.973 14.113 1.00 97.50 679 LEU A O 1
ATOM 5448 N N . ASP A 1 680 ? 14.620 23.111 16.006 1.00 97.31 680 ASP A N 1
ATOM 5449 C CA . ASP A 1 680 ? 15.711 23.943 15.478 1.00 97.31 680 ASP A CA 1
ATOM 5450 C C . ASP A 1 680 ? 16.854 23.132 14.851 1.00 97.31 680 ASP A C 1
ATOM 5452 O O . ASP A 1 680 ? 17.352 23.482 13.779 1.00 97.31 680 ASP A O 1
ATOM 5456 N N . SER A 1 681 ? 17.230 22.011 15.474 1.00 97.00 681 SER A N 1
ATOM 5457 C CA . SER A 1 681 ? 18.277 21.129 14.950 1.00 97.00 681 SER A CA 1
ATOM 5458 C C . SER A 1 681 ? 17.864 20.475 13.631 1.00 97.00 681 SER A C 1
ATOM 5460 O O . SER A 1 681 ? 18.668 20.408 12.703 1.00 97.00 681 SER A O 1
ATOM 5462 N N . LEU A 1 682 ? 16.604 20.048 13.513 1.00 97.69 682 LEU A N 1
ATOM 5463 C CA . LEU A 1 682 ? 16.072 19.466 12.281 1.00 97.69 682 LEU A CA 1
ATOM 5464 C C . LEU A 1 682 ? 15.893 20.522 11.180 1.00 97.69 682 LEU A C 1
ATOM 5466 O O . LEU A 1 682 ? 16.216 20.257 10.026 1.00 97.69 682 LEU A O 1
ATOM 5470 N N . ILE A 1 683 ? 15.435 21.729 11.527 1.00 98.25 683 ILE A N 1
ATOM 5471 C CA . ILE A 1 683 ? 15.330 22.863 10.595 1.00 98.25 683 ILE A CA 1
ATOM 5472 C C . ILE A 1 683 ? 16.711 23.214 10.034 1.00 98.25 683 ILE A C 1
ATOM 5474 O O . ILE A 1 683 ? 16.864 23.317 8.820 1.00 98.25 683 ILE A O 1
ATOM 5478 N N . SER A 1 684 ? 17.720 23.322 10.903 1.00 97.44 684 SER A N 1
ATOM 5479 C CA . SER A 1 684 ? 19.105 23.589 10.496 1.00 97.44 684 SER A CA 1
ATOM 5480 C C . SER A 1 684 ? 19.643 22.481 9.590 1.00 97.44 684 SER A C 1
ATOM 5482 O O . SER A 1 684 ? 20.267 22.763 8.567 1.00 97.44 684 SER A O 1
ATOM 5484 N N . TRP A 1 685 ? 19.334 21.218 9.913 1.00 97.56 685 TRP A N 1
ATOM 5485 C CA . TRP A 1 685 ? 19.685 20.085 9.063 1.00 97.56 685 TRP A CA 1
ATOM 5486 C C . TRP A 1 685 ? 19.066 20.224 7.665 1.00 97.56 685 TRP A C 1
ATOM 5488 O O . TRP A 1 685 ? 19.797 20.120 6.682 1.00 97.56 685 TRP A O 1
ATOM 5498 N N . PHE A 1 686 ? 17.767 20.530 7.559 1.00 97.81 686 PHE A N 1
ATOM 5499 C CA . PHE A 1 686 ? 17.102 20.761 6.271 1.00 97.81 686 PHE A CA 1
ATOM 5500 C C . PHE A 1 686 ? 17.713 21.935 5.502 1.00 97.81 686 PHE A C 1
ATOM 5502 O O . PHE A 1 686 ? 17.985 21.792 4.312 1.00 97.81 686 PHE A O 1
ATOM 5509 N N . ASP A 1 687 ? 17.963 23.068 6.158 1.00 96.62 687 ASP A N 1
ATOM 5510 C CA . ASP A 1 687 ? 18.502 24.271 5.515 1.00 96.62 687 ASP A CA 1
ATOM 5511 C C . ASP A 1 687 ? 19.849 24.019 4.840 1.00 96.62 687 ASP A C 1
ATOM 5513 O O . ASP A 1 687 ? 20.036 24.371 3.672 1.00 96.62 687 ASP A O 1
ATOM 5517 N N . GLU A 1 688 ? 20.758 23.331 5.534 1.00 95.56 688 GLU A N 1
ATOM 5518 C CA . GLU A 1 688 ? 22.063 22.963 4.985 1.00 95.56 688 GLU A CA 1
ATOM 5519 C C . GLU A 1 688 ? 21.945 22.122 3.705 1.00 95.56 688 GLU A C 1
ATOM 5521 O O . GLU A 1 688 ? 22.726 22.316 2.774 1.00 95.56 688 GLU A O 1
ATOM 5526 N N . ARG A 1 689 ? 20.971 21.203 3.621 1.00 95.88 689 ARG A N 1
ATOM 5527 C CA . ARG A 1 689 ? 20.804 20.321 2.451 1.00 95.88 689 ARG A CA 1
ATOM 5528 C C . ARG A 1 689 ? 19.974 20.966 1.344 1.00 95.88 689 ARG A C 1
ATOM 5530 O O . ARG A 1 689 ? 20.293 20.775 0.176 1.00 95.88 689 ARG A O 1
ATOM 5537 N N . ILE A 1 690 ? 18.950 21.755 1.670 1.00 95.38 690 ILE A N 1
ATOM 5538 C CA . ILE A 1 690 ? 18.113 22.445 0.676 1.00 95.38 690 ILE A CA 1
ATOM 5539 C C . ILE A 1 690 ? 18.959 23.408 -0.162 1.00 95.38 690 ILE A C 1
ATOM 5541 O O . ILE A 1 690 ? 18.766 23.479 -1.375 1.00 95.38 690 ILE A O 1
ATOM 5545 N N . VAL A 1 691 ? 19.913 24.116 0.454 1.00 93.31 691 VAL A N 1
ATOM 5546 C CA . VAL A 1 691 ? 20.851 24.989 -0.274 1.00 93.31 691 VAL A CA 1
ATOM 5547 C C . VAL A 1 691 ? 21.646 24.196 -1.312 1.00 93.31 691 VAL A C 1
ATOM 5549 O O . VAL A 1 691 ? 21.766 24.639 -2.451 1.00 93.31 691 VAL A O 1
ATOM 5552 N N . LEU A 1 692 ? 22.126 23.005 -0.947 1.00 92.25 692 LEU A N 1
ATOM 5553 C CA . LEU A 1 692 ? 22.865 22.129 -1.857 1.00 92.25 692 LEU A CA 1
ATOM 5554 C C . LEU A 1 692 ? 21.979 21.601 -2.989 1.00 92.25 692 LEU A C 1
ATOM 5556 O O . LEU A 1 692 ? 22.394 21.606 -4.142 1.00 92.25 692 LEU A O 1
ATOM 5560 N N . ILE A 1 693 ? 20.749 21.182 -2.678 1.00 92.44 693 ILE A N 1
ATOM 5561 C CA . ILE A 1 693 ? 19.818 20.618 -3.667 1.00 92.44 693 ILE A CA 1
ATOM 5562 C C . ILE A 1 693 ? 19.389 21.672 -4.695 1.00 92.44 693 ILE A C 1
ATOM 5564 O O . ILE A 1 693 ? 19.281 21.362 -5.877 1.00 92.44 693 ILE A O 1
ATOM 5568 N N . LYS A 1 694 ? 19.190 22.926 -4.272 1.00 89.56 694 LYS A N 1
ATOM 5569 C CA . LYS A 1 694 ? 18.857 24.049 -5.167 1.00 89.56 694 LYS A CA 1
ATOM 5570 C C . LYS A 1 694 ? 19.959 24.360 -6.184 1.00 89.56 694 LYS A C 1
ATOM 5572 O O . LYS A 1 694 ? 19.668 24.895 -7.253 1.00 89.56 694 LYS A O 1
ATOM 5577 N N . ASP A 1 695 ? 21.210 24.047 -5.857 1.00 87.25 695 ASP A N 1
ATOM 5578 C CA . ASP A 1 695 ? 22.334 24.255 -6.769 1.00 87.25 695 ASP A CA 1
ATOM 5579 C C . ASP A 1 695 ? 22.461 23.144 -7.826 1.00 87.25 695 ASP A C 1
ATOM 5581 O O . ASP A 1 695 ? 23.092 23.348 -8.864 1.00 87.25 695 ASP A O 1
ATOM 5585 N N . LEU A 1 696 ? 21.779 22.008 -7.650 1.00 87.75 696 LEU A N 1
ATOM 5586 C CA . LEU A 1 696 ? 21.795 20.908 -8.616 1.00 87.75 696 LEU A CA 1
ATOM 5587 C C . LEU A 1 696 ? 21.096 21.286 -9.943 1.00 87.75 696 LEU A C 1
ATOM 5589 O O . LEU A 1 696 ? 20.300 22.230 -10.000 1.00 87.75 696 LEU A O 1
ATOM 5593 N N . PRO A 1 697 ? 21.381 20.567 -11.043 1.00 87.81 697 PRO A N 1
ATOM 5594 C CA . PRO A 1 697 ? 20.585 20.603 -12.260 1.00 87.81 697 PRO A CA 1
ATOM 5595 C C . PRO A 1 697 ? 19.149 20.144 -11.993 1.00 87.81 697 PRO A C 1
ATOM 5597 O O . PRO A 1 697 ? 18.941 19.169 -11.270 1.00 87.81 697 PRO A O 1
ATOM 5600 N N . ASP A 1 698 ? 18.172 20.790 -12.639 1.00 89.06 698 ASP A N 1
ATOM 5601 C CA . ASP A 1 698 ? 16.735 20.540 -12.443 1.00 89.06 698 ASP A CA 1
ATOM 5602 C C . ASP A 1 698 ? 16.389 19.041 -12.473 1.00 89.06 698 ASP A C 1
ATOM 5604 O O . ASP A 1 698 ? 15.623 18.560 -11.643 1.00 89.06 698 ASP A O 1
ATOM 5608 N N . PHE A 1 699 ? 16.983 18.278 -13.400 1.00 87.50 699 PHE A N 1
ATOM 5609 C CA . PHE A 1 699 ? 16.691 16.854 -13.590 1.00 87.50 699 PHE A CA 1
ATOM 5610 C C . PHE A 1 699 ? 17.109 15.958 -12.410 1.00 87.50 699 PHE A C 1
ATOM 5612 O O . PHE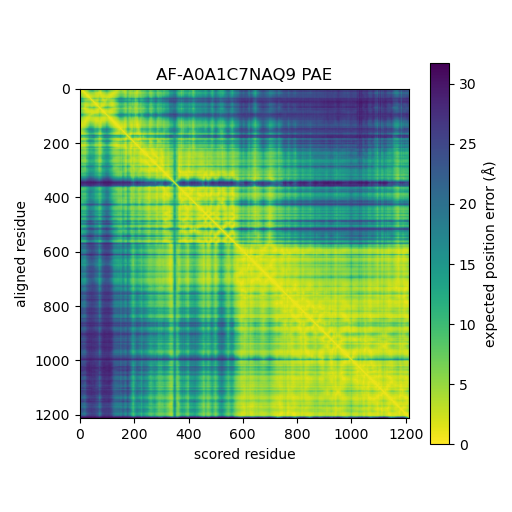 A 1 699 ? 16.548 14.876 -12.264 1.00 87.50 699 PHE A O 1
ATOM 5619 N N . LEU A 1 700 ? 18.023 16.408 -11.541 1.00 90.25 700 LEU A N 1
ATOM 5620 C CA . LEU A 1 700 ? 18.430 15.683 -10.330 1.00 90.25 700 LEU A CA 1
ATOM 5621 C C . LEU A 1 700 ? 17.606 16.067 -9.096 1.00 90.25 700 LEU A C 1
ATOM 5623 O O . LEU A 1 700 ? 17.529 15.285 -8.147 1.00 90.25 700 LEU A O 1
ATOM 5627 N N . VAL A 1 701 ? 16.956 17.235 -9.096 1.00 93.12 701 VAL A N 1
ATOM 5628 C CA . VAL A 1 701 ? 16.189 17.732 -7.940 1.00 93.12 701 VAL A CA 1
ATOM 5629 C C . VAL A 1 701 ? 15.140 16.723 -7.447 1.00 93.12 701 VAL A C 1
ATOM 5631 O O . VAL A 1 701 ? 15.088 16.511 -6.233 1.00 93.12 701 VAL A O 1
ATOM 5634 N N . PRO A 1 702 ? 14.364 16.025 -8.308 1.00 95.88 702 PRO A N 1
ATOM 5635 C CA . PRO A 1 702 ? 13.426 15.003 -7.848 1.00 95.88 702 PRO A CA 1
ATOM 5636 C C . PRO A 1 702 ? 14.074 13.893 -7.010 1.00 95.88 702 PRO A C 1
ATOM 5638 O O . PRO A 1 702 ? 13.565 13.569 -5.937 1.00 95.88 702 PRO A O 1
ATOM 5641 N N . LYS A 1 703 ? 15.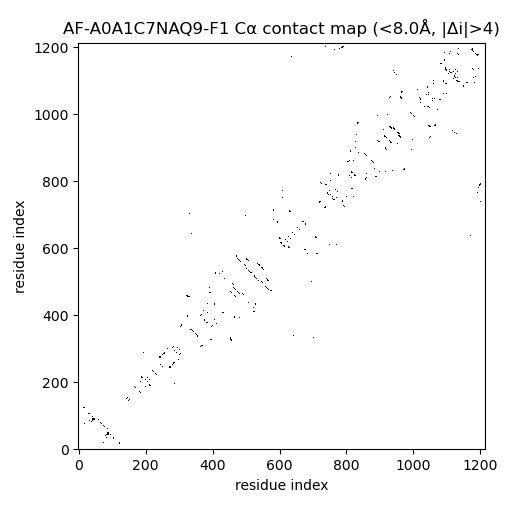215 13.351 -7.461 1.00 93.19 703 LYS A N 1
ATOM 5642 C CA . LYS A 1 703 ? 15.947 12.277 -6.771 1.00 93.19 703 LYS A CA 1
ATOM 5643 C C . LYS A 1 703 ? 16.411 12.728 -5.392 1.00 93.19 703 LYS A C 1
ATOM 5645 O O . LYS A 1 703 ? 16.145 12.063 -4.393 1.00 93.19 703 LYS A O 1
ATOM 5650 N N . TYR A 1 704 ? 17.078 13.877 -5.323 1.00 93.94 704 TYR A N 1
ATOM 5651 C CA . TYR A 1 704 ? 17.642 14.359 -4.064 1.00 93.94 704 TYR A CA 1
ATOM 5652 C C . TYR A 1 704 ? 16.583 14.910 -3.103 1.00 93.94 704 TYR A C 1
ATOM 5654 O O . TYR A 1 704 ? 16.768 14.804 -1.893 1.00 93.94 704 TYR A O 1
ATOM 5662 N N . PHE A 1 705 ? 15.454 15.429 -3.598 1.00 96.69 705 PHE A N 1
ATOM 5663 C CA . PHE A 1 705 ? 14.296 15.731 -2.755 1.00 96.69 705 PHE A CA 1
ATOM 5664 C C . PHE A 1 705 ? 13.725 14.458 -2.123 1.00 96.69 705 PHE A C 1
ATOM 5666 O O . PHE A 1 705 ? 13.513 14.420 -0.912 1.00 96.69 705 PHE A O 1
ATOM 5673 N N . ALA A 1 706 ? 13.518 13.406 -2.921 1.00 96.69 706 ALA A N 1
ATOM 5674 C CA . ALA A 1 706 ? 13.028 12.129 -2.417 1.00 96.69 706 ALA A CA 1
ATOM 5675 C C . ALA A 1 706 ? 13.990 11.523 -1.381 1.00 96.69 706 ALA A C 1
ATOM 5677 O O . ALA A 1 706 ? 13.538 11.094 -0.320 1.00 96.69 706 ALA A O 1
ATOM 5678 N N . LEU A 1 707 ? 15.310 11.584 -1.622 1.00 95.12 707 LEU A N 1
ATOM 5679 C CA . LEU A 1 707 ? 16.323 11.142 -0.654 1.00 95.12 707 LEU A CA 1
ATOM 5680 C C . LEU A 1 707 ? 16.243 11.960 0.638 1.00 95.12 707 LEU A C 1
ATOM 5682 O O . LEU A 1 707 ? 16.245 11.391 1.723 1.00 95.12 707 LEU A O 1
ATOM 5686 N N . LEU A 1 708 ? 16.140 13.287 0.533 1.00 97.00 708 LEU A N 1
ATOM 5687 C CA . LEU A 1 708 ? 16.056 14.182 1.686 1.00 97.00 708 LEU A CA 1
ATOM 5688 C C . LEU A 1 708 ? 14.842 13.862 2.563 1.00 97.00 708 LEU A C 1
ATOM 5690 O O . LEU A 1 708 ? 14.978 13.711 3.778 1.00 97.00 708 LEU A O 1
ATOM 5694 N N . VAL A 1 709 ? 13.663 13.752 1.943 1.00 97.94 709 VAL A N 1
ATOM 5695 C CA . VAL A 1 709 ? 12.407 13.453 2.640 1.00 97.94 709 VAL A CA 1
ATOM 5696 C C . VAL A 1 709 ? 12.459 12.063 3.259 1.00 97.94 709 VAL A C 1
ATOM 5698 O O . VAL A 1 709 ? 12.127 11.934 4.434 1.00 97.94 709 VAL A O 1
ATOM 5701 N N . LYS A 1 710 ? 12.918 11.046 2.518 1.00 96.12 710 LYS A N 1
ATOM 5702 C CA . LYS A 1 710 ? 13.017 9.671 3.016 1.00 96.12 710 LYS A CA 1
ATOM 5703 C C . LYS A 1 710 ? 13.986 9.561 4.192 1.00 96.12 710 LYS A C 1
ATOM 5705 O O . LYS A 1 710 ? 13.610 9.022 5.227 1.00 96.12 710 LYS A O 1
ATOM 5710 N N . THR A 1 711 ? 15.190 10.125 4.082 1.00 96.12 711 THR A N 1
ATOM 5711 C CA . THR A 1 711 ? 16.186 10.115 5.167 1.00 96.12 711 THR A CA 1
ATOM 5712 C C . THR A 1 711 ? 15.635 10.766 6.435 1.00 96.12 711 THR A C 1
ATOM 5714 O O . THR A 1 711 ? 15.767 10.212 7.529 1.00 96.12 711 THR A O 1
ATOM 5717 N N . ALA A 1 712 ? 14.986 11.928 6.305 1.00 97.94 712 ALA A N 1
ATOM 5718 C CA . ALA A 1 712 ? 14.372 12.605 7.442 1.00 97.94 712 ALA A CA 1
ATOM 5719 C C . ALA A 1 712 ? 13.186 11.810 8.012 1.00 97.94 712 ALA A C 1
ATOM 5721 O O . ALA A 1 712 ? 13.079 11.660 9.229 1.00 97.94 712 ALA A O 1
ATOM 5722 N N . TYR A 1 713 ? 12.321 11.273 7.146 1.00 98.12 713 TYR A N 1
ATOM 5723 C CA . TYR A 1 713 ? 11.162 10.476 7.535 1.00 98.12 713 TYR A CA 1
ATOM 5724 C C . TYR A 1 713 ? 11.586 9.231 8.308 1.00 98.12 713 TYR A C 1
ATOM 5726 O O . TYR A 1 713 ? 11.150 9.061 9.442 1.00 98.12 713 TYR A O 1
ATOM 5734 N N . ASP A 1 714 ? 12.483 8.412 7.756 1.00 95.81 714 ASP A N 1
ATOM 5735 C CA . ASP A 1 714 ? 12.939 7.166 8.379 1.00 95.81 714 ASP A CA 1
ATOM 5736 C C . ASP A 1 714 ? 13.559 7.434 9.755 1.00 95.81 714 ASP A C 1
ATOM 5738 O O . ASP A 1 714 ? 13.300 6.712 10.723 1.00 95.81 714 ASP A O 1
ATOM 5742 N N . LYS A 1 715 ? 14.341 8.515 9.873 1.00 97.50 715 LYS A N 1
ATOM 5743 C CA . LYS A 1 715 ? 14.970 8.911 11.133 1.00 97.50 715 LYS A CA 1
ATOM 5744 C C . LYS A 1 715 ? 13.953 9.353 12.178 1.00 97.50 715 LYS A C 1
ATOM 5746 O O . LYS A 1 715 ? 14.022 8.898 13.319 1.00 97.50 715 LYS A O 1
ATOM 5751 N N . VAL A 1 716 ? 13.021 10.230 11.806 1.00 98.31 716 VAL A N 1
ATOM 5752 C CA . VAL A 1 716 ? 12.002 10.759 12.725 1.00 98.31 716 VAL A CA 1
ATOM 5753 C C . VAL A 1 716 ? 10.989 9.675 13.087 1.00 98.31 716 VAL A C 1
ATOM 5755 O O . VAL A 1 716 ? 10.604 9.575 14.246 1.00 98.31 716 VAL A O 1
ATOM 5758 N N . TYR A 1 717 ? 10.610 8.815 12.142 1.00 97.62 717 TYR A N 1
ATOM 5759 C CA . TYR A 1 717 ? 9.733 7.670 12.374 1.00 97.62 717 TYR A CA 1
ATOM 5760 C C . TYR A 1 717 ? 10.371 6.676 13.352 1.00 97.62 717 TYR A C 1
ATOM 5762 O O . TYR A 1 717 ? 9.754 6.305 14.350 1.00 97.62 717 TYR A O 1
ATOM 5770 N N . LYS A 1 718 ? 11.641 6.303 13.135 1.00 96.94 718 LYS A N 1
ATOM 5771 C CA . LYS A 1 718 ? 12.395 5.439 14.058 1.00 96.94 718 LYS A CA 1
ATOM 5772 C C . LYS A 1 718 ? 12.546 6.072 15.443 1.00 96.94 718 LYS A C 1
ATOM 5774 O O . LYS A 1 718 ? 12.393 5.378 16.446 1.00 96.94 718 LYS A O 1
ATOM 5779 N N . HIS A 1 719 ? 12.821 7.375 15.504 1.00 98.12 719 HIS A N 1
ATOM 5780 C CA . HIS A 1 719 ? 12.897 8.116 16.764 1.00 98.12 719 HIS A CA 1
ATOM 5781 C C . HIS A 1 719 ? 11.553 8.113 17.499 1.00 98.12 719 HIS A C 1
ATOM 5783 O O . HIS A 1 719 ? 11.508 7.738 18.667 1.00 98.12 719 HIS A O 1
ATOM 5789 N N . ALA A 1 720 ? 10.450 8.412 16.811 1.00 98.12 720 ALA A N 1
ATOM 5790 C CA . ALA A 1 720 ? 9.111 8.369 17.389 1.00 98.12 720 ALA A CA 1
ATOM 5791 C C . ALA A 1 720 ? 8.779 6.978 17.948 1.00 98.12 720 ALA A C 1
ATOM 5793 O O . ALA A 1 720 ? 8.320 6.883 19.081 1.00 98.12 720 ALA A O 1
ATOM 5794 N N . LEU A 1 721 ? 9.087 5.901 17.214 1.00 98.00 721 LEU A N 1
ATOM 5795 C CA . LEU A 1 721 ? 8.925 4.530 17.712 1.00 98.00 721 LEU A CA 1
ATOM 5796 C C . LEU A 1 721 ? 9.749 4.260 18.978 1.00 98.00 721 LEU A C 1
ATOM 5798 O O . LEU A 1 721 ? 9.252 3.601 19.886 1.00 98.00 721 LEU A O 1
ATOM 5802 N N . SER A 1 722 ? 10.978 4.781 19.066 1.00 97.50 722 SER A N 1
ATOM 5803 C CA . SER A 1 722 ? 11.851 4.593 20.237 1.00 97.50 722 SER A CA 1
ATOM 5804 C C . SER A 1 722 ? 11.331 5.255 21.519 1.00 97.50 722 SER A C 1
ATOM 5806 O O . SER A 1 722 ? 11.757 4.891 22.613 1.00 97.50 722 SER A O 1
ATOM 5808 N N . LEU A 1 723 ? 10.402 6.208 21.391 1.00 98.00 723 LEU A N 1
ATOM 5809 C CA . LEU A 1 723 ? 9.734 6.868 22.515 1.00 98.00 723 LEU A CA 1
ATOM 5810 C C . LEU A 1 723 ? 8.468 6.128 22.981 1.00 98.00 723 LEU A C 1
ATOM 5812 O O . LEU A 1 723 ? 7.896 6.504 24.002 1.00 98.00 723 LEU A O 1
ATOM 5816 N N . LEU A 1 724 ? 8.010 5.113 22.240 1.00 98.00 724 LEU A N 1
ATOM 5817 C CA . LEU A 1 724 ? 6.844 4.296 22.593 1.00 98.00 724 LEU A CA 1
ATOM 5818 C C . LEU A 1 724 ? 7.260 3.073 23.425 1.00 98.00 724 LEU A C 1
ATOM 5820 O O . LEU A 1 724 ? 8.442 2.831 23.656 1.00 98.00 724 LEU A O 1
ATOM 5824 N N . SER A 1 725 ? 6.294 2.290 23.898 1.00 96.81 725 SER A N 1
ATOM 5825 C CA . SER A 1 725 ? 6.536 1.107 24.733 1.00 96.81 725 SER A CA 1
ATOM 5826 C C . SER A 1 725 ? 7.350 -0.003 24.036 1.00 96.81 725 SER A C 1
ATOM 5828 O O . SER A 1 725 ? 7.380 -0.073 22.800 1.00 96.81 725 SER A O 1
ATOM 5830 N N . PRO A 1 726 ? 7.969 -0.924 24.807 1.00 95.44 726 PRO A N 1
ATOM 5831 C CA . PRO A 1 726 ? 8.702 -2.069 24.258 1.00 95.44 726 PRO A CA 1
ATOM 5832 C C . PRO A 1 726 ? 7.887 -2.925 23.279 1.00 95.44 726 PRO A C 1
ATOM 5834 O O . PRO A 1 726 ? 8.432 -3.332 22.251 1.00 95.44 726 PRO A O 1
ATOM 5837 N N . LEU A 1 727 ? 6.586 -3.132 23.534 1.00 94.94 727 LEU A N 1
ATOM 5838 C CA . LEU A 1 727 ? 5.685 -3.841 22.618 1.00 94.94 727 LEU A CA 1
ATOM 5839 C C . LEU A 1 727 ? 5.706 -3.238 21.210 1.00 94.94 727 LEU A C 1
ATOM 5841 O O . LEU A 1 727 ? 5.768 -3.960 20.218 1.00 94.94 727 LEU A O 1
ATOM 5845 N N . ILE A 1 728 ? 5.680 -1.907 21.116 1.00 97.25 728 ILE A N 1
ATOM 5846 C CA . ILE A 1 728 ? 5.696 -1.209 19.830 1.00 97.25 728 ILE A CA 1
ATOM 5847 C C . ILE A 1 728 ? 7.100 -1.229 19.219 1.00 97.25 728 ILE A C 1
ATOM 5849 O O . ILE A 1 728 ? 7.250 -1.498 18.028 1.00 97.25 728 ILE A O 1
ATOM 5853 N N . GLN A 1 729 ? 8.144 -0.995 20.021 1.00 95.62 729 GLN A N 1
ATOM 5854 C CA . GLN A 1 729 ? 9.535 -0.985 19.547 1.00 95.62 729 GLN A CA 1
ATOM 5855 C C . GLN A 1 729 ? 9.955 -2.328 18.930 1.00 95.62 729 GLN A C 1
ATOM 5857 O O . GLN A 1 729 ? 10.572 -2.368 17.857 1.00 95.62 729 GLN A O 1
ATOM 5862 N N . HIS A 1 730 ? 9.597 -3.427 19.592 1.00 93.88 730 HIS A N 1
ATOM 5863 C CA . HIS A 1 730 ? 9.961 -4.789 19.198 1.00 93.88 730 HIS A CA 1
ATOM 5864 C C . HIS A 1 730 ? 8.877 -5.495 18.376 1.00 93.88 730 HIS A C 1
ATOM 5866 O O . HIS A 1 730 ? 9.128 -6.574 17.842 1.00 93.88 730 HIS A O 1
ATOM 5872 N N . GLY A 1 731 ? 7.705 -4.874 18.223 1.00 92.75 731 GLY A N 1
ATOM 5873 C CA . GLY A 1 731 ? 6.625 -5.365 17.381 1.00 92.75 731 GLY A CA 1
ATOM 5874 C C . GLY A 1 731 ? 7.006 -5.450 15.902 1.00 92.75 731 GLY A C 1
ATOM 5875 O O . GLY A 1 731 ? 7.962 -4.822 15.421 1.00 92.75 731 GLY A O 1
ATOM 5876 N N . ASP A 1 732 ? 6.228 -6.235 15.160 1.00 93.88 732 ASP A N 1
ATOM 5877 C CA . ASP A 1 732 ? 6.339 -6.280 13.707 1.00 93.88 732 ASP A CA 1
ATOM 5878 C C . ASP A 1 732 ? 5.887 -4.952 13.064 1.00 93.88 732 ASP A C 1
ATOM 5880 O O . ASP A 1 732 ? 5.435 -4.020 13.737 1.00 93.88 732 ASP A O 1
ATOM 5884 N N . THR A 1 733 ? 6.011 -4.849 11.740 1.00 94.88 733 THR A N 1
ATOM 5885 C CA . THR A 1 733 ? 5.623 -3.641 10.997 1.00 94.88 733 THR A CA 1
ATOM 5886 C C . THR A 1 733 ? 4.178 -3.224 11.268 1.00 94.88 733 THR A C 1
ATOM 5888 O O . THR A 1 733 ? 3.903 -2.034 11.387 1.00 94.88 733 THR A O 1
ATOM 5891 N N . PHE A 1 734 ? 3.259 -4.179 11.429 1.00 97.38 734 PHE A N 1
ATOM 5892 C CA . PHE A 1 734 ? 1.850 -3.871 11.644 1.00 97.38 734 PHE A CA 1
ATOM 5893 C C . PHE A 1 734 ? 1.602 -3.291 13.038 1.00 97.38 734 PHE A C 1
ATOM 5895 O O . PHE A 1 734 ? 0.936 -2.268 13.157 1.00 97.38 734 PHE A O 1
ATOM 5902 N N . ILE A 1 735 ? 2.194 -3.877 14.084 1.00 97.56 735 ILE A N 1
ATOM 5903 C CA . ILE A 1 735 ? 2.112 -3.340 15.452 1.00 97.56 735 ILE A CA 1
ATOM 5904 C C . ILE A 1 735 ? 2.721 -1.933 15.513 1.00 97.56 735 ILE A C 1
ATOM 5906 O O . ILE A 1 735 ? 2.142 -1.039 16.129 1.00 97.56 735 ILE A O 1
ATOM 5910 N N . LYS A 1 736 ? 3.842 -1.698 14.818 1.00 98.00 736 LYS A N 1
ATOM 5911 C CA . LYS A 1 736 ? 4.468 -0.369 14.706 1.00 98.00 736 LYS A CA 1
ATOM 5912 C C . LYS A 1 736 ? 3.563 0.653 14.022 1.00 98.00 736 LYS A C 1
ATOM 5914 O O . LYS A 1 736 ? 3.432 1.769 14.519 1.00 98.00 736 LYS A O 1
ATOM 5919 N N . GLN A 1 737 ? 2.902 0.275 12.929 1.00 97.75 737 GLN A N 1
ATOM 5920 C CA . GLN A 1 737 ? 1.957 1.140 12.213 1.00 97.75 737 GLN A CA 1
ATOM 5921 C C . GLN A 1 737 ? 0.699 1.446 13.037 1.00 97.75 737 GLN A C 1
ATOM 5923 O O . GLN A 1 737 ? 0.227 2.583 13.065 1.00 97.75 737 GLN A O 1
ATOM 5928 N N . LEU A 1 738 ? 0.179 0.468 13.778 1.00 98.31 738 LEU A N 1
ATOM 5929 C CA . LEU A 1 738 ? -0.906 0.721 14.722 1.00 98.31 738 LEU A CA 1
ATOM 5930 C C . LEU A 1 738 ? -0.442 1.656 15.851 1.00 98.31 738 LEU A C 1
ATOM 5932 O O . LEU A 1 738 ? -1.104 2.649 16.141 1.00 98.31 738 LEU A O 1
ATOM 5936 N N . GLY A 1 739 ? 0.729 1.397 16.441 1.00 97.69 739 GLY A N 1
ATOM 5937 C CA . GLY A 1 739 ? 1.304 2.208 17.517 1.00 97.69 739 GLY A CA 1
ATOM 5938 C C . GLY A 1 739 ? 1.572 3.655 17.105 1.00 97.69 739 GLY A C 1
ATOM 5939 O O . GLY A 1 739 ? 1.228 4.580 17.841 1.00 97.69 739 GLY A O 1
ATOM 5940 N N . ILE A 1 740 ? 2.106 3.884 15.899 1.00 97.56 740 ILE A N 1
ATOM 5941 C CA . ILE A 1 740 ? 2.374 5.239 15.395 1.00 97.56 740 ILE A CA 1
ATOM 5942 C C . ILE A 1 740 ? 1.088 6.028 15.107 1.00 97.56 740 ILE A C 1
ATOM 5944 O O . ILE A 1 740 ? 1.131 7.259 15.079 1.00 97.56 740 ILE A O 1
ATOM 5948 N N . THR A 1 741 ? -0.071 5.363 14.989 1.00 98.19 741 THR A N 1
ATOM 5949 C CA . THR A 1 741 ? -1.374 6.052 14.947 1.00 98.19 741 THR A CA 1
ATOM 5950 C C . THR A 1 741 ? -1.582 6.903 16.213 1.00 98.19 741 THR A C 1
ATOM 5952 O O . THR A 1 741 ? -2.187 7.967 16.142 1.00 98.19 741 THR A O 1
ATOM 5955 N N . SER A 1 742 ? -0.990 6.541 17.360 1.00 98.44 742 SER A N 1
ATOM 5956 C CA . SER A 1 742 ? -0.986 7.391 18.568 1.00 98.44 742 SER A CA 1
ATOM 5957 C C . SER A 1 742 ? -0.370 8.770 18.311 1.00 98.44 742 SER A C 1
ATOM 5959 O O . SER A 1 742 ? -0.862 9.795 18.789 1.00 98.44 742 SER A O 1
ATOM 5961 N N . VAL A 1 743 ? 0.699 8.809 17.513 1.00 98.38 743 VAL A N 1
ATOM 5962 C CA . VAL A 1 743 ? 1.380 10.047 17.124 1.00 98.38 743 VAL A CA 1
ATOM 5963 C C . VAL A 1 743 ? 0.550 10.825 16.108 1.00 98.38 743 VAL A C 1
ATOM 5965 O O . VAL A 1 743 ? 0.569 12.048 16.142 1.00 98.38 743 VAL A O 1
ATOM 5968 N N . GLN A 1 744 ? -0.226 10.159 15.247 1.00 97.69 744 GLN A N 1
ATOM 5969 C CA . GLN A 1 744 ? -1.180 10.833 14.354 1.00 97.69 744 GLN A CA 1
ATOM 5970 C C . GLN A 1 744 ? -2.280 11.547 15.153 1.00 97.69 744 GLN A C 1
ATOM 5972 O O . GLN A 1 744 ? -2.555 12.719 14.909 1.00 97.69 744 GLN A O 1
ATOM 5977 N N . MET A 1 745 ? -2.882 10.849 16.123 1.00 98.25 745 MET A N 1
ATOM 5978 C CA . MET A 1 745 ? -4.113 11.290 16.793 1.00 98.25 745 MET A CA 1
ATOM 5979 C C . MET A 1 745 ? -3.893 12.308 17.909 1.00 98.25 745 MET A C 1
ATOM 5981 O O . MET A 1 745 ? -4.806 13.071 18.226 1.00 98.25 745 MET A O 1
ATOM 5985 N N . VAL A 1 746 ? -2.714 12.336 18.533 1.00 98.12 746 VAL A N 1
ATOM 5986 C CA . VAL A 1 746 ? -2.441 13.233 19.663 1.00 98.12 746 VAL A CA 1
ATOM 5987 C C . VAL A 1 746 ? -1.569 14.388 19.215 1.00 98.12 746 VAL A C 1
ATOM 5989 O O . VAL A 1 746 ? -0.376 14.229 18.956 1.00 98.12 746 VAL A O 1
ATOM 5992 N N . CYS A 1 747 ? -2.155 15.577 19.201 1.00 95.44 747 CYS A N 1
ATOM 5993 C CA . CYS A 1 747 ? -1.440 16.809 18.929 1.00 95.44 747 CYS A CA 1
ATOM 5994 C C . CYS A 1 747 ? -1.969 17.937 19.821 1.00 95.44 747 CYS A C 1
ATOM 5996 O O . CYS A 1 747 ? -3.005 17.811 20.483 1.00 95.44 747 CYS A O 1
ATOM 5998 N N . GLN A 1 748 ? -1.220 19.032 19.875 1.00 95.62 748 GLN A N 1
ATOM 5999 C CA . GLN A 1 748 ? -1.643 20.261 20.533 1.00 95.62 748 GLN A CA 1
ATOM 6000 C C . GLN A 1 748 ? -2.135 21.248 19.473 1.00 95.62 748 GLN A C 1
ATOM 6002 O O . GLN A 1 748 ? -1.493 21.408 18.426 1.00 95.62 748 GLN A O 1
ATOM 6007 N N . LEU A 1 749 ? -3.284 21.872 19.745 1.00 94.62 749 LEU A N 1
ATOM 6008 C CA . LEU A 1 749 ? -3.978 22.785 18.840 1.00 94.62 749 LEU A CA 1
ATOM 6009 C C . LEU A 1 749 ? -4.481 24.031 19.576 1.00 94.62 749 LEU A C 1
ATOM 6011 O O . LEU A 1 749 ? -4.879 23.930 20.741 1.00 94.62 749 LEU A O 1
ATOM 6015 N N . PRO A 1 750 ? -4.504 25.208 18.931 1.00 93.19 750 PRO A N 1
ATOM 6016 C CA . PRO A 1 750 ? -5.110 26.400 19.519 1.00 93.19 750 PRO A CA 1
ATOM 6017 C C . PRO A 1 750 ? -6.618 26.267 19.768 1.00 93.19 750 PRO A C 1
ATOM 6019 O O . PRO A 1 750 ? -7.109 26.723 20.802 1.00 93.19 750 PRO A O 1
ATOM 6022 N N . SER A 1 751 ? -7.364 25.638 18.854 1.00 93.94 751 SER A N 1
ATOM 6023 C CA . SER A 1 751 ? -8.830 25.563 18.954 1.00 93.94 751 SER A CA 1
ATOM 6024 C C . SER A 1 751 ? -9.361 24.513 19.931 1.00 93.94 751 SER A C 1
ATOM 6026 O O . SER A 1 751 ? -10.477 24.660 20.447 1.00 93.94 751 SER A O 1
ATOM 6028 N N . ALA A 1 752 ? -8.590 23.456 20.186 1.00 94.25 752 ALA A N 1
ATOM 6029 C CA . ALA A 1 752 ? -9.040 22.255 20.879 1.00 94.25 752 ALA A CA 1
ATOM 6030 C C . ALA A 1 752 ? -7.995 21.747 21.881 1.00 94.25 752 ALA A C 1
ATOM 6032 O O . ALA A 1 752 ? -6.793 21.790 21.630 1.00 94.25 752 ALA A O 1
ATOM 6033 N N . GLY A 1 753 ? -8.462 21.251 23.023 1.00 94.25 753 GLY A N 1
ATOM 6034 C CA . GLY A 1 753 ? -7.616 20.763 24.103 1.00 94.25 753 GLY A CA 1
ATOM 6035 C C . GLY A 1 753 ? -8.433 20.142 25.232 1.00 94.25 753 GLY A C 1
ATOM 6036 O O . GLY A 1 753 ? -9.598 19.791 25.067 1.00 94.25 753 GLY A O 1
ATOM 6037 N N . LEU A 1 754 ? -7.807 20.028 26.398 1.00 96.12 754 LEU A N 1
ATOM 6038 C CA . LEU A 1 754 ? -8.378 19.450 27.621 1.00 96.12 754 LEU A CA 1
ATOM 6039 C C . LEU A 1 754 ? -8.643 20.506 28.705 1.00 96.12 754 LEU A C 1
ATOM 6041 O O . LEU A 1 754 ? -9.040 20.183 29.820 1.00 96.12 754 LEU A O 1
ATOM 6045 N N . CYS A 1 755 ? -8.396 21.777 28.389 1.00 92.62 755 CYS A N 1
ATOM 6046 C CA . CYS A 1 755 ? -8.537 22.911 29.290 1.00 92.62 755 CYS A CA 1
ATOM 6047 C C . CYS A 1 755 ? -9.252 24.057 28.558 1.00 92.62 755 CYS A C 1
ATOM 6049 O O . CYS A 1 755 ? -8.931 24.321 27.398 1.00 92.62 755 CYS A O 1
ATOM 6051 N N . PRO A 1 756 ? -10.174 24.790 29.208 1.00 91.62 756 PRO A N 1
ATOM 6052 C CA . PRO A 1 756 ? -10.968 25.802 28.511 1.00 91.62 756 PRO A CA 1
ATOM 6053 C C . PRO A 1 756 ? -10.159 27.034 28.105 1.00 91.62 756 PRO A C 1
ATOM 6055 O O . PRO A 1 756 ? -10.541 27.730 27.166 1.00 91.62 756 PRO A O 1
ATOM 6058 N N . THR A 1 757 ? -9.052 27.301 28.804 1.00 88.12 757 THR A N 1
ATOM 6059 C CA . THR A 1 757 ? -8.257 28.532 28.673 1.00 88.12 757 THR A CA 1
ATOM 6060 C C . THR A 1 757 ? -6.843 28.305 28.150 1.00 88.12 757 THR A C 1
ATOM 6062 O O . THR A 1 757 ? -6.169 29.268 27.791 1.00 88.12 757 THR A O 1
ATOM 6065 N N . LYS A 1 758 ? -6.369 27.056 28.109 1.00 89.06 758 LYS A N 1
ATOM 6066 C CA . LYS A 1 758 ? -5.019 26.709 27.658 1.00 89.06 758 LYS A CA 1
ATOM 6067 C C . LYS A 1 758 ? -5.092 25.671 26.552 1.00 89.06 758 LYS A C 1
ATOM 6069 O O . LYS A 1 758 ? -5.823 24.692 26.669 1.00 89.06 758 LYS A O 1
ATOM 6074 N N . SER A 1 759 ? -4.278 25.863 25.521 1.00 89.75 759 SER A N 1
ATOM 6075 C CA . SER A 1 759 ? -4.007 24.812 24.547 1.00 89.75 759 SER A CA 1
ATOM 6076 C C . SER A 1 759 ? -3.226 23.697 25.241 1.00 89.75 759 SER A C 1
ATOM 6078 O O . SER A 1 759 ? -2.200 23.955 25.873 1.00 89.75 759 SER A O 1
ATOM 6080 N N . THR A 1 760 ? -3.738 22.473 25.163 1.00 95.12 760 THR A N 1
ATOM 6081 C CA . THR A 1 760 ? -3.087 21.280 25.709 1.00 95.12 760 THR A CA 1
ATOM 6082 C C . THR A 1 760 ? -3.155 20.146 24.689 1.00 95.12 760 THR A C 1
ATOM 6084 O O . THR A 1 760 ? -4.045 20.149 23.831 1.00 95.12 760 THR A O 1
ATOM 6087 N N . PRO A 1 761 ? -2.239 19.166 24.760 1.00 96.50 761 PRO A N 1
ATOM 6088 C CA . PRO A 1 761 ? -2.309 17.982 23.916 1.00 96.50 761 PRO A CA 1
ATOM 6089 C C . PRO A 1 761 ? -3.638 17.253 24.107 1.00 96.50 761 PRO A C 1
ATOM 6091 O O . PRO A 1 761 ? -4.079 17.047 25.238 1.00 96.50 761 PRO A O 1
ATOM 6094 N N . SER A 1 762 ? -4.274 16.871 23.004 1.00 97.31 762 SER A N 1
ATOM 6095 C CA . SER A 1 762 ? -5.546 16.151 23.026 1.00 97.31 762 SER A CA 1
ATOM 6096 C C . SER A 1 762 ? -5.621 15.115 21.911 1.00 97.31 762 SER A C 1
ATOM 6098 O O . SER A 1 762 ? -5.095 15.319 20.813 1.00 97.31 762 SER A O 1
ATOM 6100 N N . LEU A 1 763 ? -6.278 13.998 22.204 1.00 97.94 763 LEU A N 1
ATOM 6101 C CA . LEU A 1 763 ? -6.536 12.915 21.266 1.00 97.94 763 LEU A CA 1
ATOM 6102 C C . LEU A 1 763 ? -7.750 13.263 20.390 1.00 97.94 763 LEU A C 1
ATOM 6104 O O . LEU A 1 763 ? -8.830 13.551 20.906 1.00 97.94 763 LEU A O 1
ATOM 6108 N N . ALA A 1 764 ? -7.551 13.265 19.073 1.00 98.12 764 ALA A N 1
ATOM 6109 C CA . ALA A 1 764 ? -8.617 13.360 18.079 1.00 98.12 764 ALA A CA 1
ATOM 6110 C C . ALA A 1 764 ? -9.382 12.036 17.971 1.00 98.12 764 ALA A C 1
ATOM 6112 O O . ALA A 1 764 ? -8.766 10.976 18.071 1.00 98.12 764 ALA A O 1
ATOM 6113 N N . ALA A 1 765 ? -10.688 12.086 17.693 1.00 97.12 765 ALA A N 1
ATOM 6114 C CA . ALA A 1 765 ? -11.446 10.879 17.337 1.00 97.12 765 ALA A CA 1
ATOM 6115 C C . ALA A 1 765 ? -10.952 10.280 16.005 1.00 97.12 765 ALA A C 1
ATOM 6117 O O . ALA A 1 765 ? -10.735 9.071 15.912 1.00 97.12 765 ALA A O 1
ATOM 6118 N N . GLY A 1 766 ? -10.634 11.143 15.034 1.00 97.00 766 GLY A N 1
ATOM 6119 C CA . GLY A 1 766 ? -9.770 10.810 13.906 1.00 97.00 766 GLY A CA 1
ATOM 6120 C C . GLY A 1 766 ? -9.854 11.769 12.727 1.00 97.00 766 GLY A C 1
ATOM 6121 O O . GLY A 1 766 ? -10.455 12.844 12.791 1.00 97.00 766 GLY A O 1
ATOM 6122 N N . LEU A 1 767 ? -9.139 11.421 11.659 1.00 97.06 767 LEU A N 1
ATOM 6123 C CA . LEU A 1 767 ? -8.744 12.361 10.613 1.00 97.06 767 LEU A CA 1
ATOM 6124 C C . LEU A 1 767 ? -9.420 12.013 9.271 1.00 97.06 767 LEU A C 1
ATOM 6126 O O . LEU A 1 767 ? -9.539 10.827 8.935 1.00 97.06 767 LEU A O 1
ATOM 6130 N N . PRO A 1 768 ? -9.848 13.016 8.478 1.00 94.62 768 PRO A N 1
ATOM 6131 C CA . PRO A 1 768 ? -9.722 14.464 8.711 1.00 94.62 768 PRO A CA 1
ATOM 6132 C C . PRO A 1 768 ? -10.943 15.139 9.366 1.00 94.62 768 PRO A C 1
ATOM 6134 O O . PRO A 1 768 ? -10.938 16.357 9.528 1.00 94.62 768 PRO A O 1
ATOM 6137 N N . HIS A 1 769 ? -12.008 14.407 9.700 1.00 95.44 769 HIS A N 1
ATOM 6138 C CA . HIS A 1 769 ? -13.282 15.036 10.075 1.00 95.44 769 HIS A CA 1
ATOM 6139 C C . HIS A 1 769 ? -13.350 15.507 11.538 1.00 95.44 769 HIS A C 1
ATOM 6141 O O . HIS A 1 769 ? -14.009 16.507 11.824 1.00 95.44 769 HIS A O 1
ATOM 6147 N N . PHE A 1 770 ? -12.646 14.843 12.461 1.00 96.88 770 PHE A N 1
ATOM 6148 C CA . PHE A 1 770 ? -12.751 15.076 13.908 1.00 96.88 770 PHE A CA 1
ATOM 6149 C C . PHE A 1 770 ? -11.448 15.615 14.502 1.00 96.88 770 PHE A C 1
ATOM 6151 O O . PHE A 1 770 ? -10.823 15.012 15.376 1.00 96.88 770 PHE A O 1
ATOM 6158 N N . THR A 1 771 ? -11.010 16.767 13.995 1.00 95.50 771 THR A N 1
ATOM 6159 C CA . THR A 1 771 ? -9.626 17.232 14.170 1.00 95.50 771 THR A CA 1
ATOM 6160 C C . THR A 1 771 ? -9.479 18.519 14.962 1.00 95.50 771 THR A C 1
ATOM 6162 O O . THR A 1 771 ? -8.474 18.699 15.639 1.00 95.50 771 THR A O 1
ATOM 6165 N N . THR A 1 772 ? -10.429 19.446 14.874 1.00 96.00 772 THR A N 1
ATOM 6166 C CA . THR A 1 772 ? -10.284 20.817 15.396 1.00 96.00 772 THR A CA 1
ATOM 6167 C C . THR A 1 772 ? -11.551 21.278 16.113 1.00 96.00 772 THR A C 1
ATOM 6169 O O . THR A 1 772 ? -12.613 20.659 16.008 1.00 96.00 772 THR A O 1
ATOM 6172 N N . HIS A 1 773 ? -11.439 22.379 16.861 1.00 94.81 773 HIS A N 1
ATOM 6173 C CA . HIS A 1 773 ? -12.535 22.990 17.617 1.00 94.81 773 HIS A CA 1
ATOM 6174 C C . HIS A 1 773 ? -13.297 21.977 18.501 1.00 94.81 773 HIS A C 1
ATOM 6176 O O . HIS A 1 773 ? -12.708 21.076 19.101 1.00 94.81 773 HIS A O 1
ATOM 6182 N N . HIS A 1 774 ? -14.620 22.128 18.591 1.00 93.44 774 HIS A N 1
ATOM 6183 C CA . HIS A 1 774 ? -15.500 21.272 19.380 1.00 93.44 774 HIS A CA 1
ATOM 6184 C C . HIS A 1 774 ? -15.600 19.835 18.841 1.00 93.44 774 HIS A C 1
ATOM 6186 O O . HIS A 1 774 ? -15.995 18.947 19.587 1.00 93.44 774 HIS A O 1
ATOM 6192 N N . MET A 1 775 ? -15.210 19.594 17.583 1.00 95.56 775 MET A N 1
ATOM 6193 C CA . MET A 1 775 ? -15.315 18.291 16.915 1.00 95.56 775 MET A CA 1
ATOM 6194 C C . MET A 1 775 ? -14.123 17.367 17.176 1.00 95.56 775 MET A C 1
ATOM 6196 O O . MET A 1 775 ? -14.133 16.235 16.704 1.00 95.56 775 MET A O 1
ATOM 6200 N N . ARG A 1 776 ? -13.079 17.821 17.880 1.00 96.62 776 ARG A N 1
ATOM 6201 C CA . ARG A 1 776 ? -11.868 17.015 18.087 1.00 96.62 776 ARG A CA 1
ATOM 6202 C C . ARG A 1 776 ? -12.033 15.940 19.158 1.00 96.62 776 ARG A C 1
ATOM 6204 O O . ARG A 1 776 ? -11.679 14.786 18.936 1.00 96.62 776 ARG A O 1
ATOM 6211 N N . VAL A 1 777 ? -12.495 16.348 20.340 1.00 96.62 777 VAL A N 1
ATOM 6212 C CA . VAL A 1 777 ? -12.404 15.544 21.565 1.00 96.62 777 VAL A CA 1
ATOM 6213 C C . VAL A 1 777 ? -13.783 15.020 21.945 1.00 96.62 777 VAL A C 1
ATOM 6215 O O . VAL A 1 777 ? -14.614 15.761 22.482 1.00 96.62 777 VAL A O 1
ATOM 6218 N N . TRP A 1 778 ? -13.981 13.727 21.694 1.00 96.12 778 TRP A N 1
ATOM 6219 C CA . TRP A 1 778 ? -15.205 12.998 22.008 1.00 96.12 778 TRP A CA 1
ATOM 6220 C C . TRP A 1 778 ? -14.965 12.027 23.162 1.00 96.12 778 TRP A C 1
ATOM 6222 O O . TRP A 1 778 ? -14.066 11.194 23.102 1.00 96.12 778 TRP A O 1
ATOM 6232 N N . GLY A 1 779 ? -15.741 12.133 24.238 1.00 91.00 779 GLY A N 1
ATOM 6233 C CA . GLY A 1 779 ? -15.586 11.335 25.451 1.00 91.00 779 GLY A CA 1
ATOM 6234 C C . GLY A 1 779 ? -15.677 9.845 25.203 1.00 91.00 779 GLY A C 1
ATOM 6235 O O . GLY A 1 779 ? -14.896 9.093 25.779 1.00 91.00 779 GLY A O 1
ATOM 6236 N N . ARG A 1 780 ? -16.560 9.423 24.302 1.00 95.62 780 ARG A N 1
ATOM 6237 C CA . ARG A 1 780 ? -16.679 8.020 23.932 1.00 95.62 780 ARG A CA 1
ATOM 6238 C C . ARG A 1 780 ? -15.423 7.509 23.228 1.00 95.62 780 ARG A C 1
ATOM 6240 O O . ARG A 1 780 ? -14.762 6.607 23.739 1.00 95.62 780 ARG A O 1
ATOM 6247 N N . ASP A 1 781 ? -15.079 8.115 22.097 1.00 96.75 781 ASP A N 1
ATOM 6248 C CA . ASP A 1 781 ? -13.939 7.744 21.260 1.00 96.75 781 ASP A CA 1
ATOM 6249 C C . ASP A 1 781 ? -12.637 7.778 22.049 1.00 96.75 781 ASP A C 1
ATOM 6251 O O . ASP A 1 781 ? -11.838 6.843 21.978 1.00 96.75 781 ASP A O 1
ATOM 6255 N N . VAL A 1 782 ? -12.445 8.830 22.852 1.00 95.56 782 VAL A N 1
ATOM 6256 C CA . VAL A 1 782 ? -11.268 8.965 23.702 1.00 95.56 782 VAL A CA 1
ATOM 6257 C C . VAL A 1 782 ? -11.230 7.835 24.713 1.00 95.56 782 VAL A C 1
ATOM 6259 O O . VAL A 1 782 ? -10.236 7.120 24.737 1.00 95.56 782 VAL A O 1
ATOM 6262 N N . CYS A 1 783 ? -12.282 7.623 25.509 1.00 97.31 783 CYS A N 1
ATOM 6263 C CA . CYS A 1 783 ? -12.247 6.611 26.567 1.00 97.31 783 CYS A CA 1
ATOM 6264 C C . CYS A 1 783 ? -12.031 5.191 26.023 1.00 97.31 783 CYS A C 1
ATOM 6266 O O . CYS A 1 783 ? -11.298 4.428 26.645 1.00 97.31 783 CYS A O 1
ATOM 6268 N N . ILE A 1 784 ? -12.580 4.864 24.848 1.00 98.44 784 ILE A N 1
ATOM 6269 C CA . ILE A 1 784 ? -12.293 3.598 24.150 1.00 98.44 784 ILE A CA 1
ATOM 6270 C C . ILE A 1 784 ? -10.828 3.548 23.686 1.00 98.44 784 ILE A C 1
ATOM 6272 O O . ILE A 1 784 ? -10.163 2.524 23.809 1.00 98.44 784 ILE A O 1
ATOM 6276 N N . SER A 1 785 ? -10.298 4.659 23.172 1.00 98.56 785 SER A N 1
ATOM 6277 C CA . SER A 1 785 ? -8.959 4.704 22.574 1.00 98.56 785 SER A CA 1
ATOM 6278 C C . SER A 1 785 ? -7.812 4.835 23.578 1.00 98.56 785 SER A C 1
ATOM 6280 O O . SER A 1 785 ? -6.671 4.530 23.227 1.00 98.56 785 SER A O 1
ATOM 6282 N N . LEU A 1 786 ? -8.074 5.298 24.808 1.00 98.19 786 LEU A N 1
ATOM 6283 C CA . LEU A 1 786 ? -7.041 5.586 25.812 1.00 98.19 786 LEU A CA 1
ATOM 6284 C C . LEU A 1 786 ? -6.153 4.369 26.092 1.00 98.19 786 LEU A C 1
ATOM 6286 O O . LEU A 1 786 ? -4.930 4.516 26.162 1.00 98.19 786 LEU A O 1
ATOM 6290 N N . ARG A 1 787 ? -6.753 3.180 26.227 1.00 98.06 787 ARG A N 1
ATOM 6291 C CA . ARG A 1 787 ? -6.017 1.944 26.510 1.00 98.06 787 ARG A CA 1
ATOM 6292 C C . ARG A 1 787 ? -5.020 1.643 25.390 1.00 98.06 787 ARG A C 1
ATOM 6294 O O . ARG A 1 787 ? -3.816 1.673 25.631 1.00 98.06 787 ARG A O 1
ATOM 6301 N N . GLY A 1 788 ? -5.498 1.465 24.161 1.00 98.06 788 GLY A N 1
ATOM 6302 C CA . GLY A 1 788 ? -4.652 1.101 23.025 1.00 98.06 788 GLY A CA 1
ATOM 6303 C C . GLY A 1 788 ? -3.683 2.194 22.565 1.00 98.06 788 GLY A C 1
ATOM 6304 O O . GLY A 1 788 ? -2.509 1.917 22.343 1.00 98.06 788 GLY A O 1
ATOM 6305 N N . LEU A 1 789 ? -4.131 3.446 22.421 1.00 98.44 789 LEU A N 1
ATOM 6306 C CA . LEU A 1 789 ? -3.296 4.506 21.835 1.00 98.44 789 LEU A CA 1
ATOM 6307 C C . LEU A 1 789 ? -2.469 5.294 22.838 1.00 98.44 789 LEU A C 1
ATOM 6309 O O . LEU A 1 789 ? -1.534 5.959 22.403 1.00 98.44 789 LEU A O 1
ATOM 6313 N N . LEU A 1 790 ? -2.779 5.263 24.135 1.00 98.44 790 LEU A N 1
ATOM 6314 C CA . LEU A 1 790 ? -1.959 5.946 25.134 1.00 98.44 790 LEU A CA 1
ATOM 6315 C C . LEU A 1 790 ? -1.298 4.951 26.084 1.00 98.44 790 LEU A C 1
ATOM 6317 O O . LEU A 1 790 ? -0.074 4.927 26.152 1.00 98.44 790 LEU A O 1
ATOM 6321 N N . MET A 1 791 ? -2.048 4.073 26.751 1.00 98.06 791 MET A N 1
ATOM 6322 C CA . MET A 1 791 ? -1.480 3.189 27.780 1.00 98.06 791 MET A CA 1
ATOM 6323 C C . MET A 1 791 ? -0.585 2.089 27.196 1.00 98.06 791 MET A C 1
ATOM 6325 O O . MET A 1 791 ? 0.574 1.993 27.589 1.00 98.06 791 MET A O 1
ATOM 6329 N N . VAL A 1 792 ? -1.067 1.321 26.210 1.00 98.00 792 VAL A N 1
ATOM 6330 C CA . VAL A 1 792 ? -0.274 0.276 25.528 1.00 98.00 792 VAL A CA 1
ATOM 6331 C C . VAL A 1 792 ? 0.978 0.875 24.889 1.00 98.00 792 VAL A C 1
ATOM 6333 O O . VAL A 1 792 ? 2.031 0.249 24.886 1.00 98.00 792 VAL A O 1
ATOM 6336 N N . THR A 1 793 ? 0.902 2.114 24.396 1.00 97.88 793 THR A N 1
ATOM 6337 C CA . THR A 1 793 ? 2.053 2.825 23.815 1.00 97.88 793 THR A CA 1
ATOM 6338 C C . THR A 1 793 ? 2.990 3.479 24.839 1.00 97.88 793 THR A C 1
ATOM 6340 O O . THR A 1 793 ? 4.019 4.015 24.440 1.00 97.88 793 THR A O 1
ATOM 6343 N N . GLY A 1 794 ? 2.674 3.439 26.140 1.00 96.88 794 GLY A N 1
ATOM 6344 C CA . GLY A 1 794 ? 3.499 4.001 27.221 1.00 96.88 794 GLY A CA 1
ATOM 6345 C C . GLY A 1 794 ? 3.260 5.483 27.556 1.00 96.88 794 GLY A C 1
ATOM 6346 O O . GLY A 1 794 ? 3.964 6.050 28.390 1.00 96.88 794 GLY A O 1
ATOM 6347 N N . ARG A 1 795 ? 2.256 6.127 26.957 1.00 97.75 795 ARG A N 1
ATOM 6348 C CA . ARG A 1 795 ? 1.900 7.551 27.116 1.00 97.75 795 ARG A CA 1
ATOM 6349 C C . ARG A 1 795 ? 0.952 7.792 28.293 1.00 97.75 795 ARG A C 1
ATOM 6351 O O . ARG A 1 795 ? -0.158 8.313 28.150 1.00 97.75 795 ARG A O 1
ATOM 6358 N N . PHE A 1 796 ? 1.370 7.346 29.476 1.00 97.81 796 PHE A N 1
ATOM 6359 C CA . PHE A 1 796 ? 0.531 7.383 30.676 1.00 97.81 796 PHE A CA 1
ATOM 6360 C C . PHE A 1 796 ? 0.203 8.810 31.132 1.00 97.81 796 PHE A C 1
ATOM 6362 O O . PHE A 1 796 ? -0.923 9.066 31.549 1.00 97.81 796 PHE A O 1
ATOM 6369 N N . GLU A 1 797 ? 1.128 9.764 31.014 1.00 96.50 797 GLU A N 1
ATOM 6370 C CA . GLU A 1 797 ? 0.846 11.137 31.450 1.00 96.50 797 GLU A CA 1
ATOM 6371 C C . GLU A 1 797 ? -0.266 11.770 30.606 1.00 96.50 797 GLU A C 1
ATOM 6373 O O . GLU A 1 797 ? -1.222 12.313 31.159 1.00 96.50 797 GLU A O 1
ATOM 6378 N N . GLU A 1 798 ? -0.233 11.619 29.279 1.00 97.38 798 GLU A N 1
ATOM 6379 C CA . GLU A 1 798 ? -1.334 12.081 28.436 1.00 97.38 798 GLU A CA 1
ATOM 6380 C C . GLU A 1 798 ? -2.650 11.370 28.775 1.00 97.38 798 GLU A C 1
ATOM 6382 O O . GLU A 1 798 ? -3.685 12.034 28.850 1.00 97.38 798 GLU A O 1
ATOM 6387 N N . ALA A 1 799 ? -2.639 10.058 29.045 1.00 98.06 799 ALA A N 1
ATOM 6388 C CA . ALA A 1 799 ? -3.846 9.334 29.455 1.00 98.06 799 ALA A CA 1
ATOM 6389 C C . ALA A 1 799 ? -4.443 9.886 30.759 1.00 98.06 799 ALA A C 1
ATOM 6391 O O . ALA A 1 799 ? -5.649 10.132 30.841 1.0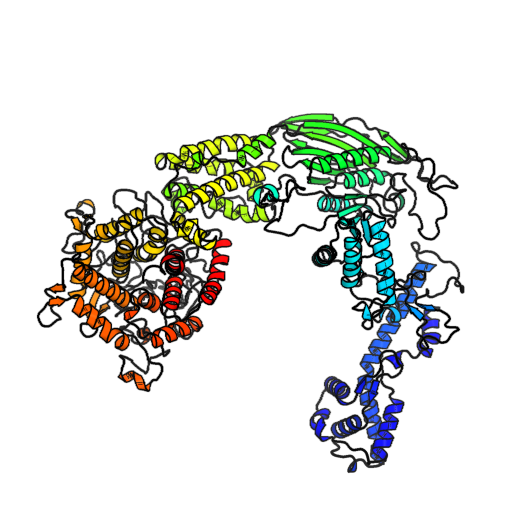0 98.06 799 ALA A O 1
ATOM 6392 N N . LYS A 1 800 ? -3.593 10.163 31.751 1.00 98.06 800 LYS A N 1
ATOM 6393 C CA . LYS A 1 800 ? -3.987 10.761 33.029 1.00 98.06 800 LYS A CA 1
ATOM 6394 C C . LYS A 1 800 ? -4.619 12.140 32.847 1.00 98.06 800 LYS A C 1
ATOM 6396 O O . LYS A 1 800 ? -5.646 12.417 33.464 1.00 98.06 800 LYS A O 1
ATOM 6401 N N . GLN A 1 801 ? -4.053 12.988 31.988 1.00 97.25 801 GLN A N 1
ATOM 6402 C CA . GLN A 1 801 ? -4.605 14.321 31.719 1.00 97.25 801 GLN A CA 1
ATOM 6403 C C . GLN A 1 801 ? -5.992 14.253 31.066 1.00 97.25 801 GLN A C 1
ATOM 6405 O O . GLN A 1 801 ? -6.880 15.016 31.449 1.00 97.25 801 GLN A O 1
ATOM 6410 N N . HIS A 1 802 ? -6.219 13.313 30.140 1.00 98.06 802 HIS A N 1
ATOM 6411 C CA . HIS A 1 802 ? -7.551 13.091 29.564 1.00 98.06 802 HIS A CA 1
ATOM 6412 C C . HIS A 1 802 ? -8.549 12.648 30.640 1.00 98.06 802 HIS A C 1
ATOM 6414 O O . HIS A 1 802 ? -9.622 13.240 30.750 1.00 98.06 802 HIS A O 1
ATOM 6420 N N . ILE A 1 803 ? -8.179 11.672 31.479 1.00 98.38 803 ILE A N 1
ATOM 6421 C CA . ILE A 1 803 ? -9.027 11.200 32.584 1.00 98.38 803 ILE A CA 1
ATOM 6422 C C . ILE A 1 803 ? -9.406 12.361 33.515 1.00 98.38 803 ILE A C 1
ATOM 6424 O O . ILE A 1 803 ? -10.583 12.547 33.815 1.00 98.38 803 ILE A O 1
ATOM 6428 N N . ILE A 1 804 ? -8.440 13.183 33.936 1.00 97.94 804 ILE A N 1
ATOM 6429 C CA . ILE A 1 804 ? -8.691 14.328 34.827 1.00 97.94 804 ILE A CA 1
ATOM 6430 C C . ILE A 1 804 ? -9.605 15.366 34.163 1.00 97.94 804 ILE A C 1
ATOM 6432 O O . ILE A 1 804 ? -10.508 15.888 34.818 1.00 97.94 804 ILE A O 1
ATOM 6436 N N . ALA A 1 805 ? -9.412 15.658 32.876 1.00 97.00 805 ALA A N 1
ATOM 6437 C CA . ALA A 1 805 ? -10.235 16.626 32.156 1.00 97.00 805 ALA A CA 1
ATOM 6438 C C . ALA A 1 805 ? -11.697 16.172 32.036 1.00 97.00 805 ALA A C 1
ATOM 6440 O O . ALA A 1 805 ? -12.610 16.942 32.348 1.00 97.00 805 ALA A O 1
ATOM 6441 N N . PHE A 1 806 ? -11.929 14.906 31.670 1.00 97.75 806 PHE A N 1
ATOM 6442 C CA . PHE A 1 806 ? -13.278 14.338 31.637 1.00 97.75 806 PHE A CA 1
ATOM 6443 C C . PHE A 1 806 ? -13.904 14.284 33.035 1.00 97.75 806 PHE A C 1
ATOM 6445 O O . PHE A 1 806 ? -15.044 14.719 33.201 1.00 97.75 806 PHE A O 1
ATOM 6452 N N . ALA A 1 807 ? -13.148 13.876 34.058 1.00 97.56 807 ALA A N 1
ATOM 6453 C CA . ALA A 1 807 ? -13.596 13.877 35.452 1.00 97.56 807 ALA A CA 1
ATOM 6454 C C . ALA A 1 807 ? -14.005 15.279 35.943 1.00 97.56 807 ALA A C 1
ATOM 6456 O O . ALA A 1 807 ? -14.998 15.438 36.660 1.00 97.56 807 ALA A O 1
ATOM 6457 N N . GLY A 1 808 ? -13.247 16.308 35.547 1.00 95.88 808 GLY A N 1
ATOM 6458 C CA . GLY A 1 808 ? -13.520 17.710 35.866 1.00 95.88 808 GLY A CA 1
ATOM 6459 C C . GLY A 1 808 ? -14.802 18.221 35.217 1.00 95.88 808 GLY A C 1
ATOM 6460 O O . GLY A 1 808 ? -15.451 19.117 35.758 1.00 95.88 808 GLY A O 1
ATOM 6461 N N . SER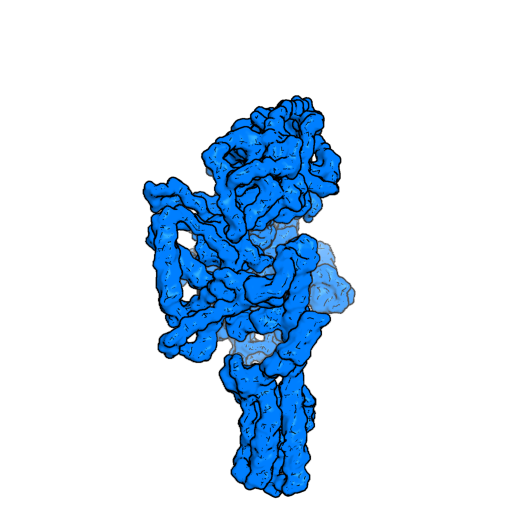 A 1 809 ? -15.189 17.610 34.097 1.00 96.38 809 SER A N 1
ATOM 6462 C CA . SER A 1 809 ? -16.407 17.899 33.349 1.00 96.38 809 SER A CA 1
ATOM 6463 C C . SER A 1 809 ? -17.613 17.039 33.740 1.00 96.38 809 SER A C 1
ATOM 6465 O O . SER A 1 809 ? -18.644 17.181 33.103 1.00 96.38 809 SER A O 1
ATOM 6467 N N . LEU A 1 810 ? -17.560 16.151 34.737 1.00 96.75 810 LEU A N 1
ATOM 6468 C CA . LEU A 1 810 ? -18.749 15.365 35.110 1.00 96.75 810 LEU A CA 1
ATOM 6469 C C . LEU A 1 810 ? -19.908 16.294 35.528 1.00 96.75 810 LEU A C 1
ATOM 6471 O O . LEU A 1 810 ? -19.710 17.266 36.266 1.00 96.75 810 LEU A O 1
ATOM 6475 N N . ARG A 1 811 ? -21.122 15.966 35.084 1.00 95.38 811 ARG A N 1
ATOM 6476 C CA . ARG A 1 811 ? -22.370 16.630 35.483 1.00 95.38 811 ARG A CA 1
ATOM 6477 C C . ARG A 1 811 ? -23.527 15.648 35.330 1.00 95.38 811 ARG A C 1
ATOM 6479 O O . ARG A 1 811 ? -23.476 14.799 34.447 1.00 95.38 811 ARG A O 1
ATOM 6486 N N . HIS A 1 812 ? -24.555 15.737 36.174 1.00 95.06 812 HIS A N 1
ATOM 6487 C CA . HIS A 1 812 ? -25.690 14.800 36.185 1.00 95.06 812 HIS A CA 1
ATOM 6488 C C . HIS A 1 812 ? -25.302 13.337 36.474 1.00 95.06 812 HIS A C 1
ATOM 6490 O O . HIS A 1 812 ? -26.096 12.439 36.230 1.00 95.06 812 HIS A O 1
ATOM 6496 N N . GLY A 1 813 ? -24.084 13.077 36.966 1.00 95.19 813 GLY A N 1
ATOM 6497 C CA . GLY A 1 813 ? -23.523 11.722 37.043 1.00 95.19 813 GLY A CA 1
ATOM 6498 C C . GLY A 1 813 ? -23.004 11.169 35.710 1.00 95.19 813 GLY A C 1
ATOM 6499 O O . GLY A 1 813 ? -22.638 10.003 35.656 1.00 95.19 813 GLY A O 1
ATOM 6500 N N . LEU A 1 814 ? -22.932 11.988 34.653 1.00 96.62 814 LEU A N 1
ATOM 6501 C CA . LEU A 1 814 ? -22.513 11.596 33.307 1.00 96.62 814 LEU A CA 1
ATOM 6502 C C . LEU A 1 814 ? -21.223 12.296 32.868 1.00 96.62 814 LEU A C 1
ATOM 6504 O O . LEU A 1 814 ? -20.934 13.434 33.251 1.00 96.62 814 LEU A O 1
ATOM 6508 N N . ILE A 1 815 ? -20.474 11.615 32.001 1.00 97.50 815 ILE A N 1
ATOM 6509 C CA . ILE A 1 815 ? -19.334 12.165 31.259 1.00 97.50 815 ILE A CA 1
ATOM 6510 C C . ILE A 1 815 ? -19.844 12.653 29.898 1.00 97.50 815 ILE A C 1
ATOM 6512 O O . ILE A 1 815 ? -20.620 11.938 29.259 1.00 97.50 815 ILE A O 1
ATOM 6516 N N . PRO A 1 816 ? -19.447 13.852 29.439 1.00 95.88 816 PRO A N 1
ATOM 6517 C CA . PRO A 1 816 ? -19.968 14.395 28.193 1.00 95.88 816 PRO A CA 1
ATOM 6518 C C . PRO A 1 816 ? -19.496 13.601 26.972 1.00 95.88 816 PRO A C 1
ATOM 6520 O O . PRO A 1 816 ? -18.394 13.046 26.958 1.00 95.88 816 PRO A O 1
ATOM 6523 N N . ASN A 1 817 ? -20.318 13.587 25.918 1.00 94.50 817 ASN A N 1
ATOM 6524 C CA . ASN A 1 817 ? -19.898 13.047 24.628 1.00 94.50 817 ASN A CA 1
ATOM 6525 C C . ASN A 1 817 ? -18.966 14.025 23.922 1.00 94.50 817 ASN A C 1
ATOM 6527 O O . ASN A 1 817 ? -17.849 13.682 23.588 1.00 94.50 817 ASN A O 1
ATOM 6531 N N . LEU A 1 818 ? -19.398 15.269 23.748 1.00 95.06 818 LEU A N 1
ATOM 6532 C CA . LEU A 1 818 ? -18.581 16.328 23.170 1.00 95.06 818 LEU A CA 1
ATOM 6533 C C . LEU A 1 818 ? -17.975 17.149 24.305 1.00 95.06 818 LEU A C 1
ATOM 6535 O O . LEU A 1 818 ? -18.719 17.656 25.145 1.00 95.06 818 LEU A O 1
ATOM 6539 N N . LEU A 1 819 ? -16.644 17.275 24.348 1.00 95.25 819 LEU A N 1
ATOM 6540 C CA . LEU A 1 819 ? -15.961 17.957 25.454 1.00 95.25 819 LEU A CA 1
ATOM 6541 C C . LEU A 1 819 ? -15.840 19.478 25.253 1.00 95.25 819 LEU A C 1
ATOM 6543 O O . LEU A 1 819 ? -15.942 20.225 26.225 1.00 95.25 819 LEU A O 1
ATOM 6547 N N . ASP A 1 820 ? -15.568 19.930 24.021 1.00 94.31 820 ASP A N 1
ATOM 6548 C CA . ASP A 1 820 ? -15.232 21.328 23.670 1.00 94.31 820 ASP A CA 1
ATOM 6549 C C . ASP A 1 820 ? -14.254 21.987 24.661 1.00 94.31 820 ASP A C 1
ATOM 6551 O O . ASP A 1 820 ? -14.524 23.037 25.249 1.00 94.31 820 ASP A O 1
ATOM 6555 N N . SER A 1 821 ? -13.122 21.329 24.921 1.00 94.25 821 SER A N 1
ATOM 6556 C CA . SER A 1 821 ? -12.119 21.797 25.887 1.00 94.25 821 SER A CA 1
ATOM 6557 C C . SER A 1 821 ? -12.700 22.163 27.262 1.00 94.25 821 SER A C 1
ATOM 6559 O O . SER A 1 821 ? -12.203 23.068 27.925 1.00 94.25 821 SER A O 1
ATOM 6561 N N . VAL A 1 822 ? -13.769 21.492 27.705 1.00 93.75 822 VAL A N 1
ATOM 6562 C CA . VAL A 1 822 ? -14.468 21.758 28.977 1.00 93.75 822 VAL A CA 1
ATOM 6563 C C . VAL A 1 822 ? -15.162 23.140 29.018 1.00 93.75 822 VAL A C 1
ATOM 6565 O O . VAL A 1 822 ? -15.560 23.628 30.080 1.00 93.75 822 VAL A O 1
ATOM 6568 N N . ARG A 1 823 ? -15.332 23.804 27.866 1.00 92.88 823 ARG A N 1
ATOM 6569 C CA . ARG A 1 823 ? -16.037 25.093 27.759 1.00 92.88 823 ARG A CA 1
ATOM 6570 C C . ARG A 1 823 ? -17.542 24.888 27.736 1.00 92.88 823 ARG A C 1
ATOM 6572 O O . ARG A 1 823 ? -18.230 25.399 28.619 1.00 92.88 823 ARG A O 1
ATOM 6579 N N . ARG A 1 824 ? -18.025 24.134 26.743 1.00 93.31 824 ARG A N 1
ATOM 6580 C CA . ARG A 1 824 ? -19.448 23.848 26.505 1.00 93.31 824 ARG A CA 1
ATOM 6581 C C . ARG A 1 824 ? -19.681 22.355 26.234 1.00 93.31 824 ARG A C 1
ATOM 6583 O O . ARG A 1 824 ? -20.089 21.990 25.133 1.00 93.31 824 ARG A O 1
ATOM 6590 N N . PRO A 1 825 ? -19.397 21.482 27.214 1.00 94.56 825 PRO A N 1
ATOM 6591 C CA . PRO A 1 825 ? -19.586 20.050 27.040 1.00 94.56 825 PRO A CA 1
ATOM 6592 C C . PRO A 1 825 ? -21.069 19.674 26.892 1.00 94.56 825 PRO A C 1
ATOM 6594 O O . PRO A 1 825 ? -21.935 20.286 27.526 1.00 94.56 825 PRO A O 1
ATOM 6597 N N . ARG A 1 826 ? -21.360 18.636 26.094 1.00 95.12 826 ARG A N 1
ATOM 6598 C CA . ARG A 1 826 ? -22.723 18.117 25.858 1.00 95.12 826 ARG A CA 1
ATOM 6599 C C . ARG A 1 826 ? -22.910 16.722 26.464 1.00 95.12 826 ARG A C 1
ATOM 6601 O O . ARG A 1 826 ? -22.097 15.830 26.230 1.00 95.12 826 ARG A O 1
ATOM 6608 N N . TYR A 1 827 ? -24.006 16.521 27.200 1.00 94.88 827 TYR A N 1
ATOM 6609 C CA . TYR A 1 827 ? -24.296 15.305 27.983 1.00 94.88 827 TYR A CA 1
ATOM 6610 C C . TYR A 1 827 ? -25.426 14.478 27.362 1.00 94.88 827 TYR A C 1
ATOM 6612 O O . TYR A 1 827 ? -26.417 14.168 28.014 1.00 94.88 827 TYR A O 1
ATOM 6620 N N . ASN A 1 828 ? -25.266 14.125 26.090 1.00 93.25 828 ASN A N 1
ATOM 6621 C CA . ASN A 1 828 ? -26.198 13.282 25.337 1.00 93.25 828 ASN A CA 1
ATOM 6622 C C . ASN A 1 828 ? -25.731 11.816 25.239 1.00 93.25 828 ASN A C 1
ATOM 6624 O O . ASN A 1 828 ? -26.231 11.065 24.407 1.00 93.25 828 ASN A O 1
ATOM 6628 N N . SER A 1 829 ? -24.760 11.408 26.062 1.00 94.44 829 SER A N 1
ATOM 6629 C CA . SER A 1 829 ? -24.161 10.072 26.043 1.00 94.44 829 SER A CA 1
ATOM 6630 C C . SER A 1 829 ? -24.309 9.372 27.392 1.00 94.44 829 SER A C 1
ATOM 6632 O O . SER A 1 829 ? -23.902 9.895 28.429 1.00 94.44 829 SER A O 1
ATOM 6634 N N . ARG A 1 830 ? -24.887 8.168 27.360 1.00 96.06 830 ARG A N 1
ATOM 6635 C CA . ARG A 1 830 ? -25.071 7.276 28.512 1.00 96.06 830 ARG A CA 1
ATOM 6636 C C . ARG A 1 830 ? -23.945 6.257 28.644 1.00 96.06 830 ARG A C 1
ATOM 6638 O O . ARG A 1 830 ? -23.731 5.744 29.735 1.00 96.06 830 ARG A O 1
ATOM 6645 N N . ASP A 1 831 ? -23.243 5.945 27.558 1.00 96.75 831 ASP A N 1
ATOM 6646 C CA . ASP A 1 831 ? -22.157 4.962 27.540 1.00 96.75 831 ASP A CA 1
ATOM 6647 C C . ASP A 1 831 ? -20.787 5.576 27.870 1.00 96.75 831 ASP A C 1
ATOM 6649 O O . ASP A 1 831 ? -19.968 4.906 28.502 1.00 96.75 831 ASP A O 1
ATOM 6653 N N . SER A 1 832 ? -20.552 6.856 27.543 1.00 97.00 832 SER A N 1
ATOM 6654 C CA . SER A 1 832 ? -19.267 7.539 27.792 1.00 97.00 832 SER A CA 1
ATOM 6655 C C . SER A 1 832 ? -18.795 7.428 29.243 1.00 97.00 832 SER A C 1
ATOM 6657 O O . SER A 1 832 ? -17.608 7.227 29.482 1.00 97.00 832 SER A O 1
ATOM 6659 N N . VAL A 1 833 ? -19.702 7.527 30.222 1.00 98.00 833 VAL A N 1
ATOM 6660 C CA . VAL A 1 833 ? -19.352 7.421 31.651 1.00 98.00 833 VAL A CA 1
ATOM 6661 C C . VAL A 1 833 ? -18.823 6.035 32.024 1.00 98.00 833 VAL A C 1
ATOM 6663 O O . VAL A 1 833 ? -17.913 5.919 32.840 1.00 98.00 833 VAL A O 1
ATOM 6666 N N . TRP A 1 834 ? -19.328 4.981 31.390 1.00 98.44 834 TRP A N 1
ATOM 6667 C CA . TRP A 1 834 ? -18.929 3.610 31.693 1.00 98.44 834 TRP A CA 1
ATOM 6668 C C . TRP A 1 834 ? -17.630 3.224 30.990 1.00 98.44 834 TRP A C 1
ATOM 6670 O O . TRP A 1 834 ? -16.775 2.586 31.603 1.00 98.44 834 TRP A O 1
ATOM 6680 N N . PHE A 1 835 ? -17.419 3.696 29.758 1.00 98.62 835 PHE A N 1
ATOM 6681 C CA . PHE A 1 835 ? -16.099 3.624 29.125 1.00 98.62 835 PHE A CA 1
ATOM 6682 C C . PHE A 1 835 ? -15.055 4.431 29.902 1.00 98.62 835 PHE A C 1
ATOM 6684 O O . PHE A 1 835 ? -13.922 3.986 30.043 1.00 98.62 835 PHE A O 1
ATOM 6691 N N . PHE A 1 836 ? -15.432 5.582 30.461 1.00 98.69 836 PHE A N 1
ATOM 6692 C CA . PHE A 1 836 ? -14.564 6.370 31.332 1.00 98.69 836 PHE A CA 1
ATOM 6693 C C . PHE A 1 836 ? -14.177 5.610 32.611 1.00 98.69 836 PHE A C 1
ATOM 6695 O O . PHE A 1 836 ? -12.998 5.556 32.954 1.00 98.69 836 PHE A O 1
ATOM 6702 N N . MET A 1 837 ? -15.136 4.963 33.284 1.00 98.62 837 MET A N 1
ATOM 6703 C CA . MET A 1 837 ? -14.854 4.109 34.447 1.00 98.62 837 MET A CA 1
ATOM 6704 C C . MET A 1 837 ? -13.903 2.958 34.092 1.00 98.62 837 MET A C 1
ATOM 6706 O O . MET A 1 837 ? -12.955 2.698 34.836 1.00 98.62 837 MET A O 1
ATOM 6710 N N . GLN A 1 838 ? -14.107 2.319 32.934 1.00 98.69 838 GLN A N 1
ATOM 6711 C CA . GLN A 1 838 ? -13.208 1.281 32.427 1.00 98.69 838 GLN A CA 1
ATOM 6712 C C . GLN A 1 838 ? -11.808 1.836 32.124 1.00 98.69 838 GLN A C 1
ATOM 6714 O O . GLN A 1 838 ? -10.820 1.218 32.502 1.00 98.69 838 GLN A O 1
ATOM 6719 N N . ALA A 1 839 ? -11.696 3.032 31.542 1.00 98.38 839 ALA A N 1
ATOM 6720 C CA . ALA A 1 839 ? -10.406 3.663 31.281 1.00 98.38 839 ALA A CA 1
ATOM 6721 C C . ALA A 1 839 ? -9.637 4.000 32.574 1.00 98.38 839 ALA A C 1
ATOM 6723 O O . ALA A 1 839 ? -8.417 3.855 32.613 1.00 98.38 839 ALA A O 1
ATOM 6724 N N . ILE A 1 840 ? -10.315 4.408 33.657 1.00 98.62 840 ILE A N 1
ATOM 6725 C CA . ILE A 1 840 ? -9.655 4.589 34.964 1.00 98.62 840 ILE A CA 1
ATOM 6726 C C . ILE A 1 840 ? -9.135 3.243 35.484 1.00 98.62 840 ILE A C 1
ATOM 6728 O O . ILE A 1 840 ? -8.005 3.175 35.971 1.00 98.62 840 ILE A O 1
ATOM 6732 N N . GLN A 1 841 ? -9.937 2.181 35.375 1.00 98.50 841 GLN A N 1
ATOM 6733 C CA . GLN A 1 841 ? -9.527 0.836 35.773 1.00 98.50 841 GLN A CA 1
ATOM 6734 C C . GLN A 1 841 ? -8.309 0.358 34.974 1.00 98.50 841 GLN A C 1
ATOM 6736 O O . GLN A 1 841 ? -7.342 -0.129 35.560 1.00 98.50 841 GLN A O 1
ATOM 6741 N N . ASP A 1 842 ? -8.331 0.522 33.652 1.00 98.06 842 ASP A N 1
ATOM 6742 C CA . ASP A 1 842 ? -7.224 0.148 32.773 1.00 98.06 842 ASP A CA 1
ATOM 6743 C C . ASP A 1 842 ? -5.963 0.945 33.123 1.00 98.06 842 ASP A C 1
ATOM 6745 O O . ASP A 1 842 ? -4.892 0.361 33.285 1.00 98.06 842 ASP A O 1
ATOM 6749 N N . TYR A 1 843 ? -6.093 2.254 33.371 1.00 98.44 843 TYR A N 1
ATOM 6750 C CA . TYR A 1 843 ? -4.981 3.088 33.828 1.00 98.44 843 TYR A CA 1
ATOM 6751 C C . TYR A 1 843 ? -4.409 2.596 35.160 1.00 98.44 843 TYR A C 1
ATOM 6753 O O . TYR A 1 843 ? -3.193 2.470 35.302 1.00 98.44 843 TYR A O 1
ATOM 6761 N N . TYR A 1 844 ? -5.275 2.309 36.137 1.00 98.19 844 TYR A N 1
ATOM 6762 C CA . TYR A 1 844 ? -4.867 1.803 37.447 1.00 98.19 844 TYR A CA 1
ATOM 6763 C C . TYR A 1 844 ? -4.070 0.497 37.325 1.00 98.19 844 TYR A C 1
ATOM 6765 O O . TYR A 1 844 ? -3.111 0.300 38.068 1.00 98.19 844 TYR A O 1
ATOM 6773 N N . ASN A 1 845 ? -4.451 -0.377 36.391 1.00 96.25 845 ASN A N 1
ATOM 6774 C CA . ASN A 1 845 ? -3.798 -1.669 36.192 1.00 96.25 845 ASN A CA 1
ATOM 6775 C C . ASN A 1 845 ? -2.495 -1.574 35.385 1.00 96.25 845 ASN A C 1
ATOM 6777 O O . ASN A 1 845 ? -1.577 -2.348 35.639 1.00 96.25 845 ASN A O 1
ATOM 6781 N N . MET A 1 846 ? -2.417 -0.666 34.407 1.00 96.00 846 MET A N 1
ATOM 6782 C CA . MET A 1 846 ? -1.322 -0.633 33.427 1.00 96.00 846 MET A CA 1
ATOM 6783 C C . MET A 1 846 ? -0.234 0.394 33.746 1.00 96.00 846 MET A C 1
ATOM 6785 O O . MET A 1 846 ? 0.923 0.195 33.377 1.00 96.00 846 MET A O 1
ATOM 6789 N N . ALA A 1 847 ? -0.577 1.516 34.384 1.00 96.19 847 ALA A N 1
ATOM 6790 C CA . ALA A 1 847 ? 0.396 2.571 34.639 1.00 96.19 847 ALA A CA 1
ATOM 6791 C C . ALA A 1 847 ? 1.383 2.165 35.754 1.00 96.19 847 ALA A C 1
ATOM 6793 O O . ALA A 1 847 ? 0.958 1.598 36.764 1.00 96.19 847 ALA A O 1
ATOM 6794 N N . PRO A 1 848 ? 2.681 2.526 35.653 1.00 93.12 848 PRO A N 1
ATOM 6795 C CA . PRO A 1 848 ? 3.687 2.182 36.667 1.00 93.12 848 PRO A CA 1
ATOM 6796 C C . PRO A 1 848 ? 3.340 2.626 38.099 1.00 93.12 848 PRO A C 1
ATOM 6798 O O . PRO A 1 848 ? 3.692 1.950 39.060 1.00 93.12 848 PRO A O 1
ATOM 6801 N N . ASP A 1 849 ? 2.630 3.750 38.240 1.00 91.75 849 ASP A N 1
ATOM 6802 C CA . ASP A 1 849 ? 2.056 4.242 39.500 1.00 91.75 849 ASP A CA 1
ATOM 6803 C C . ASP A 1 849 ? 0.525 4.363 39.379 1.00 91.75 849 ASP A C 1
ATOM 6805 O O . ASP A 1 849 ? -0.083 5.388 39.686 1.00 91.75 849 ASP A O 1
ATOM 6809 N N . GLY A 1 850 ? -0.120 3.319 38.854 1.00 94.06 850 GLY A N 1
ATOM 6810 C CA . GLY A 1 850 ? -1.551 3.337 38.549 1.00 94.06 850 GLY A CA 1
ATOM 6811 C C . GLY A 1 850 ? -2.435 3.643 39.756 1.00 94.06 850 GLY A C 1
ATOM 6812 O O . GLY A 1 850 ? -3.411 4.379 39.626 1.00 94.06 850 GLY A O 1
ATOM 6813 N N . LYS A 1 851 ? -2.055 3.197 40.960 1.00 95.69 851 LYS A N 1
ATOM 6814 C CA . LYS A 1 851 ? -2.807 3.460 42.199 1.00 95.69 851 LYS A CA 1
ATOM 6815 C C . LYS A 1 851 ? -2.981 4.947 42.507 1.00 95.69 851 LYS A C 1
ATOM 6817 O O . LYS A 1 851 ? -4.010 5.329 43.071 1.00 95.69 851 LYS A O 1
ATOM 6822 N N . SER A 1 852 ? -2.027 5.802 42.132 1.00 96.12 852 SER A N 1
ATOM 6823 C CA . SER A 1 852 ? -2.118 7.234 42.430 1.00 96.12 852 SER A CA 1
ATOM 6824 C C . SER A 1 852 ? -3.239 7.942 41.669 1.00 96.12 852 SER A C 1
ATOM 6826 O O . SER A 1 852 ? -3.675 9.009 42.110 1.00 96.12 852 SER A O 1
ATOM 6828 N N . ILE A 1 853 ? -3.783 7.340 40.598 1.00 97.62 853 ILE A N 1
ATOM 6829 C CA . ILE A 1 853 ? -4.920 7.911 39.864 1.00 97.62 853 ILE A CA 1
ATOM 6830 C C . ILE A 1 853 ? -6.122 8.140 40.777 1.00 97.62 853 ILE A C 1
ATOM 6832 O O . ILE A 1 853 ? -6.759 9.182 40.689 1.00 97.62 853 ILE A O 1
ATOM 6836 N N . LEU A 1 854 ? -6.372 7.230 41.724 1.00 97.88 854 LEU A N 1
ATOM 6837 C CA . LEU A 1 854 ? -7.506 7.284 42.649 1.00 97.88 854 LEU A CA 1
ATOM 6838 C C . LEU A 1 854 ? -7.494 8.546 43.524 1.00 97.88 854 LEU A C 1
ATOM 6840 O O . LEU A 1 854 ? -8.558 9.036 43.907 1.00 97.88 854 LEU A O 1
ATOM 6844 N N . GLN A 1 855 ? -6.304 9.073 43.821 1.00 97.19 855 GLN A N 1
ATOM 6845 C CA . GLN A 1 855 ? -6.084 10.265 44.647 1.00 97.19 855 GLN A CA 1
ATOM 6846 C C . GLN A 1 855 ? -5.757 11.516 43.816 1.00 97.19 855 GLN A C 1
ATOM 6848 O O . GLN A 1 855 ? -5.530 12.592 44.380 1.00 97.19 855 GLN A O 1
ATOM 6853 N N . ALA A 1 856 ? -5.729 11.400 42.483 1.00 97.38 856 ALA A N 1
ATOM 6854 C CA . ALA A 1 856 ? -5.468 12.526 41.601 1.00 97.38 856 ALA A CA 1
ATOM 6855 C C . ALA A 1 856 ? -6.538 13.607 41.798 1.00 97.38 856 ALA A C 1
ATOM 6857 O O . ALA A 1 856 ? -7.735 13.317 41.832 1.00 97.38 856 ALA A O 1
ATOM 6858 N N . GLN A 1 857 ? -6.085 14.851 41.953 1.00 97.75 857 GLN A N 1
ATOM 6859 C CA . GLN A 1 857 ? -6.962 15.995 42.164 1.00 97.75 857 GLN A CA 1
ATOM 6860 C C . GLN A 1 857 ? -7.616 16.409 40.849 1.00 97.75 857 GLN A C 1
ATOM 6862 O O . GLN A 1 857 ? -6.942 16.664 39.852 1.00 97.75 857 GLN A O 1
ATOM 6867 N N . VAL A 1 858 ? -8.937 16.508 40.885 1.00 97.00 858 VAL A N 1
ATOM 6868 C CA . VAL A 1 858 ? -9.808 16.856 39.773 1.00 97.00 858 VAL A CA 1
ATOM 6869 C C . VAL A 1 858 ? -10.439 18.214 40.070 1.00 97.00 858 VAL A C 1
ATOM 6871 O O . VAL A 1 858 ? -11.321 18.301 40.930 1.00 97.00 858 VAL A O 1
ATOM 6874 N N . PRO A 1 859 ? -10.016 19.287 39.387 1.00 95.44 859 PRO A N 1
ATOM 6875 C CA . PRO A 1 859 ? -10.669 20.582 39.507 1.00 95.44 859 PRO A CA 1
ATOM 6876 C C . PRO A 1 859 ? -12.040 20.524 38.819 1.00 95.44 859 PRO A C 1
ATOM 6878 O O . PRO A 1 859 ? -12.146 20.172 37.643 1.00 95.44 859 PRO A O 1
ATOM 6881 N N . ARG A 1 860 ? -13.112 20.846 39.551 1.00 95.69 860 ARG A N 1
ATOM 6882 C CA . ARG A 1 860 ? -14.487 20.629 39.079 1.00 95.69 860 ARG A CA 1
ATOM 6883 C C . ARG A 1 860 ? -15.046 21.835 38.346 1.00 95.69 860 ARG A C 1
ATOM 6885 O O . ARG A 1 860 ? -15.247 22.894 38.931 1.00 95.69 860 ARG A O 1
ATOM 6892 N N . ARG A 1 861 ? -15.367 21.654 37.064 1.00 94.12 861 ARG A N 1
ATOM 6893 C CA . ARG A 1 861 ? -15.961 22.689 36.211 1.00 94.12 861 ARG A CA 1
ATOM 6894 C C . ARG A 1 861 ? -17.359 23.094 36.675 1.00 94.12 861 ARG A C 1
ATOM 6896 O O . ARG A 1 861 ? -17.686 24.279 36.603 1.00 94.12 861 ARG A O 1
ATOM 6903 N N . PHE A 1 862 ? -18.161 22.124 37.112 1.00 95.19 862 PHE A N 1
ATOM 6904 C CA . PHE A 1 862 ? -19.560 22.313 37.495 1.00 95.19 862 PHE A CA 1
ATOM 6905 C C . PHE A 1 862 ? -19.791 22.082 39.001 1.00 95.19 862 PHE A C 1
ATOM 6907 O O . PHE A 1 862 ? -19.124 21.232 39.610 1.00 95.19 862 PHE A O 1
ATOM 6914 N N . PRO A 1 863 ? -20.733 22.826 39.615 1.00 92.25 863 PRO A N 1
ATOM 6915 C CA . PRO A 1 863 ? -21.149 22.624 41.002 1.00 92.25 863 PRO A CA 1
ATOM 6916 C C . PRO A 1 863 ? -21.847 21.270 41.211 1.00 92.25 863 PRO A C 1
ATOM 6918 O O . PRO A 1 863 ? -22.323 20.642 40.267 1.00 92.25 863 PRO A O 1
ATOM 6921 N N . LYS A 1 864 ? -21.926 20.821 42.472 1.00 89.25 864 LYS A N 1
ATOM 6922 C CA . LYS A 1 864 ? -22.545 19.533 42.847 1.00 89.25 864 LYS A CA 1
ATOM 6923 C C . LYS A 1 864 ? -24.063 19.475 42.636 1.00 89.25 864 LYS A C 1
ATOM 6925 O O . LYS A 1 864 ? -24.615 18.385 42.627 1.00 89.25 864 LYS A O 1
ATOM 6930 N N . ASP A 1 865 ? -24.734 20.615 42.492 1.00 89.12 865 ASP A N 1
ATOM 6931 C CA . ASP A 1 865 ? -26.188 20.722 42.294 1.00 89.12 865 ASP A CA 1
ATOM 6932 C C . ASP A 1 865 ? -26.611 20.634 40.814 1.00 89.12 865 ASP A C 1
ATOM 6934 O O . ASP A 1 865 ? -27.757 20.916 40.477 1.00 89.12 865 ASP A O 1
ATOM 6938 N N . ASP A 1 866 ? -25.682 20.263 39.925 1.00 86.06 866 ASP A N 1
ATOM 6939 C CA . ASP A 1 866 ? -25.864 20.161 38.474 1.00 86.06 866 ASP A CA 1
ATOM 6940 C C . ASP A 1 866 ? -26.256 21.457 37.760 1.00 86.06 866 ASP A C 1
ATOM 6942 O O . ASP A 1 866 ? -26.601 21.430 36.568 1.00 86.06 866 ASP A O 1
ATOM 6946 N N . ARG A 1 867 ? -26.176 22.615 38.421 1.00 91.38 867 ARG A N 1
ATOM 6947 C CA . ARG A 1 867 ? -26.402 23.888 37.742 1.00 91.38 867 ARG A CA 1
ATOM 6948 C C . ARG A 1 867 ? -25.326 24.097 36.679 1.00 91.38 867 ARG A C 1
ATOM 6950 O O . ARG A 1 867 ? -24.134 23.946 36.939 1.00 91.38 867 ARG A O 1
ATOM 6957 N N . TYR A 1 868 ? -25.738 24.478 35.473 1.00 92.00 868 TYR A N 1
ATOM 6958 C CA . TYR A 1 868 ? -24.779 24.956 34.484 1.00 92.00 868 TYR A CA 1
ATOM 6959 C C . TYR A 1 868 ? -24.238 26.319 34.930 1.00 92.00 868 TYR A C 1
ATOM 6961 O O . TYR A 1 868 ? -25.008 27.191 35.335 1.00 92.00 868 TYR A O 1
ATOM 6969 N N . VAL A 1 869 ? -22.921 26.496 34.871 1.00 93.31 869 VAL A N 1
ATOM 6970 C CA . VAL A 1 869 ? -22.242 27.758 35.199 1.00 93.31 869 VAL A CA 1
ATOM 6971 C C . VAL A 1 869 ? -21.257 28.089 34.090 1.00 93.31 869 VAL A C 1
ATOM 6973 O O . VAL A 1 869 ? -20.742 27.172 33.452 1.00 93.31 869 VAL A O 1
ATOM 6976 N N . GLU A 1 870 ? -20.969 29.365 33.853 1.00 92.94 870 GLU A N 1
ATOM 6977 C CA . GLU A 1 870 ? -19.940 29.781 32.888 1.00 92.94 870 GLU A CA 1
ATOM 6978 C C . GLU A 1 870 ? -18.527 29.409 33.371 1.00 92.94 870 GLU A C 1
ATOM 6980 O O . GLU A 1 870 ? -18.342 29.006 34.523 1.00 92.94 870 GLU A O 1
ATOM 6985 N N . VAL A 1 871 ? -17.530 29.452 32.479 1.00 93.19 871 VAL A N 1
ATOM 6986 C CA . VAL A 1 871 ? -16.164 28.959 32.765 1.00 93.19 871 VAL A CA 1
ATOM 6987 C C . VAL A 1 871 ? -15.536 29.720 33.931 1.00 93.19 871 VAL A C 1
ATOM 6989 O O . VAL A 1 871 ? -14.876 29.116 34.774 1.00 93.19 871 VAL A O 1
ATOM 6992 N N . GLU A 1 872 ? -15.788 31.021 33.998 1.00 92.50 872 GLU A N 1
ATOM 6993 C CA . GLU A 1 872 ? -15.286 31.955 35.001 1.00 92.50 872 GLU A CA 1
ATOM 6994 C C . GLU A 1 872 ? -15.881 31.707 36.396 1.00 92.50 872 GLU A C 1
ATOM 6996 O O . GLU A 1 872 ? -15.242 32.018 37.399 1.00 92.50 872 GLU A O 1
ATOM 7001 N N . GLU A 1 873 ? -17.085 31.133 36.465 1.00 92.00 873 GLU A N 1
ATOM 7002 C CA . GLU A 1 873 ? -17.775 30.765 37.711 1.00 92.00 873 GLU A CA 1
ATOM 7003 C C . GLU A 1 873 ? -17.503 29.311 38.138 1.00 92.00 873 GLU A C 1
ATOM 7005 O O . GLU A 1 873 ? -17.920 28.884 39.218 1.00 92.00 873 GLU A O 1
ATOM 7010 N N . GLY A 1 874 ? -16.838 28.531 37.280 1.00 91.88 874 GLY A N 1
ATOM 7011 C CA . GLY A 1 874 ? -16.464 27.146 37.546 1.00 91.88 874 GLY A CA 1
ATOM 7012 C C . GLY A 1 874 ? -15.261 27.009 38.483 1.00 91.88 874 GLY A C 1
ATOM 7013 O O . GLY A 1 874 ? -14.713 27.986 38.988 1.00 91.88 874 GLY A O 1
ATOM 7014 N N . TYR A 1 875 ? -14.814 25.769 38.699 1.00 93.00 875 TYR A N 1
ATOM 7015 C CA . TYR A 1 875 ? -13.565 25.456 39.414 1.00 93.00 875 TYR A CA 1
ATOM 7016 C C . TYR A 1 875 ? -13.515 25.945 40.873 1.00 93.00 875 TYR A C 1
ATOM 7018 O O . TYR A 1 875 ? -12.444 26.200 41.419 1.00 93.00 875 TYR A O 1
ATOM 7026 N N . THR A 1 876 ? -14.676 26.037 41.529 1.00 92.88 876 THR A N 1
ATOM 7027 C CA . THR A 1 876 ? -14.816 26.501 42.923 1.00 92.88 876 THR A CA 1
ATOM 7028 C C . THR A 1 876 ? -14.429 25.454 43.969 1.00 92.88 876 THR A C 1
ATOM 7030 O O . THR A 1 876 ? -14.233 25.791 45.136 1.00 92.88 876 THR A O 1
ATOM 7033 N N . TYR A 1 877 ? -14.311 24.187 43.569 1.00 94.94 877 TYR A N 1
ATOM 7034 C CA . TYR A 1 877 ? -13.836 23.090 44.406 1.00 94.94 877 TYR A CA 1
ATOM 7035 C C . TYR A 1 877 ? -13.103 22.045 43.557 1.00 94.94 877 TYR A C 1
ATOM 7037 O O . TYR A 1 877 ? -13.230 22.005 42.329 1.00 94.94 877 TYR A O 1
ATOM 7045 N N . SER A 1 878 ? -12.360 21.178 44.236 1.00 96.31 878 SER A N 1
ATOM 7046 C CA . SER A 1 878 ? -11.735 19.996 43.648 1.00 96.31 878 SER A CA 1
ATOM 7047 C C . SER A 1 878 ? -12.178 18.755 44.409 1.00 96.31 878 SER A C 1
ATOM 7049 O O . SER A 1 878 ? -12.561 18.839 45.578 1.00 96.31 878 SER A O 1
ATOM 7051 N N . CYS A 1 879 ? -12.115 17.610 43.748 1.00 96.69 879 CYS A N 1
ATOM 7052 C CA . CYS A 1 879 ? -12.319 16.304 44.361 1.00 96.69 879 CYS A CA 1
ATOM 7053 C C . CYS A 1 879 ? -11.284 15.311 43.829 1.00 96.69 879 CYS A C 1
ATOM 7055 O O . CYS A 1 879 ? -10.548 15.599 42.890 1.00 96.69 879 CYS A O 1
ATOM 7057 N N . THR A 1 880 ? -11.201 14.140 44.431 1.00 98.19 880 THR A N 1
ATOM 7058 C CA . THR A 1 880 ? -10.378 13.031 43.942 1.00 98.19 880 THR A CA 1
ATOM 7059 C C . THR A 1 880 ? -11.113 12.242 42.861 1.00 98.19 880 THR A C 1
ATOM 7061 O O . THR A 1 880 ? -12.344 12.243 42.812 1.00 98.19 880 THR A O 1
ATOM 7064 N N . ILE A 1 881 ? -10.381 11.497 42.028 1.00 98.12 881 ILE A N 1
ATOM 7065 C CA . ILE A 1 881 ? -10.993 10.527 41.100 1.00 98.12 881 ILE A CA 1
ATOM 7066 C C . ILE A 1 881 ? -11.872 9.517 41.851 1.00 98.12 881 ILE A C 1
ATOM 7068 O O . ILE A 1 881 ? -12.955 9.190 41.376 1.00 98.12 881 ILE A O 1
ATOM 7072 N N . SER A 1 882 ? -11.474 9.081 43.050 1.00 97.94 882 SER A N 1
ATOM 7073 C CA . SER A 1 882 ? -12.290 8.165 43.863 1.00 97.94 882 SER A CA 1
ATOM 7074 C C . SER A 1 882 ? -13.658 8.754 44.231 1.00 97.94 882 SER A C 1
ATOM 7076 O O . SER A 1 882 ? -14.659 8.039 44.208 1.00 97.94 882 SER A O 1
ATOM 7078 N N . GLU A 1 883 ? -13.713 10.055 44.540 1.00 97.75 883 GLU A N 1
ATOM 7079 C CA . GLU A 1 883 ? -14.967 10.777 44.799 1.00 97.75 883 GLU A CA 1
ATOM 7080 C C . GLU A 1 883 ? -15.800 10.956 43.523 1.00 97.75 883 GLU A C 1
ATOM 7082 O O . GLU A 1 883 ? -17.019 10.838 43.586 1.00 97.75 883 GLU A O 1
ATOM 7087 N N . VAL A 1 884 ? -15.167 11.173 42.363 1.00 98.00 884 VAL A N 1
ATOM 7088 C CA . VAL A 1 884 ? -15.866 11.210 41.061 1.00 98.00 884 VAL A CA 1
ATOM 7089 C C . VAL A 1 884 ? -16.504 9.856 40.754 1.00 98.00 884 VAL A C 1
ATOM 7091 O O . VAL A 1 884 ? -17.670 9.801 40.374 1.00 98.00 884 VAL A O 1
ATOM 7094 N N . MET A 1 885 ? -15.769 8.760 40.964 1.00 98.31 885 MET A N 1
ATOM 7095 C CA . MET A 1 885 ? -16.295 7.399 40.824 1.00 98.31 885 MET A CA 1
ATOM 7096 C C . MET A 1 885 ? -17.491 7.171 41.756 1.00 98.31 885 MET A C 1
ATOM 7098 O O . MET A 1 885 ? -18.506 6.627 41.328 1.00 98.31 885 MET A O 1
ATOM 7102 N N . GLN A 1 886 ? -17.392 7.625 43.011 1.00 97.69 886 GLN A N 1
ATOM 7103 C CA . GLN A 1 886 ? -18.479 7.507 43.985 1.00 97.69 886 GLN A CA 1
ATOM 7104 C C . GLN A 1 886 ? -19.710 8.288 43.517 1.00 97.69 886 GLN A C 1
ATOM 7106 O O . GLN A 1 886 ? -20.816 7.759 43.544 1.00 97.69 886 GLN A O 1
ATOM 7111 N N . GLU A 1 887 ? -19.523 9.526 43.053 1.00 97.19 887 GLU A N 1
ATOM 7112 C CA . GLU A 1 887 ? -20.602 10.373 42.539 1.00 97.19 887 GLU A CA 1
ATOM 7113 C C . GLU A 1 887 ? -21.329 9.705 41.366 1.00 97.19 887 GLU A C 1
ATOM 7115 O O . GLU A 1 887 ? -22.556 9.692 41.352 1.00 97.19 887 GLU A O 1
ATOM 7120 N N . ILE A 1 888 ? -20.602 9.092 40.426 1.00 97.88 888 ILE A N 1
ATOM 7121 C CA . ILE A 1 888 ? -21.197 8.342 39.307 1.00 97.88 888 ILE A CA 1
ATOM 7122 C C . ILE A 1 888 ? -22.111 7.232 39.840 1.00 97.88 888 ILE A C 1
ATOM 7124 O O . ILE A 1 888 ? -23.295 7.192 39.500 1.00 97.88 888 ILE A O 1
ATOM 7128 N N . PHE A 1 889 ? -21.601 6.360 40.714 1.00 98.00 889 PHE A N 1
ATOM 7129 C CA . PHE A 1 889 ? -22.403 5.269 41.268 1.00 98.00 889 PHE A CA 1
ATOM 7130 C C . PHE A 1 889 ? -23.637 5.773 42.018 1.00 98.00 889 PHE A C 1
ATOM 7132 O O . PHE A 1 889 ? -24.738 5.277 41.785 1.00 98.00 889 PHE A O 1
ATOM 7139 N N . GLU A 1 890 ? -23.468 6.773 42.885 1.00 96.31 890 GLU A N 1
ATOM 7140 C CA . GLU A 1 890 ? -24.558 7.356 43.665 1.00 96.31 890 GLU A CA 1
ATOM 7141 C C . GLU A 1 890 ? -25.662 7.939 42.784 1.00 96.31 890 GLU A C 1
ATOM 7143 O O . GLU A 1 890 ? -26.844 7.718 43.050 1.00 96.31 890 GLU A O 1
ATOM 7148 N N . ARG A 1 891 ? -25.286 8.682 41.739 1.00 95.88 891 ARG A N 1
ATOM 7149 C CA . ARG A 1 891 ? -26.236 9.311 40.817 1.00 95.88 891 ARG A CA 1
ATOM 7150 C C . ARG A 1 891 ? -27.026 8.270 40.042 1.00 95.88 891 ARG A C 1
ATOM 7152 O O . ARG A 1 891 ? -28.247 8.351 40.009 1.00 95.88 891 ARG A O 1
ATOM 7159 N N . HIS A 1 892 ? -26.352 7.268 39.487 1.00 97.06 892 HIS A N 1
ATOM 7160 C CA . HIS A 1 892 ? -27.027 6.203 38.751 1.00 97.06 892 HIS A CA 1
ATOM 7161 C C . HIS A 1 892 ? -27.939 5.358 39.647 1.00 97.06 892 HIS A C 1
ATOM 7163 O O . HIS A 1 892 ? -29.057 5.057 39.247 1.00 97.06 892 HIS A O 1
ATOM 7169 N N . ALA A 1 893 ? -27.508 5.014 40.866 1.00 96.00 893 ALA A N 1
ATOM 7170 C CA . ALA A 1 893 ? -28.327 4.222 41.784 1.00 96.00 893 ALA A CA 1
ATOM 7171 C C . ALA A 1 893 ? -29.595 4.950 42.253 1.00 96.00 893 ALA A C 1
ATOM 7173 O O . ALA A 1 893 ? -30.613 4.302 42.479 1.00 96.00 893 ALA A O 1
ATOM 7174 N N . ARG A 1 894 ? -29.536 6.279 42.405 1.00 94.44 894 ARG A N 1
ATOM 7175 C CA . ARG A 1 894 ? -30.676 7.110 42.834 1.00 94.44 894 ARG A CA 1
ATOM 7176 C C . ARG A 1 894 ? -31.618 7.503 41.688 1.00 94.44 894 ARG A C 1
ATOM 7178 O O . ARG A 1 894 ? -32.704 8.001 41.969 1.00 94.44 894 ARG A O 1
ATOM 7185 N N . GLY A 1 895 ? -31.227 7.259 40.439 1.00 94.88 895 GLY A N 1
ATOM 7186 C CA . GLY A 1 895 ? -31.948 7.701 39.246 1.00 94.88 895 GLY A CA 1
ATOM 7187 C C . GLY A 1 895 ? -31.456 9.063 38.749 1.00 94.88 895 GLY A C 1
ATOM 7188 O O . GLY A 1 895 ? -31.199 9.988 39.526 1.00 94.88 895 GLY A O 1
ATOM 7189 N N . ILE A 1 896 ? -31.300 9.188 37.432 1.00 96.06 896 ILE A N 1
ATOM 7190 C CA . ILE A 1 896 ? -30.868 10.412 36.749 1.00 96.06 896 ILE A CA 1
ATOM 7191 C C . ILE A 1 896 ? -32.013 10.878 35.862 1.00 96.06 896 ILE A C 1
ATOM 7193 O O . ILE A 1 896 ? -32.368 10.186 34.915 1.00 96.06 896 ILE A O 1
ATOM 7197 N N . HIS A 1 897 ? -32.532 12.074 36.140 1.00 95.38 897 HIS A N 1
ATOM 7198 C CA . HIS A 1 897 ? -33.625 12.686 35.385 1.00 95.38 897 HIS A CA 1
ATOM 7199 C C . HIS A 1 897 ? -33.313 14.157 35.148 1.00 95.38 897 HIS A C 1
ATOM 7201 O O . HIS A 1 897 ? -33.322 14.968 36.079 1.00 95.38 897 HIS A O 1
ATOM 7207 N N . PHE A 1 898 ? -33.007 14.521 33.907 1.00 95.56 898 PHE A N 1
ATOM 7208 C CA . PHE A 1 898 ? -32.772 15.915 33.551 1.00 95.56 898 PHE A CA 1
ATOM 7209 C C . PHE A 1 898 ? -33.135 16.195 32.097 1.00 95.56 898 PHE A C 1
ATOM 7211 O O . PHE A 1 898 ? -33.240 15.305 31.257 1.00 95.56 898 PHE A O 1
ATOM 7218 N N . ARG A 1 899 ? -33.293 17.480 31.797 1.00 94.94 899 ARG A N 1
ATOM 7219 C CA . ARG A 1 899 ? -33.382 17.984 30.431 1.00 94.94 899 ARG A CA 1
ATOM 7220 C C . ARG A 1 899 ? -32.060 18.640 30.058 1.00 94.94 899 ARG A C 1
ATOM 7222 O O . ARG A 1 899 ? -31.540 19.425 30.855 1.00 94.94 899 ARG A O 1
ATOM 7229 N N . GLU A 1 900 ? -31.523 18.331 28.875 1.00 94.19 900 GLU A N 1
ATOM 7230 C CA . GLU A 1 900 ? -30.258 18.900 28.398 1.00 94.19 900 GLU A CA 1
ATOM 7231 C C . GLU A 1 900 ? -30.249 20.431 28.543 1.00 94.19 900 GLU A C 1
ATOM 7233 O O . GLU A 1 900 ? -31.219 21.135 28.239 1.00 94.19 900 GLU A O 1
ATOM 7238 N N . HIS A 1 901 ? -29.132 20.964 29.037 1.00 91.06 901 HIS A N 1
ATOM 7239 C CA . HIS A 1 901 ? -28.977 22.406 29.182 1.00 91.06 901 HIS A CA 1
ATOM 7240 C C . HIS A 1 901 ? -28.970 23.072 27.801 1.00 91.06 901 HIS A C 1
ATOM 7242 O O . HIS A 1 901 ? -28.250 22.629 26.912 1.00 91.06 901 HIS A O 1
ATOM 7248 N N . ASN A 1 902 ? -29.750 24.144 27.641 1.00 91.25 902 ASN A N 1
ATOM 7249 C CA . ASN A 1 902 ? -29.997 24.824 26.363 1.00 91.25 902 ASN A CA 1
ATOM 7250 C C . ASN A 1 902 ? -30.687 23.950 25.296 1.00 91.25 902 ASN A C 1
ATOM 7252 O O . ASN A 1 902 ? -30.494 24.187 24.104 1.00 91.25 902 ASN A O 1
ATOM 7256 N N . ALA A 1 903 ? -31.502 22.972 25.719 1.00 92.56 903 ALA A N 1
ATOM 7257 C CA . ALA A 1 903 ? -32.339 22.158 24.836 1.00 92.56 903 ALA A CA 1
ATOM 7258 C C . ALA A 1 903 ? -33.102 22.999 23.799 1.00 92.56 903 ALA A C 1
ATOM 7260 O O . ALA A 1 903 ? -33.768 23.981 24.137 1.00 92.56 903 ALA A O 1
ATOM 7261 N N . GLY A 1 904 ? -33.021 22.572 22.540 1.00 92.88 904 GLY A N 1
ATOM 7262 C CA . GLY A 1 904 ? -33.573 23.266 21.384 1.00 92.88 904 GLY A CA 1
ATOM 7263 C C . GLY A 1 904 ? -32.595 23.293 20.209 1.00 92.88 904 GLY A C 1
ATOM 7264 O O . GLY A 1 904 ? -31.491 22.749 20.273 1.00 92.88 904 GLY A O 1
ATOM 7265 N N . GLN A 1 905 ? -32.995 23.986 19.140 1.00 90.88 905 GLN A N 1
ATOM 7266 C CA . GLN A 1 905 ? -32.267 24.015 17.863 1.00 90.88 905 GLN A CA 1
ATOM 7267 C C . GLN A 1 905 ? -30.822 24.530 17.969 1.00 90.88 905 GLN A C 1
ATOM 7269 O O . GLN A 1 905 ? -30.011 24.250 17.097 1.00 90.88 905 GLN A O 1
ATOM 7274 N N . SER A 1 906 ? -30.483 25.275 19.027 1.00 87.19 906 SER A N 1
ATOM 7275 C CA . SER A 1 906 ? -29.136 25.816 19.243 1.00 87.19 906 SER A CA 1
ATOM 7276 C C . SER A 1 906 ? -28.081 24.769 19.595 1.00 87.19 906 SER A C 1
ATOM 7278 O O . SER A 1 906 ? -26.903 25.022 19.363 1.00 87.19 906 SER A O 1
ATOM 7280 N N . ILE A 1 907 ? -28.476 23.640 20.194 1.00 88.81 907 ILE A N 1
ATOM 7281 C CA . ILE A 1 907 ? -27.545 22.553 20.548 1.00 88.81 907 ILE A CA 1
ATOM 7282 C C . ILE A 1 907 ? -27.727 21.316 19.663 1.00 88.81 907 ILE A C 1
ATOM 7284 O O . ILE A 1 907 ? -26.796 20.525 19.523 1.00 88.81 907 ILE A O 1
ATOM 7288 N N . ASP A 1 908 ? -28.917 21.149 19.079 1.00 91.62 908 ASP A N 1
ATOM 7289 C CA . ASP A 1 908 ? -29.231 20.086 18.131 1.00 91.62 908 ASP A CA 1
ATOM 7290 C C . ASP A 1 908 ? -30.407 20.516 17.244 1.00 91.62 908 ASP A C 1
ATOM 7292 O O . ASP A 1 908 ? -31.547 20.626 17.695 1.00 91.62 908 ASP A O 1
ATOM 7296 N N . GLU A 1 909 ? -30.131 20.811 15.976 1.00 93.44 909 GLU A N 1
ATOM 7297 C CA . GLU A 1 909 ? -31.144 21.256 15.010 1.00 93.44 909 GLU A CA 1
ATOM 7298 C C . GLU A 1 909 ? -31.973 20.108 14.410 1.00 93.44 909 GLU A C 1
ATOM 7300 O O . GLU A 1 909 ? -32.930 20.356 13.660 1.00 93.44 909 GLU A O 1
ATOM 7305 N N . GLN A 1 910 ? -31.601 18.860 14.709 1.00 94.62 910 GLN A N 1
ATOM 7306 C CA . GLN A 1 910 ? -32.217 17.665 14.142 1.00 94.62 910 GLN A CA 1
ATOM 7307 C C . GLN A 1 910 ? -33.119 16.963 15.154 1.00 94.62 910 GLN A C 1
ATOM 7309 O O . GLN A 1 910 ? -34.216 16.546 14.791 1.00 94.62 910 GLN A O 1
ATOM 7314 N N . MET A 1 911 ? -32.689 16.872 16.413 1.00 93.81 911 MET A N 1
ATOM 7315 C CA . MET A 1 911 ? -33.399 16.195 17.497 1.00 93.81 911 MET A CA 1
ATOM 7316 C C . MET A 1 911 ? -34.792 16.788 17.774 1.00 93.81 911 MET A C 1
ATOM 7318 O O . MET A 1 911 ? -35.015 17.999 17.726 1.00 93.81 911 MET A O 1
ATOM 7322 N N . SER A 1 912 ? -35.746 15.914 18.097 1.00 93.44 912 SER A N 1
ATOM 7323 C CA . SER A 1 912 ? -37.090 16.310 18.525 1.00 93.44 912 SER A CA 1
ATOM 7324 C C . SER A 1 912 ? -37.123 16.727 20.003 1.00 93.44 912 SER A C 1
ATOM 7326 O O . SER A 1 912 ? -36.273 16.333 20.796 1.00 93.44 912 SER A O 1
ATOM 7328 N N . ASP A 1 913 ? -38.129 17.516 20.400 1.00 94.75 913 ASP A N 1
ATOM 7329 C CA . ASP A 1 913 ? -38.227 18.074 21.761 1.00 94.75 913 ASP A CA 1
ATOM 7330 C C . ASP A 1 913 ? -38.139 17.041 22.914 1.00 94.75 913 ASP A C 1
ATOM 7332 O O . ASP A 1 913 ? -37.451 17.324 23.904 1.00 94.75 913 ASP A O 1
ATOM 7336 N N . PRO A 1 914 ? -38.750 15.838 22.810 1.00 95.12 914 PRO A N 1
ATOM 7337 C CA . PRO A 1 914 ? -38.610 14.797 23.831 1.00 95.12 914 PRO A CA 1
ATOM 7338 C C . PRO A 1 914 ? -37.206 14.185 23.907 1.00 95.12 914 PRO A C 1
ATOM 7340 O O . PRO A 1 914 ? -36.825 13.675 24.960 1.00 95.12 914 PRO A O 1
ATOM 7343 N N . GLY A 1 915 ? -36.428 14.241 22.819 1.00 94.94 915 GLY A N 1
ATOM 7344 C CA . GLY A 1 915 ? -35.083 13.665 22.752 1.00 94.94 915 GLY A CA 1
ATOM 7345 C C . GLY A 1 915 ? -34.091 14.321 23.716 1.00 94.94 915 GLY A C 1
ATOM 7346 O O . GLY A 1 915 ? -33.164 13.661 24.175 1.00 94.94 915 GLY A O 1
ATOM 7347 N N . PHE A 1 916 ? -34.334 15.579 24.100 1.00 96.38 916 PHE A N 1
ATOM 7348 C CA . PHE A 1 916 ? -33.511 16.315 25.068 1.00 96.38 916 PHE A CA 1
ATOM 7349 C C . PHE A 1 916 ? -33.718 15.886 26.527 1.00 96.38 916 PHE A C 1
ATOM 7351 O O . PHE A 1 916 ? -33.004 16.370 27.407 1.00 96.38 916 PHE A O 1
ATOM 7358 N N . ASN A 1 917 ? -34.714 15.046 26.811 1.00 95.75 917 ASN A N 1
ATOM 7359 C CA . ASN A 1 917 ? -34.941 14.515 28.151 1.00 95.75 917 ASN A CA 1
ATOM 7360 C C . ASN A 1 917 ? -34.133 13.222 28.315 1.00 95.75 917 ASN A C 1
ATOM 7362 O O . ASN A 1 917 ? -34.233 12.307 27.490 1.00 95.75 917 ASN A O 1
ATOM 7366 N N . ILE A 1 918 ? -33.319 13.166 29.365 1.00 94.56 918 ILE A N 1
ATOM 7367 C CA . ILE A 1 918 ? -32.455 12.036 29.689 1.00 94.56 918 ILE A CA 1
ATOM 7368 C C . ILE A 1 918 ? -32.913 11.448 31.018 1.00 94.56 918 ILE A C 1
ATOM 7370 O O . ILE A 1 918 ? -32.844 12.107 32.057 1.00 94.56 918 ILE A O 1
ATOM 7374 N N . ASP A 1 919 ? -33.327 10.188 30.947 1.00 94.94 919 ASP A N 1
ATOM 7375 C CA . ASP A 1 919 ? -33.772 9.378 32.073 1.00 94.94 919 ASP A CA 1
ATOM 7376 C C . ASP A 1 919 ? -32.914 8.111 32.147 1.00 94.94 919 ASP A C 1
ATOM 7378 O O . ASP A 1 919 ? -32.678 7.460 31.122 1.00 94.94 919 ASP A O 1
ATOM 7382 N N . ILE A 1 920 ? -32.400 7.783 33.333 1.00 97.19 920 ILE A N 1
ATOM 7383 C CA . ILE A 1 920 ? -31.632 6.561 33.599 1.00 97.19 920 ILE A CA 1
ATOM 7384 C C . ILE A 1 920 ? -31.967 6.065 35.003 1.00 97.19 920 ILE A C 1
ATOM 7386 O O . ILE A 1 920 ? -31.687 6.753 35.981 1.00 97.19 920 ILE A O 1
ATOM 7390 N N . ASP A 1 921 ? -32.466 4.840 35.091 1.00 96.81 921 ASP A N 1
ATOM 7391 C CA . ASP A 1 921 ? -32.836 4.164 36.330 1.00 96.81 921 ASP A CA 1
ATOM 7392 C C . ASP A 1 921 ? -32.146 2.804 36.448 1.00 96.81 921 ASP A C 1
ATOM 7394 O O . ASP A 1 921 ? -31.768 2.181 35.452 1.00 96.81 921 ASP A O 1
ATOM 7398 N N . VAL A 1 922 ? -32.023 2.299 37.675 1.00 96.88 922 VAL A N 1
ATOM 7399 C CA . VAL A 1 922 ? -31.643 0.902 37.914 1.00 96.88 922 VAL A CA 1
ATOM 7400 C C . VAL A 1 922 ? -32.901 0.049 38.007 1.00 96.88 922 VAL A C 1
ATOM 7402 O O . VAL A 1 922 ? -33.770 0.276 38.850 1.00 96.88 922 VAL A O 1
ATOM 7405 N N . ASP A 1 923 ? -32.975 -1.004 37.199 1.00 96.56 923 ASP A N 1
ATOM 7406 C CA . ASP A 1 923 ? -33.944 -2.071 37.416 1.00 96.56 923 ASP A CA 1
ATOM 7407 C C . ASP A 1 923 ? -33.457 -2.979 38.549 1.00 96.56 923 ASP A C 1
ATOM 7409 O O . ASP A 1 923 ? -32.763 -3.965 38.313 1.00 96.56 923 ASP A O 1
ATOM 7413 N N . TRP A 1 924 ? -33.838 -2.682 39.792 1.00 94.88 924 TRP A N 1
ATOM 7414 C CA . TRP A 1 924 ? -33.412 -3.447 40.972 1.00 94.88 924 TRP A CA 1
ATOM 7415 C C . TRP A 1 924 ? -33.883 -4.915 41.012 1.00 94.88 924 TRP A C 1
ATOM 7417 O O . TRP A 1 924 ? -33.489 -5.646 41.918 1.00 94.88 924 TRP A O 1
ATOM 7427 N N . SER A 1 925 ? -34.664 -5.390 40.030 1.00 93.56 925 SER A N 1
ATOM 7428 C CA . SER A 1 925 ? -34.959 -6.825 39.854 1.00 93.56 925 SER A CA 1
ATOM 7429 C C . SER A 1 925 ? -33.857 -7.607 39.122 1.00 93.56 925 SER A C 1
ATOM 7431 O O . SER A 1 925 ? -33.874 -8.841 39.098 1.00 93.56 925 SER A O 1
ATOM 7433 N N . SER A 1 926 ? -32.915 -6.905 38.488 1.00 95.50 926 SER A N 1
ATOM 7434 C CA . SER A 1 926 ? -31.817 -7.494 37.707 1.00 95.50 926 SER A CA 1
ATOM 7435 C C . SER A 1 926 ? -30.482 -6.755 37.859 1.00 95.50 926 SER A C 1
ATOM 7437 O O . SER A 1 926 ? -29.428 -7.340 37.636 1.00 95.50 926 SER A O 1
ATOM 7439 N N . GLY A 1 927 ? -30.510 -5.492 38.280 1.00 96.56 927 GLY A N 1
ATOM 7440 C CA . GLY A 1 927 ? -29.356 -4.620 38.487 1.00 96.56 927 GLY A CA 1
ATOM 7441 C C . GLY A 1 927 ? -28.929 -3.846 37.249 1.00 96.56 927 GLY A C 1
ATOM 7442 O O . GLY A 1 927 ? -27.951 -3.107 37.319 1.00 96.56 927 GLY A O 1
ATOM 7443 N N . VAL A 1 928 ? -29.620 -4.005 36.121 1.00 98.00 928 VAL A N 1
ATOM 7444 C CA . VAL A 1 928 ? -29.253 -3.333 34.869 1.00 98.00 928 VAL A CA 1
ATOM 7445 C C . VAL A 1 928 ? -29.709 -1.875 34.863 1.00 98.00 928 VAL A C 1
ATOM 7447 O O . VAL A 1 928 ? -30.692 -1.518 35.514 1.00 98.00 928 VAL A O 1
ATOM 7450 N N . LEU A 1 929 ? -29.006 -1.035 34.102 1.00 97.88 929 LEU A N 1
ATOM 7451 C CA . LEU A 1 929 ? -29.364 0.371 33.907 1.00 97.88 929 LEU A CA 1
ATOM 7452 C C . LEU A 1 929 ? -30.301 0.512 32.711 1.00 97.88 929 LEU A C 1
ATOM 7454 O O . LEU A 1 929 ? -29.884 0.294 31.577 1.00 97.88 929 LEU A O 1
ATOM 7458 N N . VAL A 1 930 ? -31.546 0.897 32.966 1.00 97.44 930 VAL A N 1
ATOM 7459 C CA . VAL A 1 930 ? -32.573 1.149 31.953 1.00 97.44 930 VAL A CA 1
ATOM 7460 C C . VAL A 1 930 ? -32.653 2.656 31.740 1.00 97.44 930 VAL A C 1
ATOM 7462 O O . VAL A 1 930 ? -32.877 3.400 32.687 1.00 97.44 930 VAL A O 1
ATOM 7465 N N . GLY A 1 931 ? -32.457 3.137 30.515 1.00 95.50 931 GLY A N 1
ATOM 7466 C CA . GLY A 1 931 ? -32.534 4.572 30.260 1.00 95.50 931 GLY A CA 1
ATOM 7467 C C . GLY A 1 931 ? -32.578 4.965 28.794 1.00 95.50 931 GLY A C 1
ATOM 7468 O O . GLY A 1 931 ? -32.442 4.135 27.896 1.00 95.50 931 GLY A O 1
ATOM 7469 N N . GLY A 1 932 ? -32.719 6.264 28.559 1.00 94.12 932 GLY A N 1
ATOM 7470 C CA . GLY A 1 932 ? -32.963 6.836 27.240 1.00 94.12 932 GLY A CA 1
ATOM 7471 C C . GLY A 1 932 ? -34.439 6.796 26.839 1.00 94.12 932 GLY A C 1
ATOM 7472 O O . GLY A 1 932 ? -35.312 6.467 27.635 1.00 94.12 932 GLY A O 1
ATOM 7473 N N . ASN A 1 933 ? -34.712 7.174 25.593 1.00 94.88 933 ASN A N 1
ATOM 7474 C CA . ASN A 1 933 ? -36.038 7.095 24.991 1.00 94.88 933 ASN A CA 1
ATOM 7475 C C . ASN A 1 933 ? -35.917 6.961 23.465 1.00 94.88 933 ASN A C 1
ATOM 7477 O O . ASN A 1 933 ? -34.853 7.197 22.889 1.00 94.88 933 ASN A O 1
ATOM 7481 N N . THR A 1 934 ? -37.027 6.641 22.802 1.00 95.38 934 THR A N 1
ATOM 7482 C CA . THR A 1 934 ? -37.107 6.436 21.342 1.00 95.38 934 THR A CA 1
ATOM 7483 C C . THR A 1 934 ? -36.679 7.638 20.494 1.00 95.38 934 THR A C 1
ATOM 7485 O O . THR A 1 934 ? -36.430 7.488 19.299 1.00 95.38 934 THR A O 1
ATOM 7488 N N . TRP A 1 935 ? -36.565 8.825 21.094 1.00 95.88 935 TRP A N 1
ATOM 7489 C CA . TRP A 1 935 ? -36.206 10.081 20.436 1.00 95.88 935 TRP A CA 1
ATOM 7490 C C . TRP A 1 935 ? -34.753 10.503 20.670 1.00 95.88 935 TRP A C 1
ATOM 7492 O O . TRP A 1 935 ? -34.352 11.558 20.180 1.00 95.88 935 TRP A O 1
ATOM 7502 N N . ASN A 1 936 ? -33.958 9.712 21.399 1.00 92.56 936 ASN A N 1
ATOM 7503 C CA . ASN A 1 936 ? -32.563 10.028 21.691 1.00 92.56 936 ASN A CA 1
ATOM 7504 C C . ASN A 1 936 ? -31.574 8.925 21.286 1.00 92.56 936 ASN A C 1
ATOM 7506 O O . ASN A 1 936 ? -31.937 7.795 20.957 1.00 92.56 936 ASN A O 1
ATOM 7510 N N . CYS A 1 937 ? -30.298 9.313 21.302 1.00 93.00 937 CYS A N 1
ATOM 7511 C CA . CYS A 1 937 ? -29.153 8.560 20.801 1.00 93.00 937 CYS A CA 1
ATOM 7512 C C . CYS A 1 937 ? -28.072 8.420 21.889 1.00 93.00 937 CYS A C 1
ATOM 7514 O O . CYS A 1 937 ? -26.949 8.887 21.740 1.00 93.00 937 CYS A O 1
ATOM 7516 N N . GLY A 1 938 ? -28.420 7.818 23.029 1.00 93.75 938 GLY A N 1
ATOM 7517 C CA . GLY A 1 938 ? -27.533 7.781 24.201 1.00 93.75 938 GLY A CA 1
ATOM 7518 C C . GLY A 1 938 ? -26.338 6.816 24.135 1.00 93.75 938 GLY A C 1
ATOM 7519 O O . GLY A 1 938 ? -25.641 6.678 25.133 1.00 93.75 938 GLY A O 1
ATOM 7520 N N . THR A 1 939 ? -26.116 6.112 23.028 1.00 97.12 939 THR A N 1
ATOM 7521 C CA . THR A 1 939 ? -25.044 5.106 22.868 1.00 97.12 939 THR A CA 1
ATOM 7522 C C . THR A 1 939 ? -24.247 5.392 21.610 1.00 97.12 939 THR A C 1
ATOM 7524 O O . THR A 1 939 ? -24.763 6.091 20.757 1.00 97.12 939 THR A O 1
ATOM 7527 N N . TRP A 1 940 ? -23.081 4.780 21.424 1.00 97.50 940 TRP A N 1
ATOM 7528 C CA . TRP A 1 940 ? -22.221 4.959 20.246 1.00 97.50 940 TRP A CA 1
ATOM 7529 C C . TRP A 1 940 ? -22.899 4.804 18.888 1.00 97.50 940 TRP A C 1
ATOM 7531 O O . TRP A 1 940 ? -22.436 5.372 17.908 1.00 97.50 940 TRP A O 1
ATOM 7541 N N . MET A 1 941 ? -23.991 4.043 18.831 1.00 97.69 941 MET A N 1
ATOM 7542 C CA . MET A 1 941 ? -24.859 3.997 17.667 1.00 97.69 941 MET A CA 1
ATOM 7543 C C . MET A 1 941 ? -25.777 5.235 17.634 1.00 97.69 941 MET A C 1
ATOM 7545 O O . MET A 1 941 ? -26.985 5.104 17.832 1.00 97.69 941 MET A O 1
ATOM 7549 N N . ASP A 1 942 ? -25.219 6.439 17.451 1.00 96.06 942 ASP A N 1
ATOM 7550 C CA . ASP A 1 942 ? -25.872 7.720 17.787 1.00 96.06 942 ASP A CA 1
ATOM 7551 C C . ASP A 1 942 ? -26.394 8.566 16.615 1.00 96.06 942 ASP A C 1
ATOM 7553 O O . ASP A 1 942 ? -26.784 9.724 16.802 1.00 96.06 942 ASP A O 1
ATOM 7557 N N . LYS A 1 943 ? -26.500 8.016 15.405 1.00 96.44 943 LYS A N 1
ATOM 7558 C CA . LYS A 1 943 ? -26.989 8.793 14.256 1.00 96.44 943 LYS A CA 1
ATOM 7559 C C . LYS A 1 943 ? -28.426 9.306 14.450 1.00 96.44 943 LYS A C 1
ATOM 7561 O O . LYS A 1 943 ? -29.382 8.531 14.430 1.00 96.44 943 LYS A O 1
ATOM 7566 N N . MET A 1 944 ? -28.591 10.626 14.560 1.00 96.75 944 MET A N 1
ATOM 7567 C CA . MET A 1 944 ? -29.893 11.304 14.512 1.00 96.75 944 MET A CA 1
ATOM 7568 C C . MET A 1 944 ? -30.314 11.548 13.057 1.00 96.75 944 MET A C 1
ATOM 7570 O O . MET A 1 944 ? -29.520 12.046 12.259 1.00 96.75 944 MET A O 1
ATOM 7574 N N . GLY A 1 945 ? -31.550 11.195 12.694 1.00 95.94 945 GLY A N 1
ATOM 7575 C CA . GLY A 1 945 ? -32.080 11.449 11.354 1.00 95.94 945 GLY A CA 1
ATOM 7576 C C . GLY A 1 945 ? -32.250 12.945 11.071 1.00 95.94 945 GLY A C 1
ATOM 7577 O O . GLY A 1 945 ? -32.665 13.708 11.944 1.00 95.94 945 GLY A O 1
ATOM 7578 N N . GLU A 1 946 ? -31.958 13.356 9.836 1.00 95.88 946 GLU A N 1
ATOM 7579 C CA . GLU A 1 946 ? -31.902 14.768 9.417 1.00 95.88 946 GLU A CA 1
ATOM 7580 C C . GLU A 1 946 ? -32.761 15.072 8.170 1.00 95.88 946 GLU A C 1
ATOM 7582 O O . GLU A 1 946 ? -33.141 16.220 7.924 1.00 95.88 946 GLU A O 1
ATOM 7587 N N . SER A 1 947 ? -33.137 14.063 7.378 1.00 96.75 947 SER A N 1
ATOM 7588 C CA . SER A 1 947 ? -33.862 14.271 6.123 1.00 96.75 947 SER A CA 1
ATOM 7589 C C . SER A 1 947 ? -35.324 14.636 6.373 1.00 96.75 947 SER A C 1
ATOM 7591 O O . SER A 1 947 ? -36.174 13.796 6.689 1.00 96.75 947 SER A O 1
ATOM 7593 N N . ALA A 1 948 ? -35.652 15.911 6.155 1.00 95.31 948 ALA A N 1
ATOM 7594 C CA . ALA A 1 948 ? -37.038 16.364 6.090 1.00 95.31 948 ALA A CA 1
ATOM 7595 C C . ALA A 1 948 ? -37.788 15.715 4.910 1.00 95.31 948 ALA A C 1
ATOM 7597 O O . ALA A 1 948 ? -38.966 15.381 5.032 1.00 95.31 948 ALA A O 1
ATOM 7598 N N . LYS A 1 949 ? -37.092 15.488 3.788 1.00 97.00 949 LYS A N 1
ATOM 7599 C CA . LYS A 1 949 ? -37.643 14.902 2.559 1.00 97.00 949 LYS A CA 1
ATOM 7600 C C . LYS A 1 949 ? -38.079 13.450 2.755 1.00 97.00 949 LYS A C 1
ATOM 7602 O O . LYS A 1 949 ? -39.211 13.104 2.431 1.00 97.00 949 LYS A O 1
ATOM 7607 N N . ALA A 1 950 ? -37.222 12.634 3.365 1.00 97.38 950 ALA A N 1
ATOM 7608 C CA . ALA A 1 950 ? -37.537 11.250 3.719 1.00 97.38 950 ALA A CA 1
ATOM 7609 C C . ALA A 1 950 ? -38.395 11.128 4.992 1.00 97.38 950 ALA A C 1
ATOM 7611 O O . ALA A 1 950 ? -38.741 10.021 5.400 1.00 97.38 950 ALA A O 1
ATOM 7612 N N . LYS A 1 951 ? -38.740 12.259 5.628 1.00 97.25 951 LYS A N 1
ATOM 7613 C CA . LYS A 1 951 ? -39.504 12.336 6.883 1.00 97.25 951 LYS A CA 1
ATOM 7614 C C . LYS A 1 951 ? -38.841 11.588 8.044 1.00 97.25 951 LYS A C 1
ATOM 7616 O O . LYS A 1 951 ? -39.538 11.084 8.917 1.00 97.25 951 LYS A O 1
ATOM 7621 N N . ASN A 1 952 ? -37.509 11.528 8.058 1.00 96.38 952 ASN A N 1
ATOM 7622 C CA . ASN A 1 952 ? -36.736 10.900 9.132 1.00 96.38 952 ASN A CA 1
ATOM 7623 C C . ASN A 1 952 ? -36.075 11.915 10.085 1.00 96.38 952 ASN A C 1
ATOM 7625 O O . ASN A 1 952 ? -35.463 11.509 11.070 1.00 96.38 952 ASN A O 1
ATOM 7629 N N . LYS A 1 953 ? -36.219 13.225 9.831 1.00 95.88 953 LYS A N 1
ATOM 7630 C CA . LYS A 1 953 ? -35.696 14.281 10.709 1.00 95.88 953 LYS A CA 1
ATOM 7631 C C . LYS A 1 953 ? -36.216 14.136 12.146 1.00 95.88 953 LYS A C 1
ATOM 7633 O O . LYS A 1 953 ? -37.426 14.079 12.358 1.00 95.88 953 LYS A O 1
ATOM 7638 N N . GLY A 1 954 ? -35.303 14.085 13.114 1.00 95.00 954 GLY A N 1
ATOM 7639 C CA . GLY A 1 954 ? -35.613 13.920 14.539 1.00 95.00 954 GLY A CA 1
ATOM 7640 C C . GLY A 1 954 ? -35.947 12.494 14.973 1.00 95.00 954 GLY A C 1
ATOM 7641 O O . GLY A 1 954 ? -36.266 12.289 16.145 1.00 95.00 954 GLY A O 1
ATOM 7642 N N . HIS A 1 955 ? -35.854 11.521 14.059 1.00 96.06 955 HIS A N 1
ATOM 7643 C CA . HIS A 1 955 ? -35.952 10.097 14.360 1.00 96.06 955 HIS A CA 1
ATOM 7644 C C . HIS A 1 955 ? -34.549 9.469 14.390 1.00 96.06 955 HIS A C 1
ATOM 7646 O O . HIS A 1 955 ? -33.910 9.368 13.334 1.00 96.06 955 HIS A O 1
ATOM 7652 N N . PRO A 1 956 ? -34.069 8.995 15.554 1.00 95.81 956 PRO A N 1
ATOM 7653 C CA . PRO A 1 956 ? -32.830 8.228 15.653 1.00 95.81 956 PRO A CA 1
ATOM 7654 C C . PRO A 1 956 ? -32.761 7.091 14.631 1.00 95.81 956 PRO A C 1
ATOM 7656 O O . PRO A 1 956 ? -33.749 6.389 14.405 1.00 95.81 956 PRO A O 1
ATOM 7659 N N . GLY A 1 957 ? -31.594 6.886 14.021 1.00 93.94 957 GLY A N 1
ATOM 7660 C CA . GLY A 1 957 ? -31.287 5.697 13.222 1.00 93.94 957 GLY A CA 1
ATOM 7661 C C . GLY A 1 957 ? -31.335 4.425 14.058 1.00 93.94 957 GLY A C 1
ATOM 7662 O O . GLY A 1 957 ? -31.872 3.409 13.614 1.00 93.94 957 GLY A O 1
ATOM 7663 N N . THR A 1 958 ? -30.826 4.535 15.283 1.00 94.94 958 THR A N 1
ATOM 7664 C CA . THR A 1 958 ? -30.629 3.453 16.250 1.00 94.94 958 THR A CA 1
ATOM 7665 C C . THR A 1 958 ? -30.841 3.982 17.667 1.00 94.94 958 THR A C 1
ATOM 7667 O O . THR A 1 958 ? -29.886 4.210 18.406 1.00 94.94 958 THR A O 1
ATOM 7670 N N . SER A 1 959 ? -32.097 4.194 18.072 1.00 95.25 959 SER A N 1
ATOM 7671 C CA . SER A 1 959 ? -32.373 4.388 19.501 1.00 95.25 959 SER A CA 1
ATOM 7672 C C . SER A 1 959 ? -32.157 3.058 20.222 1.00 95.25 959 SER A C 1
ATOM 7674 O O . SER A 1 959 ? -32.739 2.039 19.853 1.00 95.25 959 SER A O 1
ATOM 7676 N N . ARG A 1 960 ? -31.268 3.065 21.216 1.00 97.19 960 ARG A N 1
ATOM 7677 C CA . ARG A 1 960 ? -30.964 1.910 22.076 1.00 97.19 960 ARG A CA 1
ATOM 7678 C C . ARG A 1 960 ? -31.425 2.188 23.500 1.00 97.19 960 ARG A C 1
ATOM 7680 O O . ARG A 1 960 ? -30.658 2.059 24.457 1.00 97.19 960 ARG A O 1
ATOM 7687 N N . ASP A 1 961 ? -32.646 2.697 23.616 1.00 96.75 961 ASP A N 1
ATOM 7688 C CA . ASP A 1 961 ? -33.302 2.947 24.891 1.00 96.75 961 ASP A CA 1
ATOM 7689 C C . ASP A 1 961 ? -33.608 1.636 25.624 1.00 96.75 961 ASP A C 1
ATOM 7691 O O . ASP A 1 961 ? -33.780 0.589 25.012 1.00 96.75 961 ASP A O 1
ATOM 7695 N N . GLY A 1 962 ? -33.609 1.680 26.950 1.00 97.12 962 GLY A N 1
ATOM 7696 C CA . GLY A 1 962 ? -33.562 0.482 27.783 1.00 97.12 962 GLY A CA 1
ATOM 7697 C C . GLY A 1 962 ? -32.151 0.231 28.316 1.00 97.12 962 GLY A C 1
ATOM 7698 O O . GLY A 1 962 ? -31.426 1.181 28.630 1.00 97.12 962 GLY A O 1
ATOM 7699 N N . ALA A 1 963 ? -31.765 -1.040 28.434 1.00 98.06 963 ALA A N 1
ATOM 7700 C CA . ALA A 1 963 ? -30.488 -1.484 28.990 1.00 98.06 963 ALA A CA 1
ATOM 7701 C C . ALA A 1 963 ? -29.564 -2.114 27.928 1.00 98.06 963 ALA A C 1
ATOM 7703 O O . ALA A 1 963 ? -29.594 -3.336 27.741 1.00 98.06 963 ALA A O 1
ATOM 7704 N N . PRO A 1 964 ? -28.737 -1.309 27.231 1.00 98.19 964 PRO A N 1
ATOM 7705 C CA . PRO A 1 964 ? -27.685 -1.789 26.334 1.00 98.19 964 PRO A CA 1
ATOM 7706 C C . PRO A 1 964 ? -26.736 -2.783 27.006 1.00 98.19 964 PRO A C 1
ATOM 7708 O O . PRO A 1 964 ? -26.268 -2.547 28.124 1.00 98.19 964 PRO A O 1
ATOM 7711 N N . CYS A 1 965 ? -26.421 -3.884 26.323 1.00 97.62 965 CYS A N 1
ATOM 7712 C CA . CYS A 1 965 ? -25.602 -4.954 26.893 1.00 97.62 965 CYS A CA 1
ATOM 7713 C C . CYS A 1 965 ? -24.194 -4.488 27.305 1.00 97.62 965 CYS A C 1
ATOM 7715 O O . CYS A 1 965 ? -23.677 -4.917 28.338 1.00 97.62 965 CYS A O 1
ATOM 7717 N N . GLU A 1 966 ? -23.573 -3.587 26.539 1.00 98.12 966 GLU A N 1
ATOM 7718 C CA . GLU A 1 966 ? -22.227 -3.090 26.820 1.00 98.12 966 GLU A CA 1
ATOM 7719 C C . GLU A 1 966 ? -22.173 -2.197 28.061 1.00 98.12 966 GLU A C 1
ATOM 7721 O O . GLU A 1 966 ? -21.224 -2.303 28.834 1.00 98.12 966 GLU A O 1
ATOM 7726 N N . ILE A 1 967 ? -23.213 -1.391 28.311 1.00 98.56 967 ILE A N 1
ATOM 7727 C CA . ILE A 1 967 ? -23.313 -0.568 29.525 1.00 98.56 967 ILE A CA 1
ATOM 7728 C C . ILE A 1 967 ? -23.396 -1.475 30.752 1.00 98.56 967 ILE A C 1
ATOM 7730 O O . ILE A 1 967 ? -22.687 -1.253 31.732 1.00 98.56 967 ILE A O 1
ATOM 7734 N N . THR A 1 968 ? -24.206 -2.533 30.683 1.00 98.50 968 THR A N 1
ATOM 7735 C CA . THR A 1 968 ? -24.318 -3.521 31.763 1.00 98.50 968 THR A CA 1
ATOM 7736 C C . THR A 1 968 ? -22.989 -4.232 32.022 1.00 98.50 968 THR A C 1
ATOM 7738 O O . THR A 1 968 ? -22.587 -4.381 33.177 1.00 98.50 968 THR A O 1
ATOM 7741 N N . GLY A 1 969 ? -22.273 -4.631 30.966 1.00 98.44 969 GLY A N 1
ATOM 7742 C CA . GLY A 1 969 ? -20.948 -5.244 31.088 1.00 98.44 969 GLY A CA 1
ATOM 7743 C C . GLY A 1 969 ? -19.914 -4.309 31.724 1.00 98.44 969 GLY A C 1
ATOM 7744 O O . GLY A 1 969 ? -19.208 -4.705 32.650 1.00 98.44 969 GLY A O 1
ATOM 7745 N N . LEU A 1 970 ? -19.856 -3.050 31.284 1.00 98.75 970 LEU A N 1
ATOM 7746 C CA . LEU A 1 970 ? -18.947 -2.044 31.843 1.00 98.75 970 LEU A CA 1
ATOM 7747 C C . LEU A 1 970 ? -19.290 -1.709 33.304 1.00 98.75 970 LEU A C 1
ATOM 7749 O O . LEU A 1 970 ? -18.391 -1.639 34.141 1.00 98.75 970 LEU A O 1
ATOM 7753 N N . LEU A 1 971 ? -20.579 -1.581 33.643 1.00 98.69 971 LEU A N 1
ATOM 7754 C CA . LEU A 1 971 ? -21.041 -1.423 35.026 1.00 98.69 971 LEU A CA 1
ATOM 7755 C C . LEU A 1 971 ? -20.602 -2.609 35.893 1.00 98.69 971 LEU A C 1
ATOM 7757 O O . LEU A 1 971 ? -20.066 -2.406 36.983 1.00 98.69 971 LEU A O 1
ATOM 7761 N N . LYS A 1 972 ? -20.787 -3.847 35.414 1.00 98.62 972 LYS A N 1
ATOM 7762 C CA . LYS A 1 972 ? -20.333 -5.048 36.125 1.00 98.62 972 LYS A CA 1
ATOM 7763 C C . LYS A 1 972 ? -18.824 -5.024 36.356 1.00 98.62 972 LYS A C 1
ATOM 7765 O O . LYS A 1 972 ? -18.382 -5.312 37.467 1.00 98.62 972 LYS A O 1
ATOM 7770 N N . SER A 1 973 ? -18.044 -4.665 35.334 1.00 98.62 973 SER A N 1
ATOM 7771 C CA . SER A 1 973 ? -16.587 -4.536 35.443 1.00 98.62 973 SER A CA 1
ATOM 7772 C C . SER A 1 973 ? -16.197 -3.521 36.523 1.00 98.62 973 SER A C 1
ATOM 7774 O O . SER A 1 973 ? -15.387 -3.836 37.400 1.00 98.62 973 SER A O 1
ATOM 7776 N N . ALA A 1 974 ? -16.846 -2.352 36.527 1.00 98.62 974 ALA A N 1
ATOM 7777 C CA . ALA A 1 974 ? -16.607 -1.294 37.501 1.00 98.62 974 ALA A CA 1
ATOM 7778 C C . ALA A 1 974 ? -16.993 -1.712 38.932 1.00 98.62 974 ALA A C 1
ATOM 7780 O O . ALA A 1 974 ? -16.223 -1.486 39.865 1.00 98.62 974 ALA A O 1
ATOM 7781 N N . LEU A 1 975 ? -18.144 -2.369 39.122 1.00 98.62 975 LEU A N 1
ATOM 7782 C CA . LEU A 1 975 ? -18.582 -2.882 40.427 1.00 98.62 975 LEU A CA 1
ATOM 7783 C C . LEU A 1 975 ? -17.635 -3.963 40.961 1.00 98.62 975 LEU A C 1
ATOM 7785 O O . LEU A 1 975 ? -17.229 -3.904 42.125 1.00 98.62 975 LEU A O 1
ATOM 7789 N N . ARG A 1 976 ? -17.235 -4.921 40.114 1.00 98.44 976 ARG A N 1
ATOM 7790 C CA . ARG A 1 976 ? -16.222 -5.933 40.451 1.00 98.44 976 ARG A CA 1
ATOM 7791 C C . ARG A 1 976 ? -14.934 -5.259 40.914 1.00 98.44 976 ARG A C 1
ATOM 7793 O O . ARG A 1 976 ? -14.394 -5.622 41.957 1.00 98.44 976 ARG A O 1
ATOM 7800 N N . TRP A 1 977 ? -14.447 -4.287 40.148 1.00 98.25 977 TRP A N 1
ATOM 7801 C CA . TRP A 1 977 ? -13.203 -3.593 40.455 1.00 98.25 977 TRP A CA 1
ATOM 7802 C C . TRP A 1 977 ? -13.286 -2.805 41.765 1.00 98.25 977 TRP A C 1
ATOM 7804 O O . TRP A 1 977 ? -12.406 -2.938 42.611 1.00 98.25 977 TRP A O 1
ATOM 7814 N N . VAL A 1 978 ? -14.371 -2.066 42.001 1.00 98.00 978 VAL A N 1
ATOM 7815 C CA . VAL A 1 978 ? -14.576 -1.346 43.266 1.00 98.00 978 VAL A CA 1
ATOM 7816 C C . VAL A 1 978 ? -14.635 -2.298 44.459 1.00 98.00 978 VAL A C 1
ATOM 7818 O O . VAL A 1 978 ? -13.992 -2.021 45.470 1.00 98.00 978 VAL A O 1
ATOM 7821 N N . ASN A 1 979 ? -15.316 -3.445 44.353 1.00 98.25 979 ASN A N 1
ATOM 7822 C CA . ASN A 1 979 ? -15.297 -4.458 45.417 1.00 98.25 979 ASN A CA 1
ATOM 7823 C C . ASN A 1 979 ? -13.863 -4.944 45.709 1.00 98.25 979 ASN A C 1
ATOM 7825 O O . ASN A 1 979 ? -13.460 -5.002 46.869 1.00 98.25 979 ASN A O 1
ATOM 7829 N N . GLN A 1 980 ? -13.044 -5.175 44.676 1.00 97.81 980 GLN A N 1
ATOM 7830 C CA . GLN A 1 980 ? -11.626 -5.519 44.852 1.00 97.81 980 GLN A CA 1
ATOM 7831 C C . GLN A 1 980 ? -10.819 -4.389 45.514 1.00 97.81 980 GLN A C 1
ATOM 7833 O O . GLN A 1 980 ? -9.953 -4.658 46.349 1.00 97.81 980 GLN A O 1
ATOM 7838 N N . LEU A 1 981 ? -11.083 -3.121 45.177 1.00 97.69 981 LEU A N 1
ATOM 7839 C CA . LEU A 1 981 ? -10.438 -1.978 45.831 1.00 97.69 981 LEU A CA 1
ATOM 7840 C C . LEU A 1 981 ? -10.843 -1.861 47.308 1.00 97.69 981 LEU A C 1
ATOM 7842 O O . LEU A 1 981 ? -10.000 -1.536 48.146 1.00 97.69 981 LEU A O 1
ATOM 7846 N N . ILE A 1 982 ? -12.102 -2.149 47.648 1.00 97.44 982 ILE A N 1
ATOM 7847 C CA . ILE A 1 982 ? -12.592 -2.184 49.035 1.00 97.44 982 ILE A CA 1
ATOM 7848 C C . ILE A 1 982 ? -11.869 -3.279 49.823 1.00 97.44 982 ILE A C 1
ATOM 7850 O O . ILE A 1 982 ? -11.377 -3.010 50.922 1.00 97.44 982 ILE A O 1
ATOM 7854 N N . ASP A 1 983 ? -11.731 -4.478 49.252 1.00 97.06 983 ASP A N 1
ATOM 7855 C CA . ASP A 1 983 ? -11.004 -5.593 49.873 1.00 97.06 983 ASP A CA 1
ATOM 7856 C C . ASP A 1 983 ? -9.531 -5.238 50.134 1.00 97.06 983 ASP A C 1
ATOM 7858 O O . ASP A 1 983 ? -8.968 -5.573 51.182 1.00 97.06 983 ASP A O 1
ATOM 7862 N N . ARG A 1 984 ? -8.919 -4.475 49.219 1.00 96.56 984 ARG A N 1
ATOM 7863 C CA . ARG A 1 984 ? -7.554 -3.933 49.352 1.00 96.56 984 ARG A CA 1
ATOM 7864 C C . ARG A 1 984 ? -7.457 -2.696 50.252 1.00 96.56 984 ARG A C 1
ATOM 7866 O O . ARG A 1 984 ? -6.348 -2.239 50.524 1.00 96.56 984 ARG A O 1
ATOM 7873 N N . LYS A 1 985 ? -8.581 -2.169 50.754 1.00 96.25 985 LYS A N 1
ATOM 7874 C CA . LYS A 1 985 ? -8.677 -0.931 51.556 1.00 96.25 985 LYS A CA 1
ATOM 7875 C C . LYS A 1 985 ? -8.204 0.326 50.813 1.00 96.25 985 LYS A C 1
ATOM 7877 O O . LYS A 1 985 ? -7.652 1.241 51.419 1.00 96.25 985 LYS A O 1
ATOM 7882 N N . GLU A 1 986 ? -8.414 0.365 49.504 1.00 95.88 986 GLU A N 1
ATOM 7883 C CA . GLU A 1 986 ? -8.054 1.488 48.626 1.00 95.88 986 GLU A CA 1
ATOM 7884 C C . GLU A 1 986 ? -9.257 2.359 48.250 1.00 95.88 986 GLU A C 1
ATOM 7886 O O . GLU A 1 986 ? -9.083 3.461 47.736 1.00 95.88 986 GLU A O 1
ATOM 7891 N N . TYR A 1 987 ? -10.470 1.889 48.550 1.00 96.56 987 TYR A N 1
ATOM 7892 C CA . TYR A 1 987 ? -11.723 2.605 48.338 1.00 96.56 987 TYR A CA 1
ATOM 7893 C C . TYR A 1 987 ? -12.547 2.600 49.628 1.00 96.56 987 TYR A C 1
ATOM 7895 O O . TYR A 1 987 ? -12.717 1.558 50.262 1.00 96.56 987 TYR A O 1
ATOM 7903 N N . GLN A 1 988 ? -13.015 3.774 50.058 1.00 95.12 988 GLN A N 1
ATOM 7904 C CA . GLN A 1 988 ? -13.592 3.942 51.399 1.00 95.12 988 GLN A CA 1
ATOM 7905 C C . GLN A 1 988 ? -15.093 3.632 51.482 1.00 95.12 988 GLN A C 1
ATOM 7907 O O . GLN A 1 988 ? -15.584 3.259 52.550 1.00 95.12 988 GLN A O 1
ATOM 7912 N N . TRP A 1 989 ? -15.828 3.769 50.377 1.00 96.38 989 TRP A N 1
ATOM 7913 C CA . TRP A 1 989 ? -17.275 3.556 50.344 1.00 96.38 989 TRP A CA 1
ATOM 7914 C C . TRP A 1 989 ? -17.604 2.087 50.088 1.00 96.38 989 TRP A C 1
ATOM 7916 O O . TRP A 1 989 ? -17.044 1.469 49.190 1.00 96.38 989 TRP A O 1
ATOM 7926 N N . LYS A 1 990 ? -18.537 1.527 50.867 1.00 94.50 990 LYS A N 1
ATOM 7927 C CA . LYS A 1 990 ? -18.987 0.123 50.743 1.00 94.50 990 LYS A CA 1
ATOM 7928 C C . LYS A 1 990 ? -20.318 -0.032 49.999 1.00 94.50 990 LYS A C 1
ATOM 7930 O O . LYS A 1 990 ? -20.768 -1.151 49.747 1.00 94.50 990 LYS A O 1
ATOM 7935 N N . GLY A 1 991 ? -20.964 1.082 49.689 1.00 94.06 991 GLY A N 1
ATOM 7936 C CA . GLY A 1 991 ? -22.289 1.133 49.099 1.00 94.06 991 GLY A CA 1
ATOM 7937 C C . GLY A 1 991 ? -22.795 2.562 48.981 1.00 94.06 991 GLY A C 1
ATOM 7938 O O . GLY A 1 991 ? -22.040 3.519 49.162 1.00 94.06 991 GLY A O 1
ATOM 7939 N N . ILE A 1 992 ? -24.082 2.665 48.684 1.00 95.69 992 ILE A N 1
ATOM 7940 C CA . ILE A 1 992 ? -24.810 3.892 48.399 1.00 95.69 992 ILE A CA 1
ATOM 7941 C C . ILE A 1 992 ? -26.013 3.940 49.331 1.00 95.69 992 ILE A C 1
ATOM 7943 O O . ILE A 1 992 ? -26.833 3.022 49.332 1.00 95.69 992 ILE A O 1
ATOM 7947 N N . ASP A 1 993 ? -26.120 5.014 50.103 1.00 91.69 993 ASP A N 1
ATOM 7948 C CA . ASP A 1 993 ? -27.280 5.284 50.947 1.00 91.69 993 ASP A CA 1
ATOM 7949 C C . ASP A 1 993 ? -28.329 6.118 50.195 1.00 91.69 993 ASP A C 1
ATOM 7951 O O . ASP A 1 993 ? -28.013 6.828 49.232 1.00 91.69 993 ASP A O 1
ATOM 7955 N N . GLN A 1 994 ? -29.563 6.090 50.703 1.00 88.25 994 GLN A N 1
ATOM 7956 C CA . GLN A 1 994 ? -30.721 6.841 50.204 1.00 88.25 994 GLN A CA 1
ATOM 7957 C C . GLN A 1 994 ? -31.167 6.433 48.790 1.00 88.25 994 GLN A C 1
ATOM 7959 O O . GLN A 1 994 ? -31.469 7.282 47.957 1.00 88.25 994 GLN A O 1
ATOM 7964 N N . VAL A 1 995 ? -31.212 5.127 48.517 1.00 90.31 995 VAL A N 1
ATOM 7965 C CA . VAL A 1 995 ? -31.814 4.566 47.298 1.00 90.31 995 VAL A CA 1
ATOM 7966 C C . VAL A 1 995 ? -33.283 4.243 47.574 1.00 90.31 995 VAL A C 1
ATOM 7968 O O . VAL A 1 995 ? -33.595 3.208 48.160 1.00 90.31 995 VAL A O 1
ATOM 7971 N N . GLU A 1 996 ? -34.190 5.145 47.192 1.00 83.94 996 GLU A N 1
ATOM 7972 C CA . GLU A 1 996 ? -35.621 5.078 47.544 1.00 83.94 996 GLU A CA 1
ATOM 7973 C C . GLU A 1 996 ? -36.327 3.815 47.025 1.00 83.94 996 GLU A C 1
ATOM 7975 O O . GLU A 1 996 ? -37.275 3.329 47.639 1.00 83.94 996 GLU A O 1
ATOM 7980 N N . GLN A 1 997 ? -35.846 3.259 45.914 1.00 81.31 997 GLN A N 1
ATOM 7981 C CA . GLN A 1 997 ? -36.419 2.092 45.248 1.00 81.31 997 GLN A CA 1
ATOM 7982 C C . GLN A 1 997 ? -36.037 0.754 45.916 1.00 81.31 997 GLN A C 1
ATOM 7984 O O . GLN A 1 997 ? -36.550 -0.289 45.509 1.00 81.31 997 GLN A O 1
ATOM 7989 N N . VAL A 1 998 ? -35.148 0.755 46.920 1.00 83.19 998 VAL A N 1
ATOM 7990 C CA . VAL A 1 998 ? -34.673 -0.456 47.614 1.00 83.19 998 VAL A CA 1
ATOM 7991 C C . VAL A 1 998 ? -35.103 -0.443 49.080 1.00 83.19 998 VAL A C 1
ATOM 7993 O O . VAL A 1 998 ? -34.897 0.528 49.807 1.00 83.19 998 VAL A O 1
ATOM 7996 N N . GLU A 1 999 ? -35.677 -1.555 49.545 1.00 73.31 999 GLU A N 1
ATOM 7997 C CA . GLU A 1 999 ? -36.119 -1.715 50.933 1.00 73.31 999 GLU A CA 1
ATOM 7998 C C . GLU A 1 999 ? -34.938 -1.557 51.911 1.00 73.31 999 GLU A C 1
ATOM 8000 O O . GLU A 1 999 ? -33.932 -2.258 51.820 1.00 73.31 999 GLU A O 1
ATOM 8005 N N . GLY A 1 1000 ? -35.042 -0.600 52.840 1.00 76.44 1000 GLY A N 1
ATOM 8006 C CA . GLY A 1 1000 ? -33.963 -0.233 53.768 1.00 76.44 1000 GLY A CA 1
ATOM 8007 C C . GLY A 1 1000 ? -33.029 0.880 53.275 1.00 76.44 1000 GLY A C 1
ATOM 8008 O O . GLY A 1 1000 ? -32.246 1.393 54.070 1.00 76.44 1000 GLY A O 1
ATOM 8009 N N . GLY A 1 1001 ? -33.133 1.303 52.010 1.00 81.44 1001 GLY A N 1
ATOM 8010 C CA . GLY A 1 1001 ? -32.514 2.523 51.485 1.00 81.44 1001 GLY A CA 1
ATOM 8011 C C . GLY A 1 1001 ? -30.999 2.489 51.253 1.00 81.44 1001 GLY A C 1
ATOM 8012 O O . GLY A 1 1001 ? -30.468 3.484 50.768 1.00 81.44 1001 GLY A O 1
ATOM 8013 N N . THR A 1 1002 ? -30.295 1.393 51.555 1.00 90.25 1002 THR A N 1
ATOM 8014 C CA . THR A 1 1002 ? -28.842 1.257 51.328 1.00 90.25 1002 THR A CA 1
ATOM 8015 C C . THR A 1 1002 ? -28.535 0.079 50.405 1.00 90.25 1002 THR A C 1
ATOM 8017 O O . THR A 1 1002 ? -28.911 -1.059 50.683 1.00 90.25 1002 THR A O 1
ATOM 8020 N N . VAL A 1 1003 ? -27.777 0.334 49.338 1.00 94.38 1003 VAL A N 1
ATOM 8021 C CA . VAL A 1 1003 ? -27.325 -0.663 48.357 1.00 94.38 1003 VAL A CA 1
ATOM 8022 C C . VAL A 1 1003 ? -25.816 -0.835 48.473 1.00 94.38 1003 VAL A C 1
ATOM 8024 O O . VAL A 1 1003 ? -25.057 0.098 48.233 1.00 94.38 1003 VAL A O 1
ATOM 8027 N N . THR A 1 1004 ? -25.345 -2.036 48.809 1.00 96.06 1004 THR A N 1
ATOM 8028 C CA . THR A 1 1004 ? -23.897 -2.322 48.787 1.00 96.06 1004 THR A CA 1
ATOM 8029 C C . THR A 1 1004 ? -23.412 -2.619 47.370 1.00 96.06 1004 THR A C 1
ATOM 8031 O O . THR A 1 1004 ? -24.134 -3.234 46.582 1.00 96.06 1004 THR A O 1
ATOM 8034 N N . TYR A 1 1005 ? -22.162 -2.262 47.056 1.00 97.62 1005 TYR A N 1
ATOM 8035 C CA . TYR A 1 1005 ? -21.559 -2.586 45.754 1.00 97.62 1005 TYR A CA 1
ATOM 8036 C C . TYR A 1 1005 ? -21.520 -4.091 45.493 1.00 97.62 1005 TYR A C 1
ATOM 8038 O O . TYR A 1 1005 ? -21.771 -4.545 44.380 1.00 97.62 1005 TYR A O 1
ATOM 8046 N N . GLN A 1 1006 ? -21.284 -4.879 46.541 1.00 97.00 1006 GLN A N 1
ATOM 8047 C CA . GLN A 1 1006 ? -21.313 -6.335 46.480 1.00 97.00 1006 GLN A CA 1
ATOM 8048 C C . GLN A 1 1006 ? -22.710 -6.890 46.171 1.00 97.00 1006 GLN A C 1
ATOM 8050 O O . GLN A 1 1006 ? -22.818 -7.924 45.513 1.00 97.00 1006 GLN A O 1
ATOM 8055 N N . TYR A 1 1007 ? -23.774 -6.248 46.664 1.00 95.94 1007 TYR A N 1
ATOM 8056 C CA . TYR A 1 1007 ? -25.149 -6.642 46.356 1.00 95.94 1007 TYR A CA 1
ATOM 8057 C C . TYR A 1 1007 ? -25.490 -6.344 44.895 1.00 95.94 1007 TYR A C 1
ATOM 8059 O O . TYR A 1 1007 ? -25.974 -7.234 44.202 1.00 95.94 1007 TYR A O 1
ATOM 8067 N N . TRP A 1 1008 ? -25.171 -5.141 44.409 1.00 97.62 1008 TRP A N 1
ATOM 8068 C CA . TRP A 1 1008 ? -25.424 -4.766 43.016 1.00 97.62 1008 TRP A CA 1
ATOM 8069 C C . TRP A 1 1008 ? -24.637 -5.652 42.033 1.00 97.62 1008 TRP A C 1
ATOM 8071 O O . TRP A 1 1008 ? -25.212 -6.187 41.087 1.00 97.62 1008 TRP A O 1
ATOM 8081 N N . ASP A 1 1009 ? -23.355 -5.906 42.317 1.00 98.25 1009 ASP A N 1
ATOM 8082 C CA . ASP A 1 1009 ? -22.509 -6.837 41.555 1.00 98.25 1009 ASP A CA 1
ATOM 8083 C C . ASP A 1 1009 ? -23.125 -8.245 41.468 1.00 98.25 1009 ASP A C 1
ATOM 8085 O O . ASP A 1 1009 ? -23.214 -8.826 40.384 1.00 98.25 1009 ASP A O 1
ATOM 8089 N N . LYS A 1 1010 ? -23.617 -8.774 42.599 1.00 97.69 1010 LYS A N 1
ATOM 8090 C CA . LYS A 1 1010 ? -24.275 -10.089 42.658 1.00 97.69 1010 LYS A CA 1
ATOM 8091 C C . LYS A 1 1010 ? -25.592 -10.127 41.893 1.00 97.69 1010 LYS A C 1
ATOM 8093 O O . LYS A 1 1010 ? -25.879 -11.144 41.268 1.00 97.69 1010 LYS A O 1
ATOM 8098 N N . LEU A 1 1011 ? -26.378 -9.055 41.949 1.00 97.19 1011 LEU A N 1
ATOM 8099 C CA . LEU A 1 1011 ? -27.657 -8.957 41.251 1.00 97.19 1011 LEU A CA 1
ATOM 8100 C C . LEU A 1 1011 ? -27.446 -9.094 39.733 1.00 97.19 1011 LEU A C 1
ATOM 8102 O O . LEU A 1 1011 ? -28.066 -9.950 39.101 1.00 97.19 1011 LEU A O 1
ATOM 8106 N N . LEU A 1 1012 ? -26.477 -8.347 39.186 1.00 98.19 1012 LEU A N 1
ATOM 8107 C CA . LEU A 1 1012 ? -26.060 -8.463 37.785 1.00 98.19 1012 LEU A CA 1
ATOM 8108 C C . LEU A 1 1012 ? -25.555 -9.872 37.464 1.00 98.19 1012 LEU A C 1
ATOM 8110 O O . LEU A 1 1012 ? -26.004 -10.485 36.499 1.00 98.19 1012 LEU A O 1
ATOM 8114 N N . GLN A 1 1013 ? -24.667 -10.415 38.300 1.00 98.31 1013 GLN A N 1
ATOM 8115 C CA . GLN A 1 1013 ? -24.089 -11.746 38.105 1.00 98.31 1013 GLN A CA 1
ATOM 8116 C C . GLN A 1 1013 ? -25.145 -12.861 38.038 1.00 98.31 1013 GLN A C 1
ATOM 8118 O O . GLN A 1 1013 ? -24.974 -13.822 37.291 1.00 98.31 1013 GLN A O 1
ATOM 8123 N N . GLN A 1 1014 ? -26.215 -12.759 38.829 1.00 97.62 1014 GLN A N 1
ATOM 8124 C CA . GLN A 1 1014 ? -27.274 -13.770 38.904 1.00 97.62 1014 GLN A CA 1
ATOM 8125 C C . GLN A 1 1014 ? -28.295 -13.660 37.770 1.00 97.62 1014 GLN A C 1
ATOM 8127 O O . GLN A 1 1014 ? -28.898 -14.667 37.396 1.00 97.62 1014 GLN A O 1
ATOM 8132 N N . HIS A 1 1015 ? -28.522 -12.454 37.248 1.00 97.81 1015 HIS A N 1
ATOM 8133 C CA . HIS A 1 1015 ? -29.633 -12.192 36.336 1.00 97.81 1015 HIS A CA 1
ATOM 8134 C C . HIS A 1 1015 ? -29.216 -11.860 34.905 1.00 97.81 1015 HIS A C 1
ATOM 8136 O O . HIS A 1 1015 ? -30.074 -11.917 34.030 1.00 97.81 1015 HIS A O 1
ATOM 8142 N N . PHE A 1 1016 ? -27.939 -11.583 34.629 1.00 98.06 1016 PHE A N 1
ATOM 8143 C CA . PHE A 1 1016 ? -27.487 -11.216 33.284 1.00 98.06 1016 PHE A CA 1
ATOM 8144 C C . PHE A 1 1016 ? -27.875 -12.244 32.212 1.00 98.06 1016 PHE A C 1
ATOM 8146 O O . PHE A 1 1016 ? -28.503 -11.875 31.223 1.00 98.06 1016 PHE A O 1
ATOM 8153 N N . GLU A 1 1017 ? -27.575 -13.531 32.426 1.00 96.69 1017 GLU A N 1
ATOM 8154 C CA . GLU A 1 1017 ? -27.954 -14.607 31.495 1.00 96.69 1017 GLU A CA 1
ATOM 8155 C C . GLU A 1 1017 ? -29.470 -14.654 31.286 1.00 96.69 1017 GLU A C 1
ATOM 8157 O O . GLU A 1 1017 ? -29.914 -14.635 30.143 1.00 96.69 1017 GLU A O 1
ATOM 8162 N N . ARG A 1 1018 ? -30.269 -14.620 32.369 1.00 96.56 1018 ARG A N 1
ATOM 8163 C CA . ARG A 1 1018 ? -31.744 -14.590 32.287 1.00 96.56 1018 ARG A CA 1
ATOM 8164 C C . ARG A 1 1018 ? -32.226 -13.450 31.388 1.00 96.56 1018 ARG A C 1
ATOM 8166 O O . ARG A 1 1018 ? -33.132 -13.644 30.587 1.00 96.56 1018 ARG A O 1
ATOM 8173 N N . VAL A 1 1019 ? -31.627 -12.274 31.548 1.00 97.06 1019 VAL A N 1
ATOM 8174 C CA . VAL A 1 1019 ? -32.054 -11.028 30.911 1.00 97.06 1019 VAL A CA 1
ATOM 8175 C C . VAL A 1 1019 ? -31.658 -10.962 29.434 1.00 97.06 1019 VAL A C 1
ATOM 8177 O O . VAL A 1 1019 ? -32.480 -10.577 28.598 1.00 97.06 1019 VAL A O 1
ATOM 8180 N N . TYR A 1 1020 ? -30.412 -11.318 29.106 1.00 98.19 1020 TYR A N 1
ATOM 8181 C CA . TYR A 1 1020 ? -29.838 -11.086 27.778 1.00 98.19 1020 TYR A CA 1
ATOM 8182 C C . TYR A 1 1020 ? -29.773 -12.329 26.892 1.00 98.19 1020 TYR A C 1
ATOM 8184 O O . TYR A 1 1020 ? -29.818 -12.174 25.675 1.00 98.19 1020 TYR A O 1
ATOM 8192 N N . TYR A 1 1021 ? -29.652 -13.545 27.426 1.00 98.38 1021 TYR A N 1
ATOM 8193 C CA . TYR A 1 1021 ? -29.471 -14.720 26.573 1.00 98.38 1021 TYR A CA 1
ATOM 8194 C C . TYR A 1 1021 ? -30.785 -15.168 25.919 1.00 98.38 1021 TYR A C 1
ATOM 8196 O O . TYR A 1 1021 ? -31.838 -15.237 26.553 1.00 98.38 1021 TYR A O 1
ATOM 8204 N N . VAL A 1 1022 ? -30.714 -15.500 24.628 1.00 98.31 1022 VAL A N 1
ATOM 8205 C CA . VAL A 1 1022 ? -31.815 -16.079 23.851 1.00 98.31 1022 VAL A CA 1
ATOM 8206 C C . VAL A 1 1022 ? -31.452 -17.529 23.522 1.00 98.31 1022 VAL A C 1
ATOM 8208 O O . VAL A 1 1022 ? -30.590 -17.756 22.663 1.00 98.31 1022 VAL A O 1
ATOM 8211 N N . PRO A 1 1023 ? -32.096 -18.526 24.155 1.00 97.75 1023 PRO A N 1
ATOM 8212 C CA . PRO A 1 1023 ? -31.668 -19.914 24.058 1.00 97.75 1023 PRO A CA 1
ATOM 8213 C C . PRO A 1 1023 ? -31.871 -20.499 22.657 1.00 97.75 1023 PRO A C 1
ATOM 8215 O O . PRO A 1 1023 ? -32.756 -20.081 21.898 1.00 97.75 1023 PRO A O 1
ATOM 8218 N N . LEU A 1 1024 ? -31.047 -21.499 22.331 1.00 96.62 1024 LEU A N 1
ATOM 8219 C CA . LEU A 1 1024 ? -31.090 -22.237 21.063 1.00 96.62 1024 LEU A CA 1
ATOM 8220 C C . LEU A 1 1024 ? -32.442 -22.910 20.835 1.00 96.62 1024 LEU A C 1
ATOM 8222 O O . LEU A 1 1024 ? -33.009 -22.820 19.746 1.00 96.62 1024 LEU A O 1
ATOM 8226 N N . GLU A 1 1025 ? -32.974 -23.538 21.879 1.00 96.25 1025 GLU A N 1
ATOM 8227 C CA . GLU A 1 1025 ? -34.231 -24.265 21.823 1.00 96.25 1025 GLU A CA 1
ATOM 8228 C C . GLU A 1 1025 ? -35.373 -23.417 22.375 1.00 96.25 1025 GLU A C 1
ATOM 8230 O O . GLU A 1 1025 ? -35.334 -22.928 23.503 1.00 96.25 1025 GLU A O 1
ATOM 8235 N N . LYS A 1 1026 ? -36.454 -23.303 21.599 1.00 95.62 1026 LYS A N 1
ATOM 8236 C CA . LYS A 1 1026 ? -37.660 -22.561 22.000 1.00 95.62 1026 LYS A CA 1
ATOM 8237 C C . LYS A 1 1026 ? -38.286 -23.082 23.300 1.00 95.62 1026 LYS A C 1
ATOM 8239 O O . LYS A 1 1026 ? -38.949 -22.326 24.002 1.00 95.62 1026 LYS A O 1
ATOM 8244 N N . SER A 1 1027 ? -38.098 -24.360 23.626 1.00 95.94 1027 SER A N 1
ATOM 8245 C CA . SER A 1 1027 ? -38.591 -24.953 24.876 1.00 95.94 1027 SER A CA 1
ATOM 8246 C C . SER A 1 1027 ? -37.931 -24.379 26.130 1.00 95.94 1027 SER A C 1
ATOM 8248 O O . SER A 1 1027 ? -38.425 -24.611 27.227 1.00 95.94 1027 SER A O 1
ATOM 8250 N N . GLU A 1 1028 ? -36.812 -23.669 25.990 1.00 96.38 1028 GLU A N 1
ATOM 8251 C CA . GLU A 1 1028 ? -36.098 -23.071 27.116 1.00 96.38 1028 GLU A CA 1
ATOM 8252 C C . GLU A 1 1028 ? -36.458 -21.606 27.355 1.00 96.38 1028 GLU A C 1
ATOM 8254 O O . GLU A 1 1028 ? -36.016 -21.051 28.356 1.00 96.38 1028 GLU A O 1
ATOM 8259 N N . ASP A 1 1029 ? -37.282 -20.996 26.492 1.00 96.25 1029 ASP A N 1
ATOM 8260 C CA . ASP A 1 1029 ? -37.655 -19.579 26.581 1.00 96.25 1029 ASP A CA 1
ATOM 8261 C C . ASP A 1 1029 ? -38.213 -19.211 27.966 1.00 96.25 1029 ASP A C 1
ATOM 8263 O O . ASP A 1 1029 ? -37.933 -18.129 28.451 1.00 96.25 1029 ASP A O 1
ATOM 8267 N N . GLU A 1 1030 ? -38.927 -20.115 28.649 1.00 95.12 1030 GLU A N 1
ATOM 8268 C CA . GLU A 1 1030 ? -39.496 -19.872 29.989 1.00 95.12 1030 GLU A CA 1
ATOM 8269 C C . GLU A 1 1030 ? -38.443 -19.647 31.092 1.00 95.12 1030 GLU A C 1
ATOM 8271 O O . GLU A 1 1030 ? -38.775 -19.151 32.169 1.00 95.12 1030 GLU A O 1
ATOM 8276 N N . LYS A 1 1031 ? -37.179 -20.019 30.850 1.00 95.62 1031 LYS A N 1
ATOM 8277 C CA . LYS A 1 1031 ? -36.061 -19.804 31.785 1.00 95.62 1031 LYS A CA 1
ATOM 8278 C C . LYS A 1 1031 ? -35.421 -18.416 31.637 1.00 95.62 1031 LYS A C 1
ATOM 8280 O O . LYS A 1 1031 ? -34.621 -18.037 32.492 1.00 95.62 1031 LYS A O 1
ATOM 8285 N N . TYR A 1 1032 ? -35.744 -17.694 30.566 1.00 97.19 1032 TYR A N 1
ATOM 8286 C CA . TYR A 1 1032 ? -35.126 -16.433 30.163 1.00 97.19 1032 TYR A CA 1
ATOM 8287 C C . TYR A 1 1032 ? -36.203 -15.371 29.902 1.00 97.19 1032 TYR A C 1
ATOM 8289 O O . TYR A 1 1032 ? -37.370 -15.680 29.676 1.00 97.19 1032 TYR A O 1
ATOM 8297 N N . ASP A 1 1033 ? -35.827 -14.098 29.897 1.00 96.06 1033 ASP A N 1
ATOM 8298 C CA . ASP A 1 1033 ? -36.764 -12.998 29.669 1.00 96.06 1033 ASP A CA 1
ATOM 8299 C C . ASP A 1 1033 ? -37.011 -12.820 28.153 1.00 96.06 1033 ASP A C 1
ATOM 8301 O O . ASP A 1 1033 ? -36.625 -11.816 27.561 1.00 96.06 1033 ASP A O 1
ATOM 8305 N N . VAL A 1 1034 ? -37.621 -13.811 27.484 1.00 96.62 1034 VAL A N 1
ATOM 8306 C CA . VAL A 1 1034 ? -37.743 -13.884 26.010 1.00 96.62 1034 VAL A CA 1
ATOM 8307 C C . VAL A 1 1034 ? -39.186 -13.734 25.514 1.00 96.62 1034 VAL A C 1
ATOM 8309 O O . VAL A 1 1034 ? -40.109 -14.418 25.948 1.00 96.62 1034 VAL A O 1
ATOM 8312 N N . ILE A 1 1035 ? -39.378 -12.886 24.501 1.00 95.25 1035 ILE A N 1
ATOM 8313 C CA . ILE A 1 1035 ? -40.633 -12.711 23.764 1.00 95.25 1035 ILE A CA 1
ATOM 8314 C C . ILE A 1 1035 ? -40.542 -13.524 22.470 1.00 95.25 1035 ILE A C 1
ATOM 8316 O O . ILE A 1 1035 ? -40.190 -13.021 21.405 1.00 95.25 1035 ILE A O 1
ATOM 8320 N N . THR A 1 1036 ? -40.905 -14.803 22.544 1.00 94.56 1036 THR A N 1
ATOM 8321 C CA . THR A 1 1036 ? -40.687 -15.796 21.475 1.00 94.56 1036 THR A CA 1
ATOM 8322 C C . THR A 1 1036 ? -41.171 -15.387 20.077 1.00 94.56 1036 THR A C 1
ATOM 8324 O O . THR A 1 1036 ? -40.631 -15.854 19.077 1.00 94.56 1036 THR A O 1
ATOM 8327 N N . LYS A 1 1037 ? -42.215 -14.555 19.975 1.00 94.62 1037 LYS A N 1
ATOM 8328 C CA . LYS A 1 1037 ? -42.848 -14.185 18.694 1.00 94.62 1037 LYS A CA 1
ATOM 8329 C C . LYS A 1 1037 ? -42.026 -13.216 17.839 1.00 94.62 1037 LYS A C 1
ATOM 8331 O O . LYS A 1 1037 ? -42.331 -13.088 16.659 1.00 94.62 1037 LYS A O 1
ATOM 8336 N N . ILE A 1 1038 ? -41.049 -12.529 18.428 1.00 94.00 1038 ILE A N 1
ATOM 8337 C CA . ILE A 1 1038 ? -40.275 -11.456 17.779 1.00 94.00 1038 ILE A CA 1
ATOM 8338 C C . ILE A 1 1038 ? -38.766 -11.745 17.763 1.00 94.00 1038 ILE A C 1
ATOM 8340 O O . ILE A 1 1038 ? -37.967 -10.863 17.471 1.00 94.00 1038 ILE A O 1
ATOM 8344 N N . VAL A 1 1039 ? -38.376 -12.987 18.066 1.00 95.19 1039 VAL A N 1
ATOM 8345 C CA . VAL A 1 1039 ? -36.986 -13.449 17.998 1.00 95.19 1039 VAL A CA 1
ATOM 8346 C C . VAL A 1 1039 ? -36.573 -13.615 16.534 1.00 95.19 1039 VAL A C 1
ATOM 8348 O O . VAL A 1 1039 ? -37.191 -14.399 15.813 1.00 95.19 1039 VAL A O 1
ATOM 8351 N N . ASN A 1 1040 ? -35.511 -12.920 16.113 1.00 92.25 1040 ASN A N 1
ATOM 8352 C CA . ASN A 1 1040 ? -34.919 -13.080 14.780 1.00 92.25 1040 ASN A CA 1
ATOM 8353 C C . ASN A 1 1040 ? -33.970 -14.295 14.729 1.00 92.25 1040 ASN A C 1
ATOM 8355 O O . ASN A 1 1040 ? -34.193 -15.245 13.978 1.00 92.25 1040 ASN A O 1
ATOM 8359 N N . ARG A 1 1041 ? -32.948 -14.310 15.596 1.00 95.81 1041 ARG A N 1
ATOM 8360 C CA . ARG A 1 1041 ? -31.995 -15.423 15.753 1.00 95.81 1041 ARG A CA 1
ATOM 8361 C C . ARG A 1 1041 ? -31.950 -15.934 17.190 1.00 95.81 1041 ARG A C 1
ATOM 8363 O O . ARG A 1 1041 ? -32.280 -15.213 18.125 1.00 95.81 1041 ARG A O 1
ATOM 8370 N N . ARG A 1 1042 ? -31.530 -17.190 17.352 1.00 97.12 1042 ARG A N 1
ATOM 8371 C CA . ARG A 1 1042 ? -31.353 -17.886 18.638 1.00 97.12 1042 ARG A CA 1
ATOM 8372 C C . ARG A 1 1042 ? -29.883 -18.225 18.869 1.00 97.12 1042 ARG A C 1
ATOM 8374 O O . ARG A 1 1042 ? -29.110 -18.218 17.915 1.00 97.12 1042 ARG A O 1
ATOM 8381 N N . GLY A 1 1043 ? -29.513 -18.518 20.116 1.00 97.12 1043 GLY A N 1
ATOM 8382 C CA . GLY A 1 1043 ? -28.109 -18.680 20.508 1.00 97.12 1043 GLY A CA 1
ATOM 8383 C C . GLY A 1 1043 ? -27.353 -17.348 20.528 1.00 97.12 1043 GLY A C 1
ATOM 8384 O O . GLY A 1 1043 ? -26.152 -17.309 20.269 1.00 97.12 1043 GLY A O 1
ATOM 8385 N N . ILE A 1 1044 ? -28.073 -16.250 20.777 1.00 97.75 1044 ILE A N 1
ATOM 8386 C CA . ILE A 1 1044 ? -27.539 -14.884 20.798 1.00 97.75 1044 ILE A CA 1
ATOM 8387 C C . ILE A 1 1044 ? -27.697 -14.272 22.188 1.00 97.75 1044 ILE A C 1
ATOM 8389 O O . ILE A 1 1044 ? -28.496 -14.748 22.994 1.00 97.75 1044 ILE A O 1
ATOM 8393 N N . TYR A 1 1045 ? -26.991 -13.171 22.427 1.00 98.44 1045 TYR A N 1
ATOM 8394 C CA . TYR A 1 1045 ? -27.320 -12.241 23.500 1.00 98.44 1045 TYR A CA 1
ATOM 8395 C C . TYR A 1 1045 ? -28.011 -11.026 22.891 1.00 98.44 1045 TYR A C 1
ATOM 8397 O O . TYR A 1 1045 ? -27.560 -10.505 21.869 1.00 98.44 1045 TYR A O 1
ATOM 8405 N N . LYS A 1 1046 ? -29.116 -10.606 23.504 1.00 97.56 1046 LYS A N 1
ATOM 8406 C CA . LYS A 1 1046 ? -29.854 -9.400 23.146 1.00 97.56 1046 LYS A CA 1
ATOM 8407 C C . LYS A 1 1046 ? -28.931 -8.190 23.137 1.00 97.56 1046 LYS A C 1
ATOM 8409 O O . LYS A 1 1046 ? -28.083 -8.043 24.016 1.00 97.56 1046 LYS A O 1
ATOM 8414 N N . ASP A 1 1047 ? -29.154 -7.296 22.186 1.00 97.62 1047 ASP A N 1
ATOM 8415 C CA . ASP A 1 1047 ? -28.418 -6.037 22.116 1.00 97.62 1047 ASP A CA 1
ATOM 8416 C C . ASP A 1 1047 ? -28.845 -5.061 23.227 1.00 97.62 1047 ASP A C 1
ATOM 8418 O O . ASP A 1 1047 ? -28.025 -4.348 23.810 1.00 97.62 1047 ASP A O 1
ATOM 8422 N N . VAL A 1 1048 ? -30.142 -5.060 23.543 1.00 97.44 1048 VAL A N 1
ATOM 8423 C CA . VAL A 1 1048 ? -30.773 -4.199 24.548 1.00 97.44 1048 VAL A CA 1
ATOM 8424 C C . VAL A 1 1048 ? -31.835 -5.000 25.304 1.00 97.44 1048 VAL A C 1
ATOM 8426 O O . VAL A 1 1048 ? -32.432 -5.920 24.751 1.00 97.44 1048 VAL A O 1
ATOM 8429 N N . TYR A 1 1049 ? -32.090 -4.660 26.567 1.00 97.50 1049 TYR A N 1
ATOM 8430 C CA . TYR A 1 1049 ? -33.199 -5.203 27.358 1.00 97.50 1049 TYR A CA 1
ATOM 8431 C C . TYR A 1 1049 ? -34.170 -4.103 27.797 1.00 97.50 1049 TYR A C 1
ATOM 8433 O O . TYR A 1 1049 ? -33.725 -3.017 28.170 1.00 97.50 1049 TYR A O 1
ATOM 8441 N N . LYS A 1 1050 ? -35.480 -4.388 27.794 1.00 96.00 1050 LYS A N 1
ATOM 8442 C CA . LYS A 1 1050 ? -36.557 -3.422 28.076 1.00 96.00 1050 LYS A CA 1
ATOM 8443 C C . LYS A 1 1050 ? -36.519 -2.211 27.140 1.00 96.00 1050 LYS A C 1
ATOM 8445 O O . LYS A 1 1050 ? -36.677 -1.076 27.586 1.00 96.00 1050 LYS A O 1
ATOM 8450 N N . ALA A 1 1051 ? -36.301 -2.460 25.851 1.00 95.69 1051 ALA A N 1
ATOM 8451 C CA . ALA A 1 1051 ? -36.412 -1.409 24.844 1.00 95.69 1051 ALA A CA 1
ATOM 8452 C C . ALA A 1 1051 ? -37.883 -1.029 24.632 1.00 95.69 1051 ALA A C 1
ATOM 8454 O O . ALA A 1 1051 ? -38.765 -1.891 24.699 1.00 95.69 1051 ALA A O 1
ATOM 8455 N N . THR A 1 1052 ? -38.169 0.244 24.337 1.00 95.25 1052 THR A N 1
ATOM 8456 C CA . THR A 1 1052 ? -39.555 0.665 24.051 1.00 95.25 1052 THR A CA 1
ATOM 8457 C C . THR A 1 1052 ? -40.109 -0.076 22.831 1.00 95.25 1052 THR A C 1
ATOM 8459 O O . THR A 1 1052 ? -41.261 -0.515 22.826 1.00 95.25 1052 THR A O 1
ATOM 8462 N N . GLU A 1 1053 ? -39.276 -0.271 21.805 1.00 93.69 1053 GLU A N 1
ATOM 8463 C CA . GLU A 1 1053 ? -39.593 -1.103 20.646 1.00 93.69 1053 GLU A CA 1
ATOM 8464 C C . GLU A 1 1053 ? -39.042 -2.523 20.829 1.00 93.69 1053 GLU A C 1
ATOM 8466 O O . GLU A 1 1053 ? -37.915 -2.819 20.456 1.00 93.69 1053 GLU A O 1
ATOM 8471 N N . ALA A 1 1054 ? -39.852 -3.442 21.356 1.00 93.25 1054 ALA A N 1
ATOM 8472 C CA . ALA A 1 1054 ? -39.385 -4.763 21.800 1.00 93.25 1054 ALA A CA 1
ATOM 8473 C C . ALA A 1 1054 ? -38.607 -5.615 20.766 1.00 93.25 1054 ALA A C 1
ATOM 8475 O O . ALA A 1 1054 ? -37.878 -6.520 21.165 1.00 93.25 1054 ALA A O 1
ATOM 8476 N N . TYR A 1 1055 ? -38.752 -5.388 19.451 1.00 94.00 1055 TYR A N 1
ATOM 8477 C CA . TYR A 1 1055 ? -37.987 -6.142 18.442 1.00 94.00 1055 TYR A CA 1
ATOM 8478 C C . TYR A 1 1055 ? -36.503 -5.747 18.408 1.00 94.00 1055 TYR A C 1
ATOM 8480 O O . TYR A 1 1055 ? -35.676 -6.580 18.038 1.00 94.00 1055 TYR A O 1
ATOM 8488 N N . THR A 1 1056 ? -36.154 -4.516 18.807 1.00 94.56 1056 THR A N 1
ATOM 8489 C CA . THR A 1 1056 ? -34.762 -4.035 18.810 1.00 94.56 1056 THR A CA 1
ATOM 8490 C C . THR A 1 1056 ? -33.910 -4.790 19.829 1.00 94.56 1056 THR A C 1
ATOM 8492 O O . THR A 1 1056 ? -32.712 -4.956 19.616 1.00 94.56 1056 THR A O 1
ATOM 8495 N N . GLU A 1 1057 ? -34.533 -5.360 20.869 1.00 96.38 1057 GLU A N 1
ATOM 8496 C CA . GLU A 1 1057 ? -33.868 -6.250 21.826 1.00 96.38 1057 GLU A CA 1
ATOM 8497 C C . GLU A 1 1057 ? -33.232 -7.475 21.149 1.00 96.38 1057 GLU A C 1
ATOM 8499 O O . GLU A 1 1057 ? -32.164 -7.928 21.553 1.00 96.38 1057 GLU A O 1
ATOM 8504 N N . TYR A 1 1058 ? -33.874 -8.019 20.109 1.00 96.81 1058 TYR A N 1
ATOM 8505 C CA . TYR A 1 1058 ? -33.505 -9.294 19.478 1.00 96.81 1058 TYR A CA 1
ATOM 8506 C C 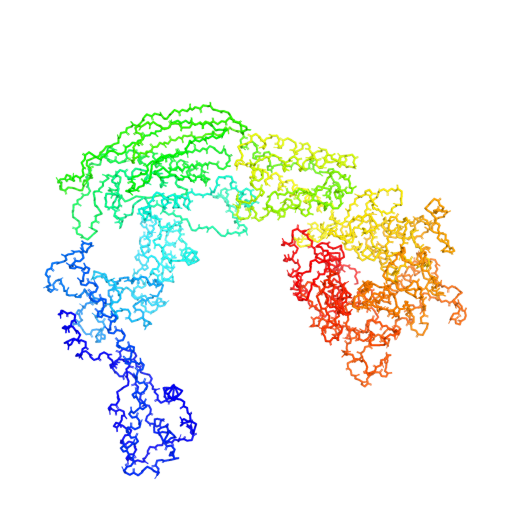. TYR A 1 1058 ? -32.647 -9.128 18.217 1.00 96.81 1058 TYR A C 1
ATOM 8508 O O . TYR A 1 1058 ? -32.485 -10.083 17.450 1.00 96.81 1058 TYR A O 1
ATOM 8516 N N . GLN A 1 1059 ? -32.104 -7.932 17.981 1.00 97.06 1059 GLN A N 1
ATOM 8517 C CA . GLN A 1 1059 ? -31.176 -7.684 16.882 1.00 97.06 1059 GLN A CA 1
ATOM 8518 C C . GLN A 1 1059 ? -29.785 -8.218 17.227 1.00 97.06 1059 GLN A C 1
ATOM 8520 O O . GLN A 1 1059 ? -29.219 -7.885 18.265 1.00 97.06 1059 GLN A O 1
ATOM 8525 N N . LEU A 1 1060 ? -29.203 -9.023 16.336 1.00 98.31 1060 LEU A N 1
ATOM 8526 C CA . LEU A 1 1060 ? -27.823 -9.474 16.494 1.00 98.31 1060 LEU A CA 1
ATOM 8527 C C . LEU A 1 1060 ? -26.866 -8.346 16.077 1.00 98.31 1060 LEU A C 1
ATOM 8529 O O . LEU A 1 1060 ? -26.857 -7.923 14.918 1.00 98.31 1060 LEU A O 1
ATOM 8533 N N . ARG A 1 1061 ? -26.073 -7.858 17.038 1.00 98.56 1061 ARG A N 1
ATOM 8534 C CA . ARG A 1 1061 ? -25.162 -6.711 16.900 1.00 98.56 1061 ARG A CA 1
ATOM 8535 C C . ARG A 1 1061 ? -23.810 -6.969 17.578 1.00 98.56 1061 ARG A C 1
ATOM 8537 O O . ARG A 1 1061 ? -23.728 -7.815 18.468 1.00 98.56 1061 ARG A O 1
ATOM 8544 N N . PRO A 1 1062 ? -22.745 -6.227 17.215 1.00 98.31 1062 PRO A N 1
ATOM 8545 C CA . PRO A 1 1062 ? -21.406 -6.456 17.763 1.00 98.31 1062 PRO A CA 1
ATOM 8546 C C . PRO A 1 1062 ? -21.183 -5.880 19.176 1.00 98.31 1062 PRO A C 1
ATOM 8548 O O . PRO A 1 1062 ? -20.111 -6.058 19.748 1.00 98.31 1062 PRO A O 1
ATOM 8551 N N . ASN A 1 1063 ? -22.174 -5.210 19.768 1.00 98.38 1063 ASN A N 1
ATOM 8552 C CA . ASN A 1 1063 ? -22.032 -4.511 21.053 1.00 98.38 1063 ASN A CA 1
ATOM 8553 C C . ASN A 1 1063 ? -21.731 -5.452 22.227 1.00 98.38 1063 ASN A C 1
ATOM 8555 O O . ASN A 1 1063 ? -20.990 -5.101 23.146 1.00 98.38 1063 ASN A O 1
ATOM 8559 N N . LEU A 1 1064 ? -22.242 -6.683 22.172 1.00 97.19 1064 LEU A N 1
ATOM 8560 C CA . LEU A 1 1064 ? -22.057 -7.679 23.226 1.00 97.19 1064 LEU A CA 1
ATOM 8561 C C . LEU A 1 1064 ? -20.579 -8.012 23.482 1.00 97.19 1064 LEU A C 1
ATOM 8563 O O . LEU A 1 1064 ? -20.220 -8.403 24.592 1.00 97.19 1064 LEU A O 1
ATOM 8567 N N . PHE A 1 1065 ? -19.705 -7.833 22.482 1.00 98.56 1065 PHE A N 1
ATOM 8568 C CA . PHE A 1 1065 ? -18.289 -8.187 22.610 1.00 98.56 1065 PHE A CA 1
ATOM 8569 C C . PHE A 1 1065 ? -17.544 -7.278 23.582 1.00 98.56 1065 PHE A C 1
ATOM 8571 O O . PHE A 1 1065 ? -16.562 -7.702 24.192 1.00 98.56 1065 PHE A O 1
ATOM 8578 N N . ILE A 1 1066 ? -18.045 -6.060 23.786 1.00 98.69 1066 ILE A N 1
ATOM 8579 C CA . ILE A 1 1066 ? -17.534 -5.149 24.807 1.00 98.69 1066 ILE A CA 1
ATOM 8580 C C . ILE A 1 1066 ? -17.785 -5.769 26.183 1.00 98.69 1066 ILE A C 1
ATOM 8582 O O . ILE A 1 1066 ? -16.839 -5.959 26.944 1.00 98.69 1066 ILE A O 1
ATOM 8586 N N . ALA A 1 1067 ? -19.027 -6.186 26.461 1.00 98.31 1067 ALA A N 1
ATOM 8587 C CA . ALA A 1 1067 ? -19.397 -6.847 27.713 1.00 98.31 1067 ALA A CA 1
ATOM 8588 C C . ALA A 1 1067 ? -18.630 -8.162 27.928 1.00 98.31 1067 ALA A C 1
ATOM 8590 O O . ALA A 1 1067 ? -18.096 -8.378 29.013 1.00 98.31 1067 ALA A O 1
ATOM 8591 N N . MET A 1 1068 ? -18.505 -8.996 26.889 1.00 98.50 1068 MET A N 1
ATOM 8592 C CA . MET A 1 1068 ? -17.719 -10.237 26.938 1.00 98.50 1068 MET A CA 1
ATOM 8593 C C . MET A 1 1068 ? -16.241 -9.998 27.261 1.00 98.50 1068 MET A C 1
ATOM 8595 O O . MET A 1 1068 ? -15.616 -10.845 27.889 1.00 98.50 1068 MET A O 1
ATOM 8599 N N . THR A 1 1069 ? -15.678 -8.867 26.835 1.00 97.81 1069 THR A N 1
ATOM 8600 C CA . THR A 1 1069 ? -14.268 -8.539 27.083 1.00 97.81 1069 THR A CA 1
ATOM 8601 C C . THR A 1 1069 ? -14.056 -7.996 28.494 1.00 97.81 1069 THR A C 1
ATOM 8603 O O . THR A 1 1069 ? -13.118 -8.403 29.173 1.00 97.81 1069 THR A O 1
ATOM 8606 N N . VAL A 1 1070 ? -14.910 -7.076 28.954 1.00 97.88 1070 VAL A N 1
ATOM 8607 C CA . VAL A 1 1070 ? -14.705 -6.390 30.245 1.00 97.88 1070 VAL A CA 1
ATOM 8608 C C . VAL A 1 1070 ? -15.252 -7.179 31.439 1.00 97.88 1070 VAL A C 1
ATOM 8610 O O . VAL A 1 1070 ? -14.699 -7.101 32.538 1.00 97.88 1070 VAL A O 1
ATOM 8613 N N . ALA A 1 1071 ? -16.309 -7.969 31.238 1.00 98.06 1071 ALA A N 1
ATOM 8614 C CA . ALA A 1 1071 ? -16.980 -8.753 32.274 1.00 98.06 1071 ALA A CA 1
ATOM 8615 C C . ALA A 1 1071 ? -17.317 -10.179 31.786 1.00 98.06 1071 ALA A C 1
ATOM 8617 O O . ALA A 1 1071 ? -18.492 -10.565 31.762 1.00 98.06 1071 ALA A O 1
ATOM 8618 N N . PRO A 1 1072 ? -16.308 -10.985 31.394 1.00 97.88 1072 PRO A N 1
ATOM 8619 C CA . PRO A 1 1072 ? -16.528 -12.340 30.885 1.00 97.88 1072 PRO A CA 1
ATOM 8620 C C . PRO A 1 1072 ? -17.227 -13.260 31.893 1.00 97.88 1072 PRO A C 1
ATOM 8622 O O . PRO A 1 1072 ? -17.873 -14.224 31.493 1.00 97.88 1072 PRO A O 1
ATOM 8625 N N . GLU A 1 1073 ? -17.146 -12.962 33.194 1.00 97.69 1073 GLU A N 1
ATOM 8626 C CA . GLU A 1 1073 ? -17.807 -13.735 34.245 1.00 97.69 1073 GLU A CA 1
ATOM 8627 C C . GLU A 1 1073 ? -19.338 -13.730 34.156 1.00 97.69 1073 GLU A C 1
ATOM 8629 O O . GLU A 1 1073 ? -19.979 -14.580 34.768 1.00 97.69 1073 GLU A O 1
ATOM 8634 N N . LEU A 1 1074 ? -19.937 -12.793 33.416 1.00 98.31 1074 LEU A N 1
ATOM 8635 C CA . LEU A 1 1074 ? -21.387 -12.725 33.223 1.00 98.31 1074 LEU A CA 1
ATOM 8636 C C . LEU A 1 1074 ? -21.934 -13.821 32.305 1.00 98.31 1074 LEU A C 1
ATOM 8638 O O . LEU A 1 1074 ? -23.143 -14.041 32.292 1.00 98.31 1074 LEU A O 1
ATOM 8642 N N . PHE A 1 1075 ? -21.067 -14.472 31.532 1.00 98.44 1075 PHE A N 1
ATOM 8643 C CA . PHE A 1 1075 ? -21.466 -15.329 30.428 1.00 98.44 1075 PHE A CA 1
ATOM 8644 C C . PHE A 1 1075 ? -21.229 -16.805 30.745 1.00 98.44 1075 PHE A C 1
ATOM 8646 O O . PHE A 1 1075 ? -20.154 -17.196 31.211 1.00 98.44 1075 PHE A O 1
ATOM 8653 N N . ASP A 1 1076 ? -22.195 -17.654 30.399 1.00 98.00 1076 ASP A N 1
ATOM 8654 C CA . ASP A 1 1076 ? -21.928 -19.081 30.258 1.00 98.00 1076 ASP A CA 1
ATOM 8655 C C . ASP A 1 1076 ? -20.928 -19.305 29.111 1.00 98.00 1076 ASP A C 1
ATOM 8657 O O . ASP A 1 1076 ? -21.104 -18.817 27.990 1.00 98.00 1076 ASP A O 1
ATOM 8661 N N . ARG A 1 1077 ? -19.854 -20.061 29.377 1.00 97.69 1077 ARG A N 1
ATOM 8662 C CA . ARG A 1 1077 ? -18.761 -20.232 28.403 1.00 97.69 1077 ARG A CA 1
ATOM 8663 C C . ARG A 1 1077 ? -19.226 -20.888 27.100 1.00 97.69 1077 ARG A C 1
ATOM 8665 O O . ARG A 1 1077 ? -18.689 -20.549 26.047 1.00 97.69 1077 ARG A O 1
ATOM 8672 N N . ASN A 1 1078 ? -20.186 -21.815 27.141 1.00 97.50 1078 ASN A N 1
ATOM 8673 C CA . ASN A 1 1078 ? -20.663 -22.498 25.937 1.00 97.50 1078 ASN A CA 1
ATOM 8674 C C . ASN A 1 1078 ? -21.594 -21.594 25.127 1.00 97.50 1078 ASN A C 1
ATOM 8676 O O . ASN A 1 1078 ? -21.450 -21.521 23.905 1.00 97.50 1078 ASN A O 1
ATOM 8680 N N . HIS A 1 1079 ? -22.498 -20.878 25.799 1.00 98.19 1079 HIS A N 1
ATOM 8681 C CA . HIS A 1 1079 ? -23.365 -19.882 25.167 1.00 98.19 1079 HIS A CA 1
ATOM 8682 C C . HIS A 1 1079 ? -22.542 -18.777 24.489 1.00 98.19 1079 HIS A C 1
ATOM 8684 O O . HIS A 1 1079 ? -22.741 -18.494 23.305 1.00 98.19 1079 HIS A O 1
ATOM 8690 N N . ALA A 1 1080 ? -21.554 -18.215 25.195 1.00 98.12 1080 ALA A N 1
ATOM 8691 C CA . ALA A 1 1080 ? -20.647 -17.205 24.655 1.00 98.12 1080 ALA A CA 1
ATOM 8692 C C . ALA A 1 1080 ? -19.873 -17.715 23.439 1.00 98.12 1080 ALA A C 1
ATOM 8694 O O . ALA A 1 1080 ? -19.879 -17.077 22.386 1.00 98.12 1080 ALA A O 1
ATOM 8695 N N . LYS A 1 1081 ? -19.248 -18.895 23.557 1.00 98.00 1081 LYS A N 1
ATOM 8696 C CA . LYS A 1 1081 ? -18.490 -19.509 22.463 1.00 98.00 1081 LYS A CA 1
ATOM 8697 C C . LYS A 1 1081 ? -19.357 -19.726 21.223 1.00 98.00 1081 LYS A C 1
ATOM 8699 O O . LYS A 1 1081 ? -18.923 -19.388 20.123 1.00 98.00 1081 LYS A O 1
ATOM 8704 N N . HIS A 1 1082 ? -20.577 -20.235 21.398 1.00 98.06 1082 HIS A N 1
ATOM 8705 C CA . HIS A 1 1082 ? -21.524 -20.414 20.301 1.00 98.06 1082 HIS A CA 1
ATOM 8706 C C . HIS A 1 1082 ? -21.889 -19.076 19.641 1.00 98.06 1082 HIS A C 1
ATOM 8708 O O . HIS A 1 1082 ? -21.806 -18.953 18.420 1.00 98.06 1082 HIS A O 1
ATOM 8714 N N . CYS A 1 1083 ? -22.231 -18.057 20.433 1.00 98.44 1083 CYS A N 1
ATOM 8715 C CA . CYS A 1 1083 ? -22.601 -16.738 19.921 1.00 98.44 1083 CYS A CA 1
ATOM 8716 C C . CYS A 1 1083 ? -21.446 -16.067 19.153 1.00 98.44 1083 CYS A C 1
ATOM 8718 O O . CYS A 1 1083 ? -21.651 -15.538 18.061 1.00 98.44 1083 CYS A O 1
ATOM 8720 N N . ILE A 1 1084 ? -20.210 -16.148 19.661 1.00 98.50 1084 ILE A N 1
ATOM 8721 C CA . ILE A 1 1084 ? -19.013 -15.627 18.977 1.00 98.50 1084 ILE A CA 1
ATOM 8722 C C . ILE A 1 1084 ? -18.800 -16.325 17.625 1.00 98.50 1084 ILE A C 1
ATOM 8724 O O . ILE A 1 1084 ? -18.483 -15.664 16.632 1.00 98.50 1084 ILE A O 1
ATOM 8728 N N . GLN A 1 1085 ? -18.982 -17.648 17.573 1.00 97.81 1085 GLN A N 1
ATOM 8729 C CA . GLN A 1 1085 ? -18.873 -18.424 16.336 1.00 97.81 1085 GLN A CA 1
ATOM 8730 C C . GLN A 1 1085 ? -19.983 -18.066 15.344 1.00 97.81 1085 GLN A C 1
ATOM 8732 O O . GLN A 1 1085 ? -19.690 -17.837 14.177 1.00 97.81 1085 GLN A O 1
ATOM 8737 N N . LEU A 1 1086 ? -21.225 -17.900 15.801 1.00 98.00 1086 LEU A N 1
ATOM 8738 C CA . LEU A 1 1086 ? -22.315 -17.404 14.959 1.00 98.00 1086 LEU A CA 1
ATOM 8739 C C . LEU A 1 1086 ? -21.993 -16.016 14.378 1.00 98.00 1086 LEU A C 1
ATOM 8741 O O . LEU A 1 1086 ? -22.183 -15.770 13.189 1.00 98.00 1086 LEU A O 1
ATOM 8745 N N . CYS A 1 1087 ? -21.461 -15.105 15.191 1.00 98.06 1087 CYS A N 1
ATOM 8746 C CA . CYS A 1 1087 ? -21.098 -13.763 14.741 1.00 98.06 1087 CYS A CA 1
ATOM 8747 C C . CYS A 1 1087 ? -19.899 -13.737 13.788 1.00 98.06 1087 CYS A C 1
ATOM 8749 O O . CYS A 1 1087 ? -19.824 -12.829 12.962 1.00 98.06 1087 CYS A O 1
ATOM 8751 N N . ARG A 1 1088 ? -19.001 -14.731 13.845 1.00 97.62 1088 ARG A N 1
ATOM 8752 C CA . ARG A 1 1088 ? -17.972 -14.932 12.811 1.00 97.62 1088 ARG A CA 1
ATOM 8753 C C . ARG A 1 1088 ? -18.609 -15.093 11.432 1.00 97.62 1088 ARG A C 1
ATOM 8755 O O . ARG A 1 1088 ? -18.114 -14.535 10.464 1.00 97.62 1088 ARG A O 1
ATOM 8762 N N . ASP A 1 1089 ? -19.695 -15.852 11.356 1.00 97.38 1089 ASP A N 1
ATOM 8763 C CA . ASP A 1 1089 ? -20.330 -16.194 10.085 1.00 97.38 1089 ASP A CA 1
ATOM 8764 C C . ASP A 1 1089 ? -21.309 -15.107 9.613 1.00 97.38 1089 ASP A C 1
ATOM 8766 O O . ASP A 1 1089 ? -21.574 -14.983 8.419 1.00 97.38 1089 ASP A O 1
ATOM 8770 N N . VAL A 1 1090 ? -21.847 -14.307 10.542 1.00 98.12 1090 VAL A N 1
ATOM 8771 C CA . VAL A 1 1090 ? -22.911 -13.328 10.258 1.00 98.12 1090 VAL A CA 1
ATOM 8772 C C . VAL A 1 1090 ? -22.411 -11.879 10.260 1.00 98.12 1090 VAL A C 1
ATOM 8774 O O . VAL A 1 1090 ? -22.702 -11.118 9.335 1.00 98.12 1090 VAL A O 1
ATOM 8777 N N . LEU A 1 1091 ? -21.666 -11.469 11.290 1.00 98.56 1091 LEU A N 1
ATOM 8778 C CA . LEU A 1 1091 ? -21.305 -10.065 11.513 1.00 98.56 1091 LEU A CA 1
ATOM 8779 C C . LEU A 1 1091 ? -19.886 -9.711 11.069 1.00 98.56 1091 LEU A C 1
ATOM 8781 O O . LEU A 1 1091 ? -19.640 -8.550 10.765 1.00 98.56 1091 LEU A O 1
ATOM 8785 N N . LEU A 1 1092 ? -18.956 -10.663 11.012 1.00 98.31 1092 LEU A N 1
ATOM 8786 C CA . LEU A 1 1092 ? -17.579 -10.373 10.614 1.00 98.31 1092 LEU A CA 1
ATOM 8787 C C . LEU A 1 1092 ? -17.508 -9.999 9.122 1.00 98.31 1092 LEU A C 1
ATOM 8789 O O . LEU A 1 1092 ? -17.848 -10.800 8.244 1.00 98.31 1092 LEU A O 1
ATOM 8793 N N . GLY A 1 1093 ? -17.090 -8.766 8.844 1.00 97.56 1093 GLY A N 1
ATOM 8794 C CA . GLY A 1 1093 ? -16.688 -8.291 7.523 1.00 97.56 1093 GLY A CA 1
ATOM 8795 C C . GLY A 1 1093 ? -15.169 -8.407 7.319 1.00 97.56 1093 GLY A C 1
ATOM 8796 O O . GLY A 1 1093 ? -14.454 -8.892 8.201 1.00 97.56 1093 GLY A O 1
ATOM 8797 N N . PRO A 1 1094 ? -14.637 -7.985 6.158 1.00 96.50 1094 PRO A N 1
ATOM 8798 C CA . PRO A 1 1094 ? -13.203 -8.078 5.871 1.00 96.50 1094 PRO A CA 1
ATOM 8799 C C . PRO A 1 1094 ? -12.318 -7.186 6.751 1.00 96.50 1094 PRO A C 1
ATOM 8801 O O . PRO A 1 1094 ? -11.189 -7.569 7.058 1.00 96.50 1094 PRO A O 1
ATOM 8804 N N . LEU A 1 1095 ? -12.815 -6.002 7.125 1.00 96.75 1095 LEU A N 1
ATOM 8805 C CA . LEU A 1 1095 ? -12.119 -5.044 7.993 1.00 96.75 1095 LEU A CA 1
ATOM 8806 C C . LEU A 1 1095 ? -12.908 -4.750 9.271 1.00 96.75 1095 LEU A C 1
ATOM 8808 O O . LEU A 1 1095 ? -12.331 -4.669 10.344 1.00 96.75 1095 LEU A O 1
ATOM 8812 N N . GLY A 1 1096 ? -14.226 -4.599 9.186 1.00 97.19 1096 GLY A N 1
ATOM 8813 C CA . GLY A 1 1096 ? -15.051 -4.263 10.343 1.00 97.19 1096 GLY A CA 1
ATOM 8814 C C . GLY A 1 1096 ? -16.054 -5.342 10.726 1.00 97.19 1096 GLY A C 1
ATOM 8815 O O . GLY A 1 1096 ? -16.236 -6.346 10.040 1.00 97.19 1096 GLY A O 1
ATOM 8816 N N . MET A 1 1097 ? -16.754 -5.097 11.826 1.00 98.56 1097 MET A N 1
ATOM 8817 C CA . MET A 1 1097 ? -17.949 -5.826 12.229 1.00 98.56 1097 MET A CA 1
ATOM 8818 C C . MET A 1 1097 ? -19.183 -5.103 11.690 1.00 98.56 1097 MET A C 1
ATOM 8820 O O . MET A 1 1097 ? -19.376 -3.914 11.960 1.00 98.56 1097 MET A O 1
ATOM 8824 N N . ARG A 1 1098 ? -20.049 -5.816 10.966 1.00 98.69 1098 ARG A N 1
ATOM 8825 C CA . ARG A 1 1098 ? -21.368 -5.319 10.559 1.00 98.69 1098 ARG A CA 1
ATOM 8826 C C . ARG A 1 1098 ? -22.140 -4.899 11.801 1.00 98.69 1098 ARG A C 1
ATOM 8828 O O . ARG A 1 1098 ? -22.267 -5.656 12.763 1.00 98.69 1098 ARG A O 1
ATOM 8835 N N . THR A 1 1099 ? -22.669 -3.685 11.770 1.00 98.56 1099 THR A N 1
ATOM 8836 C CA . THR A 1 1099 ? -23.406 -3.102 12.902 1.00 98.56 1099 THR A CA 1
ATOM 8837 C C . THR A 1 1099 ? -24.784 -3.707 13.130 1.00 98.56 1099 THR A C 1
ATOM 8839 O O . THR A 1 1099 ? -25.343 -3.532 14.214 1.00 98.56 1099 THR A O 1
ATOM 8842 N N . LEU A 1 1100 ? -25.309 -4.429 12.140 1.00 98.56 1100 LEU A N 1
ATOM 8843 C CA . LEU A 1 1100 ? -26.562 -5.167 12.204 1.00 98.56 1100 LEU A CA 1
ATOM 8844 C C . LEU A 1 1100 ? -26.466 -6.438 11.352 1.00 98.56 1100 LEU A C 1
ATOM 8846 O O . LEU A 1 1100 ? -25.810 -6.453 10.309 1.00 98.56 1100 LEU A O 1
ATOM 8850 N N . ASP A 1 1101 ? -27.153 -7.484 11.795 1.00 98.25 1101 ASP A N 1
ATOM 8851 C CA . ASP A 1 1101 ? -27.380 -8.724 11.057 1.00 98.25 1101 ASP A CA 1
ATOM 8852 C C . ASP A 1 1101 ? -27.930 -8.492 9.636 1.00 98.25 1101 ASP A C 1
ATOM 8854 O O . ASP A 1 1101 ? -28.994 -7.888 9.487 1.00 98.25 1101 ASP A O 1
ATOM 8858 N N . PRO A 1 1102 ? -27.281 -9.038 8.591 1.00 98.00 1102 PRO A N 1
ATOM 8859 C CA . PRO A 1 1102 ? -27.774 -8.972 7.216 1.00 98.00 1102 PRO A CA 1
ATOM 8860 C C . PRO A 1 1102 ? -29.179 -9.544 6.982 1.00 98.00 1102 PRO A C 1
ATOM 8862 O O . PRO A 1 1102 ? -29.800 -9.221 5.971 1.00 98.00 1102 PRO A O 1
ATOM 8865 N N . ALA A 1 1103 ? -29.676 -10.412 7.870 1.00 96.62 1103 ALA A N 1
ATOM 8866 C CA . ALA A 1 1103 ? -31.032 -10.954 7.788 1.00 96.62 1103 ALA A CA 1
ATOM 8867 C C . ALA A 1 1103 ? -32.111 -10.011 8.352 1.00 96.62 1103 ALA A C 1
ATOM 8869 O O . ALA A 1 1103 ? -33.301 -10.268 8.160 1.00 96.62 1103 ALA A O 1
ATOM 8870 N N . ASP A 1 1104 ? -31.728 -8.939 9.049 1.00 97.12 1104 ASP A N 1
ATOM 8871 C CA . ASP A 1 1104 ? -32.670 -7.963 9.588 1.00 97.12 1104 ASP A CA 1
ATOM 8872 C C . ASP A 1 1104 ? -33.246 -7.067 8.475 1.00 97.12 1104 ASP A C 1
ATOM 8874 O O . ASP A 1 1104 ? -32.552 -6.642 7.549 1.00 97.12 1104 ASP A O 1
ATOM 8878 N N . GLN A 1 1105 ? -34.533 -6.729 8.573 1.00 94.31 1105 GLN A N 1
ATOM 8879 C CA . GLN A 1 1105 ? -35.215 -5.883 7.590 1.00 94.31 1105 GLN A CA 1
ATOM 8880 C C . GLN A 1 1105 ? -34.657 -4.453 7.531 1.00 94.31 1105 GLN A C 1
ATOM 8882 O O . GLN A 1 1105 ? -34.798 -3.786 6.498 1.00 94.31 1105 GLN A O 1
ATOM 8887 N N . GLN A 1 1106 ? -34.018 -3.982 8.606 1.00 95.25 1106 GLN A N 1
ATOM 8888 C CA . GLN A 1 1106 ? -33.380 -2.669 8.690 1.00 95.25 1106 GLN A CA 1
ATOM 8889 C C . GLN A 1 1106 ? -31.950 -2.648 8.132 1.00 95.25 1106 GLN A C 1
ATOM 8891 O O . GLN A 1 1106 ? -31.368 -1.572 8.030 1.00 95.25 1106 GLN A O 1
ATOM 8896 N N . TYR A 1 1107 ? -31.394 -3.789 7.708 1.00 98.00 1107 TYR A N 1
ATOM 8897 C CA . TYR A 1 1107 ? -30.021 -3.857 7.209 1.00 98.00 1107 TYR A CA 1
ATOM 8898 C C . TYR A 1 1107 ? -29.830 -3.072 5.901 1.00 98.00 1107 TYR A C 1
ATOM 8900 O O . TYR A 1 1107 ? -30.358 -3.436 4.846 1.00 98.00 1107 TYR A O 1
ATOM 8908 N N . ARG A 1 1108 ? -29.072 -1.975 5.965 1.00 98.06 1108 ARG A N 1
ATOM 8909 C CA . ARG A 1 1108 ? -28.705 -1.087 4.852 1.00 98.06 1108 ARG A CA 1
ATOM 8910 C C . ARG A 1 1108 ? -27.205 -0.765 4.951 1.00 98.06 1108 ARG A C 1
ATOM 8912 O O . ARG A 1 1108 ? -26.837 0.193 5.626 1.00 98.06 1108 ARG A O 1
ATOM 8919 N N . PRO A 1 1109 ? -26.319 -1.528 4.289 1.00 98.00 1109 PRO A N 1
ATOM 8920 C CA . PRO A 1 1109 ? -24.880 -1.503 4.578 1.00 98.00 1109 PRO A CA 1
ATOM 8921 C C . PRO A 1 1109 ? -24.066 -0.429 3.844 1.00 98.00 1109 PRO A C 1
ATOM 8923 O O . PRO A 1 1109 ? -22.840 -0.473 3.872 1.00 98.00 1109 PRO A O 1
ATOM 8926 N N . TYR A 1 1110 ? -24.730 0.504 3.163 1.00 98.31 1110 TYR A N 1
ATOM 8927 C CA . TYR A 1 1110 ? -24.092 1.557 2.376 1.00 98.31 1110 TYR A CA 1
ATOM 8928 C C . TYR A 1 1110 ? -24.339 2.913 3.017 1.00 98.31 1110 TYR A C 1
ATOM 8930 O O . TYR A 1 1110 ? -25.408 3.493 2.838 1.00 98.31 1110 TYR A O 1
ATOM 8938 N N . TYR A 1 1111 ? -23.378 3.408 3.786 1.00 98.12 1111 TYR A N 1
ATOM 8939 C CA . TYR A 1 1111 ? -23.457 4.734 4.374 1.00 98.12 1111 TYR A CA 1
ATOM 8940 C C . TYR A 1 1111 ? -23.125 5.802 3.328 1.00 98.12 1111 TYR A C 1
ATOM 8942 O O . TYR A 1 1111 ? -22.027 5.832 2.772 1.00 98.12 1111 TYR A O 1
ATOM 8950 N N . ASN A 1 1112 ? -24.100 6.672 3.073 1.00 96.06 1112 ASN A N 1
ATOM 8951 C CA . ASN A 1 1112 ? -23.936 7.891 2.295 1.00 96.06 1112 ASN A CA 1
ATOM 8952 C C . ASN A 1 1112 ? -24.595 9.045 3.056 1.00 96.06 1112 ASN A C 1
ATOM 8954 O O . ASN A 1 1112 ? -25.819 9.189 3.079 1.00 96.06 1112 ASN A O 1
ATOM 8958 N N . ASN A 1 1113 ? -23.777 9.881 3.685 1.00 94.94 1113 ASN A N 1
ATOM 8959 C CA . ASN A 1 1113 ? -24.251 10.990 4.505 1.00 94.94 1113 ASN A CA 1
ATOM 8960 C C . ASN A 1 1113 ? -24.870 12.114 3.660 1.00 94.94 1113 ASN A C 1
ATOM 8962 O O . ASN A 1 1113 ? -25.733 12.859 4.124 1.00 94.94 1113 ASN A O 1
ATOM 8966 N N . SER A 1 1114 ? -24.446 12.232 2.401 1.00 94.12 1114 SER A N 1
ATOM 8967 C CA . SER A 1 1114 ? -24.931 13.260 1.477 1.00 94.12 1114 SER A CA 1
ATOM 8968 C C . SER A 1 1114 ? -26.263 12.907 0.802 1.00 94.12 1114 SER A C 1
ATOM 8970 O O . SER A 1 1114 ? -26.893 13.790 0.214 1.00 94.12 1114 SER A O 1
ATOM 8972 N N . GLU A 1 1115 ? -26.720 11.654 0.915 1.00 95.12 1115 GLU A N 1
ATOM 8973 C CA . GLU A 1 1115 ? -27.913 11.143 0.238 1.00 95.12 1115 GLU A CA 1
ATOM 8974 C C . GLU A 1 1115 ? -29.167 11.971 0.567 1.00 95.12 1115 GLU A C 1
ATOM 8976 O O . GLU A 1 1115 ? -29.589 12.068 1.718 1.00 95.12 1115 GLU A O 1
ATOM 8981 N N . ASP A 1 1116 ? -29.799 12.539 -0.462 1.00 95.88 1116 ASP A N 1
ATOM 8982 C CA . ASP A 1 1116 ? -31.028 13.338 -0.347 1.00 95.88 1116 ASP A CA 1
ATOM 8983 C C . ASP A 1 1116 ? -32.220 12.651 -1.042 1.00 95.88 1116 ASP A C 1
ATOM 8985 O O . ASP A 1 1116 ? -32.915 13.218 -1.896 1.00 95.88 1116 ASP A O 1
ATOM 8989 N N . SER A 1 1117 ? -32.421 11.372 -0.725 1.00 96.75 1117 SER A N 1
ATOM 8990 C CA . SER A 1 1117 ? -33.517 10.545 -1.238 1.00 96.75 1117 SER A CA 1
ATOM 8991 C C . SER A 1 1117 ? -34.788 10.669 -0.377 1.00 96.75 1117 SER A C 1
ATOM 8993 O O . SER A 1 1117 ? -34.838 11.416 0.602 1.00 96.75 1117 SER A O 1
ATOM 8995 N N . GLU A 1 1118 ? -35.848 9.962 -0.775 1.00 97.38 1118 GLU A N 1
ATOM 8996 C CA . GLU A 1 1118 ? -37.076 9.799 0.022 1.00 97.38 1118 GLU A CA 1
ATOM 8997 C C . GLU A 1 1118 ? -37.044 8.528 0.894 1.00 97.38 1118 GLU A C 1
ATOM 8999 O O . GLU A 1 1118 ? -38.021 8.237 1.584 1.00 97.38 1118 GLU A O 1
ATOM 9004 N N . ASP A 1 1119 ? -35.944 7.763 0.876 1.00 97.38 1119 ASP A N 1
ATOM 9005 C CA . ASP A 1 1119 ? -35.816 6.544 1.677 1.00 97.38 1119 ASP A CA 1
ATOM 9006 C C . ASP A 1 1119 ? -35.567 6.905 3.145 1.00 97.38 1119 ASP A C 1
ATOM 9008 O O . ASP A 1 1119 ? -34.526 7.449 3.521 1.00 97.38 1119 ASP A O 1
ATOM 9012 N N . PHE A 1 1120 ? -36.542 6.577 3.993 1.00 97.56 1120 PHE A N 1
ATOM 9013 C CA . PHE A 1 1120 ? -36.485 6.823 5.430 1.00 97.56 1120 PHE A CA 1
ATOM 9014 C C . PHE A 1 1120 ? -35.244 6.202 6.089 1.00 97.56 1120 PHE A C 1
ATOM 9016 O O . PHE A 1 1120 ? -34.722 6.772 7.046 1.00 97.56 1120 PHE A O 1
ATOM 9023 N N . GLN A 1 1121 ? -34.767 5.049 5.609 1.00 96.69 1121 GLN A N 1
ATOM 9024 C CA . GLN A 1 1121 ? -33.685 4.297 6.247 1.00 96.69 1121 GLN A CA 1
ATOM 9025 C C . GLN A 1 1121 ? -32.292 4.816 5.885 1.00 96.69 1121 GLN A C 1
ATOM 9027 O O . GLN A 1 1121 ? -31.404 4.749 6.732 1.00 96.69 1121 GLN A O 1
ATOM 9032 N N . THR A 1 1122 ? -32.091 5.330 4.670 1.00 97.06 1122 THR A N 1
ATOM 9033 C CA . THR A 1 1122 ? -30.754 5.685 4.156 1.00 97.06 1122 THR A CA 1
ATOM 9034 C C . THR A 1 1122 ? -30.529 7.186 4.026 1.00 97.06 1122 THR A C 1
ATOM 9036 O O . THR A 1 1122 ? -29.410 7.641 4.252 1.00 97.06 1122 THR A O 1
ATOM 9039 N N . ALA A 1 1123 ? -31.570 7.980 3.744 1.00 97.12 1123 ALA A N 1
ATOM 9040 C CA . ALA A 1 1123 ? -31.417 9.411 3.498 1.00 97.12 1123 ALA A CA 1
ATOM 9041 C C . ALA A 1 1123 ? -30.708 10.128 4.659 1.00 97.12 1123 ALA A C 1
ATOM 9043 O O . ALA A 1 1123 ? -31.044 9.932 5.835 1.00 97.12 1123 ALA A O 1
ATOM 9044 N N . LYS A 1 1124 ? -29.742 10.984 4.303 1.00 97.00 1124 LYS A N 1
ATOM 9045 C CA . LYS A 1 1124 ? -28.820 11.685 5.212 1.00 97.00 1124 LYS A CA 1
ATOM 9046 C C . LYS A 1 1124 ? -28.043 10.745 6.138 1.00 97.00 1124 LYS A C 1
ATOM 9048 O O . LYS A 1 1124 ? -27.728 11.077 7.281 1.00 97.00 1124 LYS A O 1
ATOM 9053 N N . GLY A 1 1125 ? -27.763 9.541 5.644 1.00 96.56 1125 GLY A N 1
ATOM 9054 C CA . GLY A 1 1125 ? -26.937 8.550 6.312 1.00 96.56 1125 GLY A CA 1
ATOM 9055 C C . GLY A 1 1125 ? -27.544 7.974 7.589 1.00 96.56 1125 GLY A C 1
ATOM 9056 O O . GLY A 1 1125 ? -26.796 7.556 8.470 1.00 96.56 1125 GLY A O 1
ATOM 9057 N N . ARG A 1 1126 ? -28.880 7.951 7.742 1.00 97.00 1126 ARG A N 1
ATOM 9058 C CA . ARG A 1 1126 ? -29.544 7.402 8.948 1.00 97.00 1126 ARG A CA 1
ATOM 9059 C C . ARG A 1 1126 ? -29.132 5.948 9.247 1.00 97.00 1126 ARG A C 1
ATOM 9061 O O . ARG A 1 1126 ? -29.169 5.517 10.398 1.00 97.00 1126 ARG A O 1
ATOM 9068 N N . ASN A 1 1127 ? -28.673 5.214 8.240 1.00 97.12 1127 ASN A N 1
ATOM 9069 C CA . ASN A 1 1127 ? -28.181 3.844 8.328 1.00 97.12 1127 ASN A CA 1
ATOM 9070 C C . ASN A 1 1127 ? -26.735 3.681 8.841 1.00 97.12 1127 ASN A C 1
ATOM 9072 O O . ASN A 1 1127 ? -26.208 2.573 8.766 1.00 97.12 1127 ASN A O 1
ATOM 9076 N N . TYR A 1 1128 ? -26.098 4.727 9.378 1.00 98.00 1128 TYR A N 1
ATOM 9077 C CA . TYR A 1 1128 ? -24.706 4.719 9.869 1.00 98.00 1128 TYR A CA 1
ATOM 9078 C C . TYR A 1 1128 ? -24.334 3.507 10.752 1.00 98.00 1128 TYR A C 1
ATOM 9080 O O . TYR A 1 1128 ? -23.230 2.968 10.661 1.00 98.00 1128 TYR A O 1
ATOM 9088 N N . HIS A 1 1129 ? -25.293 3.024 11.549 1.00 98.31 1129 HIS A N 1
ATOM 9089 C CA . HIS A 1 1129 ? -25.154 1.849 12.418 1.00 98.31 1129 HIS A CA 1
ATOM 9090 C C . HIS A 1 1129 ? -26.177 0.748 12.108 1.00 98.31 1129 HIS A C 1
ATOM 9092 O O . HIS A 1 1129 ? -26.600 0.020 13.001 1.00 98.31 1129 HIS A O 1
ATOM 9098 N N . GLN A 1 1130 ? -26.634 0.641 10.862 1.00 97.69 1130 GLN A N 1
ATOM 9099 C CA . GLN A 1 1130 ? -27.650 -0.332 10.442 1.00 97.69 1130 GLN A CA 1
ATOM 9100 C C . GLN A 1 1130 ? -27.128 -1.260 9.341 1.00 97.69 1130 GLN A C 1
ATOM 9102 O O . GLN A 1 1130 ? -27.864 -1.656 8.445 1.00 97.69 1130 GLN A O 1
ATOM 9107 N N . GLY A 1 1131 ? -25.844 -1.605 9.374 1.00 97.44 1131 GLY A N 1
ATOM 9108 C CA . GLY A 1 1131 ? -25.227 -2.483 8.385 1.00 97.44 1131 GLY A CA 1
ATOM 9109 C C . GLY A 1 1131 ? -23.778 -2.169 8.023 1.00 97.44 1131 GLY A C 1
ATOM 9110 O O . GLY A 1 1131 ? -23.052 -3.141 7.804 1.00 97.44 1131 GLY A O 1
ATOM 9111 N N . PRO A 1 1132 ? -23.329 -0.892 7.988 1.00 98.56 1132 PRO A N 1
ATOM 9112 C CA . PRO A 1 1132 ? -21.923 -0.575 7.769 1.00 98.56 1132 PRO A CA 1
ATOM 9113 C C . PRO A 1 1132 ? -21.015 -1.313 8.754 1.00 98.56 1132 PRO A C 1
ATOM 9115 O O . PRO A 1 1132 ? -21.419 -1.654 9.876 1.00 98.56 1132 PRO A O 1
ATOM 9118 N N . GLU A 1 1133 ? -19.798 -1.583 8.306 1.00 98.50 1133 GLU A N 1
ATOM 9119 C CA . GLU A 1 1133 ? -18.814 -2.418 8.983 1.00 98.50 1133 GLU A CA 1
ATOM 9120 C C . GLU A 1 1133 ? -17.842 -1.543 9.765 1.00 98.50 1133 GLU A C 1
ATOM 9122 O O . GLU A 1 1133 ? -16.988 -0.877 9.193 1.00 98.50 1133 GLU A O 1
ATOM 9127 N N . TRP A 1 1134 ? -17.959 -1.550 11.086 1.00 98.69 1134 TRP A N 1
ATOM 9128 C CA . TRP A 1 1134 ? -17.151 -0.709 11.964 1.00 98.69 1134 TRP A CA 1
ATOM 9129 C C . TRP A 1 1134 ? -15.919 -1.448 12.459 1.00 98.69 1134 TRP A C 1
ATOM 9131 O O . TRP A 1 1134 ? -16.010 -2.620 12.823 1.00 98.69 1134 TRP A O 1
ATOM 9141 N N . LEU A 1 1135 ? -14.767 -0.779 12.501 1.00 98.19 1135 LEU A N 1
ATOM 9142 C CA . LEU A 1 1135 ? -13.503 -1.456 12.801 1.00 98.19 1135 LEU A CA 1
ATOM 9143 C C . LEU A 1 1135 ? -13.264 -1.629 14.304 1.00 98.19 1135 LEU A C 1
ATOM 9145 O O . LEU A 1 1135 ? -12.819 -2.689 14.731 1.00 98.19 1135 LEU A O 1
ATOM 9149 N N . TRP A 1 1136 ? -13.599 -0.644 15.138 1.00 98.50 1136 TRP A N 1
ATOM 9150 C CA . TRP A 1 1136 ? -13.311 -0.732 16.575 1.00 98.50 1136 TRP A CA 1
ATOM 9151 C C . TRP A 1 1136 ? -14.011 -1.900 17.318 1.00 98.50 1136 TRP A C 1
ATOM 9153 O O . TRP A 1 1136 ? -13.383 -2.501 18.196 1.00 98.50 1136 TRP A O 1
ATOM 9163 N N . PRO A 1 1137 ? -15.250 -2.331 16.977 1.00 98.56 1137 PRO A N 1
ATOM 9164 C CA . PRO A 1 1137 ? -15.853 -3.499 17.614 1.00 98.56 1137 PRO A CA 1
ATOM 9165 C C . PRO A 1 1137 ? -15.133 -4.803 17.253 1.00 98.56 1137 PRO A C 1
ATOM 9167 O O . PRO A 1 1137 ? -15.263 -5.784 17.985 1.00 98.56 1137 PRO A O 1
ATOM 9170 N N . LEU A 1 1138 ? -14.357 -4.836 16.158 1.00 98.38 1138 LEU A N 1
ATOM 9171 C CA . LEU A 1 1138 ? -13.554 -6.004 15.801 1.00 98.38 1138 LEU A CA 1
ATOM 9172 C C . LEU A 1 1138 ? -12.502 -6.299 16.872 1.00 98.38 1138 LEU A C 1
ATOM 9174 O O . LEU A 1 1138 ? -12.298 -7.462 17.212 1.00 98.38 1138 LEU A O 1
ATOM 9178 N N . GLY A 1 1139 ? -11.853 -5.272 17.428 1.00 97.94 1139 GLY A N 1
ATOM 9179 C CA . GLY A 1 1139 ? -10.870 -5.466 18.491 1.00 97.94 1139 GLY A CA 1
ATOM 9180 C C . GLY A 1 1139 ? -11.488 -6.158 19.708 1.00 97.94 1139 GLY A C 1
ATOM 9181 O O . GLY A 1 1139 ? -10.980 -7.184 20.156 1.00 97.94 1139 GLY A O 1
ATOM 9182 N N . TYR A 1 1140 ? -12.652 -5.687 20.168 1.00 98.62 1140 TYR A N 1
ATOM 9183 C CA . TYR A 1 1140 ? -13.413 -6.350 21.235 1.00 98.62 1140 TYR A CA 1
ATOM 9184 C C . TYR A 1 1140 ? -13.867 -7.765 20.851 1.00 98.62 1140 TYR A C 1
ATOM 9186 O O . TYR A 1 1140 ? -13.745 -8.685 21.656 1.00 98.62 1140 TYR A O 1
ATOM 9194 N N . TYR A 1 1141 ? -14.345 -7.972 19.620 1.00 98.69 1141 TYR A N 1
ATOM 9195 C CA . TYR A 1 1141 ? -14.719 -9.298 19.122 1.00 98.69 1141 TYR A CA 1
ATOM 9196 C C . TYR A 1 1141 ? -13.556 -10.290 19.195 1.00 98.69 1141 TYR A C 1
ATOM 9198 O O . TYR A 1 1141 ? -13.720 -11.390 19.719 1.00 98.69 1141 TYR A O 1
ATOM 9206 N N . LEU A 1 1142 ? -12.375 -9.910 18.702 1.00 98.44 1142 LEU A N 1
ATOM 9207 C CA . LEU A 1 1142 ? -11.202 -10.784 18.679 1.00 98.44 1142 LEU A CA 1
ATOM 9208 C C . LEU A 1 1142 ? -10.674 -11.062 20.092 1.00 98.44 1142 LEU A C 1
ATOM 9210 O O . LEU A 1 1142 ? -10.292 -12.197 20.382 1.00 98.44 1142 LEU A O 1
ATOM 9214 N N . ARG A 1 1143 ? -10.713 -10.066 20.987 1.00 97.88 1143 ARG A N 1
ATOM 9215 C CA . ARG A 1 1143 ? -10.371 -10.239 22.409 1.00 97.88 1143 ARG A CA 1
ATOM 9216 C C . ARG A 1 1143 ? -11.327 -11.213 23.098 1.00 97.88 1143 ARG A C 1
ATOM 9218 O O . ARG A 1 1143 ? -10.876 -12.180 23.712 1.00 97.88 1143 ARG A O 1
ATOM 9225 N N . ALA A 1 1144 ? -12.638 -11.039 22.920 1.00 98.12 1144 ALA A N 1
ATOM 9226 C CA . ALA A 1 1144 ? -13.647 -11.971 23.423 1.00 98.12 1144 ALA A CA 1
ATOM 9227 C C . ALA A 1 1144 ? -13.468 -13.381 22.830 1.00 98.12 1144 ALA A C 1
ATOM 9229 O O . ALA A 1 1144 ? -13.470 -14.374 23.558 1.00 98.12 1144 ALA A O 1
ATOM 9230 N N . ALA A 1 1145 ? -13.238 -13.486 21.519 1.00 97.62 1145 ALA A N 1
ATOM 9231 C CA . ALA A 1 1145 ? -13.023 -14.760 20.841 1.00 97.62 1145 ALA A CA 1
ATOM 9232 C C . ALA A 1 1145 ? -11.800 -15.514 21.369 1.00 97.62 1145 ALA A C 1
ATOM 9234 O O . ALA A 1 1145 ? -11.847 -16.742 21.491 1.00 97.62 1145 ALA A O 1
ATOM 9235 N N . ARG A 1 1146 ? -10.733 -14.788 21.721 1.00 94.81 1146 ARG A N 1
ATOM 9236 C CA . ARG A 1 1146 ? -9.557 -15.359 22.377 1.00 94.81 1146 ARG A CA 1
ATOM 9237 C C . ARG A 1 1146 ? -9.855 -15.802 23.809 1.00 94.81 1146 ARG A C 1
ATOM 9239 O O . ARG A 1 1146 ? -9.401 -16.878 24.191 1.00 94.81 1146 ARG A O 1
ATOM 9246 N N . HIS A 1 1147 ? -10.595 -15.005 24.583 1.00 94.94 1147 HIS A N 1
ATOM 9247 C CA . HIS A 1 1147 ? -10.917 -15.295 25.987 1.00 94.94 1147 HIS A CA 1
ATOM 9248 C C . HIS A 1 1147 ? -11.798 -16.547 26.156 1.00 94.94 1147 HIS A C 1
ATOM 9250 O O . HIS A 1 1147 ? -11.590 -17.352 27.066 1.00 94.94 1147 HIS A O 1
ATOM 9256 N N . PHE A 1 1148 ? -12.779 -16.728 25.267 1.00 96.81 1148 PHE A N 1
ATOM 9257 C CA . PHE A 1 1148 ? -13.711 -17.863 25.281 1.00 96.81 1148 PHE A CA 1
ATOM 9258 C C . PHE A 1 1148 ? -13.251 -19.058 24.427 1.00 96.81 1148 PHE A C 1
ATOM 9260 O O . PHE A 1 1148 ? -14.029 -19.988 24.198 1.00 96.81 1148 PHE A O 1
ATOM 9267 N N . ASP A 1 1149 ? -12.003 -19.049 23.942 1.00 95.12 1149 ASP A N 1
ATOM 9268 C CA . ASP A 1 1149 ? -11.427 -20.100 23.090 1.00 95.12 1149 ASP A CA 1
ATOM 9269 C C . ASP A 1 1149 ? -12.327 -20.439 21.883 1.00 95.12 1149 ASP A C 1
ATOM 9271 O O . ASP A 1 1149 ? -12.546 -21.608 21.532 1.00 95.12 1149 ASP A O 1
ATOM 9275 N N . ALA A 1 1150 ? -12.927 -19.404 21.288 1.00 96.69 1150 ALA A N 1
ATOM 9276 C CA . ALA A 1 1150 ? -13.851 -19.511 20.162 1.00 96.69 1150 ALA A CA 1
ATOM 9277 C C . ALA A 1 1150 ? -13.122 -19.507 18.811 1.00 96.69 1150 ALA A C 1
ATOM 9279 O O . ALA A 1 1150 ? -13.614 -20.120 17.861 1.00 96.69 1150 ALA A O 1
ATOM 9280 N N . LEU A 1 1151 ? -11.953 -18.857 18.751 1.00 96.12 1151 LEU A N 1
ATOM 9281 C CA . LEU A 1 1151 ? -11.053 -18.812 17.599 1.00 96.12 1151 LEU A CA 1
ATOM 9282 C C . LEU A 1 1151 ? -9.617 -19.134 18.020 1.00 96.12 1151 LEU A C 1
ATOM 9284 O O . LEU A 1 1151 ? -9.182 -18.803 19.122 1.00 96.12 1151 LEU A O 1
ATOM 9288 N N . THR A 1 1152 ? -8.865 -19.739 17.106 1.00 94.25 1152 THR A N 1
ATOM 9289 C CA . THR A 1 1152 ? -7.420 -19.951 17.254 1.00 94.25 1152 THR A CA 1
ATOM 9290 C C . THR A 1 1152 ? -6.625 -18.701 16.867 1.00 94.25 1152 THR A C 1
ATOM 9292 O O . THR A 1 1152 ? -7.067 -17.888 16.055 1.00 94.25 1152 THR A O 1
ATOM 9295 N N . GLU A 1 1153 ? -5.393 -18.574 17.362 1.00 91.06 1153 GLU A N 1
ATOM 9296 C CA . GLU A 1 1153 ? -4.486 -17.474 16.987 1.00 91.06 1153 GLU A CA 1
ATOM 9297 C C . GLU A 1 1153 ? -4.205 -17.431 15.476 1.00 91.06 1153 GLU A C 1
ATOM 9299 O O . GLU A 1 1153 ? -4.104 -16.357 14.886 1.00 91.06 1153 GLU A O 1
ATOM 9304 N N . GLN A 1 1154 ? -4.161 -18.593 14.813 1.00 93.94 1154 GLN A N 1
ATOM 9305 C CA . GLN A 1 1154 ? -4.023 -18.669 13.355 1.00 93.94 1154 GLN A CA 1
ATOM 9306 C C . GLN A 1 1154 ? -5.230 -18.071 12.625 1.00 93.94 1154 GLN A C 1
ATOM 9308 O O . GLN A 1 1154 ? -5.073 -17.466 11.566 1.00 93.94 1154 GLN A O 1
ATOM 9313 N N . GLU A 1 1155 ? -6.440 -18.243 13.157 1.00 96.12 1155 GLU A N 1
ATOM 9314 C CA . GLU A 1 1155 ? -7.647 -17.641 12.588 1.00 96.12 1155 GLU A CA 1
ATOM 9315 C C . GLU A 1 1155 ? -7.667 -16.130 12.806 1.00 96.12 1155 GLU A C 1
ATOM 9317 O O . GLU A 1 1155 ? -7.938 -15.399 11.855 1.00 96.12 1155 GLU A O 1
ATOM 9322 N N . ILE A 1 1156 ? -7.281 -15.658 13.996 1.00 95.94 1156 ILE A N 1
ATOM 9323 C CA . ILE A 1 1156 ? -7.111 -14.225 14.285 1.00 95.94 1156 ILE A CA 1
ATOM 9324 C C . ILE A 1 1156 ? -6.099 -13.606 13.309 1.00 95.94 1156 ILE A C 1
ATOM 9326 O O . ILE A 1 1156 ? -6.391 -12.605 12.656 1.00 95.94 1156 ILE A O 1
ATOM 9330 N N . ALA A 1 1157 ? -4.939 -14.242 13.119 1.00 94.31 1157 ALA A N 1
ATOM 9331 C CA . ALA A 1 1157 ? -3.932 -13.777 12.169 1.00 94.31 1157 ALA A CA 1
ATOM 9332 C C . ALA A 1 1157 ? -4.466 -13.711 10.726 1.00 94.31 1157 ALA A C 1
ATOM 9334 O O . ALA A 1 1157 ? -4.144 -12.768 10.003 1.00 94.31 1157 ALA A O 1
ATOM 9335 N N . ARG A 1 1158 ? -5.307 -14.670 10.299 1.00 96.06 1158 ARG A N 1
ATOM 9336 C CA . ARG A 1 1158 ? -5.958 -14.645 8.973 1.00 96.06 1158 ARG A CA 1
ATOM 9337 C C . ARG A 1 1158 ? -6.926 -13.471 8.828 1.00 96.06 1158 ARG A C 1
ATOM 9339 O O . ARG A 1 1158 ? -6.899 -12.830 7.781 1.00 96.06 1158 ARG A O 1
ATOM 9346 N N . ILE A 1 1159 ? -7.722 -13.171 9.857 1.00 97.12 1159 ILE A N 1
ATOM 9347 C CA . ILE A 1 1159 ? -8.649 -12.023 9.877 1.00 97.12 1159 ILE A CA 1
ATOM 9348 C C . ILE A 1 1159 ? -7.868 -10.703 9.746 1.00 97.12 1159 ILE A C 1
ATOM 9350 O O . ILE A 1 1159 ? -8.214 -9.829 8.952 1.00 97.12 1159 ILE A O 1
ATOM 9354 N N . LEU A 1 1160 ? -6.736 -10.581 10.443 1.00 97.50 1160 LEU A N 1
ATOM 9355 C CA . LEU A 1 1160 ? -5.921 -9.362 10.433 1.00 97.50 1160 LEU A CA 1
ATOM 9356 C C . LEU A 1 1160 ? -5.105 -9.146 9.142 1.00 97.50 1160 LEU A C 1
ATOM 9358 O O . LEU A 1 1160 ? -4.518 -8.078 8.974 1.00 97.50 1160 LEU A O 1
ATOM 9362 N N . ARG A 1 1161 ? -5.078 -10.092 8.187 1.00 96.19 1161 ARG A N 1
ATOM 9363 C CA . ARG A 1 1161 ? -4.356 -9.905 6.906 1.00 96.19 1161 ARG A CA 1
ATOM 9364 C C . ARG A 1 1161 ? -4.874 -8.704 6.121 1.00 96.19 1161 ARG A C 1
ATOM 9366 O O . ARG A 1 1161 ? -4.072 -7.924 5.619 1.00 96.19 1161 ARG A O 1
ATOM 9373 N N . LYS A 1 1162 ? -6.195 -8.520 6.070 1.00 95.25 1162 LYS A N 1
ATOM 9374 C CA . LYS A 1 1162 ? -6.810 -7.384 5.368 1.00 95.25 1162 LYS A CA 1
ATOM 9375 C C . LYS A 1 1162 ? -6.471 -6.043 6.014 1.00 95.25 1162 LYS A C 1
ATOM 9377 O O . LYS A 1 1162 ? -6.252 -5.069 5.308 1.00 95.25 1162 LYS A O 1
ATOM 9382 N N . HIS A 1 1163 ? -6.325 -6.016 7.335 1.00 97.75 1163 HIS A N 1
ATOM 9383 C CA . HIS A 1 1163 ? -5.915 -4.828 8.081 1.00 97.75 1163 HIS A CA 1
ATOM 9384 C C . HIS A 1 1163 ? -4.468 -4.444 7.775 1.00 97.75 1163 HIS A C 1
ATOM 9386 O O . HIS A 1 1163 ? -4.181 -3.277 7.521 1.00 97.75 1163 HIS A O 1
ATOM 9392 N N . ARG A 1 1164 ? -3.576 -5.445 7.728 1.00 96.81 1164 ARG A N 1
ATOM 9393 C CA . ARG A 1 1164 ? -2.177 -5.278 7.306 1.00 96.81 1164 ARG A CA 1
ATOM 9394 C C . ARG A 1 1164 ? -2.082 -4.745 5.880 1.00 96.81 1164 ARG A C 1
ATOM 9396 O O . ARG A 1 1164 ? -1.274 -3.866 5.621 1.00 96.81 1164 ARG A O 1
ATOM 9403 N N . GLU A 1 1165 ? -2.889 -5.264 4.959 1.00 94.69 1165 GLU A N 1
ATOM 9404 C CA . GLU A 1 1165 ? -2.951 -4.760 3.580 1.00 94.69 1165 GLU A CA 1
ATOM 9405 C C . GLU A 1 1165 ? -3.455 -3.308 3.545 1.00 94.69 1165 GLU A C 1
ATOM 9407 O O . GLU A 1 1165 ? -2.799 -2.450 2.958 1.00 94.69 1165 GLU A O 1
ATOM 9412 N N . SER A 1 1166 ? -4.565 -3.019 4.234 1.00 94.94 1166 SER A N 1
ATOM 9413 C CA . SER A 1 1166 ? -5.208 -1.701 4.238 1.00 94.94 1166 SER A CA 1
ATOM 9414 C C . SER A 1 1166 ? -4.293 -0.603 4.774 1.00 94.94 1166 SER A C 1
ATOM 9416 O O . SER A 1 1166 ? -4.118 0.409 4.106 1.00 94.94 1166 SER A O 1
ATOM 9418 N N . ILE A 1 1167 ? -3.677 -0.791 5.946 1.00 95.38 1167 ILE A N 1
ATOM 9419 C CA . ILE A 1 1167 ? -2.835 0.250 6.560 1.00 95.38 1167 ILE A CA 1
ATOM 9420 C C . ILE A 1 1167 ? -1.556 0.531 5.754 1.00 95.38 1167 ILE A C 1
ATOM 9422 O O . ILE A 1 1167 ? -1.041 1.643 5.795 1.00 95.38 1167 ILE A O 1
ATOM 9426 N N . ASN A 1 1168 ? -1.051 -0.461 5.007 1.00 91.38 1168 ASN A N 1
ATOM 9427 C CA . ASN A 1 1168 ? 0.127 -0.312 4.148 1.00 91.38 1168 ASN A CA 1
ATOM 9428 C C . ASN A 1 1168 ? -0.176 0.431 2.841 1.00 91.38 1168 ASN A C 1
ATOM 9430 O O . ASN A 1 1168 ? 0.709 1.083 2.293 1.00 91.38 1168 ASN A O 1
ATOM 9434 N N . GLN A 1 1169 ? -1.390 0.279 2.309 1.00 90.31 1169 GLN A N 1
ATOM 9435 C CA . GLN A 1 1169 ? -1.788 0.854 1.021 1.00 90.31 1169 GLN A CA 1
ATOM 9436 C C . GLN A 1 1169 ? -2.474 2.215 1.165 1.00 90.31 1169 GLN A C 1
ATOM 9438 O O . GLN A 1 1169 ? -2.481 2.997 0.215 1.00 90.31 1169 GLN A O 1
ATOM 9443 N N . ASP A 1 1170 ? -3.066 2.502 2.326 1.00 92.62 1170 ASP A N 1
ATOM 9444 C CA . ASP A 1 1170 ? -3.748 3.767 2.560 1.00 92.62 1170 ASP A CA 1
ATOM 9445 C C . ASP A 1 1170 ? -2.749 4.923 2.727 1.00 92.62 1170 ASP A C 1
ATOM 9447 O O . ASP A 1 1170 ? -1.807 4.856 3.519 1.00 92.62 1170 ASP A O 1
ATOM 9451 N N . VAL A 1 1171 ? -2.991 6.020 2.007 1.00 94.25 1171 VAL A N 1
ATOM 9452 C CA . VAL A 1 1171 ? -2.165 7.238 2.048 1.00 94.25 1171 VAL A CA 1
ATOM 9453 C C . VAL A 1 1171 ? -2.165 7.929 3.418 1.00 94.25 1171 VAL A C 1
ATOM 9455 O O . VAL A 1 1171 ? -1.260 8.704 3.711 1.00 94.25 1171 VAL A O 1
ATOM 9458 N N . TRP A 1 1172 ? -3.155 7.658 4.272 1.00 96.06 1172 TRP A N 1
ATOM 9459 C CA . TRP A 1 1172 ? -3.199 8.127 5.658 1.00 96.06 1172 TRP A CA 1
ATOM 9460 C C . TRP A 1 1172 ? -2.381 7.239 6.603 1.00 96.06 1172 TRP A C 1
ATOM 9462 O O . TRP A 1 1172 ? -2.101 7.645 7.727 1.00 96.06 1172 TRP A O 1
ATOM 9472 N N . CYS A 1 1173 ? -1.983 6.039 6.165 1.00 95.50 1173 CYS A N 1
ATOM 9473 C CA . CYS A 1 1173 ? -1.247 5.063 6.974 1.00 95.50 1173 CYS A CA 1
ATOM 9474 C C . CYS A 1 1173 ? -1.912 4.808 8.338 1.00 95.50 1173 CYS A C 1
ATOM 9476 O O . CYS A 1 1173 ? -1.259 4.783 9.383 1.00 95.50 1173 CYS A O 1
ATOM 9478 N N . GLY A 1 1174 ? -3.233 4.648 8.311 1.00 96.25 1174 GLY A N 1
ATOM 9479 C CA . GLY A 1 1174 ? -4.071 4.294 9.449 1.00 96.25 1174 GLY A CA 1
ATOM 9480 C C . GLY A 1 1174 ? -5.219 3.390 9.010 1.00 96.25 1174 GLY A C 1
ATOM 9481 O O . GLY A 1 1174 ? -5.306 2.999 7.845 1.00 96.25 1174 GLY A O 1
ATOM 9482 N N . LEU A 1 1175 ? -6.085 3.029 9.954 1.00 97.94 1175 LEU A N 1
ATOM 9483 C CA . LEU A 1 1175 ? -7.276 2.229 9.675 1.00 97.94 1175 LEU A CA 1
ATOM 9484 C C . LEU A 1 1175 ? -8.527 3.112 9.696 1.00 97.94 1175 LEU A C 1
ATOM 9486 O O . LEU A 1 1175 ? -8.645 3.949 10.597 1.00 97.94 1175 LEU A O 1
ATOM 9490 N N . PRO A 1 1176 ? -9.466 2.920 8.751 1.00 97.44 1176 PRO A N 1
ATOM 9491 C CA . PRO A 1 1176 ? -10.657 3.749 8.670 1.00 97.44 1176 PRO A CA 1
ATOM 9492 C C . PRO A 1 1176 ? -11.576 3.553 9.878 1.00 97.44 1176 PRO A C 1
ATOM 9494 O O . PRO A 1 1176 ? -11.455 2.612 10.665 1.00 97.44 1176 PRO A O 1
ATOM 9497 N N . GLU A 1 1177 ? -12.525 4.462 10.030 1.00 98.12 1177 GLU A N 1
ATOM 9498 C CA . GLU A 1 1177 ? -13.594 4.332 11.017 1.00 98.12 1177 GLU A CA 1
ATOM 9499 C C . GLU A 1 1177 ? -14.517 3.154 10.687 1.00 98.12 1177 GLU A C 1
ATOM 9501 O O . GLU A 1 1177 ? -14.794 2.302 11.540 1.00 98.12 1177 GLU A O 1
ATOM 9506 N N . LEU A 1 1178 ? -14.942 3.087 9.425 1.00 97.94 1178 LEU A N 1
ATOM 9507 C CA . LEU A 1 1178 ? -15.850 2.071 8.921 1.00 97.94 1178 LEU A CA 1
ATOM 9508 C C . LEU A 1 1178 ? -15.647 1.810 7.426 1.00 97.94 1178 LEU A C 1
ATOM 9510 O O . LEU A 1 1178 ? -15.096 2.620 6.678 1.00 97.94 1178 LEU A O 1
ATOM 9514 N N . THR A 1 1179 ? -16.166 0.677 6.980 1.00 98.31 1179 THR A N 1
ATOM 9515 C CA . THR A 1 1179 ? -16.364 0.356 5.570 1.00 98.31 1179 THR A CA 1
ATOM 9516 C C . THR A 1 1179 ? -17.844 0.174 5.271 1.00 98.31 1179 THR A C 1
ATOM 9518 O O . THR A 1 1179 ? -18.666 -0.087 6.155 1.00 98.31 1179 THR A O 1
ATOM 9521 N N . ASN A 1 1180 ? -18.193 0.307 3.997 1.00 98.50 1180 ASN A N 1
ATOM 9522 C CA . ASN A 1 1180 ? -19.475 -0.173 3.508 1.00 98.50 1180 ASN A CA 1
ATOM 9523 C C . ASN A 1 1180 ? -19.466 -1.711 3.468 1.00 98.50 1180 ASN A C 1
ATOM 9525 O O . ASN A 1 1180 ? -18.559 -2.369 3.988 1.00 98.50 1180 ASN A O 1
ATOM 9529 N N . LYS A 1 1181 ? -20.509 -2.285 2.872 1.00 98.12 1181 LYS A N 1
ATOM 9530 C CA . LYS A 1 1181 ? -20.686 -3.729 2.729 1.00 98.12 1181 LYS A CA 1
ATOM 9531 C C . LYS A 1 1181 ? -19.415 -4.439 2.239 1.00 98.12 1181 LYS A C 1
ATOM 9533 O O . LYS A 1 1181 ? -18.840 -4.054 1.227 1.00 98.12 1181 LYS A O 1
ATOM 9538 N N . ASP A 1 1182 ? -19.043 -5.520 2.915 1.00 96.88 1182 ASP A N 1
ATOM 9539 C CA . ASP A 1 1182 ? -17.985 -6.452 2.523 1.00 96.88 1182 ASP A CA 1
ATOM 9540 C C . ASP A 1 1182 ? -16.632 -5.760 2.259 1.00 96.88 1182 ASP A C 1
ATOM 9542 O O . ASP A 1 1182 ? -15.906 -6.108 1.326 1.00 96.88 1182 ASP A O 1
ATOM 9546 N N . GLY A 1 1183 ? -16.275 -4.782 3.100 1.00 95.81 1183 GLY A N 1
ATOM 9547 C CA . GLY A 1 1183 ? -15.019 -4.032 3.005 1.00 95.81 1183 GLY A CA 1
ATOM 9548 C C . GLY A 1 1183 ? -14.984 -2.960 1.911 1.00 95.81 1183 GLY A C 1
ATOM 9549 O O . GLY A 1 1183 ? -13.913 -2.416 1.637 1.00 95.81 1183 GLY A O 1
ATOM 9550 N N . GLU A 1 1184 ? -16.116 -2.651 1.272 1.00 97.25 1184 GLU A N 1
ATOM 9551 C CA . GLU A 1 1184 ? -16.186 -1.616 0.242 1.00 97.25 1184 GLU A CA 1
ATOM 9552 C C . GLU A 1 1184 ? -15.842 -0.228 0.811 1.00 97.25 1184 GLU A C 1
ATOM 9554 O O . GLU A 1 1184 ? -16.194 0.128 1.940 1.00 97.25 1184 GLU A O 1
ATOM 9559 N N . TYR A 1 1185 ? -15.140 0.573 0.008 1.00 95.69 1185 TYR A N 1
ATOM 9560 C CA . TYR A 1 1185 ? -14.724 1.923 0.374 1.00 95.69 1185 TYR A CA 1
ATOM 9561 C C . TYR A 1 1185 ? -15.931 2.797 0.756 1.00 95.69 1185 TYR A C 1
ATOM 9563 O O . TYR A 1 1185 ? -16.907 2.899 0.012 1.00 95.69 1185 TYR A O 1
ATOM 9571 N N . CYS A 1 1186 ? -15.838 3.477 1.899 1.00 96.88 1186 CYS A N 1
ATOM 9572 C CA . CYS A 1 1186 ? -16.795 4.496 2.315 1.00 96.88 1186 CYS A CA 1
ATOM 9573 C C . CYS A 1 1186 ? -16.155 5.886 2.216 1.00 96.88 1186 CYS A C 1
ATOM 9575 O O . CYS A 1 1186 ? -15.186 6.174 2.918 1.00 96.88 1186 CYS A O 1
ATOM 9577 N N . HIS A 1 1187 ? -16.708 6.743 1.353 1.00 94.50 1187 HIS A N 1
ATOM 9578 C CA . HIS A 1 1187 ? -16.238 8.120 1.155 1.00 94.50 1187 HIS A CA 1
ATOM 9579 C C . HIS A 1 1187 ? -16.392 8.982 2.411 1.00 94.50 1187 HIS A C 1
ATOM 9581 O O . HIS A 1 1187 ? -15.518 9.785 2.712 1.00 94.50 1187 HIS A O 1
ATOM 9587 N N . ASP A 1 1188 ? -17.485 8.790 3.150 1.00 95.94 1188 ASP A N 1
ATOM 9588 C CA . ASP A 1 1188 ? -17.815 9.605 4.323 1.00 95.94 1188 ASP A CA 1
ATOM 9589 C C . ASP A 1 1188 ? -17.159 9.088 5.616 1.00 95.94 1188 ASP A C 1
ATOM 9591 O O . ASP A 1 1188 ? -17.381 9.648 6.685 1.00 95.94 1188 ASP A O 1
ATOM 9595 N N . SER A 1 1189 ? -16.384 7.999 5.533 1.00 96.62 1189 SER A N 1
ATOM 9596 C CA . SER A 1 1189 ? -15.643 7.456 6.672 1.00 96.62 1189 SER A CA 1
ATOM 9597 C C . SER A 1 1189 ? -14.388 8.278 6.924 1.00 96.62 1189 SER A C 1
ATOM 9599 O O . SER A 1 1189 ? -13.610 8.527 5.996 1.00 96.62 1189 SER A O 1
ATOM 9601 N N . CYS A 1 1190 ? -14.090 8.546 8.198 1.00 95.69 1190 CYS A N 1
ATOM 9602 C CA . CYS A 1 1190 ? -12.737 8.928 8.589 1.00 95.69 1190 CYS A CA 1
ATOM 9603 C C . CYS A 1 1190 ? -11.726 7.896 8.065 1.00 95.69 1190 CYS A C 1
ATOM 9605 O O . CYS A 1 1190 ? -11.968 6.684 8.105 1.00 95.69 1190 CYS A O 1
ATOM 9607 N N . ARG A 1 1191 ? -10.605 8.384 7.525 1.00 94.94 1191 ARG A N 1
ATOM 9608 C CA . ARG A 1 1191 ? -9.598 7.557 6.836 1.00 94.94 1191 ARG A CA 1
ATOM 9609 C C . ARG A 1 1191 ? -8.631 6.896 7.803 1.00 94.94 1191 ARG A C 1
ATOM 9611 O O . ARG A 1 1191 ? -8.183 5.781 7.566 1.00 94.94 1191 ARG A O 1
ATOM 9618 N N . THR A 1 1192 ? -8.353 7.580 8.903 1.00 97.19 1192 THR A N 1
ATOM 9619 C CA . THR A 1 1192 ? -7.635 7.048 10.056 1.00 97.19 1192 THR A CA 1
ATOM 9620 C C . THR A 1 1192 ? -8.430 7.413 11.299 1.00 97.19 1192 THR A C 1
ATOM 9622 O O . THR A 1 1192 ? -8.808 8.575 11.468 1.00 97.19 1192 THR A O 1
ATOM 9625 N N . GLN A 1 1193 ? -8.727 6.430 12.142 1.00 97.94 1193 GLN A N 1
ATOM 9626 C CA . GLN A 1 1193 ? -9.600 6.612 13.294 1.00 97.94 1193 GLN A CA 1
ATOM 9627 C C . GLN A 1 1193 ? -8.979 6.019 14.557 1.00 97.94 1193 GLN A C 1
ATOM 9629 O O . GLN A 1 1193 ? -8.433 4.913 14.542 1.00 97.94 1193 GLN A O 1
ATOM 9634 N N . ALA A 1 1194 ? -9.065 6.761 15.662 1.00 98.19 1194 ALA A N 1
ATOM 9635 C CA . ALA A 1 1194 ? -8.343 6.460 16.891 1.00 98.19 1194 ALA A CA 1
ATOM 9636 C C . ALA A 1 1194 ? -8.707 5.079 17.457 1.00 98.19 1194 ALA A C 1
ATOM 9638 O O . ALA A 1 1194 ? -7.833 4.230 17.644 1.00 98.19 1194 ALA A O 1
ATOM 9639 N N . TRP A 1 1195 ? -9.999 4.808 17.644 1.00 97.50 1195 TRP A N 1
ATOM 9640 C CA . TRP A 1 1195 ? -10.471 3.554 18.238 1.00 97.50 1195 TRP A CA 1
ATOM 9641 C C . TRP A 1 1195 ? -10.236 2.315 17.363 1.00 97.50 1195 TRP A C 1
ATOM 9643 O O . TRP A 1 1195 ? -10.090 1.211 17.893 1.00 97.50 1195 TRP A O 1
ATOM 9653 N N . SER A 1 1196 ? -10.136 2.478 16.041 1.00 98.19 1196 SER A N 1
ATOM 9654 C CA . SER A 1 1196 ? -9.926 1.378 15.097 1.00 98.19 1196 SER A CA 1
ATOM 9655 C C . SER A 1 1196 ? -8.536 0.786 15.301 1.00 98.19 1196 SER A C 1
ATOM 9657 O O . SER A 1 1196 ? -8.388 -0.426 15.428 1.00 98.19 1196 SER A O 1
ATOM 9659 N N . SER A 1 1197 ? -7.518 1.645 15.426 1.00 98.31 1197 SER A N 1
ATOM 9660 C CA . SER A 1 1197 ? -6.165 1.205 15.774 1.00 98.31 1197 SER A CA 1
ATOM 9661 C C . SER A 1 1197 ? -6.044 0.830 17.255 1.00 98.31 1197 SER A C 1
ATOM 9663 O O . SER A 1 1197 ? -5.387 -0.161 17.575 1.00 98.31 1197 SER A O 1
ATOM 9665 N N . ALA A 1 1198 ? -6.691 1.576 18.161 1.00 98.56 1198 ALA A N 1
ATOM 9666 C CA . ALA A 1 1198 ? -6.593 1.344 19.604 1.00 98.56 1198 ALA A CA 1
ATOM 9667 C C . ALA A 1 1198 ? -7.041 -0.066 20.006 1.00 98.56 1198 ALA A C 1
ATOM 9669 O O . ALA A 1 1198 ? -6.319 -0.786 20.687 1.00 98.56 1198 ALA A O 1
ATOM 9670 N N . THR A 1 1199 ? -8.218 -0.482 19.546 1.00 98.62 1199 THR A N 1
ATOM 9671 C CA . THR A 1 1199 ? -8.823 -1.758 19.951 1.00 98.62 1199 THR A CA 1
ATOM 9672 C C . THR A 1 1199 ? -8.112 -2.976 19.346 1.00 98.62 1199 THR A C 1
ATOM 9674 O O . THR A 1 1199 ? -8.182 -4.075 19.898 1.00 98.62 1199 THR A O 1
ATOM 9677 N N . LEU A 1 1200 ? -7.371 -2.806 18.244 1.00 98.38 1200 LEU A N 1
ATOM 9678 C CA . LEU A 1 1200 ? -6.464 -3.837 17.730 1.00 98.38 1200 LEU A CA 1
ATOM 9679 C C . LEU A 1 1200 ? -5.138 -3.878 18.500 1.00 98.38 1200 LEU A C 1
ATOM 9681 O O . LEU A 1 1200 ? -4.618 -4.966 18.741 1.00 98.38 1200 LEU A O 1
ATOM 9685 N N . LEU A 1 1201 ? -4.603 -2.733 18.937 1.00 98.12 1201 LEU A N 1
ATOM 9686 C CA . LEU A 1 1201 ? -3.467 -2.716 19.871 1.00 98.12 1201 LEU A CA 1
ATOM 9687 C C . LEU A 1 1201 ? -3.827 -3.378 21.199 1.00 98.12 1201 LEU A C 1
ATOM 9689 O O . LEU A 1 1201 ? -3.015 -4.116 21.748 1.00 98.12 1201 LEU A O 1
ATOM 9693 N N . ASP A 1 1202 ? -5.056 -3.177 21.668 1.00 97.56 1202 ASP A N 1
ATOM 9694 C CA . ASP A 1 1202 ? -5.581 -3.846 22.851 1.00 97.56 1202 ASP A CA 1
ATOM 9695 C C . ASP A 1 1202 ? -5.527 -5.372 22.737 1.00 97.56 1202 ASP A C 1
ATOM 9697 O O . ASP A 1 1202 ? -5.163 -6.041 23.702 1.00 97.56 1202 ASP A O 1
ATOM 9701 N N . LEU A 1 1203 ? -5.865 -5.916 21.563 1.00 97.00 1203 LEU A N 1
ATOM 9702 C CA . LEU A 1 1203 ? -5.750 -7.344 21.269 1.00 97.00 1203 LEU A CA 1
ATOM 9703 C C . LEU A 1 1203 ? -4.292 -7.815 21.309 1.00 97.00 1203 LEU A C 1
ATOM 9705 O O . LEU A 1 1203 ? -4.006 -8.858 21.891 1.00 97.00 1203 LEU A O 1
ATOM 9709 N N . PHE A 1 1204 ? -3.370 -7.078 20.684 1.00 95.94 1204 PHE A N 1
ATOM 9710 C CA . PHE A 1 1204 ? -1.955 -7.462 20.672 1.00 95.94 1204 PHE A CA 1
ATOM 9711 C C . PHE A 1 1204 ? -1.327 -7.406 22.061 1.00 95.94 1204 PHE A C 1
ATOM 9713 O O . PHE A 1 1204 ? -0.559 -8.302 22.404 1.00 95.94 1204 PHE A O 1
ATOM 9720 N N . TYR A 1 1205 ? -1.686 -6.405 22.863 1.00 95.19 1205 TYR A N 1
ATOM 9721 C CA . TYR A 1 1205 ? -1.280 -6.330 24.260 1.00 95.19 1205 TYR A CA 1
ATOM 9722 C C . TYR A 1 1205 ? -1.735 -7.579 25.025 1.00 95.19 1205 TYR A C 1
ATOM 9724 O O . TYR A 1 1205 ? -0.914 -8.242 25.652 1.00 95.19 1205 TYR A O 1
ATOM 9732 N N . ASP A 1 1206 ? -3.007 -7.967 24.895 1.00 91.94 1206 ASP A N 1
ATOM 9733 C CA . ASP A 1 1206 ? -3.546 -9.157 25.564 1.00 91.94 1206 ASP A CA 1
ATOM 9734 C C . ASP A 1 1206 ? -2.861 -10.460 25.117 1.00 91.94 1206 ASP A C 1
ATOM 9736 O O . ASP A 1 1206 ? -2.641 -11.351 25.936 1.00 91.94 1206 ASP A O 1
ATOM 9740 N N . LEU A 1 1207 ? -2.526 -10.585 23.828 1.00 89.81 1207 LEU A N 1
ATOM 9741 C CA . LEU A 1 1207 ? -1.898 -11.787 23.268 1.00 89.81 1207 LEU A CA 1
ATOM 9742 C C . LEU A 1 1207 ? -0.411 -11.926 23.618 1.00 89.81 1207 LEU A C 1
ATOM 9744 O O . LEU A 1 1207 ? 0.069 -13.052 23.719 1.00 89.81 1207 LEU A O 1
ATOM 9748 N N . ILE A 1 1208 ? 0.318 -10.813 23.730 1.00 87.81 1208 ILE A N 1
ATOM 9749 C CA . ILE A 1 1208 ? 1.785 -10.813 23.855 1.00 87.81 1208 ILE A CA 1
ATOM 9750 C C . ILE A 1 1208 ? 2.225 -10.550 25.297 1.00 87.81 1208 ILE A C 1
ATOM 9752 O O . ILE A 1 1208 ? 3.079 -11.266 25.809 1.00 87.81 1208 ILE A O 1
ATOM 9756 N N . GLU A 1 1209 ? 1.657 -9.536 25.949 1.00 80.00 1209 GLU A N 1
ATOM 9757 C CA . GLU A 1 1209 ? 2.033 -9.134 27.313 1.00 80.00 1209 GLU A CA 1
ATOM 9758 C C . GLU A 1 1209 ? 1.023 -9.637 28.361 1.00 80.00 1209 GLU A C 1
ATOM 9760 O O . GLU A 1 1209 ? 1.390 -9.934 29.497 1.00 80.00 1209 GLU A O 1
ATOM 9765 N N . GLY A 1 1210 ? -0.249 -9.810 27.981 1.00 60.78 1210 GLY A N 1
ATOM 9766 C CA . GLY A 1 1210 ? -1.341 -10.215 28.875 1.00 60.78 1210 GLY A CA 1
ATOM 9767 C C . GLY A 1 1210 ? -1.293 -11.662 29.385 1.00 60.78 1210 GLY A C 1
ATOM 9768 O O . GLY A 1 1210 ? -2.061 -12.018 30.279 1.00 60.78 1210 GLY A O 1
ATOM 9769 N N . THR A 1 1211 ? -0.396 -12.508 28.870 1.00 49.50 1211 THR A N 1
ATOM 9770 C CA . THR A 1 1211 ? -0.251 -13.909 29.307 1.00 49.50 1211 THR A CA 1
ATOM 9771 C C . THR A 1 1211 ? 0.571 -14.099 30.586 1.00 49.50 1211 THR A C 1
ATOM 9773 O O . THR A 1 1211 ? 0.590 -15.208 31.116 1.00 49.50 1211 THR A O 1
ATOM 9776 N N . GLU A 1 1212 ? 1.223 -13.058 31.120 1.00 33.50 1212 GLU A N 1
ATOM 9777 C CA . GLU A 1 1212 ? 2.037 -13.170 32.346 1.00 33.50 1212 GLU A CA 1
ATOM 9778 C C . GLU A 1 1212 ? 1.276 -12.909 33.666 1.00 33.50 1212 GLU A C 1
ATOM 9780 O O . GLU A 1 1212 ? 1.886 -12.963 34.734 1.00 33.50 1212 GLU A O 1
ATOM 9785 N N . GLY A 1 1213 ? -0.046 -12.676 33.661 1.00 32.25 1213 GLY A N 1
ATOM 9786 C CA . GLY A 1 1213 ? -0.724 -12.237 34.893 1.00 32.25 1213 GLY A CA 1
ATOM 9787 C C . GLY A 1 1213 ? -2.243 -12.383 35.001 1.00 32.25 1213 GLY A C 1
ATOM 9788 O O . GLY A 1 1213 ? -2.861 -11.526 35.634 1.00 32.25 1213 GLY A O 1
ATOM 9789 N N . HIS A 1 1214 ? -2.846 -13.439 34.445 1.00 27.58 1214 HIS A N 1
ATOM 9790 C CA . HIS A 1 1214 ? -4.249 -13.795 34.719 1.00 27.58 1214 HIS A CA 1
ATOM 9791 C C . HIS A 1 1214 ? -4.397 -15.115 35.470 1.00 27.58 1214 HIS A C 1
ATOM 9793 O O . HIS A 1 1214 ? -3.827 -16.130 35.009 1.00 27.58 1214 HIS A O 1
#

pLDDT: mean 92.23, std 8.41, range [27.58, 98.75]

Sequence (1214 aa):
KVIEYIKHNVFKDLKLYEFKVIDVDKHVEEIRNALQSRKLKCDPSAYQDVHGLSVKERVDLFGKSVVKDGHLGTRFHKSVDVSQAVSFLLAFNHISGLDQVSDDKVESLAQSFQGLLNDYNLPFYEEYDAECKIALDNIKGRLLFTRLAENGPKLGKITRENPVIETYFTRLEDKSNKHPKGSMMLANNGWIWNADPLNDFAGPGSTAYLRREVIIWGDCVKLRYGNAPQDNPWLWKHMRDYTEQIAGMFHGIRIDNCHSTPIHVAEYFLDAARKIRPDLYVLAELFTGSPERDNQFVSRLGIHALIREAMQAWDTHELSRLAHRHGGKPVGSMDEDMIWEKVDYEGDEYDQVLRIPITSGSMPRALFMDCTHDNETPLQKRTPQDALPNAAVVAFSDCAVGSVKGYDETYPRLLDIVNEKRKYNPEPHREAGLVEAKHKLLNLHIKMCLEGYHEVHVHQENDFLLVHRQHPGSHDGYLMISRTAFPGQGTGHSPIRLRKSQAEFLFAYSLKVDSHDPKQSENLEGLPSHLETLESPRFEQHQDEKGQFVEVIIPENFAPGSICVLKTSIGDQYDRVHKMVMSIDDNVVKGLDLLACNVVLYRCESEERDSVPHGGVYNIPNFGGLVYAGLQGFMSVLNSIIANNDLGHPLCDNLRAGPWALEYTVNRLREYKKDYPSLDSLISWFDERIVLIKDLPDFLVPKYFALLVKTAYDKVYKHALSLLSPLIQHGDTFIKQLGITSVQMVCQLPSAGLCPTKSTPSLAAGLPHFTTHHMRVWGRDVCISLRGLLMVTGRFEEAKQHIIAFAGSLRHGLIPNLLDSVRRPRYNSRDSVWFFMQAIQDYYNMAPDGKSILQAQVPRRFPKDDRYVEVEEGYTYSCTISEVMQEIFERHARGIHFREHNAGQSIDEQMSDPGFNIDIDVDWSSGVLVGGNTWNCGTWMDKMGESAKAKNKGHPGTSRDGAPCEITGLLKSALRWVNQLIDRKEYQWKGIDQVEQVEGGTVTYQYWDKLLQQHFERVYYVPLEKSEDEKYDVITKIVNRRGIYKDVYKATEAYTEYQLRPNLFIAMTVAPELFDRNHAKHCIQLCRDVLLGPLGMRTLDPADQQYRPYYNNSEDSEDFQTAKGRNYHQGPEWLWPLGYYLRAARHFDALTEQEIARILRKHRESINQDVWCGLPELTNKDGEYCHDSCRTQAWSSATLLDLFYDLIEGTEGH

Radius of gyration: 43.09 Å; Cα contacts (8 Å, |Δi|>4): 2336; chains: 1; bounding box: 89×95×118 Å

Foldseek 3Di:
DVLVCCVPPPCVVVPCLQLQAADLVVVLVVLLVCLVVLPADAALVVAQCLLVDDLVVNLVCCCVQFKDAADRPDGNRIDGDSRSLNSSLCSNVVHRGSVPRDPVCSVVSSVVSSVSRCSNSVVSVVVVVVLSVLQSVLLVVVQCQQCPDPNHVNPDDADPVRHSDAQQWDADDPPPPPDPPPPRTFGFAADFPPDQLLDPCPDPVHCCVSSVRGPGDNPGGDDDCDPDCVVPVVVLVVLLVVLLVVLLPDLEDEAEPVSNDNLVSLLVSLVSSCVNPVNYAYEYADDRVDQVVVVVSCVRNVHQAYEAELLPDLDPVSSLVVLVVQAFAAAQAFQCLFQWDWDADPDDPDGTDTDDRPFDHDRRAHAYELHDLPHWACLRRFNLLLLQVSLLSQLNGQGHYYYDPCSQLAFNTRDDPPPDDAAADPDDDCFGRNNVVNVVSNVVSVVCNVVAFGHWDWDDDWQWIWIWTAHNQQRWIKIKIARAGGPPTDDDDDWDKAPLKDKDWDWKWGKAFPDSDDDDDSHRGHGRIGIDTDDAWDWDWDADPQGIIITTHDDPPRDHSMMTMITMGSDRCRNVLSVLLLDDDLLLQVLDDLQNLLQAAFAAFVQLCQLPVPDGFDAQPPPGGFRGNHLLSVCLVVVVCNSVVPCVDSNNVVQLVDLVNLCSSLVSSVSCCVVRVSNVSVSVSSVVSSVVLSPDHSSNRVNSVSSNSSSVCVSSLLVSQVNWDPCLNVDDPLSVLLQCVLSNFWYWGPQDPLAQPDTDIDGAQFPDQQPGAQSGHFLQSCLLLLLQHQLLGPNLVRLLSNLLSQLLLDALLAGFGGCRSVQDGWGQAPCSNLSSLVSLVSQLVRPPNSLCQQADKRQHQDDPVRDDDGNVPGRPDIDGVLVSLVSNQQSQLQKGWDFIVPPDCVVPVQADRCQRIKTWHAPLQQLFIFIGAQQGQHHPLGDQDCFVLLPRRSGALDDQGTGFLLSLLSLLLSLVVQVVCVVVVSHDDQWYAQNVVDVPRTDGSVNSNVSNLVCVCQFFAFAPDPVCVVSHPDDVVLAPDHLEGFRHGPHPPVNNRRWHALSNLSSCQSPVSSDDLVSLLSHLLVQVVFQDALQFGFLTGPSDPLADQAFDLCANDNNSNHRNRSCVRRTWGFQLSVLSSLSSCVVSVNDDPVVVVVSCPSVVVLLVSQSSSAPWGTAGPRRHHHPPIRRHGSSNSRSNSVNSCCVPVVPPPD

InterPro domains:
  IPR008928 Six-hairpin glycosidase superfamily [SSF48208] (762-1208)
  IPR010401 Glycogen debranching enzyme [PTHR10569] (2-1207)
  IPR012341 Six-hairpin glycosidase-like superfamily [G3DSA:1.50.10.10] (772-990)
  IPR012341 Six-hairpin glycosidase-like superfamily [G3DSA:1.50.10.10] (1010-1209)
  IPR017853 Glycoside hydrolase superfamily [SSF51445] (188-425)
  IPR032788 Glycogen debranching enzyme, central domain [PF14702] (433-669)
  IPR032790 Glycogen debranching enzyme, C-terminal [PF06202] (742-1201)
  IPR032792 Glycogen debranching enzyme, glucanotransferase domain [PF14701] (1-281)

Organism: NCBI:txid101091